Protein AF-0000000072237262 (afdb_homodimer)

Foldseek 3Di:
DPPVPFDWDDPVVCVVVLVLVQVLQCLLQVHDGDPAQWAEDAAADDPVCLVVLQVAWKKKFFAFPFFKWKWFDAQQWIWTAHRRRITTTDPPDAFWFFPPPPDDDDGGGWHGWIFIFGWFAFPVVRDIATETAFTQDTSSHRVLLQAWRVSRLVCCVRTGQVVLLVDPSRPPPHHYYYTDMGGLLCLVVQVVQWDQDPVRFIWGWDQPDPSGIGIGTGFWMWMGGGGGGRHTYYDHNIYTYGAQVPLKWKWFKAWAAPPPDLVDLVRIWIWTWAADPVGIDTDDTFDDDSVVSSVCSVVVVVRHRFIFMWGADPVVRGIYTDGTDPVDNHTHHPVSVVSSVSCNVSNQDSVNSSCSNNVSNPPPPPPPPPPPPPPPVVPPPPPPPPPPPPPPPDPD/DPPVPFDWDDPVVCVVVLVLVQVLQCLLQVHDGDPADWAEDAAADDPVCLVVLQVAWKKKFFAFPFFKWKWFDAQQWIWTAHRRRITTTDPPDAFWFFQPPPDDDDGGGWHGWIFIFGWFAFPVVRDIATETAFTQDTSSHRVLLQAFRVSRLVCCVNTGQVVLLVDPSRPPPHHYYYTDMGGLLCLVVQVVQWDQDPVRFIWGWDQPDPSGIGIGTGFFMWMGGGGGGRHTYYDHNIYTYGAQVPLKWKWFKAWAAPPPDLVDLVRIWIWTWAADPVGIDTDDTFDDDSVVSSVCSVVVVVRHRFIFMWGADPVVRGIYTDGTDPVDNHTHHPVSVVSSVSCNVSNQDSVNSSCSNNVSNPPPPPPPPPPDPPPPVPPDPPPPDPPDPPPPPDDD

Secondary structure (DSSP, 8-state):
--TT-PPPPPHHHHHHHHHHHHHHHHHHHT-S---S----EEEEP-GGGHHHHHHS-EEEEEEESSEEEEEEE-SS-EEEE-TT--EEE-SSPPP-B-TT--SSSS--B--SEEEEEEEEEETTTTEEEEEEEEEEEBTTBTHHHHS-HHHHHHHHIIIIIHHHHH-GGGTTSPEEEEPP-EEGGGHHHHHHTEEE-TTS-EEEEE---TT--EEEEEEEEEEEESSS----SEEEEEEEEE-GGG-EEEEEEEEEEGGG-TTSGGGEEEEEEEEETTEEEEEEEE---HHHHHHHHHTHHHHTTEEEEEEEETTTTEEEEEEE-TT-SSPPBHHHHHHHHHHHHH---HHHHHHHHHHHS-------------GGGGSSTT--------------/--TT-PPPPPHHHHHHHHHHHHHHHHHHHT-S---S--S-EEEEP-GGGHHHHHHS-EEEEEEESSEEEEEEE-SS-EEEE-TT--EEE-SSPPP-B-TT--SSSS--B--SEEEEEEEEEETTTTEEEEEEEEEEEBTTBTHHHHS-HHHHHHHHIIIIIHHHHH-GGGTTSPEEEEPP-EEGGGHHHHHHTEEE-TTS-EEEEE---TT--EEEEEEEEEEEESSS----SEEEEEEEEE-GGG-EEEEEEEEEEGGG-TTSGGGEEEEEEEEETTEEEEEEEE---HHHHHHHHHTHHHHTTEEEEEEEETTTTEEEEEEE-TT-SSPPBHHHHHHHHHHHHH---HHHHHHHHHHH--------------TTTTSGGG--------------

Organism: Galdieria sulphuraria (NCBI:txid130081)

Solvent-accessible surface area (backbone atoms only — not comparable to full-atom values): 43486 Å² total; per-residue (Å²): 131,42,98,82,74,42,57,71,52,55,73,75,77,40,47,68,54,51,53,50,52,49,48,42,48,21,58,14,52,71,45,92,74,76,77,76,57,54,63,60,36,66,32,77,54,44,59,56,47,51,62,56,52,38,76,42,66,41,33,31,31,75,28,65,65,52,44,62,27,35,38,40,33,36,71,88,44,29,29,40,28,39,81,85,61,47,41,24,54,44,83,79,54,64,66,46,39,48,56,73,67,57,89,65,89,71,80,53,56,40,36,51,22,33,38,34,31,31,43,32,56,25,69,83,76,72,39,70,32,36,33,32,76,47,47,34,24,53,59,61,36,26,69,47,5,47,34,36,42,66,58,29,51,48,47,45,42,57,46,46,40,50,29,33,73,72,37,74,78,36,65,93,40,81,45,64,42,73,54,70,78,31,54,52,79,38,46,60,61,57,52,71,32,45,45,66,49,97,86,66,44,40,30,34,50,45,71,90,41,95,88,47,67,46,28,33,45,37,47,38,34,30,41,39,51,29,79,46,39,45,58,56,31,76,30,89,66,28,26,32,46,53,45,74,82,64,47,55,42,44,24,26,30,40,71,45,60,46,94,74,45,66,84,45,51,87,31,52,46,37,32,36,21,31,26,50,80,84,40,76,36,81,66,46,78,51,82,67,59,57,71,56,51,40,54,37,60,75,43,34,83,77,41,43,73,31,31,30,31,28,26,72,37,47,86,52,41,43,72,38,84,73,44,75,36,85,90,43,89,67,36,38,43,53,66,56,51,42,51,44,33,51,42,54,31,40,56,76,44,72,66,55,50,44,51,54,39,48,69,53,37,70,80,69,73,80,76,70,81,70,72,72,78,63,86,68,79,74,65,66,86,69,69,57,81,79,73,78,77,77,71,81,72,74,79,123,120,46,97,81,74,39,56,71,52,55,73,76,78,40,45,68,54,50,53,49,53,49,49,43,48,20,58,14,51,71,45,92,73,75,79,75,58,52,62,60,37,65,31,77,53,44,58,57,47,51,61,55,51,37,77,42,65,40,33,32,30,75,27,66,66,52,45,61,26,36,39,40,31,36,72,86,45,28,29,40,27,40,80,86,60,46,39,23,54,45,84,80,56,63,68,46,39,46,54,73,67,56,88,66,88,72,81,54,56,40,35,50,23,32,36,34,29,31,42,33,54,26,69,81,74,72,38,68,34,36,34,34,76,47,46,34,25,56,61,61,37,25,68,49,4,48,35,34,42,67,57,29,51,50,46,44,41,56,47,47,39,50,29,33,73,71,36,74,78,36,66,92,41,80,45,65,43,73,53,70,77,31,53,52,78,38,46,60,61,57,52,69,30,43,46,66,49,95,84,66,45,40,31,34,52,44,72,89,41,95,87,49,66,45,27,32,46,36,47,38,36,31,41,39,51,29,80,46,39,45,57,58,31,77,31,90,67,28,26,33,46,53,45,73,83,63,48,54,42,43,24,27,30,39,70,44,61,46,94,75,44,66,84,45,55,87,30,52,45,37,31,36,21,30,26,51,80,84,40,77,37,82,67,46,78,50,85,67,59,57,71,57,50,39,55,37,61,76,42,34,84,77,39,42,74,31,31,31,31,29,27,72,37,47,86,53,41,42,71,37,86,72,45,75,35,85,89,43,90,67,36,38,42,55,65,56,52,44,51,45,33,51,43,54,31,40,56,77,44,72,66,54,50,44,51,53,38,50,70,52,39,71,82,69,72,79,75,70,80,68,72,70,80,64,84,70,84,71,67,71,91,64,76,64,81,81,74,84,73,82,71,83,74,78,84,126

Radius of gyration: 32.84 Å; Cα contacts (8 Å, |Δi|>4): 1514; chains: 2; bounding box: 72×113×68 Å

InterPro domains:
  IPR001339 mRNA capping enzyme, adenylation domain [PF01331] (21-244)
  IPR001339 mRNA capping enzyme, adenylation domain [cd07895] (12-243)
  IPR012340 Nucleic acid-binding, OB-fold [G3DSA:2.40.50.140] (240-367)
  IPR012340 Nucleic acid-binding, OB-fold [SSF50249] (247-365)
  IPR013846 mRNA capping enzyme, C-terminal domain [PF03919] (247-354)

Nearest PDB structures (foldseek):
  3s24-assembly4_D  TM=8.337E-01  e=3.874E-28  Homo sapiens
  8p4d-assembly1_M  TM=8.252E-01  e=2.221E-27  Homo sapiens
  8p4c-assembly1_M  TM=8.252E-01  e=2.630E-27  Homo sapiens
  8p4a-assembly1_M  TM=7.188E-01  e=2.299E-22  Homo sapiens
  3kyh-assembly1_D  TM=6.370E-01  e=3.026E-23  Saccharomyces cerevisiae

pLDDT: mean 85.89, std 20.31, range [17.02, 98.75]

Structure (mmCIF, N/CA/C/O backbone):
data_AF-0000000072237262-model_v1
#
loop_
_entity.id
_entity.type
_entity.pdbx_description
1 polymer 'mRNA guanylyltransferase'
#
loop_
_atom_site.group_PDB
_atom_site.id
_atom_site.type_symbol
_atom_site.label_atom_id
_atom_site.label_alt_id
_atom_site.label_comp_id
_atom_site.label_asym_id
_atom_site.label_entity_id
_atom_site.label_seq_id
_atom_site.pdbx_PDB_ins_code
_atom_site.Cartn_x
_atom_site.Cartn_y
_atom_site.Cartn_z
_atom_site.occupancy
_atom_site.B_iso_or_equiv
_atom_site.auth_seq_id
_atom_site.auth_comp_id
_atom_site.auth_asym_id
_atom_site.auth_atom_id
_atom_site.pdbx_PDB_model_num
ATOM 1 N N . MET A 1 1 ? 13.102 18.016 21.531 1 48.72 1 MET A N 1
ATOM 2 C CA . MET A 1 1 ? 14 18.469 20.469 1 48.72 1 MET A CA 1
ATOM 3 C C . MET A 1 1 ? 13.664 19.891 20.031 1 48.72 1 MET A C 1
ATOM 5 O O . MET A 1 1 ? 12.672 20.109 19.344 1 48.72 1 MET A O 1
ATOM 9 N N . THR A 1 2 ? 13.852 20.938 20.594 1 63.44 2 THR A N 1
ATOM 10 C CA . THR A 1 2 ? 13.359 22.141 19.922 1 63.44 2 THR A CA 1
ATOM 11 C C . THR A 1 2 ? 14.406 22.688 18.969 1 63.44 2 THR A C 1
ATOM 13 O O . THR A 1 2 ? 15.609 22.562 19.219 1 63.44 2 THR A O 1
ATOM 16 N N . GLU A 1 3 ? 14.273 22.625 17.672 1 69.56 3 GLU A N 1
ATOM 17 C CA . GLU A 1 3 ? 15.078 23.156 16.578 1 69.56 3 GLU A CA 1
ATOM 18 C C . GLU A 1 3 ? 15.719 24.484 16.984 1 69.56 3 GLU A C 1
ATOM 20 O O . GLU A 1 3 ? 16.781 24.844 16.469 1 69.56 3 GLU A O 1
ATOM 25 N N . ILE A 1 4 ? 15.203 25.125 18.062 1 76.81 4 ILE A N 1
ATOM 26 C CA . ILE A 1 4 ? 15.711 26.438 18.422 1 76.81 4 ILE A CA 1
ATOM 27 C C . ILE A 1 4 ? 16.281 26.391 19.844 1 76.81 4 ILE A C 1
ATOM 29 O O . ILE A 1 4 ? 16.344 27.422 20.516 1 76.81 4 ILE A O 1
ATOM 33 N N . GLY A 1 5 ? 16.594 25.25 20.328 1 80.25 5 GLY A N 1
ATOM 34 C CA . GLY A 1 5 ? 17.344 25.109 21.562 1 80.25 5 GLY A CA 1
ATOM 35 C C . GLY A 1 5 ? 16.453 25.156 22.797 1 80.25 5 GLY A C 1
ATOM 36 O O . GLY A 1 5 ? 16.922 25.453 23.906 1 80.25 5 GLY A O 1
ATOM 37 N N . LEU A 1 6 ? 15.219 24.953 22.609 1 85.5 6 LEU A N 1
ATOM 38 C CA . LEU A 1 6 ? 14.312 24.969 23.766 1 85.5 6 LEU A CA 1
ATOM 39 C C . LEU A 1 6 ? 14.367 23.641 24.516 1 85.5 6 LEU A C 1
ATOM 41 O O . LEU A 1 6 ? 14.578 22.594 23.922 1 85.5 6 LEU A O 1
ATOM 45 N N . LYS A 1 7 ? 14.242 23.75 25.859 1 90.94 7 LYS A N 1
ATOM 46 C CA . LYS A 1 7 ? 14.266 22.562 26.719 1 90.94 7 LYS A CA 1
ATOM 47 C C . LYS A 1 7 ? 12.852 22.125 27.078 1 90.94 7 LYS A C 1
ATOM 49 O O . LYS A 1 7 ? 11.984 22.953 27.359 1 90.94 7 LYS A O 1
ATOM 54 N N . GLU A 1 8 ? 12.656 20.875 27.062 1 93.5 8 GLU A N 1
ATOM 55 C CA . GLU A 1 8 ? 11.352 20.297 27.391 1 93.5 8 GLU A CA 1
ATOM 56 C C . GLU A 1 8 ? 11.039 20.469 28.875 1 93.5 8 GLU A C 1
ATOM 58 O O . GLU A 1 8 ? 11.914 20.297 29.719 1 93.5 8 GLU A O 1
ATOM 63 N N . LEU A 1 9 ? 9.875 20.844 29.141 1 93.88 9 LEU A N 1
ATOM 64 C CA . LEU A 1 9 ? 9.391 20.891 30.516 1 93.88 9 LEU A CA 1
ATOM 65 C C . LEU A 1 9 ? 9.172 19.484 31.062 1 93.88 9 LEU A C 1
ATOM 67 O O . LEU A 1 9 ? 8.719 18.594 30.344 1 93.88 9 LEU A O 1
ATOM 71 N N . ASP A 1 10 ? 9.5 19.25 32.312 1 93.19 10 ASP A N 1
ATOM 72 C CA . ASP A 1 10 ? 9.312 17.922 32.906 1 93.19 10 ASP A CA 1
ATOM 73 C C . ASP A 1 10 ? 7.832 17.547 32.938 1 93.19 10 ASP A C 1
ATOM 75 O O . ASP A 1 10 ? 6.961 18.422 33 1 93.19 10 ASP A O 1
ATOM 79 N N . LYS A 1 11 ? 7.559 16.266 32.969 1 89.81 11 LYS A N 1
ATOM 80 C CA . LYS A 1 11 ? 6.215 15.711 32.812 1 89.81 11 LYS A CA 1
ATOM 81 C C . LYS A 1 11 ? 5.297 16.188 33.938 1 89.81 11 LYS A C 1
ATOM 83 O O . LYS A 1 11 ? 4.129 16.5 33.688 1 89.81 11 LYS A O 1
ATOM 88 N N . ASP A 1 12 ? 5.82 16.281 35.094 1 92.38 12 ASP A N 1
ATOM 89 C CA . ASP A 1 12 ? 5.004 16.703 36.219 1 92.38 12 ASP A CA 1
ATOM 90 C C . ASP A 1 12 ? 4.609 18.172 36.125 1 92.38 12 ASP A C 1
ATOM 92 O O . ASP A 1 12 ? 3.461 18.531 36.375 1 92.38 12 ASP A O 1
ATOM 96 N N . SER A 1 13 ? 5.523 19 35.75 1 93.5 13 SER A N 1
ATOM 97 C CA . SER A 1 13 ? 5.293 20.438 35.625 1 93.5 13 SER A CA 1
ATOM 98 C C . SER A 1 13 ? 4.355 20.75 34.469 1 93.5 13 SER A C 1
ATOM 100 O O . SER A 1 13 ? 3.729 21.812 34.438 1 93.5 13 SER A O 1
ATOM 102 N N . SER A 1 14 ? 4.27 19.875 33.531 1 95.06 14 SER A N 1
ATOM 103 C CA . SER A 1 14 ? 3.473 20.125 32.312 1 95.06 14 SER A CA 1
ATOM 104 C C . SER A 1 14 ? 2.008 19.781 32.562 1 95.06 14 SER A C 1
ATOM 106 O O . SER A 1 14 ? 1.139 20.172 31.766 1 95.06 14 SER A O 1
ATOM 108 N N . GLN A 1 15 ? 1.645 19.078 33.594 1 94.81 15 GLN A N 1
ATOM 109 C CA . GLN A 1 15 ? 0.324 18.484 33.812 1 94.81 15 GLN A CA 1
ATOM 110 C C . GLN A 1 15 ? -0.756 19.562 33.844 1 94.81 15 GLN A C 1
ATOM 112 O O . GLN A 1 15 ? -1.803 19.422 33.219 1 94.81 15 GLN A O 1
ATOM 117 N N . PRO A 1 16 ? -0.492 20.672 34.625 1 95.5 16 PRO A N 1
ATOM 118 C CA . PRO A 1 16 ? -1.528 21.703 34.625 1 95.5 16 PRO A CA 1
ATOM 119 C C . PRO A 1 16 ? -1.779 22.297 33.25 1 95.5 16 PRO A C 1
ATOM 121 O O . PRO A 1 16 ? -2.912 22.672 32.938 1 95.5 16 PRO A O 1
ATOM 124 N N . PHE A 1 17 ? -0.792 22.422 32.5 1 96.75 17 PHE A N 1
ATOM 125 C CA . PHE A 1 17 ? -0.914 23 31.172 1 96.75 17 PHE A CA 1
ATOM 126 C C . PHE A 1 17 ? -1.589 22.016 30.219 1 96.75 17 PHE A C 1
ATOM 128 O O . PHE A 1 17 ? -2.326 22.422 29.312 1 96.75 17 PHE A O 1
ATOM 135 N N . ILE A 1 18 ? -1.338 20.734 30.375 1 96.44 18 ILE A N 1
ATOM 136 C CA . ILE A 1 18 ? -2.004 19.703 29.578 1 96.44 18 ILE A CA 1
ATOM 137 C C . ILE A 1 18 ? -3.514 19.781 29.797 1 96.44 18 ILE A C 1
ATOM 139 O O . ILE A 1 18 ? -4.285 19.734 28.844 1 96.44 18 ILE A O 1
ATOM 143 N N . ARG A 1 19 ? -3.889 19.922 31.031 1 95.94 19 ARG A N 1
ATOM 144 C CA . ARG A 1 19 ? -5.305 20.031 31.359 1 95.94 19 ARG A CA 1
ATOM 145 C C . ARG A 1 19 ? -5.922 21.281 30.734 1 95.94 19 ARG A C 1
ATOM 147 O O . ARG A 1 19 ? -7.043 21.234 30.219 1 95.94 19 ARG A O 1
ATOM 154 N N . LEU A 1 20 ? -5.184 22.359 30.797 1 96.81 20 LEU A N 1
ATOM 155 C CA . LEU A 1 20 ? -5.664 23.609 30.219 1 96.81 20 LEU A CA 1
ATOM 156 C C . LEU A 1 20 ? -5.863 23.484 28.719 1 96.81 20 LEU A C 1
ATOM 158 O O . LEU A 1 20 ? -6.91 23.859 28.188 1 96.81 20 LEU A O 1
ATOM 162 N N . VAL A 1 21 ? -4.84 22.938 28.016 1 97.69 21 VAL A N 1
ATOM 163 C CA . VAL A 1 21 ? -4.91 22.766 26.562 1 97.69 21 VAL A CA 1
ATOM 164 C C . VAL A 1 21 ? -6.086 21.859 26.203 1 97.69 21 VAL A C 1
ATOM 166 O O . VAL A 1 21 ? -6.855 22.156 25.297 1 97.69 21 VAL A O 1
ATOM 169 N N . SER A 1 22 ? -6.223 20.781 26.953 1 96.81 22 SER A N 1
ATOM 170 C CA . SER A 1 22 ? -7.324 19.844 26.719 1 96.81 22 SER A CA 1
ATOM 171 C C . SER A 1 22 ? -8.672 20.531 26.922 1 96.81 22 SER A C 1
ATOM 173 O O . SER A 1 22 ? -9.594 20.328 26.125 1 96.81 22 SER A O 1
ATOM 175 N N . LYS A 1 23 ? -8.75 21.297 27.969 1 96.56 23 LYS A N 1
ATOM 176 C CA . LYS A 1 23 ? -9.984 22.031 28.25 1 96.56 23 LYS A CA 1
ATOM 177 C C . LYS A 1 23 ? -10.328 22.984 27.109 1 96.56 23 LYS A C 1
ATOM 179 O O . LYS A 1 23 ? -11.469 23 26.625 1 96.56 23 LYS A O 1
ATOM 184 N N . LEU A 1 24 ? -9.391 23.797 26.672 1 97.06 24 LEU A N 1
ATOM 185 C CA . LEU A 1 24 ? -9.609 24.766 25.594 1 97.06 24 LEU A CA 1
ATOM 186 C C . LEU A 1 24 ? -10.047 24.062 24.312 1 97.06 24 LEU A C 1
ATOM 188 O O . LEU A 1 24 ? -10.984 24.516 23.641 1 97.06 24 LEU A O 1
ATOM 192 N N . CYS A 1 25 ? -9.383 22.953 24.016 1 97 25 CYS A N 1
ATOM 193 C CA . CYS A 1 25 ? -9.688 22.234 22.781 1 97 25 CYS A CA 1
ATOM 194 C C . CYS A 1 25 ? -11.07 21.609 22.859 1 97 25 CYS A C 1
ATOM 196 O O . CYS A 1 25 ? -11.836 21.672 21.891 1 97 25 CYS A O 1
ATOM 198 N N . CYS A 1 26 ? -11.383 21.016 23.984 1 95.56 26 CYS A N 1
ATOM 199 C CA . CYS A 1 26 ? -12.688 20.391 24.156 1 95.56 26 CYS A CA 1
ATOM 200 C C . CYS A 1 26 ? -13.805 21.422 24.047 1 95.56 26 CYS A C 1
ATOM 202 O O . CYS A 1 26 ? -14.812 21.188 23.375 1 95.56 26 CYS A O 1
ATOM 204 N N . GLU A 1 27 ? -13.625 22.547 24.625 1 94.38 27 GLU A N 1
ATOM 205 C CA . GLU A 1 27 ? -14.617 23.609 24.578 1 94.38 27 GLU A CA 1
ATOM 206 C C . GLU A 1 27 ? -14.773 24.141 23.156 1 94.38 27 GLU A C 1
ATOM 208 O O . GLU A 1 27 ? -15.891 24.406 22.703 1 94.38 27 GLU A O 1
ATOM 213 N N . ALA A 1 28 ? -13.703 24.266 22.484 1 93.12 28 ALA A N 1
ATOM 214 C CA . ALA A 1 28 ? -13.727 24.766 21.109 1 93.12 28 ALA A CA 1
ATOM 215 C C . ALA A 1 28 ? -14.453 23.781 20.188 1 93.12 28 ALA A C 1
ATOM 217 O O . ALA A 1 28 ? -15.203 24.188 19.297 1 93.12 28 ALA A O 1
ATOM 218 N N . ALA A 1 29 ? -14.227 22.516 20.422 1 91.38 29 ALA A N 1
ATOM 219 C CA . ALA A 1 29 ? -14.781 21.5 19.531 1 91.38 29 ALA A CA 1
ATOM 220 C C . ALA A 1 29 ? -16.156 21.047 20.016 1 91.38 29 ALA A C 1
ATOM 222 O O . ALA A 1 29 ? -16.875 20.344 19.297 1 91.38 29 ALA A O 1
ATOM 223 N N . GLY A 1 30 ? -16.531 21.391 21.188 1 89.88 30 GLY A N 1
ATOM 224 C CA . GLY A 1 30 ? -17.828 21 21.75 1 89.88 30 GLY A CA 1
ATOM 225 C C . GLY A 1 30 ? -17.875 19.547 22.188 1 89.88 30 GLY A C 1
ATOM 226 O O . GLY A 1 30 ? -18.859 18.859 21.938 1 89.88 30 GLY A O 1
ATOM 227 N N . VAL A 1 31 ? -16.766 19.016 22.672 1 90.31 31 VAL A N 1
ATOM 228 C CA . VAL A 1 31 ? -16.703 17.625 23.141 1 90.31 31 VAL A CA 1
ATOM 229 C C . VAL A 1 31 ? -16.328 17.609 24.625 1 90.31 31 VAL A C 1
ATOM 231 O O . VAL A 1 31 ? -15.781 18.578 25.141 1 90.31 31 VAL A O 1
ATOM 234 N N . ALA A 1 32 ? -16.625 16.5 25.25 1 89.06 32 ALA A N 1
ATOM 235 C CA . ALA A 1 32 ? -16.453 16.406 26.703 1 89.06 32 ALA A CA 1
ATOM 236 C C . ALA A 1 32 ? -15.008 16.094 27.062 1 89.06 32 ALA A C 1
ATOM 238 O O . ALA A 1 32 ? -14.484 16.578 28.062 1 89.06 32 ALA A O 1
ATOM 239 N N . GLU A 1 33 ? -14.438 15.227 26.234 1 91.5 33 GLU A N 1
ATOM 240 C CA . GLU A 1 33 ? -13.086 14.781 26.562 1 91.5 33 GLU A CA 1
ATOM 241 C C . GLU A 1 33 ? -12.289 14.453 25.312 1 91.5 33 GLU A C 1
ATOM 243 O O . GLU A 1 33 ? -12.867 14.195 24.25 1 91.5 33 GLU A O 1
ATOM 248 N N . VAL A 1 34 ? -11.008 14.641 25.469 1 91.75 34 VAL A N 1
ATOM 249 C CA . VAL A 1 34 ? -10.078 14.242 24.406 1 91.75 34 VAL A CA 1
ATOM 250 C C . VAL A 1 34 ? -8.844 13.594 25.016 1 91.75 34 VAL A C 1
ATOM 252 O O . VAL A 1 34 ? -8.336 14.055 26.047 1 91.75 34 VAL A O 1
ATOM 255 N N . HIS A 1 35 ? -8.461 12.477 24.438 1 90.5 35 HIS A N 1
ATOM 256 C CA . HIS A 1 35 ? -7.277 11.773 24.922 1 90.5 35 HIS A CA 1
ATOM 257 C C . HIS A 1 35 ? -6.07 12.047 24.031 1 90.5 35 HIS A C 1
ATOM 259 O O . HIS A 1 35 ? -6.195 12.102 22.812 1 90.5 35 HIS A O 1
ATOM 265 N N . GLY A 1 36 ? -4.922 12.25 24.703 1 91.31 36 GLY A N 1
ATOM 266 C CA . GLY A 1 36 ? -3.713 12.508 23.938 1 91.31 36 GLY A CA 1
ATOM 267 C C . GLY A 1 36 ? -3.686 13.891 23.312 1 91.31 36 GLY A C 1
ATOM 268 O O . GLY A 1 36 ? -4.438 14.781 23.734 1 91.31 36 GLY A O 1
ATOM 269 N N . PHE A 1 37 ? -2.736 14.078 22.438 1 93.94 37 PHE A N 1
ATOM 270 C CA . PHE A 1 37 ? -2.596 15.359 21.766 1 93.94 37 PHE A CA 1
ATOM 271 C C . PHE A 1 37 ? -3.85 15.688 20.953 1 93.94 37 PHE A C 1
ATOM 273 O O . PHE A 1 37 ? -4.238 14.938 20.062 1 93.94 37 PHE A O 1
ATOM 280 N N . PRO A 1 38 ? -4.465 16.812 21.156 1 96 38 PRO A N 1
ATOM 281 C CA . PRO A 1 38 ? -5.789 17.078 20.594 1 96 38 PRO A CA 1
ATOM 282 C C . PRO A 1 38 ? -5.719 17.75 19.219 1 96 38 PRO A C 1
ATOM 284 O O . PRO A 1 38 ? -6.738 17.859 18.547 1 96 38 PRO A O 1
ATOM 287 N N . GLY A 1 39 ? -4.609 18.188 18.75 1 95.94 39 GLY A N 1
ATOM 288 C CA . GLY A 1 39 ? -4.5 18.938 17.5 1 95.94 39 GLY A CA 1
ATOM 289 C C . GLY A 1 39 ? -5.043 18.172 16.312 1 95.94 39 GLY A C 1
ATOM 290 O O . GLY A 1 39 ? -4.988 16.938 16.281 1 95.94 39 GLY A O 1
ATOM 291 N N . THR A 1 40 ? -5.477 18.938 15.398 1 95 40 THR A N 1
ATOM 292 C CA . THR A 1 40 ? -6.074 18.344 14.203 1 95 40 THR A CA 1
ATOM 293 C C . THR A 1 40 ? -5.008 17.703 13.32 1 95 40 THR A C 1
ATOM 295 O O . THR A 1 40 ? -3.904 18.234 13.18 1 95 40 THR A O 1
ATOM 298 N N . LEU A 1 41 ? -5.332 16.594 12.758 1 90.69 41 LEU A N 1
ATOM 299 C CA . LEU A 1 41 ? -4.461 15.867 11.836 1 90.69 41 LEU A CA 1
ATOM 300 C C . LEU A 1 41 ? -5.141 15.672 10.484 1 90.69 41 LEU A C 1
ATOM 302 O O . LEU A 1 41 ? -6.215 15.07 10.406 1 90.69 41 LEU A O 1
ATOM 306 N N . PRO A 1 42 ? -4.512 16.188 9.453 1 93.5 42 PRO A N 1
ATOM 307 C CA . PRO A 1 42 ? -5.133 16.062 8.133 1 93.5 42 PRO A CA 1
ATOM 308 C C . PRO A 1 42 ? -5.066 14.633 7.59 1 93.5 42 PRO A C 1
ATOM 310 O O . PRO A 1 42 ? -4.195 13.859 7.992 1 93.5 42 PRO A O 1
ATOM 313 N N . LEU A 1 43 ? -5.992 14.336 6.75 1 89.81 43 LEU A N 1
ATOM 314 C CA . LEU A 1 43 ? -5.965 13.102 5.98 1 89.81 43 LEU A CA 1
ATOM 315 C C . LEU A 1 43 ? -5.273 13.312 4.637 1 89.81 43 LEU A C 1
ATOM 317 O O . LEU A 1 43 ? -5.262 14.43 4.109 1 89.81 43 LEU A O 1
ATOM 321 N N . THR A 1 44 ? -4.727 12.242 4.133 1 90.75 44 THR A N 1
ATOM 322 C CA . THR A 1 44 ? -4.125 12.312 2.805 1 90.75 44 THR A CA 1
ATOM 323 C C . THR A 1 44 ? -5.199 12.5 1.736 1 90.75 44 THR A C 1
ATOM 325 O O . THR A 1 44 ? -6.211 11.789 1.733 1 90.75 44 THR A O 1
ATOM 328 N N . LEU A 1 45 ? -4.98 13.438 0.858 1 94.75 45 LEU A N 1
ATOM 329 C CA . LEU A 1 45 ? -5.91 13.711 -0.232 1 94.75 45 LEU A CA 1
ATOM 330 C C . LEU A 1 45 ? -5.973 12.531 -1.2 1 94.75 45 LEU A C 1
ATOM 332 O O . LEU A 1 45 ? -4.941 11.961 -1.557 1 94.75 45 LEU A O 1
ATOM 336 N N . SER A 1 46 ? -7.129 12.141 -1.522 1 92.38 46 SER A N 1
ATOM 337 C CA . SER A 1 46 ? -7.449 11.156 -2.553 1 92.38 46 SER A CA 1
ATOM 338 C C . SER A 1 46 ? -8.375 11.758 -3.611 1 92.38 46 SER A C 1
ATOM 340 O O . SER A 1 46 ? -9.031 12.766 -3.371 1 92.38 46 SER A O 1
ATOM 342 N N . ARG A 1 47 ? -8.391 11.188 -4.773 1 93.5 47 ARG A N 1
ATOM 343 C CA . ARG A 1 47 ? -9.242 11.672 -5.852 1 93.5 47 ARG A CA 1
ATOM 344 C C . ARG A 1 47 ? -10.703 11.711 -5.414 1 93.5 47 ARG A C 1
ATOM 346 O O . ARG A 1 47 ? -11.469 12.578 -5.855 1 93.5 47 ARG A O 1
ATOM 353 N N . ARG A 1 48 ? -11.016 10.867 -4.555 1 89.5 48 ARG A N 1
ATOM 354 C CA . ARG A 1 48 ? -12.398 10.797 -4.09 1 89.5 48 ARG A CA 1
ATOM 355 C C . ARG A 1 48 ? -12.797 12.07 -3.354 1 89.5 48 ARG A C 1
ATOM 357 O O . ARG A 1 48 ? -13.984 12.352 -3.193 1 89.5 48 ARG A O 1
ATOM 364 N N . HIS A 1 49 ? -11.82 12.805 -2.902 1 93.25 49 HIS A N 1
ATOM 365 C CA . HIS A 1 49 ? -12.086 14 -2.107 1 93.25 49 HIS A CA 1
ATOM 366 C C . HIS A 1 49 ? -12.328 15.211 -3 1 93.25 49 HIS A C 1
ATOM 368 O O . HIS A 1 49 ? -12.828 16.25 -2.535 1 93.25 49 HIS A O 1
ATOM 374 N N . ILE A 1 50 ? -11.969 15.156 -4.234 1 93.94 50 ILE A N 1
ATOM 375 C CA . ILE A 1 50 ? -11.93 16.328 -5.105 1 93.94 50 ILE A CA 1
ATOM 376 C C . ILE A 1 50 ? -13.336 16.891 -5.285 1 93.94 50 ILE A C 1
ATOM 378 O O . ILE A 1 50 ? -13.539 18.109 -5.238 1 93.94 50 ILE A O 1
ATOM 382 N N . ASP A 1 51 ? -14.281 16 -5.418 1 91.5 51 ASP A N 1
ATOM 383 C CA . ASP A 1 51 ? -15.656 16.453 -5.555 1 91.5 51 ASP A CA 1
ATOM 384 C C . ASP A 1 51 ? -16.109 17.219 -4.305 1 91.5 51 ASP A C 1
ATOM 386 O O . ASP A 1 51 ? -16.797 18.234 -4.406 1 91.5 51 ASP A O 1
ATOM 390 N N . MET A 1 52 ? -15.75 16.703 -3.184 1 92.62 52 MET A N 1
ATOM 391 C CA . MET A 1 52 ? -16.078 17.375 -1.923 1 92.62 52 MET A CA 1
ATOM 392 C C . MET A 1 52 ? -15.461 18.766 -1.855 1 92.62 52 MET A C 1
ATOM 394 O O . MET A 1 52 ? -16.125 19.719 -1.452 1 92.62 52 MET A O 1
ATOM 398 N N . ILE A 1 53 ? -14.281 18.906 -2.264 1 96.12 53 ILE A N 1
ATOM 399 C CA . ILE A 1 53 ? -13.586 20.188 -2.258 1 96.12 53 ILE A CA 1
ATOM 400 C C . ILE A 1 53 ? -14.281 21.156 -3.203 1 96.12 53 ILE A C 1
ATOM 402 O O . ILE A 1 53 ? -14.5 22.312 -2.859 1 96.12 53 ILE A O 1
ATOM 406 N N . CYS A 1 54 ? -14.68 20.641 -4.324 1 95.25 54 CYS A N 1
ATOM 407 C CA . CYS A 1 54 ? -15.305 21.469 -5.344 1 95.25 54 CYS A CA 1
ATOM 408 C C . CYS A 1 54 ? -16.672 21.969 -4.879 1 95.25 54 CYS A C 1
ATOM 410 O O . CYS A 1 54 ? -17.031 23.125 -5.145 1 95.25 54 CYS A O 1
ATOM 412 N N . HIS A 1 55 ? -17.375 21.219 -4.105 1 94 55 HIS A N 1
ATOM 413 C CA . HIS A 1 55 ? -18.781 21.516 -3.799 1 94 55 HIS A CA 1
ATOM 414 C C . HIS A 1 55 ? -18.906 22.172 -2.428 1 94 55 HIS A C 1
ATOM 416 O O . HIS A 1 55 ? -19.984 22.625 -2.049 1 94 55 HIS A O 1
ATOM 422 N N . ASN A 1 56 ? -17.859 22.219 -1.699 1 95.38 56 ASN A N 1
ATOM 423 C CA . ASN A 1 56 ? -17.875 22.844 -0.386 1 95.38 56 ASN A CA 1
ATOM 424 C C . ASN A 1 56 ? -16.891 24.016 -0.32 1 95.38 56 ASN A C 1
ATOM 426 O O . ASN A 1 56 ? -16.062 24.188 -1.219 1 95.38 56 ASN A O 1
ATOM 430 N N . ASP A 1 57 ? -17.109 24.797 0.701 1 96.5 57 ASP A N 1
ATOM 431 C CA . ASP A 1 57 ? -16.25 25.953 0.905 1 96.5 57 ASP A CA 1
ATOM 432 C C . ASP A 1 57 ? -14.906 25.531 1.51 1 96.5 57 ASP A C 1
ATOM 434 O O . ASP A 1 57 ? -14.859 24.984 2.607 1 96.5 57 ASP A O 1
ATOM 438 N N . TYR A 1 58 ? -13.852 25.734 0.651 1 98.12 58 TYR A N 1
ATOM 439 C CA . TYR A 1 58 ? -12.5 25.375 1.063 1 98.12 58 TYR A CA 1
ATOM 440 C C . TYR A 1 58 ? -11.531 26.531 0.826 1 98.12 58 TYR A C 1
ATOM 442 O O . TYR A 1 58 ? -11.727 27.328 -0.096 1 98.12 58 TYR A O 1
ATOM 450 N N . VAL A 1 59 ? -10.531 26.625 1.636 1 98.44 59 VAL A N 1
ATOM 451 C CA . VAL A 1 59 ? -9.359 27.453 1.374 1 98.44 59 VAL A CA 1
ATOM 452 C C . VAL A 1 59 ? -8.109 26.594 1.314 1 98.44 59 VAL A C 1
ATOM 454 O O . VAL A 1 59 ? -8.117 25.438 1.759 1 98.44 59 VAL A O 1
ATOM 457 N N . LEU A 1 60 ? -7.102 27.156 0.688 1 98.5 60 LEU A N 1
ATOM 458 C CA . LEU A 1 60 ? -5.867 26.406 0.474 1 98.5 60 LEU A CA 1
ATOM 459 C C . LEU A 1 60 ? -4.688 27.094 1.148 1 98.5 60 LEU A C 1
ATOM 461 O O . LEU A 1 60 ? -4.613 28.328 1.164 1 98.5 60 LEU A O 1
ATOM 465 N N . LEU A 1 61 ? -3.82 26.266 1.707 1 98.56 61 LEU A N 1
ATOM 466 C CA . LEU A 1 61 ? -2.547 26.719 2.254 1 98.56 61 LEU A CA 1
ATOM 467 C C . LEU A 1 61 ? -1.386 25.922 1.674 1 98.56 61 LEU A C 1
ATOM 469 O O . LEU A 1 61 ? -1.548 24.75 1.319 1 98.56 61 LEU A O 1
ATOM 473 N N . GLU A 1 62 ? -0.239 26.625 1.541 1 98.19 62 GLU A N 1
ATOM 474 C CA . GLU A 1 62 ? 0.967 25.859 1.234 1 98.19 62 GLU A CA 1
ATOM 475 C C . GLU A 1 62 ? 1.391 25 2.42 1 98.19 62 GLU A C 1
ATOM 477 O O . GLU A 1 62 ? 1.263 25.422 3.574 1 98.19 62 GLU A O 1
ATOM 482 N N . LYS A 1 63 ? 1.731 23.766 2.205 1 97.12 63 LYS A N 1
ATOM 483 C CA . LYS A 1 63 ? 2.201 22.891 3.266 1 97.12 63 LYS A CA 1
ATOM 484 C C . LYS A 1 63 ? 3.691 23.094 3.533 1 97.12 63 LYS A C 1
ATOM 486 O O . LYS A 1 63 ? 4.535 22.562 2.803 1 97.12 63 LYS A O 1
ATOM 491 N N . SER A 1 64 ? 3.99 23.766 4.566 1 95.12 64 SER A N 1
ATOM 492 C CA . SER A 1 64 ? 5.371 24.062 4.922 1 95.12 64 SER A CA 1
ATOM 493 C C . SER A 1 64 ? 6.109 22.812 5.398 1 95.12 64 SER A C 1
ATOM 495 O O . SER A 1 64 ? 5.508 21.922 5.988 1 95.12 64 SER A O 1
ATOM 497 N N . ASP A 1 65 ? 7.391 22.812 5.02 1 91 65 ASP A N 1
ATOM 498 C CA . ASP A 1 65 ? 8.258 21.781 5.566 1 91 65 ASP A CA 1
ATOM 499 C C . ASP A 1 65 ? 8.883 22.219 6.887 1 91 65 ASP A C 1
ATOM 501 O O . ASP A 1 65 ? 10.055 22.578 6.934 1 91 65 ASP A O 1
ATOM 505 N N . GLY A 1 66 ? 8.125 22.188 7.906 1 91.44 66 GLY A N 1
ATOM 506 C CA . GLY A 1 66 ? 8.523 22.547 9.258 1 91.44 66 GLY A CA 1
ATOM 507 C C . GLY A 1 66 ? 8.023 21.562 10.305 1 91.44 66 GLY A C 1
ATOM 508 O O . GLY A 1 66 ? 7.762 20.406 10 1 91.44 66 GLY A O 1
ATOM 509 N N . THR A 1 67 ? 8.062 22.031 11.5 1 91.06 67 THR A N 1
ATOM 510 C CA . THR A 1 67 ? 7.562 21.219 12.602 1 91.06 67 THR A CA 1
ATOM 511 C C . THR A 1 67 ? 6.32 21.844 13.219 1 91.06 67 THR A C 1
ATOM 513 O O . THR A 1 67 ? 6.309 23.031 13.531 1 91.06 67 THR A O 1
ATOM 516 N N . ARG A 1 68 ? 5.395 21.016 13.383 1 93.88 68 ARG A N 1
ATOM 517 C CA . ARG A 1 68 ? 4.145 21.516 13.961 1 93.88 68 ARG A CA 1
ATOM 518 C C . ARG A 1 68 ? 4.27 21.688 15.469 1 93.88 68 ARG A C 1
ATOM 520 O O . ARG A 1 68 ? 4.797 20.812 16.156 1 93.88 68 ARG A O 1
ATOM 527 N N . TYR A 1 69 ? 3.762 22.859 15.953 1 96.06 69 TYR A N 1
ATOM 528 C CA . TYR A 1 69 ? 3.613 23.141 17.375 1 96.06 69 TYR A CA 1
ATOM 529 C C . TYR A 1 69 ? 2.316 23.891 17.656 1 96.06 69 TYR A C 1
ATOM 531 O O . TYR A 1 69 ? 1.942 24.797 16.906 1 96.06 69 TYR A O 1
ATOM 539 N N . PHE A 1 70 ? 1.695 23.5 18.703 1 97.88 70 PHE A N 1
ATOM 540 C CA . PHE A 1 70 ? 0.832 24.484 19.344 1 97.88 70 PHE A CA 1
ATOM 541 C C . PHE A 1 70 ? 1.657 25.594 19.969 1 97.88 70 PHE A C 1
ATOM 543 O O . PHE A 1 70 ? 2.793 25.375 20.406 1 97.88 70 PHE A O 1
ATOM 550 N N . LEU A 1 71 ? 1.1 26.781 20 1 98.25 71 LEU A N 1
ATOM 551 C CA . LEU A 1 71 ? 1.636 27.875 20.812 1 98.25 71 LEU A CA 1
ATOM 552 C C . LEU A 1 71 ? 0.644 28.297 21.891 1 98.25 71 LEU A C 1
ATOM 554 O O . LEU A 1 71 ? -0.387 28.891 21.594 1 98.25 71 LEU A O 1
ATOM 558 N N . LEU A 1 72 ? 0.934 27.938 23.109 1 98.5 72 LEU A N 1
ATOM 559 C CA . LEU A 1 72 ? 0.134 28.344 24.25 1 98.5 72 LEU A CA 1
ATOM 560 C C . LEU A 1 72 ? 0.701 29.625 24.875 1 98.5 72 LEU A C 1
ATOM 562 O O . LEU A 1 72 ? 1.857 29.641 25.312 1 98.5 72 LEU A O 1
ATOM 566 N N . ILE A 1 73 ? -0.1 30.641 24.922 1 98.12 73 ILE A N 1
ATOM 567 C CA . ILE A 1 73 ? 0.322 31.938 25.453 1 98.12 73 ILE A CA 1
ATOM 568 C C . ILE A 1 73 ? -0.411 32.219 26.766 1 98.12 73 ILE A C 1
ATOM 570 O O . ILE A 1 73 ? -1.64 32.312 26.781 1 98.12 73 ILE A O 1
ATOM 574 N N . LEU A 1 74 ? 0.326 32.344 27.766 1 97.31 74 LEU A N 1
ATOM 575 C CA . LEU A 1 74 ? -0.16 32.75 29.062 1 97.31 74 LEU A CA 1
ATOM 576 C C . LEU A 1 74 ? 0.429 34.094 29.453 1 97.31 74 LEU A C 1
ATOM 578 O O . LEU A 1 74 ? 1.292 34.625 28.766 1 97.31 74 LEU A O 1
ATOM 582 N N . GLU A 1 75 ? -0.062 34.594 30.516 1 94.06 75 GLU A N 1
ATOM 583 C CA . GLU A 1 75 ? 0.373 35.906 30.953 1 94.06 75 GLU A CA 1
ATOM 584 C C . GLU A 1 75 ? 1.882 35.938 31.188 1 94.06 75 GLU A C 1
ATOM 586 O O . GLU A 1 75 ? 2.559 36.875 30.75 1 94.06 75 GLU A O 1
ATOM 591 N N . ASN A 1 76 ? 2.43 34.906 31.828 1 93.12 76 ASN A N 1
ATOM 592 C CA . ASN A 1 76 ? 3.836 34.938 32.219 1 93.12 76 ASN A CA 1
ATOM 593 C C . ASN A 1 76 ? 4.656 33.875 31.469 1 93.12 76 ASN A C 1
ATOM 595 O O . ASN A 1 76 ? 5.879 33.844 31.609 1 93.12 76 ASN A O 1
ATOM 599 N N . HIS A 1 77 ? 3.924 33.062 30.703 1 95.19 77 HIS A N 1
ATOM 600 C CA . HIS A 1 77 ? 4.617 31.969 30.031 1 95.19 77 HIS A CA 1
ATOM 601 C C . HIS A 1 77 ? 4.102 31.781 28.609 1 95.19 77 HIS A C 1
ATOM 603 O O . HIS A 1 77 ? 2.949 32.125 28.312 1 95.19 77 HIS A O 1
ATOM 609 N N . ALA A 1 78 ? 4.93 31.344 27.781 1 96.69 78 ALA A N 1
ATOM 610 C CA . ALA A 1 78 ? 4.562 30.859 26.453 1 96.69 78 ALA A CA 1
ATOM 611 C C . ALA A 1 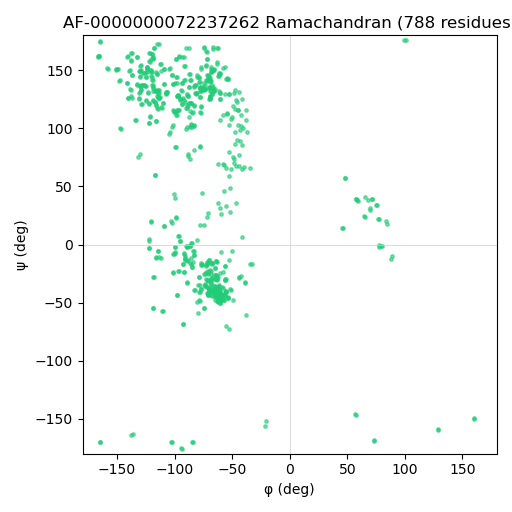78 ? 5.227 29.516 26.156 1 96.69 78 ALA A C 1
ATOM 613 O O . ALA A 1 78 ? 6.391 29.297 26.516 1 96.69 78 ALA A O 1
ATOM 614 N N . PHE A 1 79 ? 4.465 28.578 25.547 1 97.31 79 PHE A N 1
ATOM 615 C CA . PHE A 1 79 ? 4.969 27.234 25.297 1 97.31 79 PHE A CA 1
ATOM 616 C C . PHE A 1 79 ? 4.758 26.828 23.844 1 97.31 79 PHE A C 1
ATOM 618 O O . PHE A 1 79 ? 3.707 27.109 23.266 1 97.31 79 PHE A O 1
ATOM 625 N N . LEU A 1 80 ? 5.758 26.219 23.281 1 96.88 80 LEU A N 1
ATOM 626 C CA . LEU A 1 80 ? 5.543 25.375 22.109 1 96.88 80 LEU A CA 1
ATOM 627 C C . LEU A 1 80 ? 5.195 23.953 22.531 1 96.88 80 LEU A C 1
ATOM 629 O O . LEU A 1 80 ? 5.785 23.406 23.469 1 96.88 80 LEU A O 1
ATOM 633 N N . ILE A 1 81 ? 4.195 23.391 21.875 1 96.56 81 ILE A N 1
ATOM 634 C CA . ILE A 1 81 ? 3.756 22.031 22.203 1 96.56 81 ILE A CA 1
ATOM 635 C C . ILE A 1 81 ? 3.789 21.156 20.969 1 96.56 81 ILE A C 1
ATOM 637 O O . ILE A 1 81 ? 3.109 21.438 19.969 1 96.56 81 ILE A O 1
ATOM 641 N N . ASP A 1 82 ? 4.484 20.094 21.062 1 92.81 82 ASP A N 1
ATOM 642 C CA . ASP A 1 82 ? 4.598 19.25 19.875 1 92.81 82 ASP A CA 1
ATOM 643 C C . ASP A 1 82 ? 3.543 18.141 19.891 1 92.81 82 ASP A C 1
ATOM 645 O O . ASP A 1 82 ? 2.672 18.125 20.766 1 92.81 82 ASP A O 1
ATOM 649 N N . ARG A 1 83 ? 3.598 17.203 18.891 1 89 83 ARG A N 1
ATOM 650 C CA . ARG A 1 83 ? 2.574 16.188 18.703 1 89 83 ARG A CA 1
ATOM 651 C C . ARG A 1 83 ? 2.662 15.117 19.797 1 89 83 ARG A C 1
ATOM 653 O O . ARG A 1 83 ? 1.718 14.352 20 1 89 83 ARG A O 1
ATOM 660 N N . LYS A 1 84 ? 3.754 15.016 20.469 1 85 84 LYS A N 1
ATOM 661 C CA . LYS A 1 84 ? 3.908 14.086 21.578 1 85 84 LYS A CA 1
ATOM 662 C C . LYS A 1 84 ? 3.396 14.688 22.891 1 85 84 LYS A C 1
ATOM 664 O O . LYS A 1 84 ? 3.514 14.078 23.953 1 85 84 LYS A O 1
ATOM 669 N N . TYR A 1 85 ? 2.914 15.844 22.781 1 91.88 85 TYR A N 1
ATOM 670 C CA . TYR A 1 85 ? 2.377 16.594 23.922 1 91.88 85 TYR A CA 1
ATOM 671 C C . TYR A 1 85 ? 3.49 17.016 24.875 1 91.88 85 TYR A C 1
ATOM 673 O O . TYR A 1 85 ? 3.289 17.078 26.078 1 91.88 85 TYR A O 1
ATOM 681 N N . SER A 1 86 ? 4.645 17.25 24.359 1 92.88 86 SER A N 1
ATOM 682 C CA . SER A 1 86 ? 5.758 17.812 25.109 1 92.88 86 SER A CA 1
ATOM 683 C C . SER A 1 86 ? 5.703 19.344 25.094 1 92.88 86 SER A C 1
ATOM 685 O O . SER A 1 86 ? 5.367 19.953 24.078 1 92.88 86 SER A O 1
ATOM 687 N N . PHE A 1 87 ? 6.051 19.906 26.234 1 96.25 87 PHE A N 1
ATOM 688 C CA . PHE A 1 87 ? 5.984 21.359 26.391 1 96.25 87 PHE A CA 1
ATOM 689 C C . PHE A 1 87 ? 7.383 21.969 26.406 1 96.25 87 PHE A C 1
ATOM 691 O O . PHE A 1 87 ? 8.258 21.516 27.156 1 96.25 87 PHE A O 1
ATOM 698 N N . TYR A 1 88 ? 7.547 22.984 25.594 1 96.12 88 TYR A N 1
ATOM 699 C CA . TYR A 1 88 ? 8.812 23.703 25.531 1 96.12 88 TYR A CA 1
ATOM 700 C C . TYR A 1 88 ? 8.609 25.188 25.844 1 96.12 88 TYR A C 1
ATOM 702 O O . TYR A 1 88 ? 8.172 25.953 24.984 1 96.12 88 TYR A O 1
ATOM 710 N N . PRO A 1 89 ? 8.977 25.594 27 1 95.94 89 PRO A N 1
ATOM 711 C CA . PRO A 1 89 ? 8.859 27.016 27.328 1 95.94 89 PRO A CA 1
ATOM 712 C C . PRO A 1 89 ? 9.781 27.891 26.469 1 95.94 89 PRO A C 1
ATOM 714 O O . PRO A 1 89 ? 10.945 27.531 26.25 1 95.94 89 PRO A O 1
ATOM 717 N N . ILE A 1 90 ? 9.156 28.922 26 1 94.75 90 ILE A N 1
ATOM 718 C CA . ILE A 1 90 ? 9.961 29.906 25.281 1 94.75 90 ILE A CA 1
ATOM 719 C C . ILE A 1 90 ? 10.547 30.906 26.266 1 94.75 90 ILE A C 1
ATOM 721 O O . ILE A 1 90 ? 9.805 31.656 26.906 1 94.75 90 ILE A O 1
ATOM 725 N N . VAL A 1 91 ? 11.891 31 26.266 1 90.12 91 VAL A N 1
ATOM 726 C CA . VAL A 1 91 ? 12.562 31.875 27.219 1 90.12 91 VAL A CA 1
ATOM 727 C C . VAL A 1 91 ? 13.586 32.75 26.484 1 90.12 91 VAL A C 1
ATOM 729 O O . VAL A 1 91 ? 14.5 32.219 25.844 1 90.12 91 VAL A O 1
ATOM 732 N N . PRO A 1 92 ? 13.484 34.125 26.641 1 90.31 92 PRO A N 1
ATOM 733 C CA . PRO A 1 92 ? 12.43 34.875 27.328 1 90.31 92 PRO A CA 1
ATOM 734 C C . PRO A 1 92 ? 11.094 34.812 26.594 1 90.31 92 PRO A C 1
ATOM 736 O O . PRO A 1 92 ? 11.07 34.625 25.375 1 90.31 92 PRO A O 1
ATOM 739 N N . LYS A 1 93 ? 9.977 34.938 27.344 1 92.88 93 LYS A N 1
ATOM 740 C CA . LYS A 1 93 ? 8.648 34.938 26.734 1 92.88 93 LYS A CA 1
ATOM 741 C C . LYS A 1 93 ? 8.523 36.094 25.75 1 92.88 93 LYS A C 1
ATOM 743 O O . LYS A 1 93 ? 8.797 37.25 26.094 1 92.88 93 LYS A O 1
ATOM 748 N N . PRO A 1 94 ? 8.086 35.812 24.594 1 93.75 94 PRO A N 1
ATOM 749 C CA . PRO A 1 94 ? 7.77 36.906 23.688 1 93.75 94 PRO A CA 1
ATOM 750 C C . PRO A 1 94 ? 6.566 37.75 24.141 1 93.75 94 PRO A C 1
ATOM 752 O O . PRO A 1 94 ? 5.641 37.188 24.75 1 93.75 94 PRO A O 1
ATOM 755 N N . PRO A 1 95 ? 6.594 39 23.812 1 92.75 95 PRO A N 1
ATOM 756 C CA . PRO A 1 95 ? 5.438 39.812 24.156 1 92.75 95 PRO A CA 1
ATOM 757 C C . PRO A 1 95 ? 4.223 39.531 23.281 1 92.75 95 PRO A C 1
ATOM 759 O O . PRO A 1 95 ? 4.363 39.312 22.062 1 92.75 95 PRO A O 1
ATOM 762 N N . PHE A 1 96 ? 3.092 39.469 23.906 1 95.12 96 PHE A N 1
ATOM 763 C CA . PHE A 1 96 ? 1.818 39.344 23.219 1 95.12 96 PHE A CA 1
ATOM 764 C C . PHE A 1 96 ? 0.811 40.375 23.703 1 95.12 96 PHE A C 1
ATOM 766 O O . PHE A 1 96 ? -0.168 40.031 24.359 1 95.12 96 PHE A O 1
ATOM 773 N N . PRO A 1 97 ? 0.989 41.594 23.219 1 92.62 97 PRO A N 1
ATOM 774 C CA . PRO A 1 97 ? 0.085 42.656 23.672 1 92.62 97 PRO A CA 1
ATOM 775 C C . PRO A 1 97 ? -1.323 42.5 23.094 1 92.62 97 PRO A C 1
ATOM 777 O O . PRO A 1 97 ? -1.487 42.094 21.953 1 92.62 97 PRO A O 1
ATOM 780 N N . LEU A 1 98 ? -2.354 42.844 23.797 1 91.5 98 LEU A N 1
ATOM 781 C CA . LEU A 1 98 ? -3.727 42.906 23.312 1 91.5 98 LEU A CA 1
ATOM 782 C C . LEU A 1 98 ? -3.943 44.156 22.469 1 91.5 98 LEU A C 1
ATOM 784 O O . LEU A 1 98 ? -3.191 45.125 22.578 1 91.5 98 LEU A O 1
ATOM 788 N N . PRO A 1 99 ? -4.945 44.188 21.422 1 85.94 99 PRO A N 1
ATOM 789 C CA . PRO A 1 99 ? -5.184 45.344 20.562 1 85.94 99 PRO A CA 1
ATOM 790 C C . PRO A 1 99 ? -5.484 46.594 21.359 1 85.94 99 PRO A C 1
ATOM 792 O O . PRO A 1 99 ? -5.066 47.688 20.969 1 85.94 99 PRO A O 1
ATOM 795 N N . ASN A 1 100 ? -6.184 47.25 22.062 1 64.06 100 ASN A N 1
ATOM 796 C CA . ASN A 1 100 ? -6.453 48.562 22.594 1 64.06 100 ASN A CA 1
ATOM 797 C C . ASN A 1 100 ? -5.262 49.094 23.375 1 64.06 100 ASN A C 1
ATOM 799 O O . ASN A 1 100 ? -5.398 50.062 24.156 1 64.06 100 ASN A O 1
ATOM 803 N N . GLU A 1 101 ? -4.117 48.781 23.203 1 53.5 101 GLU A N 1
ATOM 804 C CA . GLU A 1 101 ? -3.422 49.438 24.297 1 53.5 101 GLU A CA 1
ATOM 805 C C . GLU A 1 101 ? -3.598 50.938 24.234 1 53.5 101 GLU A C 1
ATOM 807 O O . GLU A 1 101 ? -2.898 51.625 23.484 1 53.5 101 GLU A O 1
ATOM 812 N N . ALA A 1 102 ? -4.676 51.375 23.75 1 44.94 102 ALA A N 1
ATOM 813 C CA . ALA A 1 102 ? -4.684 52.812 24.031 1 44.94 102 ALA A CA 1
ATOM 814 C C . ALA A 1 102 ? -3.742 53.156 25.172 1 44.94 102 ALA A C 1
ATOM 816 O O . ALA A 1 102 ? -3.201 52.25 25.828 1 44.94 102 ALA A O 1
ATOM 817 N N . MET A 1 103 ? -4.223 54.281 25.797 1 42.66 103 MET A N 1
ATOM 818 C CA . MET A 1 103 ? -3.76 55.344 26.688 1 42.66 103 MET A CA 1
ATOM 819 C C . MET A 1 103 ? -3.168 54.75 27.969 1 42.66 103 MET A C 1
ATOM 821 O O . MET A 1 103 ? -2.645 55.469 28.812 1 42.66 103 MET A O 1
ATOM 825 N N . ASN A 1 104 ? -3.93 53.688 28.547 1 44.84 104 ASN A N 1
ATOM 826 C CA . ASN A 1 104 ? -3.543 53.531 29.953 1 44.84 104 ASN A CA 1
ATOM 827 C C . ASN A 1 104 ? -2.273 52.688 30.094 1 44.84 104 ASN A C 1
ATOM 829 O O . ASN A 1 104 ? -1.952 51.875 29.219 1 44.84 104 ASN A O 1
ATOM 833 N N . SER A 1 105 ? -1.287 52.969 30.906 1 51.16 105 SER A N 1
ATOM 834 C CA . SER A 1 105 ? 0.07 52.656 31.344 1 51.16 105 SER A CA 1
ATOM 835 C C . SER A 1 105 ? 0.317 51.156 31.344 1 51.16 105 SER A C 1
ATOM 837 O O . SER A 1 105 ? 1.466 50.719 31.312 1 51.16 105 SER A O 1
ATOM 839 N N . THR A 1 106 ? -0.682 50.281 31.641 1 57.28 106 THR A N 1
ATOM 840 C CA . THR A 1 106 ? -0.25 48.906 31.875 1 57.28 106 THR A CA 1
ATOM 841 C C . THR A 1 106 ? -0.583 48.031 30.672 1 57.28 106 THR A C 1
ATOM 843 O O . THR A 1 106 ? -1.756 47.812 30.344 1 57.28 106 THR A O 1
ATOM 846 N N . VAL A 1 107 ? 0.305 47.75 29.719 1 64.25 107 VAL A N 1
ATOM 847 C CA . VAL A 1 107 ? 0.171 46.875 28.562 1 64.25 107 VAL A CA 1
ATOM 848 C C . VAL A 1 107 ? -0.341 45.5 29 1 64.25 107 VAL A C 1
ATOM 850 O O . VAL A 1 107 ? 0.289 44.844 29.828 1 64.25 107 VAL A O 1
ATOM 853 N N . GLN A 1 108 ? -1.622 45.188 28.672 1 83.81 108 GLN A N 1
ATOM 854 C CA . GLN A 1 108 ? -2.178 43.875 28.984 1 83.81 108 GLN A CA 1
ATOM 855 C C . GLN A 1 108 ? -1.688 42.812 27.984 1 83.81 108 GLN A C 1
ATOM 857 O O . GLN A 1 108 ? -1.478 43.125 26.812 1 83.81 108 GLN A O 1
ATOM 862 N N . GLU A 1 109 ? -1.383 41.594 28.547 1 90.88 109 GLU A N 1
ATOM 863 C CA . GLU A 1 109 ? -0.835 40.469 27.766 1 90.88 109 GLU A CA 1
ATOM 864 C C . GLU A 1 109 ? -1.859 39.344 27.594 1 90.88 109 GLU A C 1
ATOM 866 O O . GLU A 1 109 ? -2.779 39.219 28.406 1 90.88 109 GLU A O 1
ATOM 871 N N . HIS A 1 110 ? -1.729 38.688 26.562 1 95.25 110 HIS A N 1
ATOM 872 C CA . HIS A 1 110 ? -2.574 37.531 26.312 1 95.25 110 HIS A CA 1
ATOM 873 C C . HIS A 1 110 ? -2.482 36.531 27.453 1 95.25 110 HIS A C 1
ATOM 875 O O . HIS A 1 110 ? -1.425 36.375 28.062 1 95.25 110 HIS A O 1
ATOM 881 N N . HIS A 1 111 ? -3.598 35.938 27.766 1 96.62 111 HIS A N 1
ATOM 882 C CA . HIS A 1 111 ? -3.693 34.812 28.672 1 96.62 111 HIS A CA 1
ATOM 883 C C . HIS A 1 111 ? -4.641 33.75 28.141 1 96.62 111 HIS A C 1
ATOM 885 O O . HIS A 1 111 ? -5.766 34.062 27.734 1 96.62 111 HIS A O 1
ATOM 891 N N . GLU A 1 112 ? -4.156 32.5 28.047 1 97.81 112 GLU A N 1
ATOM 892 C CA . GLU A 1 112 ? -4.938 31.359 27.594 1 97.81 112 GLU A CA 1
ATOM 893 C C . GLU A 1 112 ? -5.297 31.484 26.109 1 97.81 112 GLU A C 1
ATOM 895 O O . GLU A 1 112 ? -6.461 31.344 25.734 1 97.81 112 GLU A O 1
ATOM 900 N N . THR A 1 113 ? -4.406 31.969 25.344 1 98.44 113 THR A N 1
ATOM 901 C CA . THR A 1 113 ? -4.488 31.922 23.891 1 98.44 113 THR A CA 1
ATOM 902 C C . THR A 1 113 ? -3.766 30.688 23.344 1 98.44 113 THR A C 1
ATOM 904 O O . THR A 1 113 ? -2.627 30.422 23.734 1 98.44 113 THR A O 1
ATOM 907 N N . LEU A 1 114 ? -4.457 29.891 22.547 1 98.75 114 LEU A N 1
ATOM 908 C CA . LEU A 1 114 ? -3.902 28.672 21.984 1 98.75 114 LEU A CA 1
ATOM 909 C C . LEU A 1 114 ? -3.953 28.703 20.453 1 98.75 114 LEU A C 1
ATOM 911 O O . LEU A 1 114 ? -5.031 28.625 19.859 1 98.75 114 LEU A O 1
ATOM 915 N N . LEU A 1 115 ? -2.775 28.812 19.859 1 98.62 115 LEU A N 1
ATOM 916 C CA . LEU A 1 115 ? -2.629 28.859 18.406 1 98.62 115 LEU A CA 1
ATOM 917 C C . LEU A 1 115 ? -2.109 27.531 17.875 1 98.62 115 LEU A C 1
ATOM 919 O O . LEU A 1 115 ? -1.457 26.781 18.609 1 98.62 115 LEU A O 1
ATOM 923 N N . ASP A 1 116 ? -2.453 27.188 16.672 1 98.44 116 ASP A N 1
ATOM 924 C CA . ASP A 1 116 ? -1.937 26.047 15.93 1 98.44 116 ASP A CA 1
ATOM 925 C C . ASP A 1 116 ? -1.104 26.516 14.734 1 98.44 116 ASP A C 1
ATOM 927 O O . ASP A 1 116 ? -1.527 27.391 13.969 1 98.44 116 ASP A O 1
ATOM 931 N N . GLY A 1 117 ? 0.122 25.984 14.688 1 97.81 117 GLY A N 1
ATOM 932 C CA . GLY A 1 117 ? 0.992 26.469 13.617 1 97.81 117 GLY A CA 1
ATOM 933 C C . GLY A 1 117 ? 2.205 25.578 13.398 1 97.81 117 GLY A C 1
ATOM 934 O O . GLY A 1 117 ? 2.219 24.422 13.828 1 97.81 117 GLY A O 1
ATOM 935 N N . GLU A 1 118 ? 3.092 26.125 12.586 1 95.69 118 GLU A N 1
ATOM 936 C CA . GLU A 1 118 ? 4.32 25.438 12.219 1 95.69 118 GLU A CA 1
ATOM 937 C C . GLU A 1 118 ? 5.543 26.328 12.438 1 95.69 118 GLU A C 1
ATOM 939 O O . GLU A 1 118 ? 5.512 27.516 12.117 1 95.69 118 GLU A O 1
ATOM 944 N N . LEU A 1 119 ? 6.531 25.703 13.078 1 95.31 119 LEU A N 1
ATOM 945 C CA . LEU A 1 119 ? 7.824 26.359 13.18 1 95.31 119 LEU A CA 1
ATOM 946 C C . LEU A 1 119 ? 8.703 26.031 11.977 1 95.31 119 LEU A C 1
ATOM 948 O O . LEU A 1 119 ? 8.984 24.859 11.711 1 95.31 119 LEU A O 1
ATOM 952 N N . CYS A 1 120 ? 9.094 27.078 11.227 1 94.38 120 CYS A N 1
ATOM 953 C CA . CYS A 1 120 ? 9.875 26.875 10.008 1 94.38 120 CYS A CA 1
ATOM 954 C C . CYS A 1 120 ? 11 27.891 9.898 1 94.38 120 CYS A C 1
ATOM 956 O O . CYS A 1 120 ? 10.992 28.906 10.594 1 94.38 120 CYS A O 1
ATOM 958 N N . VAL A 1 121 ? 11.93 27.625 9.039 1 94.44 121 VAL A N 1
ATOM 959 C CA . VAL A 1 121 ? 13 28.547 8.727 1 94.44 121 VAL A CA 1
ATOM 960 C C . VAL A 1 121 ? 12.641 29.359 7.484 1 94.44 121 VAL A C 1
ATOM 962 O O . VAL A 1 121 ? 12.312 28.797 6.441 1 94.44 121 VAL A O 1
ATOM 965 N N . ASN A 1 122 ? 12.688 30.625 7.684 1 95.81 122 ASN A N 1
ATOM 966 C CA . ASN A 1 122 ? 12.578 31.5 6.52 1 95.81 122 ASN A CA 1
ATOM 967 C C . ASN A 1 122 ? 13.883 31.547 5.73 1 95.81 122 ASN A C 1
ATOM 969 O O . ASN A 1 122 ? 14.891 32.062 6.219 1 95.81 122 ASN A O 1
ATOM 973 N N . LEU A 1 123 ? 13.789 31.109 4.508 1 95.62 123 LEU A N 1
ATOM 974 C CA . LEU A 1 123 ? 15 30.969 3.703 1 95.62 123 LEU A CA 1
ATOM 975 C C . LEU A 1 123 ? 15.531 32.312 3.27 1 95.62 123 LEU A C 1
ATOM 977 O O . LEU A 1 123 ? 16.719 32.469 2.963 1 95.62 123 LEU A O 1
ATOM 981 N N . ALA A 1 124 ? 14.664 33.312 3.195 1 94 124 ALA A N 1
ATOM 982 C CA . ALA A 1 124 ? 15.086 34.656 2.801 1 94 124 ALA A CA 1
ATOM 983 C C . ALA A 1 124 ? 15.859 35.344 3.922 1 94 124 ALA A C 1
ATOM 985 O O . ALA A 1 124 ? 16.797 36.094 3.664 1 94 124 ALA A O 1
ATOM 986 N N . THR A 1 125 ? 15.516 35.094 5.172 1 93.44 125 THR A N 1
ATOM 987 C CA . THR A 1 125 ? 16.109 35.812 6.305 1 93.44 125 THR A CA 1
ATOM 988 C C . THR A 1 125 ? 16.938 34.875 7.152 1 93.44 125 THR A C 1
ATOM 990 O O . THR A 1 125 ? 17.688 35.312 8.031 1 93.44 125 THR A O 1
ATOM 993 N N . ASP A 1 126 ? 16.828 33.562 6.898 1 93.62 126 ASP A N 1
ATOM 994 C CA . ASP A 1 126 ? 17.531 32.531 7.648 1 93.62 126 ASP A CA 1
ATOM 995 C C . ASP A 1 126 ? 17.188 32.625 9.141 1 93.62 126 ASP A C 1
ATOM 997 O O . ASP A 1 126 ? 18.078 32.594 9.984 1 93.62 126 ASP A O 1
ATOM 1001 N N . THR A 1 127 ? 15.938 32.906 9.438 1 92.44 127 THR A N 1
ATOM 1002 C CA . THR A 1 127 ? 15.438 32.969 10.805 1 92.44 127 THR A CA 1
ATOM 1003 C C . THR A 1 127 ? 14.258 32.031 11.008 1 92.44 127 THR A C 1
ATOM 1005 O O . THR A 1 127 ? 13.539 31.703 10.055 1 92.44 127 THR A O 1
ATOM 1008 N N . TRP A 1 128 ? 14.156 31.578 12.258 1 93.19 128 TRP A N 1
ATOM 1009 C CA . TRP A 1 128 ? 13 30.766 12.617 1 93.19 128 TRP A CA 1
ATOM 1010 C C . TRP A 1 128 ? 11.75 31.625 12.781 1 93.19 128 TRP A C 1
ATOM 1012 O O . TRP A 1 128 ? 11.82 32.719 13.336 1 93.19 128 TRP A O 1
ATOM 1022 N N . GLU A 1 129 ? 10.68 31.188 12.25 1 95.06 129 GLU A N 1
ATOM 1023 C CA . GLU A 1 129 ? 9.391 31.859 12.422 1 95.06 129 GLU A CA 1
ATOM 1024 C C . GLU A 1 129 ? 8.273 30.844 12.688 1 95.06 129 GLU A C 1
ATOM 1026 O O . GLU A 1 129 ? 8.344 29.703 12.227 1 95.06 129 GLU A O 1
ATOM 1031 N N . TYR A 1 130 ? 7.363 31.266 13.477 1 96.44 130 TYR A N 1
ATOM 1032 C CA . TYR A 1 130 ? 6.152 30.5 13.727 1 96.44 130 TYR A CA 1
ATOM 1033 C C . TYR A 1 130 ? 5.008 30.969 12.844 1 96.44 130 TYR A C 1
ATOM 1035 O O . TYR A 1 130 ? 4.566 32.125 12.961 1 96.44 130 TYR A O 1
ATOM 1043 N N . LEU A 1 131 ? 4.559 30.078 11.969 1 97.75 131 LEU A N 1
ATOM 1044 C CA . LEU A 1 131 ? 3.461 30.391 11.062 1 97.75 131 LEU A CA 1
ATOM 1045 C C . LEU A 1 131 ? 2.15 29.797 11.562 1 97.75 131 LEU A C 1
ATOM 1047 O O . LEU A 1 131 ? 1.971 28.578 11.547 1 97.75 131 LEU A O 1
ATOM 1051 N N . VAL A 1 132 ? 1.257 30.688 11.898 1 98.44 132 VAL A N 1
ATOM 1052 C CA . VAL A 1 132 ? -0.037 30.266 12.422 1 98.44 132 VAL A CA 1
ATOM 1053 C C . VAL A 1 132 ? -0.957 29.859 11.273 1 98.44 132 VAL A C 1
ATOM 1055 O O . VAL A 1 132 ? -1.091 30.594 10.289 1 98.44 132 VAL A O 1
ATOM 1058 N N . TYR A 1 133 ? -1.562 28.688 11.398 1 98.38 133 TYR A N 1
ATOM 1059 C CA . TYR A 1 133 ? -2.521 28.328 10.359 1 98.38 133 TYR A CA 1
ATOM 1060 C C . TYR A 1 133 ? -3.896 28.062 10.961 1 98.38 133 TYR A C 1
ATOM 1062 O O . TYR A 1 133 ? -4.855 27.781 10.234 1 98.38 133 TYR A O 1
ATOM 1070 N N . ASP A 1 134 ? -4.055 28.125 12.258 1 98.44 134 ASP A N 1
ATOM 1071 C CA . ASP A 1 134 ? -5.359 28 12.906 1 98.44 134 ASP A CA 1
ATOM 1072 C C . ASP A 1 134 ? -5.297 28.469 14.359 1 98.44 134 ASP A C 1
ATOM 1074 O O . ASP A 1 134 ? -4.238 28.875 14.844 1 98.44 134 ASP A O 1
ATOM 1078 N N . VAL A 1 135 ? -6.512 28.5 15.031 1 98.62 135 VAL A N 1
ATOM 1079 C CA . VAL A 1 135 ? -6.574 28.953 16.406 1 98.62 135 VAL A CA 1
ATOM 1080 C C . VAL A 1 135 ? -7.68 28.203 17.156 1 98.62 135 VAL A C 1
ATOM 1082 O O . VAL A 1 135 ? -8.742 27.938 16.594 1 98.62 135 VAL A O 1
ATOM 1085 N N . VAL A 1 136 ? -7.387 27.891 18.375 1 98.19 136 VAL A N 1
ATOM 1086 C CA . VAL A 1 136 ? -8.336 27.188 19.219 1 98.19 136 VAL A CA 1
ATOM 1087 C C . VAL A 1 136 ? -9.07 28.172 20.125 1 98.19 136 VAL A C 1
ATOM 1089 O O . VAL A 1 136 ? -10.281 28.047 20.328 1 98.19 136 VAL A O 1
ATOM 1092 N N . ALA A 1 137 ? -8.297 29.125 20.703 1 98.31 137 ALA A N 1
ATOM 1093 C CA . ALA A 1 137 ? -8.859 30.094 21.641 1 98.31 137 ALA A CA 1
ATOM 1094 C C . ALA A 1 137 ? -7.988 31.344 21.734 1 98.31 137 ALA A C 1
ATOM 1096 O O . ALA A 1 137 ? -6.773 31.281 21.547 1 98.31 137 ALA A O 1
ATOM 1097 N N . ILE A 1 138 ? -8.617 32.469 22.031 1 97.88 138 ILE A N 1
ATOM 1098 C CA . ILE A 1 138 ? -7.938 33.719 22.297 1 97.88 138 ILE A CA 1
ATOM 1099 C C . ILE A 1 138 ? -8.422 34.312 23.625 1 97.88 138 ILE A C 1
ATOM 1101 O O . ILE A 1 138 ? -9.625 34.531 23.797 1 97.88 138 ILE A O 1
ATOM 1105 N N . GLN A 1 139 ? -7.527 34.5 24.516 1 96.19 139 GLN A N 1
ATOM 1106 C CA . GLN A 1 139 ? -7.848 35.062 25.812 1 96.19 139 GLN A CA 1
ATOM 1107 C C . GLN A 1 139 ? -8.883 34.219 26.547 1 96.19 139 GLN A C 1
ATOM 1109 O O . GLN A 1 139 ? -9.875 34.75 27.062 1 96.19 139 GLN A O 1
ATOM 1114 N N . GLY A 1 140 ? -8.742 33.031 26.391 1 95.5 140 GLY A N 1
ATOM 1115 C CA . GLY A 1 140 ? -9.625 32.094 27.094 1 95.5 140 GLY A CA 1
ATOM 1116 C C . GLY A 1 140 ? -10.977 31.938 26.422 1 95.5 140 GLY A C 1
ATOM 1117 O O . GLY A 1 140 ? -11.812 31.156 26.875 1 95.5 140 GLY A O 1
ATOM 1118 N N . ASP A 1 141 ? -11.164 32.656 25.359 1 95.56 141 ASP A N 1
ATOM 1119 C CA . ASP A 1 141 ? -12.445 32.594 24.656 1 95.56 141 ASP A CA 1
ATOM 1120 C C . ASP A 1 141 ? -12.461 31.453 23.641 1 95.56 141 ASP A C 1
ATOM 1122 O O . ASP A 1 141 ? -12 31.609 22.516 1 95.56 141 ASP A O 1
ATOM 1126 N N . HIS A 1 142 ? -13.07 30.391 24 1 89.94 142 HIS A N 1
ATOM 1127 C CA . HIS A 1 142 ? -13.117 29.188 23.172 1 89.94 142 HIS A CA 1
ATOM 1128 C C . HIS A 1 142 ? -14.125 29.344 22.031 1 89.94 142 HIS A C 1
ATOM 1130 O O . HIS A 1 142 ? -14.141 28.531 21.109 1 89.94 142 HIS A O 1
ATOM 1136 N N . ARG A 1 143 ? -15.109 30.328 22.062 1 93.31 143 ARG A N 1
ATOM 1137 C CA . ARG A 1 143 ? -16.094 30.562 21.016 1 93.31 143 ARG A CA 1
ATOM 1138 C C . ARG A 1 143 ? -15.422 30.859 19.672 1 93.31 143 ARG A C 1
ATOM 1140 O O . ARG A 1 143 ? -16.016 30.672 18.609 1 93.31 143 ARG A O 1
ATOM 1147 N N . ILE A 1 144 ? -14.172 31.344 19.797 1 96.5 144 ILE A N 1
ATOM 1148 C CA . ILE A 1 144 ? -13.406 31.625 18.594 1 96.5 144 ILE A CA 1
ATOM 1149 C C . ILE A 1 144 ? -13.164 30.328 17.828 1 96.5 144 ILE A C 1
ATOM 1151 O O . ILE A 1 144 ? -13.312 30.297 16.594 1 96.5 144 ILE A O 1
ATOM 1155 N N . GLY A 1 145 ? -12.797 29.25 18.531 1 96.62 145 GLY A N 1
ATOM 1156 C CA . GLY A 1 145 ? -12.555 27.969 17.922 1 96.62 145 GLY A CA 1
ATOM 1157 C C . GLY A 1 145 ? -13.797 27.375 17.281 1 96.62 145 GLY A C 1
ATOM 1158 O O . GLY A 1 145 ? -13.703 26.469 16.438 1 96.62 145 GLY A O 1
ATOM 1159 N N . GLN A 1 146 ? -14.938 27.891 17.578 1 96.75 146 GLN A N 1
ATOM 1160 C CA . GLN A 1 146 ? -16.203 27.375 17.078 1 96.75 146 GLN A CA 1
ATOM 1161 C C . GLN A 1 146 ? -16.625 28.078 15.797 1 96.75 146 GLN A C 1
ATOM 1163 O O . GLN A 1 146 ? -17.531 27.609 15.094 1 96.75 146 GLN A O 1
ATOM 1168 N N . LYS A 1 147 ? -16.016 29.203 15.547 1 97.12 147 LYS A N 1
ATOM 1169 C CA . LYS A 1 147 ? -16.328 29.969 14.336 1 97.12 147 LYS A CA 1
ATOM 1170 C C . LYS A 1 147 ? -15.773 29.266 13.094 1 97.12 147 LYS A C 1
ATOM 1172 O O . LYS A 1 147 ? -15 28.312 13.203 1 97.12 147 LYS A O 1
ATOM 1177 N N . ASN A 1 148 ? -16.234 29.703 11.93 1 97.19 148 ASN A N 1
ATOM 1178 C CA . ASN A 1 148 ? -15.68 29.156 10.695 1 97.19 148 ASN A CA 1
ATOM 1179 C C . ASN A 1 148 ? -14.219 29.547 10.523 1 97.19 148 ASN A C 1
ATOM 1181 O O . ASN A 1 148 ? -13.711 30.422 11.227 1 97.19 148 ASN A O 1
ATOM 1185 N N . TYR A 1 149 ? -13.523 29 9.641 1 97.94 149 TYR A N 1
ATOM 1186 C CA . TYR A 1 149 ? -12.078 29.109 9.484 1 97.94 149 TYR A CA 1
ATOM 1187 C C . TYR A 1 149 ? -11.664 30.547 9.203 1 97.94 149 TYR A C 1
ATOM 1189 O O . TYR A 1 149 ? -10.703 31.062 9.789 1 97.94 149 TYR A O 1
ATOM 1197 N N . ARG A 1 150 ? -12.367 31.234 8.32 1 98.06 150 ARG A N 1
ATOM 1198 C CA . ARG A 1 150 ? -12.016 32.594 7.949 1 98.06 150 ARG A CA 1
ATOM 1199 C C . ARG A 1 150 ? -12.102 33.531 9.148 1 98.06 150 ARG A C 1
ATOM 1201 O O . ARG A 1 150 ? -11.242 34.406 9.336 1 98.06 150 ARG A O 1
ATOM 1208 N N . SER A 1 151 ? -13.109 33.344 9.898 1 98 151 SER A N 1
ATOM 1209 C CA . SER A 1 151 ? -13.297 34.156 11.094 1 98 151 SER A CA 1
ATOM 1210 C C . SER A 1 151 ? -12.195 33.875 12.117 1 98 151 SER A C 1
ATOM 1212 O O . SER A 1 151 ? -11.734 34.812 12.789 1 98 151 SER A O 1
ATOM 1214 N N . ARG A 1 152 ? -11.867 32.625 12.242 1 98.19 152 ARG A N 1
ATOM 1215 C CA . ARG A 1 152 ? -10.789 32.281 13.164 1 98.19 152 ARG A CA 1
ATOM 1216 C C . ARG A 1 152 ? -9.484 32.969 12.75 1 98.19 152 ARG A C 1
ATOM 1218 O O . ARG A 1 152 ? -8.789 33.531 13.578 1 98.19 152 ARG A O 1
ATOM 1225 N N . MET A 1 153 ? -9.211 32.969 11.492 1 98.06 153 MET A N 1
ATOM 1226 C CA . MET A 1 153 ? -7.965 33.531 11.008 1 98.06 153 MET A CA 1
ATOM 1227 C C . MET A 1 153 ? -7.992 35.062 11.133 1 98.06 153 MET A C 1
ATOM 1229 O O . MET A 1 153 ? -6.969 35.688 11.414 1 98.06 153 MET A O 1
ATOM 1233 N N . LEU A 1 154 ? -9.125 35.594 10.891 1 97.56 154 LEU A N 1
ATOM 1234 C CA . LEU A 1 154 ? -9.273 37.031 11.086 1 97.56 154 LEU A CA 1
ATOM 1235 C C . LEU A 1 154 ? -9.031 37.406 12.547 1 97.56 154 LEU A C 1
ATOM 1237 O O . LEU A 1 154 ? -8.414 38.438 12.828 1 97.56 154 LEU A O 1
ATOM 1241 N N . ALA A 1 155 ? -9.539 36.625 13.422 1 97.75 155 ALA A N 1
ATOM 1242 C CA . ALA A 1 155 ? -9.32 36.875 14.844 1 97.75 155 ALA A CA 1
ATOM 1243 C C . ALA A 1 155 ? -7.836 36.812 15.188 1 97.75 155 ALA A C 1
ATOM 1245 O O . ALA A 1 155 ? -7.348 37.656 15.969 1 97.75 155 ALA A O 1
ATOM 1246 N N . VAL A 1 156 ? -7.172 35.875 14.656 1 98 156 VAL A N 1
ATOM 1247 C CA . VAL A 1 156 ? -5.734 35.781 14.891 1 98 156 VAL A CA 1
ATOM 1248 C C . VAL A 1 156 ? -5.039 37.031 14.398 1 98 156 VAL A C 1
ATOM 1250 O O . VAL A 1 156 ? -4.16 37.594 15.07 1 98 156 VAL A O 1
ATOM 1253 N N . GLU A 1 157 ? -5.41 37.469 13.266 1 96.62 157 GLU A N 1
ATOM 1254 C CA . GLU A 1 157 ? -4.812 38.656 12.688 1 96.62 157 GLU A CA 1
ATOM 1255 C C . GLU A 1 157 ? -5.047 39.875 13.586 1 96.62 157 GLU A C 1
ATOM 1257 O O . GLU A 1 157 ? -4.109 40.625 13.875 1 96.62 157 GLU A O 1
ATOM 1262 N N . ASP A 1 158 ? -6.195 40.031 14.047 1 95.69 158 ASP A N 1
ATOM 1263 C CA . ASP A 1 158 ? -6.609 41.25 14.758 1 95.69 158 ASP A CA 1
ATOM 1264 C C . ASP A 1 158 ? -6.102 41.219 16.203 1 95.69 158 ASP A C 1
ATOM 1266 O O . ASP A 1 158 ? -5.758 42.281 16.75 1 95.69 158 ASP A O 1
ATOM 1270 N N . TRP A 1 159 ? -6.066 40.062 16.797 1 95.88 159 TRP A N 1
ATOM 1271 C CA . TRP A 1 159 ? -5.832 40.031 18.234 1 95.88 159 TRP A CA 1
ATOM 1272 C C . TRP A 1 159 ? -4.383 39.656 18.531 1 95.88 159 TRP A C 1
ATOM 1274 O O . TRP A 1 159 ? -3.879 39.938 19.625 1 95.88 159 TRP A O 1
ATOM 1284 N N . VAL A 1 160 ? -3.768 39 17.609 1 95.88 160 VAL A N 1
ATOM 1285 C CA . VAL A 1 160 ? -2.453 38.469 17.969 1 95.88 160 VAL A CA 1
ATOM 1286 C C . VAL A 1 160 ? -1.391 39.094 17.062 1 95.88 160 VAL A C 1
ATOM 1288 O O . VAL A 1 160 ? -0.498 39.812 17.547 1 95.88 160 VAL A O 1
ATOM 1291 N N . VAL A 1 161 ? -1.532 39 15.773 1 95 161 VAL A N 1
ATOM 1292 C CA . VAL A 1 161 ? -0.447 39.281 14.852 1 95 161 VAL A CA 1
ATOM 1293 C C . VAL A 1 161 ? -0.314 40.812 14.695 1 95 161 VAL A C 1
ATOM 1295 O O . VAL A 1 161 ? 0.784 41.344 14.812 1 95 161 VAL A O 1
ATOM 1298 N N . ARG A 1 162 ? -1.406 41.5 14.469 1 93.06 162 ARG A N 1
ATOM 1299 C CA . ARG A 1 162 ? -1.355 42.938 14.219 1 93.06 162 ARG A CA 1
ATOM 1300 C C . ARG A 1 162 ? -0.847 43.688 15.445 1 93.06 162 ARG A C 1
ATOM 1302 O O . ARG A 1 162 ? 0.04 44.531 15.336 1 93.06 162 ARG A O 1
ATOM 1309 N N . PRO A 1 163 ? -1.354 43.406 16.609 1 92.75 163 PRO A N 1
ATOM 1310 C CA . PRO A 1 163 ? -0.826 44.094 17.781 1 92.75 163 PRO A CA 1
ATOM 1311 C C . PRO A 1 163 ? 0.67 43.875 17.984 1 92.75 163 PRO A C 1
ATOM 1313 O O . PRO A 1 163 ? 1.387 44.75 18.422 1 92.75 163 PRO A O 1
ATOM 1316 N N . ARG A 1 164 ? 1.147 42.719 17.703 1 92.06 164 ARG A N 1
ATOM 1317 C CA . ARG A 1 164 ? 2.566 42.406 17.844 1 92.06 164 ARG A CA 1
ATOM 1318 C C . ARG A 1 164 ? 3.402 43.188 16.844 1 92.06 164 ARG A C 1
ATOM 1320 O O . ARG A 1 164 ? 4.504 43.625 17.156 1 92.06 164 ARG A O 1
ATOM 1327 N N . LEU A 1 165 ? 2.881 43.312 15.688 1 88 165 LEU A N 1
ATOM 1328 C CA . LEU A 1 165 ? 3.592 44.062 14.641 1 88 165 LEU A CA 1
ATOM 1329 C C . LEU A 1 165 ? 3.766 45.531 15.031 1 88 165 LEU A C 1
ATOM 1331 O O . LEU A 1 165 ? 4.754 46.156 14.656 1 88 165 LEU A O 1
ATOM 1335 N N . LEU A 1 166 ? 2.857 46.031 15.789 1 86 166 LEU A N 1
ATOM 1336 C CA . LEU A 1 166 ? 2.842 47.438 16.141 1 86 166 LEU A CA 1
ATOM 1337 C C . LEU A 1 166 ? 3.623 47.688 17.422 1 86 166 LEU A C 1
ATOM 1339 O O . LEU A 1 166 ? 3.965 48.812 17.734 1 86 166 LEU A O 1
ATOM 1343 N N . ALA A 1 167 ? 3.906 46.625 18.094 1 85.75 167 ALA A N 1
ATOM 1344 C CA . ALA A 1 167 ? 4.574 46.75 19.375 1 85.75 167 ALA A CA 1
ATOM 1345 C C . ALA A 1 167 ? 6.09 46.688 19.219 1 85.75 167 ALA A C 1
ATOM 1347 O O . ALA A 1 167 ? 6.637 45.688 18.797 1 85.75 167 ALA A O 1
ATOM 1348 N N . ALA A 1 168 ? 6.816 47.656 19.641 1 81.38 168 ALA A N 1
ATOM 1349 C CA . ALA A 1 168 ? 8.273 47.719 19.562 1 81.38 168 ALA A CA 1
ATOM 1350 C C . ALA A 1 168 ? 8.922 46.656 20.438 1 81.38 168 ALA A C 1
ATOM 1352 O O . ALA A 1 168 ? 10.023 46.188 20.141 1 81.38 168 ALA A O 1
ATOM 1353 N N . SER A 1 169 ? 8.242 46.281 21.406 1 80.88 169 SER A N 1
ATOM 1354 C CA . SER A 1 169 ? 8.773 45.344 22.391 1 80.88 169 SER A CA 1
ATOM 1355 C C . SER A 1 169 ? 8.992 43.969 21.766 1 80.88 169 SER A C 1
ATOM 1357 O O . SER A 1 169 ? 9.672 43.125 22.344 1 80.88 169 SER A O 1
ATOM 1359 N N . THR A 1 170 ? 8.383 43.781 20.625 1 86.56 170 THR A N 1
ATOM 1360 C CA . THR A 1 170 ? 8.445 42.469 20.016 1 86.56 170 THR A CA 1
ATOM 1361 C C . THR A 1 170 ? 9.719 42.281 19.203 1 86.56 170 THR A C 1
ATOM 1363 O O . THR A 1 170 ? 10.062 41.188 18.797 1 86.56 170 THR A O 1
ATOM 1366 N N . ALA A 1 171 ? 10.445 43.344 19.109 1 82.06 171 ALA A N 1
ATOM 1367 C CA . ALA A 1 171 ? 11.695 43.281 18.344 1 82.06 171 ALA A CA 1
ATOM 1368 C C . ALA A 1 171 ? 12.648 42.25 18.953 1 82.06 171 ALA A C 1
ATOM 1370 O O . ALA A 1 171 ? 12.852 42.219 20.172 1 82.06 171 ALA A O 1
ATOM 1371 N N . GLY A 1 172 ? 13.195 41.344 18.125 1 83.5 172 GLY A N 1
ATOM 1372 C CA . GLY A 1 172 ? 14.172 40.375 18.578 1 83.5 172 GLY A CA 1
ATOM 1373 C C . GLY A 1 172 ? 13.539 39.094 19.094 1 83.5 172 GLY A C 1
ATOM 1374 O O . GLY A 1 172 ? 14.234 38.125 19.375 1 83.5 172 GLY A O 1
ATOM 1375 N N . SER A 1 173 ? 12.242 39.156 19.234 1 89.69 173 SER A N 1
ATOM 1376 C CA . SER A 1 173 ? 11.555 37.969 19.719 1 89.69 173 SER A CA 1
ATOM 1377 C C . SER A 1 173 ? 11.133 37.062 18.547 1 89.69 173 SER A C 1
ATOM 1379 O O . SER A 1 173 ? 11.266 37.438 17.391 1 89.69 173 SER A O 1
ATOM 1381 N N . LEU A 1 174 ? 10.719 35.875 18.906 1 91.88 174 LEU A N 1
ATOM 1382 C CA . LEU A 1 174 ? 10.234 34.938 17.891 1 91.88 174 LEU A CA 1
ATOM 1383 C C . LEU A 1 174 ? 9.156 35.594 17.031 1 91.88 174 LEU A C 1
ATOM 1385 O O . LEU A 1 174 ? 8.203 36.188 17.547 1 91.88 174 LEU A O 1
ATOM 1389 N N . ARG A 1 175 ? 9.328 35.5 15.789 1 92.69 175 ARG A N 1
ATOM 1390 C CA . ARG A 1 175 ? 8.344 36.062 14.859 1 92.69 175 ARG A CA 1
ATOM 1391 C C . ARG A 1 175 ? 7.129 35.156 14.75 1 92.69 175 ARG A C 1
ATOM 1393 O O . ARG A 1 175 ? 7.27 33.938 14.57 1 92.69 175 ARG A O 1
ATOM 1400 N N . ILE A 1 176 ? 6.004 35.719 14.961 1 95.94 176 ILE A N 1
ATOM 1401 C CA . ILE A 1 176 ? 4.727 35.031 14.828 1 95.94 176 ILE A CA 1
ATOM 1402 C C . ILE A 1 176 ? 3.924 35.625 13.688 1 95.94 176 ILE A C 1
ATOM 1404 O O . ILE A 1 176 ? 3.559 36.812 13.742 1 95.94 176 ILE A O 1
ATOM 1408 N N . ARG A 1 177 ? 3.656 34.844 12.688 1 96 177 ARG A N 1
ATOM 1409 C CA . ARG A 1 177 ? 2.967 35.312 11.484 1 96 177 ARG A CA 1
ATOM 1410 C C . ARG A 1 177 ? 1.849 34.375 11.086 1 96 177 ARG A C 1
ATOM 1412 O O . ARG A 1 177 ? 1.812 33.219 11.547 1 96 177 ARG A O 1
ATOM 1419 N N . ILE A 1 178 ? 0.951 34.906 10.266 1 97.31 178 ILE A N 1
ATOM 1420 C CA . ILE A 1 178 ? -0.133 34.062 9.758 1 97.31 178 ILE A CA 1
ATOM 1421 C C . ILE A 1 178 ? 0.264 33.469 8.406 1 97.31 178 ILE A C 1
ATOM 1423 O O . ILE A 1 178 ? 0.854 34.156 7.57 1 97.31 178 ILE A O 1
ATOM 1427 N N . LYS A 1 179 ? -0.043 32.25 8.203 1 97.38 179 LYS A N 1
ATOM 1428 C CA . LYS A 1 179 ? 0.166 31.625 6.891 1 97.38 179 LYS A CA 1
ATOM 1429 C C . LYS A 1 179 ? -0.744 32.25 5.84 1 97.38 179 LYS A C 1
ATOM 1431 O O . LYS A 1 179 ? -1.848 32.688 6.156 1 97.38 179 LYS A O 1
ATOM 1436 N N . ASP A 1 180 ? -0.204 32.219 4.605 1 97.31 180 ASP A N 1
ATOM 1437 C CA . ASP A 1 180 ? -1.042 32.656 3.502 1 97.31 180 ASP A CA 1
ATOM 1438 C C . ASP A 1 180 ? -2.217 31.719 3.275 1 97.31 180 ASP A C 1
ATOM 1440 O O . ASP A 1 180 ? -2.059 30.5 3.352 1 97.31 180 ASP A O 1
ATOM 1444 N N . VAL A 1 181 ? -3.363 32.344 3.07 1 97.94 181 VAL A N 1
ATOM 1445 C CA . VAL A 1 181 ? -4.578 31.594 2.781 1 97.94 181 VAL A CA 1
ATOM 1446 C C . VAL A 1 181 ? -5.094 31.953 1.391 1 97.94 181 VAL A C 1
ATOM 1448 O O . VAL A 1 181 ? -5.199 33.125 1.05 1 97.94 181 VAL A O 1
ATOM 1451 N N . TYR A 1 182 ? -5.41 30.938 0.613 1 97.81 182 TYR A N 1
ATOM 1452 C CA . TYR A 1 182 ? -5.922 31.125 -0.738 1 97.81 182 TYR A CA 1
ATOM 1453 C C . TYR A 1 182 ? -7.32 30.547 -0.88 1 97.81 182 TYR A C 1
ATOM 1455 O O . TYR A 1 182 ? -7.602 29.469 -0.353 1 97.81 182 TYR A O 1
ATOM 1463 N N . GLU A 1 183 ? -8.148 31.312 -1.545 1 97.06 183 GLU A N 1
ATOM 1464 C CA . GLU A 1 183 ? -9.383 30.672 -1.984 1 97.06 183 GLU A CA 1
ATOM 1465 C C . GLU A 1 183 ? -9.102 29.5 -2.928 1 97.06 183 GLU A C 1
ATOM 1467 O O . GLU A 1 183 ? -8.125 29.531 -3.678 1 97.06 183 GLU A O 1
ATOM 1472 N N . LYS A 1 184 ? -9.922 28.469 -2.898 1 96.62 184 LYS A N 1
ATOM 1473 C CA . LYS A 1 184 ? -9.672 27.281 -3.705 1 96.62 184 LYS A CA 1
ATOM 1474 C C . LYS A 1 184 ? -9.555 27.641 -5.184 1 96.62 184 LYS A C 1
ATOM 1476 O O . LYS A 1 184 ? -8.805 26.984 -5.926 1 96.62 184 LYS A O 1
ATOM 1481 N N . THR A 1 185 ? -10.258 28.688 -5.621 1 94.88 185 THR A N 1
ATOM 1482 C CA . THR A 1 185 ? -10.219 29.125 -7.012 1 94.88 185 THR A CA 1
ATOM 1483 C C . THR A 1 185 ? -8.867 29.75 -7.352 1 94.88 185 THR A C 1
ATOM 1485 O O . THR A 1 185 ? -8.547 29.953 -8.523 1 94.88 185 THR A O 1
ATOM 1488 N N . GLU A 1 186 ? -8.086 30.047 -6.312 1 96.62 186 GLU A N 1
ATOM 1489 C CA . GLU A 1 186 ? -6.777 30.656 -6.508 1 96.62 186 GLU A CA 1
ATOM 1490 C C . GLU A 1 186 ? -5.664 29.625 -6.438 1 96.62 186 GLU A C 1
ATOM 1492 O O . GLU A 1 186 ? -4.512 29.953 -6.152 1 96.62 186 GLU A O 1
ATOM 1497 N N . ILE A 1 187 ? -6 28.453 -6.695 1 97.56 187 ILE A N 1
ATOM 1498 C CA . ILE A 1 187 ? -5.035 27.359 -6.566 1 97.56 187 ILE A CA 1
ATOM 1499 C C . ILE A 1 187 ? -3.873 27.578 -7.531 1 97.56 187 ILE A C 1
ATOM 1501 O O . ILE A 1 187 ? -2.721 27.281 -7.203 1 97.56 187 ILE A O 1
ATOM 1505 N N . ASP A 1 188 ? -4.148 28.094 -8.672 1 96.25 188 ASP A N 1
ATOM 1506 C CA . ASP A 1 188 ? -3.092 28.375 -9.641 1 96.25 188 ASP A CA 1
ATOM 1507 C C . ASP A 1 188 ? -2.141 29.453 -9.125 1 96.25 188 ASP A C 1
ATOM 1509 O O . ASP A 1 188 ? -0.93 29.375 -9.336 1 96.25 188 ASP A O 1
ATOM 1513 N N . ARG A 1 189 ? -2.693 30.438 -8.492 1 96.38 189 ARG A N 1
ATOM 1514 C CA . ARG A 1 189 ? -1.878 31.484 -7.891 1 96.38 189 ARG A CA 1
ATOM 1515 C C . ARG A 1 189 ? -0.984 30.922 -6.793 1 96.38 189 ARG A C 1
ATOM 1517 O O . ARG A 1 189 ? 0.188 31.281 -6.691 1 96.38 189 ARG A O 1
ATOM 1524 N N . LEU A 1 190 ? -1.514 30.094 -6.016 1 97.94 190 LEU A N 1
ATOM 1525 C CA . LEU A 1 190 ? -0.742 29.438 -4.961 1 97.94 190 LEU A CA 1
ATOM 1526 C C . LEU A 1 190 ? 0.426 28.656 -5.547 1 97.94 190 LEU A C 1
ATOM 1528 O O . LEU A 1 190 ? 1.568 28.812 -5.109 1 97.94 190 LEU A O 1
ATOM 1532 N N . PHE A 1 191 ? 0.146 27.875 -6.57 1 97.38 191 PHE A N 1
ATOM 1533 C CA . PHE A 1 191 ? 1.188 27.062 -7.18 1 97.38 191 PHE A CA 1
ATOM 1534 C C . PHE A 1 191 ? 2.221 27.938 -7.883 1 97.38 191 PHE A C 1
ATOM 1536 O O . PHE A 1 191 ? 3.393 27.562 -7.977 1 97.38 191 PHE A O 1
ATOM 1543 N N . SER A 1 192 ? 1.802 29.094 -8.359 1 96.88 192 SER A N 1
ATOM 1544 C CA . SER A 1 192 ? 2.715 30 -9.055 1 96.88 192 SER A CA 1
ATOM 1545 C C . SER A 1 192 ? 3.762 30.562 -8.102 1 96.88 192 SER A C 1
ATOM 1547 O O . SER A 1 192 ? 4.801 31.062 -8.531 1 96.88 192 SER A O 1
ATOM 1549 N N . ARG A 1 193 ? 3.484 30.438 -6.785 1 97.69 193 ARG A N 1
ATOM 1550 C CA . ARG A 1 193 ? 4.418 30.953 -5.785 1 97.69 193 ARG A CA 1
ATOM 1551 C C . ARG A 1 193 ? 5.332 29.844 -5.273 1 97.69 193 ARG A C 1
ATOM 1553 O O . ARG A 1 193 ? 6.055 30.031 -4.293 1 97.69 193 ARG A O 1
ATOM 1560 N N . ILE A 1 194 ? 5.25 28.75 -5.867 1 97.56 194 ILE A N 1
ATOM 1561 C CA . ILE A 1 194 ? 6.082 27.609 -5.496 1 97.56 194 ILE A CA 1
ATOM 1562 C C . ILE A 1 194 ? 7.035 27.266 -6.641 1 97.56 194 ILE A C 1
ATOM 1564 O O . ILE A 1 194 ? 6.605 27.125 -7.789 1 97.56 194 ILE A O 1
ATOM 1568 N N . TYR A 1 195 ? 8.258 27.172 -6.352 1 96.44 195 TYR A N 1
ATOM 1569 C CA . TYR A 1 195 ? 9.266 26.859 -7.355 1 96.44 195 TYR A CA 1
ATOM 1570 C C . TYR A 1 195 ? 10.32 25.922 -6.781 1 96.44 195 TYR A C 1
ATOM 1572 O O . TYR A 1 195 ? 10.375 25.703 -5.57 1 96.44 195 TYR A O 1
ATOM 1580 N N . LYS A 1 196 ? 11.016 25.312 -7.664 1 94.25 196 LYS A N 1
ATOM 1581 C CA . LYS A 1 196 ? 12.148 24.484 -7.258 1 94.25 196 LYS A CA 1
ATOM 1582 C C . LYS A 1 196 ? 13.43 25.312 -7.191 1 94.25 196 LYS A C 1
ATOM 1584 O O . LYS A 1 196 ? 13.766 26.031 -8.141 1 94.25 196 LYS A O 1
ATOM 1589 N N . ASN A 1 197 ? 14.094 25.203 -6.086 1 92.88 197 ASN A N 1
ATOM 1590 C CA . ASN A 1 197 ? 15.344 25.938 -5.949 1 92.88 197 ASN A CA 1
ATOM 1591 C C . ASN A 1 197 ? 16.516 25.172 -6.551 1 92.88 197 ASN A C 1
ATOM 1593 O O . ASN A 1 197 ? 16.328 24.188 -7.258 1 92.88 197 ASN A O 1
ATOM 1597 N N . GLU A 1 198 ? 17.766 25.625 -6.312 1 88.94 198 GLU A N 1
ATOM 1598 C CA . GLU A 1 198 ? 18.969 25.047 -6.891 1 88.94 198 GLU A CA 1
ATOM 1599 C C . GLU A 1 198 ? 19.188 23.625 -6.387 1 88.94 198 GLU A C 1
ATOM 1601 O O . GLU A 1 198 ? 19.688 22.766 -7.117 1 88.94 198 GLU A O 1
ATOM 1606 N N . ASP A 1 199 ? 18.734 23.406 -5.211 1 85.94 199 ASP A N 1
ATOM 1607 C CA . ASP A 1 199 ? 18.891 22.078 -4.613 1 85.94 199 ASP A CA 1
ATOM 1608 C C . ASP A 1 199 ? 17.734 21.156 -5.02 1 85.94 199 ASP A C 1
ATOM 1610 O O . ASP A 1 199 ? 17.609 20.047 -4.508 1 85.94 199 ASP A O 1
ATOM 1614 N N . ARG A 1 200 ? 16.797 21.641 -5.773 1 83.62 200 ARG A N 1
ATOM 1615 C CA . ARG A 1 200 ? 15.672 20.922 -6.332 1 83.62 200 ARG A CA 1
ATOM 1616 C C . ARG A 1 200 ? 14.594 20.688 -5.273 1 83.62 200 ARG A C 1
ATOM 1618 O O . ARG A 1 200 ? 13.789 19.75 -5.391 1 83.62 200 ARG A O 1
ATOM 1625 N N . ASP A 1 201 ? 14.672 21.531 -4.262 1 90.31 201 ASP A N 1
ATOM 1626 C CA . ASP A 1 201 ? 13.594 21.547 -3.279 1 90.31 201 ASP A CA 1
ATOM 1627 C C . ASP A 1 201 ? 12.469 22.5 -3.707 1 90.31 201 ASP A C 1
ATOM 1629 O O . ASP A 1 201 ? 12.727 23.531 -4.332 1 90.31 201 ASP A O 1
ATOM 1633 N N . TYR A 1 202 ? 11.289 22.125 -3.35 1 95.31 202 TYR A N 1
ATOM 1634 C CA . TYR A 1 202 ? 10.195 23.062 -3.551 1 95.31 202 TYR A CA 1
ATOM 1635 C C . TYR A 1 202 ? 10.195 24.141 -2.475 1 95.31 202 TYR A C 1
ATOM 1637 O O . TYR A 1 202 ? 10.367 23.844 -1.291 1 95.31 202 TYR A O 1
ATOM 1645 N N . VAL A 1 203 ? 10.008 25.391 -2.914 1 97.38 203 VAL A N 1
ATOM 1646 C CA . VAL A 1 203 ? 10.008 26.547 -2.023 1 97.38 203 VAL A CA 1
ATOM 1647 C C . VAL A 1 203 ? 8.781 27.406 -2.293 1 97.38 203 VAL A C 1
ATOM 1649 O O . VAL A 1 203 ? 8.438 27.672 -3.447 1 97.38 203 VAL A O 1
ATOM 1652 N N . TYR A 1 204 ? 8.102 27.734 -1.285 1 98.12 204 TYR A N 1
ATOM 1653 C CA . TYR A 1 204 ? 7.039 28.734 -1.359 1 98.12 204 TYR A CA 1
ATOM 1654 C C . TYR A 1 204 ? 7.562 30.125 -1.009 1 98.12 204 TYR A C 1
ATOM 1656 O O . TYR A 1 204 ? 8.242 30.297 0.007 1 98.12 204 TYR A O 1
ATOM 1664 N N . GLU A 1 205 ? 7.215 31.078 -1.841 1 98.06 205 GLU A N 1
ATOM 1665 C CA . GLU A 1 205 ? 7.691 32.438 -1.608 1 98.06 205 GLU A CA 1
ATOM 1666 C C . GLU A 1 205 ? 6.602 33.469 -1.908 1 98.06 205 GLU A C 1
ATOM 1668 O O . GLU A 1 205 ? 6 33.438 -2.984 1 98.06 205 GLU A O 1
ATOM 1673 N N . ASN A 1 206 ? 6.375 34.281 -0.91 1 97.75 206 ASN A N 1
ATOM 1674 C CA . ASN A 1 206 ? 5.449 35.406 -1.069 1 97.75 206 ASN A CA 1
ATOM 1675 C C . ASN A 1 206 ? 6.027 36.719 -0.51 1 97.75 206 ASN A C 1
ATOM 1677 O O . ASN A 1 206 ? 6.043 36.906 0.705 1 97.75 206 ASN A O 1
ATOM 1681 N N . GLY A 1 207 ? 6.398 37.594 -1.42 1 94.69 207 GLY A N 1
ATOM 1682 C CA . GLY A 1 207 ? 6.977 38.875 -1.029 1 94.69 207 GLY A CA 1
ATOM 1683 C C . GLY A 1 207 ? 5.961 40 -0.958 1 94.69 207 GLY A C 1
ATOM 1684 O O . GLY A 1 207 ? 6.309 41.125 -0.636 1 94.69 207 GLY A O 1
ATOM 1685 N N . HIS A 1 208 ? 4.797 39.75 -1.166 1 92.75 208 HIS A N 1
ATOM 1686 C CA . HIS A 1 208 ? 3.764 40.781 -1.213 1 92.75 208 HIS A CA 1
ATOM 1687 C C . HIS A 1 208 ? 2.984 40.844 0.096 1 92.75 208 HIS A C 1
ATOM 1689 O O . HIS A 1 208 ? 1.751 40.844 0.09 1 92.75 208 HIS A O 1
ATOM 1695 N N . ARG A 1 209 ? 3.688 40.781 1.169 1 92.81 209 ARG A N 1
ATOM 1696 C CA . ARG A 1 209 ? 3.08 40.844 2.494 1 92.81 209 ARG A CA 1
ATOM 1697 C C . ARG A 1 209 ? 3.533 42.062 3.25 1 92.81 209 ARG A C 1
ATOM 1699 O O . ARG A 1 209 ? 4.664 42.531 3.082 1 92.81 209 ARG A O 1
ATOM 1706 N N . PHE A 1 210 ? 2.646 42.562 4.082 1 87.62 210 PHE A N 1
ATOM 1707 C CA . PHE A 1 210 ? 2.955 43.75 4.863 1 87.62 210 PHE A CA 1
ATOM 1708 C C . PHE A 1 210 ? 3.977 43.438 5.949 1 87.62 210 PHE A C 1
ATOM 1710 O O . PHE A 1 210 ? 4.734 44.312 6.371 1 87.62 210 PHE A O 1
ATOM 1717 N N . ASP A 1 211 ? 4.066 42.156 6.348 1 90.75 211 ASP A N 1
ATOM 1718 C CA . ASP A 1 211 ? 4.949 41.812 7.449 1 90.75 211 ASP A CA 1
ATOM 1719 C C . ASP A 1 211 ? 6.238 41.156 6.93 1 90.75 211 ASP A C 1
ATOM 1721 O O . ASP A 1 211 ? 6.926 40.469 7.668 1 90.75 211 ASP A O 1
ATOM 1725 N N . GLY A 1 212 ? 6.559 41.375 5.637 1 91.44 212 GLY A N 1
ATOM 1726 C CA . GLY A 1 212 ? 7.789 40.844 5.059 1 91.44 212 GLY A CA 1
ATOM 1727 C C . GLY A 1 212 ? 7.594 39.562 4.27 1 91.44 212 GLY A C 1
ATOM 1728 O O . GLY A 1 212 ? 6.531 38.938 4.348 1 91.44 212 GLY A O 1
ATOM 1729 N N . CYS A 1 213 ? 8.656 39.125 3.684 1 95.19 213 CYS A N 1
ATOM 1730 C CA . CYS A 1 213 ? 8.617 37.969 2.775 1 95.19 213 CYS A CA 1
ATOM 1731 C C . CYS A 1 213 ? 8.547 36.656 3.551 1 95.19 213 CYS A C 1
ATOM 1733 O O . CYS A 1 213 ? 9.234 36.5 4.555 1 95.19 213 CYS A O 1
ATOM 1735 N N . VAL A 1 214 ? 7.621 35.875 3.092 1 96.31 214 VAL A N 1
ATOM 1736 C CA . VAL A 1 214 ? 7.609 34.469 3.547 1 96.31 214 VAL A CA 1
ATOM 1737 C C . VAL A 1 214 ? 8.312 33.594 2.523 1 96.31 214 VAL A C 1
ATOM 1739 O O . VAL A 1 214 ? 8.016 33.656 1.327 1 96.31 214 VAL A O 1
ATOM 1742 N N . CYS A 1 215 ? 9.242 32.812 2.951 1 97.19 215 CYS A N 1
ATOM 1743 C CA . CYS A 1 215 ? 10.023 31.938 2.09 1 97.19 215 CYS A CA 1
ATOM 1744 C C . CYS A 1 215 ? 10.414 30.656 2.824 1 97.19 215 CYS A C 1
ATOM 1746 O O . CYS A 1 215 ? 11.406 30.641 3.559 1 97.19 215 CYS A O 1
ATOM 1748 N N . ASN A 1 216 ? 9.711 29.656 2.551 1 96.19 216 ASN A N 1
ATOM 1749 C CA . ASN A 1 216 ? 9.992 28.406 3.26 1 96.19 216 ASN A CA 1
ATOM 1750 C C . ASN A 1 216 ? 9.938 27.203 2.324 1 96.19 216 ASN A C 1
ATOM 1752 O O . ASN A 1 216 ? 9.305 27.266 1.266 1 96.19 216 ASN A O 1
ATOM 1756 N N . ARG A 1 217 ? 10.57 26.141 2.723 1 95.44 217 ARG A N 1
ATOM 1757 C CA . ARG A 1 217 ? 10.461 24.875 2.002 1 95.44 217 ARG A CA 1
ATOM 1758 C C . ARG A 1 217 ? 9.031 24.359 2.014 1 95.44 217 ARG A C 1
ATOM 1760 O O . ARG A 1 217 ? 8.289 24.594 2.969 1 95.44 217 ARG A O 1
ATOM 1767 N N . ASN A 1 218 ? 8.703 23.75 0.916 1 96.38 218 ASN A N 1
ATOM 1768 C CA . ASN A 1 218 ? 7.316 23.359 0.692 1 96.38 218 ASN A CA 1
ATOM 1769 C C . ASN A 1 218 ? 7.215 21.891 0.267 1 96.38 218 ASN A C 1
ATOM 1771 O O . ASN A 1 218 ? 7.992 21.438 -0.569 1 96.38 218 ASN A O 1
ATOM 1775 N N . ASP A 1 219 ? 6.242 21.156 0.854 1 94.12 219 ASP A N 1
ATOM 1776 C CA . ASP A 1 219 ? 6.133 19.766 0.435 1 94.12 219 ASP A CA 1
ATOM 1777 C C . ASP A 1 219 ? 4.738 19.469 -0.114 1 94.12 219 ASP A C 1
ATOM 1779 O O . ASP A 1 219 ? 4.41 18.312 -0.385 1 94.12 219 ASP A O 1
ATOM 1783 N N . GLY A 1 220 ? 3.887 20.516 -0.225 1 96.75 220 GLY A N 1
ATOM 1784 C CA . GLY A 1 220 ? 2.574 20.266 -0.804 1 96.75 220 GLY A CA 1
ATOM 1785 C C . GLY A 1 220 ? 1.56 21.344 -0.437 1 96.75 220 GLY A C 1
ATOM 1786 O O . GLY A 1 220 ? 1.898 22.516 -0.351 1 96.75 220 GLY A O 1
ATOM 1787 N N . LEU A 1 221 ? 0.293 20.922 -0.371 1 98.12 221 LEU A N 1
ATOM 1788 C CA . LEU A 1 221 ? -0.809 21.828 -0.064 1 98.12 221 LEU A CA 1
ATOM 1789 C C . LEU A 1 221 ? -1.681 21.266 1.053 1 98.12 221 LEU A C 1
ATOM 1791 O O . LEU A 1 221 ? -1.697 20.047 1.282 1 98.12 221 LEU A O 1
ATOM 1795 N N . ILE A 1 222 ? -2.318 22.141 1.731 1 98.25 222 ILE A N 1
ATOM 1796 C CA . ILE A 1 222 ? -3.361 21.797 2.691 1 98.25 222 ILE A CA 1
ATOM 1797 C C . ILE A 1 222 ? -4.707 22.328 2.201 1 98.25 222 ILE A C 1
ATOM 1799 O O . ILE A 1 222 ? -4.82 23.5 1.818 1 98.25 222 ILE A O 1
ATOM 1803 N N . PHE A 1 223 ? -5.684 21.484 2.115 1 98.44 223 PHE A N 1
ATOM 1804 C CA . PHE A 1 223 ? -7.062 21.844 1.815 1 98.44 223 PHE A CA 1
ATOM 1805 C C . PHE A 1 223 ? -7.891 21.922 3.094 1 98.44 223 PHE A C 1
ATOM 1807 O O . PHE A 1 223 ? -8.172 20.906 3.725 1 98.44 223 PHE A O 1
ATOM 1814 N N . THR A 1 224 ? -8.273 23.109 3.424 1 98.38 224 THR A N 1
ATOM 1815 C CA . THR A 1 224 ? -8.914 23.359 4.711 1 98.38 224 THR A CA 1
ATOM 1816 C C . THR A 1 224 ? -10.391 23.688 4.52 1 98.38 224 THR A C 1
ATOM 1818 O O . THR A 1 224 ? -10.727 24.656 3.84 1 98.38 224 THR A O 1
ATOM 1821 N N . PRO A 1 225 ? -11.273 22.891 5.148 1 97.81 225 PRO A N 1
ATOM 1822 C CA . PRO A 1 225 ? -12.688 23.266 5.094 1 97.81 225 PRO A CA 1
ATOM 1823 C C . PRO A 1 225 ? -13.008 24.516 5.91 1 97.81 225 PRO A C 1
ATOM 1825 O O . PRO A 1 225 ? -12.484 24.688 7.016 1 97.81 225 PRO A O 1
ATOM 1828 N N . VAL A 1 226 ? -13.906 25.328 5.414 1 98 226 VAL A N 1
ATOM 1829 C CA . VAL A 1 226 ? -14.141 26.625 6.016 1 98 226 VAL A CA 1
ATOM 1830 C C . VAL A 1 226 ? -15.211 26.516 7.102 1 98 226 VAL A C 1
ATOM 1832 O O . VAL A 1 226 ? -15.094 27.141 8.156 1 98 226 VAL A O 1
ATOM 1835 N N . GLN A 1 227 ? -16.125 25.672 6.934 1 96.38 227 GLN A N 1
ATOM 1836 C CA . GLN A 1 227 ? -17.359 25.75 7.723 1 96.38 227 GLN A CA 1
ATOM 1837 C C . GLN A 1 227 ? -17.219 24.953 9.023 1 96.38 227 GLN A C 1
ATOM 1839 O O . GLN A 1 227 ? -18.109 25.016 9.883 1 96.38 227 GLN A O 1
ATOM 1844 N N . LEU A 1 228 ? -16.172 24.328 9.242 1 94.81 228 LEU A N 1
ATOM 1845 C CA . LEU A 1 228 ? -16 23.516 10.438 1 94.81 228 LEU A CA 1
ATOM 1846 C C . LEU A 1 228 ? -15.391 24.328 11.578 1 94.81 228 LEU A C 1
ATOM 1848 O O . LEU A 1 228 ? -14.523 25.172 11.344 1 94.81 228 LEU A O 1
ATOM 1852 N N . ALA A 1 229 ? -15.914 24.031 12.766 1 95.19 229 ALA A N 1
ATOM 1853 C CA . ALA A 1 229 ? -15.156 24.469 13.938 1 95.19 229 ALA A CA 1
ATOM 1854 C C . ALA A 1 229 ? -13.789 23.797 13.992 1 95.19 229 ALA A C 1
ATOM 1856 O O . ALA A 1 229 ? -13.477 22.938 13.164 1 95.19 229 ALA A O 1
ATOM 1857 N N . TYR A 1 230 ? -12.969 24.297 14.883 1 96.62 230 TYR A N 1
ATOM 1858 C CA . TYR A 1 230 ? -11.664 23.672 15.016 1 96.62 230 TYR A CA 1
ATOM 1859 C C . TYR A 1 230 ? -11.797 22.172 15.266 1 96.62 230 TYR A C 1
ATOM 1861 O O . TYR A 1 230 ? -12.281 21.75 16.312 1 96.62 230 TYR A O 1
ATOM 1869 N N . PRO A 1 231 ? -11.383 21.391 14.32 1 93.88 231 PRO A N 1
ATOM 1870 C CA . PRO A 1 231 ? -11.508 19.938 14.492 1 93.88 231 PRO A CA 1
ATOM 1871 C C . PRO A 1 231 ? -10.43 19.344 15.391 1 93.88 231 PRO A C 1
ATOM 1873 O O . PRO A 1 231 ? -9.289 19.828 15.391 1 93.88 231 PRO A O 1
ATOM 1876 N N . LEU A 1 232 ? -10.82 18.375 16.156 1 94.06 232 LEU A N 1
ATOM 1877 C CA . LEU A 1 232 ? -9.852 17.672 17 1 94.06 232 LEU A CA 1
ATOM 1878 C C . LEU A 1 232 ? -9.406 16.375 16.328 1 94.06 232 LEU A C 1
ATOM 1880 O O . LEU A 1 232 ? -10.188 15.734 15.633 1 94.06 232 LEU A O 1
ATOM 1884 N N . LYS A 1 233 ? -8.18 16.047 16.516 1 92.25 233 LYS A N 1
ATOM 1885 C CA . LYS A 1 233 ? -7.633 14.766 16.062 1 92.25 233 LYS A CA 1
ATOM 1886 C C . LYS A 1 233 ? -7.832 14.602 14.555 1 92.25 233 LYS A C 1
ATOM 1888 O O . LYS A 1 233 ? -7.734 15.57 13.797 1 92.25 233 LYS A O 1
ATOM 1893 N N . SER A 1 234 ? -8.039 13.367 14.086 1 86.94 234 SER A N 1
ATOM 1894 C CA . SER A 1 234 ? -8.148 13.125 12.648 1 86.94 234 SER A CA 1
ATOM 1895 C C . SER A 1 234 ? -9.445 13.711 12.094 1 86.94 234 SER A C 1
ATOM 1897 O O . SER A 1 234 ? -10.523 13.477 12.633 1 86.94 234 SER A O 1
ATOM 1899 N N . CYS A 1 235 ? -9.273 14.516 11.125 1 89.25 235 CYS A N 1
ATOM 1900 C CA . CYS A 1 235 ? -10.391 15.141 10.438 1 89.25 235 CYS A CA 1
ATOM 1901 C C . CYS A 1 235 ? -10.414 14.742 8.961 1 89.25 235 CYS A C 1
ATOM 1903 O O . CYS A 1 235 ? -9.492 15.055 8.219 1 89.25 235 CYS A O 1
ATOM 1905 N N . SER A 1 236 ? -11.547 14.172 8.484 1 86.44 236 SER A N 1
ATOM 1906 C CA . SER A 1 236 ? -11.648 13.633 7.129 1 86.44 236 SER A CA 1
ATOM 1907 C C . SER A 1 236 ? -11.789 14.75 6.102 1 86.44 236 SER A C 1
ATOM 1909 O O . SER A 1 236 ? -11.578 14.531 4.906 1 86.44 236 SER A O 1
ATOM 1911 N N . ALA A 1 237 ? -12.156 15.914 6.625 1 93.44 237 ALA A N 1
ATOM 1912 C CA . ALA A 1 237 ? -12.367 17.016 5.691 1 93.44 237 ALA A CA 1
ATOM 1913 C C . ALA A 1 237 ? -11.086 17.828 5.5 1 93.44 237 ALA A C 1
ATOM 1915 O O . ALA A 1 237 ? -10.961 18.578 4.539 1 93.44 237 ALA A O 1
ATOM 1916 N N . LEU A 1 238 ? -10.227 17.781 6.445 1 96.81 238 LEU A N 1
ATOM 1917 C CA . LEU A 1 238 ? -8.93 18.438 6.305 1 96.81 238 LEU A CA 1
ATOM 1918 C C . LEU A 1 238 ? -7.949 17.547 5.547 1 96.81 238 LEU A C 1
ATOM 1920 O O . LEU A 1 238 ? -7.625 16.438 5.996 1 96.81 238 LEU A O 1
ATOM 1924 N N . LEU A 1 239 ? -7.473 18.062 4.402 1 96.5 239 LEU A N 1
ATOM 1925 C CA . LEU A 1 239 ? -6.758 17.172 3.5 1 96.5 239 LEU A CA 1
ATOM 1926 C C . LEU A 1 239 ? -5.367 17.719 3.189 1 96.5 239 LEU A C 1
ATOM 1928 O O . LEU A 1 239 ? -5.18 18.922 3.057 1 96.5 239 LEU A O 1
ATOM 1932 N N . LYS A 1 240 ? -4.465 16.844 3.055 1 96.44 240 LYS A N 1
ATOM 1933 C CA . LYS A 1 240 ? -3.111 17.203 2.646 1 96.44 240 LYS A CA 1
ATOM 1934 C C . LYS A 1 240 ? -2.736 16.531 1.327 1 96.44 240 LYS A C 1
ATOM 1936 O O . LYS A 1 240 ? -3.092 15.375 1.088 1 96.44 240 LYS A O 1
ATOM 1941 N N . TRP A 1 241 ? -2.145 17.281 0.41 1 96.88 241 TRP A N 1
ATOM 1942 C CA . TRP A 1 241 ? -1.541 16.797 -0.823 1 96.88 241 TRP A CA 1
ATOM 1943 C C . TRP A 1 241 ? -0.035 17.031 -0.825 1 96.88 241 TRP A C 1
ATOM 1945 O O . TRP A 1 241 ? 0.428 18.125 -0.486 1 96.88 241 TRP A O 1
ATOM 1955 N N . LYS A 1 242 ? 0.719 16.016 -1.174 1 94 242 LYS A N 1
ATOM 1956 C CA . LYS A 1 242 ? 2.172 16.109 -1.272 1 94 242 LYS A CA 1
ATOM 1957 C C . LYS A 1 242 ? 2.652 15.781 -2.682 1 94 242 LYS A C 1
ATOM 1959 O O . LYS A 1 242 ? 2.053 14.945 -3.365 1 94 242 LYS A O 1
ATOM 1964 N N . TYR A 1 243 ? 3.783 16.438 -2.992 1 91.5 243 TYR A N 1
ATOM 1965 C CA . TYR A 1 243 ? 4.465 15.984 -4.199 1 91.5 243 TYR A CA 1
ATOM 1966 C C . TYR A 1 243 ? 4.895 14.531 -4.07 1 91.5 243 TYR A C 1
ATOM 1968 O O . TYR A 1 243 ? 5.219 14.062 -2.975 1 91.5 243 TYR A O 1
ATOM 1976 N N . PRO A 1 244 ? 4.879 13.812 -5.211 1 82.81 244 PRO A N 1
ATOM 1977 C CA . PRO A 1 244 ? 5.199 12.383 -5.176 1 82.81 244 PRO A CA 1
ATOM 1978 C C . PRO A 1 244 ? 6.516 12.094 -4.457 1 82.81 244 PRO A C 1
ATOM 1980 O O . PRO A 1 244 ? 6.602 11.133 -3.686 1 82.81 244 PRO A O 1
ATOM 1983 N N . LEU A 1 245 ? 7.449 12.906 -4.652 1 78.5 245 LEU A N 1
ATOM 1984 C CA . LEU A 1 245 ? 8.766 12.688 -4.062 1 78.5 245 LEU A CA 1
ATOM 1985 C C . LEU A 1 245 ? 8.695 12.75 -2.541 1 78.5 245 LEU A C 1
ATOM 1987 O O . LEU A 1 245 ? 9.516 12.133 -1.853 1 78.5 245 LEU A O 1
ATOM 1991 N N . TYR A 1 246 ? 7.719 13.469 -2.078 1 87.94 246 TYR A N 1
ATOM 1992 C CA . TYR A 1 246 ? 7.645 13.688 -0.638 1 87.94 246 TYR A CA 1
ATOM 1993 C C . TYR A 1 246 ? 6.629 12.75 0.005 1 87.94 246 TYR A C 1
ATOM 1995 O O . TYR A 1 246 ? 6.477 12.734 1.229 1 87.94 246 TYR A O 1
ATOM 2003 N N . ASN A 1 247 ? 5.996 11.977 -0.807 1 91.25 247 ASN A N 1
ATOM 2004 C CA . ASN A 1 247 ? 5.145 10.906 -0.287 1 91.25 247 ASN A CA 1
ATOM 2005 C C . ASN A 1 247 ? 5.965 9.703 0.167 1 91.25 247 ASN A C 1
ATOM 2007 O O . ASN A 1 247 ? 6.105 8.727 -0.573 1 91.25 247 ASN A O 1
ATOM 2011 N N . SER A 1 248 ? 6.449 9.82 1.437 1 93.81 248 SER A N 1
ATOM 2012 C CA . SER A 1 248 ? 7.438 8.859 1.908 1 93.81 248 SER A CA 1
ATOM 2013 C C . SER A 1 248 ? 6.949 8.125 3.152 1 93.81 248 SER A C 1
ATOM 2015 O O . SER A 1 248 ? 5.906 8.477 3.711 1 93.81 248 SER A O 1
ATOM 2017 N N . VAL A 1 249 ? 7.582 7.043 3.502 1 95.81 249 VAL A N 1
ATOM 2018 C CA . VAL A 1 249 ? 7.293 6.199 4.656 1 95.81 249 VAL A CA 1
ATOM 2019 C C . VAL A 1 249 ? 8.547 6.047 5.512 1 95.81 249 VAL A C 1
ATOM 2021 O O . VAL A 1 249 ? 9.648 5.883 4.984 1 95.81 249 VAL A O 1
ATOM 2024 N N . ASP A 1 250 ? 8.375 6.148 6.824 1 95.5 250 ASP A N 1
ATOM 2025 C CA . ASP A 1 250 ? 9.445 5.812 7.758 1 95.5 250 ASP A CA 1
ATOM 2026 C C . ASP A 1 250 ? 9.469 4.312 8.047 1 95.5 250 ASP A C 1
ATOM 2028 O O . ASP A 1 250 ? 8.555 3.777 8.672 1 95.5 250 ASP A O 1
ATOM 2032 N N . PHE A 1 251 ? 10.508 3.637 7.617 1 97.88 251 PHE A N 1
ATOM 2033 C CA . PHE A 1 251 ? 10.672 2.203 7.836 1 97.88 251 PHE A CA 1
ATOM 2034 C C . PHE A 1 251 ? 11.828 1.932 8.797 1 97.88 251 PHE A C 1
ATOM 2036 O O . PHE A 1 251 ? 12.719 2.764 8.953 1 97.88 251 PHE A O 1
ATOM 2043 N N . MET A 1 252 ? 11.75 0.825 9.422 1 97.62 252 MET A N 1
ATOM 2044 C CA . MET A 1 252 ? 12.938 0.296 10.086 1 97.62 252 MET A CA 1
ATOM 2045 C C . MET A 1 252 ? 13.82 -0.457 9.094 1 97.62 252 MET A C 1
ATOM 2047 O O . MET A 1 252 ? 13.328 -1.25 8.289 1 97.62 252 MET A O 1
ATOM 2051 N N . LEU A 1 253 ? 15.117 -0.206 9.18 1 97.12 253 LEU A N 1
ATOM 2052 C CA . LEU A 1 253 ? 16.078 -0.855 8.297 1 97.12 253 LEU A CA 1
ATOM 2053 C C . LEU A 1 253 ? 16.703 -2.068 8.969 1 97.12 253 LEU A C 1
ATOM 2055 O O . LEU A 1 253 ? 17.219 -1.964 10.086 1 97.12 253 LEU A O 1
ATOM 2059 N N . PHE A 1 254 ? 16.672 -3.188 8.297 1 95.31 254 PHE A N 1
ATOM 2060 C CA . PHE A 1 254 ? 17.375 -4.391 8.734 1 95.31 254 PHE A CA 1
ATOM 2061 C C . PHE A 1 254 ? 18.484 -4.75 7.758 1 95.31 254 PHE A C 1
ATOM 2063 O O . PHE A 1 254 ? 18.266 -4.777 6.543 1 95.31 254 PHE A O 1
ATOM 2070 N N . ILE A 1 255 ? 19.641 -4.98 8.305 1 94 255 ILE A N 1
ATOM 2071 C CA . ILE A 1 255 ? 20.797 -5.359 7.504 1 94 255 ILE A CA 1
ATOM 2072 C C . ILE A 1 255 ? 21.25 -6.762 7.898 1 94 255 ILE A C 1
ATOM 2074 O O . ILE A 1 255 ? 21.531 -7.023 9.07 1 94 255 ILE A O 1
ATOM 2078 N N . GLU A 1 256 ? 21.281 -7.652 6.914 1 90.69 256 GLU A N 1
ATOM 2079 C CA . GLU A 1 256 ? 21.766 -9.016 7.113 1 90.69 256 GLU A CA 1
ATOM 2080 C C . GLU A 1 256 ? 22.906 -9.344 6.164 1 90.69 256 GLU A C 1
ATOM 2082 O O . GLU A 1 256 ? 22.859 -9.023 4.977 1 90.69 256 GLU A O 1
ATOM 2087 N N . VAL A 1 257 ? 23.953 -9.867 6.652 1 88.12 257 VAL A N 1
ATOM 2088 C CA . VAL A 1 257 ? 25.125 -10.219 5.855 1 88.12 257 VAL A CA 1
ATOM 2089 C C . VAL A 1 257 ? 25.344 -11.727 5.887 1 88.12 257 VAL A C 1
ATOM 2091 O O . VAL A 1 257 ? 25.516 -12.312 6.961 1 88.12 257 VAL A O 1
ATOM 2094 N N . ASP A 1 258 ? 25.297 -12.258 4.645 1 82.62 258 ASP A N 1
ATOM 2095 C CA . ASP A 1 258 ? 25.516 -13.695 4.531 1 82.62 258 ASP A CA 1
ATOM 2096 C C . ASP A 1 258 ? 26.969 -14.047 4.852 1 82.62 258 ASP A C 1
ATOM 2098 O O . ASP A 1 258 ? 27.891 -13.477 4.273 1 82.62 258 ASP A O 1
ATOM 2102 N N . GLY A 1 259 ? 27.188 -15.164 5.543 1 75.75 259 GLY A N 1
ATOM 2103 C CA . GLY A 1 259 ? 28.484 -15.766 5.836 1 75.75 259 GLY A CA 1
ATOM 2104 C C . GLY A 1 259 ? 29.516 -14.766 6.312 1 75.75 259 GLY A C 1
ATOM 2105 O O . GLY A 1 259 ? 30.719 -15 6.191 1 75.75 259 GLY A O 1
ATOM 2106 N N . GLY A 1 260 ? 29.188 -13.617 6.672 1 66.69 260 GLY A N 1
ATOM 2107 C CA . GLY A 1 260 ? 30.078 -12.633 7.246 1 66.69 260 GLY A CA 1
ATOM 2108 C C . GLY A 1 260 ? 30.969 -11.953 6.215 1 66.69 260 GLY A C 1
ATOM 2109 O O . GLY A 1 260 ? 31.938 -11.273 6.566 1 66.69 260 GLY A O 1
ATOM 2110 N N . ASN A 1 261 ? 30.828 -12.328 4.992 1 71 261 ASN A N 1
ATOM 2111 C CA . ASN A 1 261 ? 31.641 -11.672 3.979 1 71 261 ASN A CA 1
ATOM 2112 C C . ASN A 1 261 ? 30.953 -10.453 3.393 1 71 261 ASN A C 1
ATOM 2114 O O . ASN A 1 261 ? 30.109 -10.578 2.49 1 71 261 ASN A O 1
ATOM 2118 N N . GLU A 1 262 ? 31.297 -9.328 3.836 1 71.5 262 GLU A N 1
ATOM 2119 C CA . GLU A 1 262 ? 30.672 -8.062 3.473 1 71.5 262 GLU A CA 1
ATOM 2120 C C . GLU A 1 262 ? 31.328 -7.449 2.242 1 71.5 262 GLU A C 1
ATOM 2122 O O . GLU A 1 262 ? 30.906 -6.402 1.755 1 71.5 262 GLU A O 1
ATOM 2127 N N . GLU A 1 263 ? 32.312 -8.125 1.77 1 74.25 263 GLU A N 1
ATOM 2128 C CA . GLU A 1 263 ? 33.031 -7.551 0.64 1 74.25 263 GLU A CA 1
ATOM 2129 C C . GLU A 1 263 ? 32.219 -7.621 -0.639 1 74.25 263 GLU A C 1
ATOM 2131 O O . GLU A 1 263 ? 32.281 -6.711 -1.468 1 74.25 263 GLU A O 1
ATOM 2136 N N . ASP A 1 264 ? 31.422 -8.625 -0.648 1 80.69 264 ASP A N 1
ATOM 2137 C CA . ASP A 1 264 ? 30.547 -8.766 -1.813 1 80.69 264 ASP A CA 1
ATOM 2138 C C . ASP A 1 264 ? 29.141 -8.258 -1.517 1 80.69 264 ASP A C 1
ATOM 2140 O O . ASP A 1 264 ? 28.438 -8.812 -0.675 1 80.69 264 ASP A O 1
ATOM 2144 N N . PRO A 1 265 ? 28.75 -7.191 -2.193 1 80.62 265 PRO A N 1
ATOM 2145 C CA . PRO A 1 265 ? 27.438 -6.594 -1.94 1 80.62 265 PRO A CA 1
ATOM 2146 C C . PRO A 1 265 ? 26.297 -7.59 -2.119 1 80.62 265 PRO A C 1
ATOM 2148 O O . PRO A 1 265 ? 25.203 -7.383 -1.583 1 80.62 265 PRO A O 1
ATOM 2151 N N . ARG A 1 266 ? 26.531 -8.68 -2.805 1 79.44 266 ARG A N 1
ATOM 2152 C CA . ARG A 1 266 ? 25.484 -9.672 -3.041 1 79.44 266 ARG A CA 1
ATOM 2153 C C . ARG A 1 266 ? 25.156 -10.438 -1.762 1 79.44 266 ARG A C 1
ATOM 2155 O O . ARG A 1 266 ? 24.094 -11.055 -1.654 1 79.44 266 ARG A O 1
ATOM 2162 N N . ASN A 1 267 ? 26.016 -10.344 -0.862 1 87.06 267 ASN A N 1
ATOM 2163 C CA . ASN A 1 267 ? 25.828 -11.031 0.412 1 87.06 267 ASN A CA 1
ATOM 2164 C C . ASN A 1 267 ? 25.125 -10.133 1.434 1 87.06 267 ASN A C 1
ATOM 2166 O O . ASN A 1 267 ? 24.828 -10.578 2.541 1 87.06 267 ASN A O 1
ATOM 2170 N N . ILE A 1 268 ? 24.969 -8.891 1.057 1 90.06 268 ILE A N 1
ATOM 2171 C CA . ILE A 1 268 ? 24.344 -7.941 1.967 1 90.06 268 ILE A CA 1
ATOM 2172 C C . ILE A 1 268 ? 22.859 -7.797 1.612 1 90.06 268 ILE A C 1
ATOM 2174 O O . ILE A 1 268 ? 22.516 -7.32 0.527 1 90.06 268 ILE A O 1
ATOM 2178 N N . HIS A 1 269 ? 22.047 -8.219 2.545 1 90.25 269 HIS A N 1
ATOM 2179 C CA . HIS A 1 269 ? 20.594 -8.117 2.346 1 90.25 269 HIS A CA 1
ATOM 2180 C C . HIS A 1 269 ? 20 -7.023 3.221 1 90.25 269 HIS A C 1
ATOM 2182 O O . HIS A 1 269 ? 20.344 -6.91 4.402 1 90.25 269 HIS A O 1
ATOM 2188 N N . THR A 1 270 ? 19.234 -6.207 2.605 1 93.31 270 THR A N 1
ATOM 2189 C CA . THR A 1 270 ? 18.547 -5.133 3.316 1 93.31 270 THR A CA 1
ATOM 2190 C C . THR A 1 270 ? 17.031 -5.336 3.277 1 93.31 270 THR A C 1
ATOM 2192 O O . THR A 1 270 ? 16.469 -5.648 2.227 1 93.31 270 THR A O 1
ATOM 2195 N N . TYR A 1 271 ? 16.438 -5.199 4.477 1 94 271 TYR A N 1
ATOM 2196 C CA . TYR A 1 271 ? 14.992 -5.352 4.605 1 94 271 TYR A CA 1
ATOM 2197 C C . TYR A 1 271 ? 14.367 -4.117 5.246 1 94 271 TYR A C 1
ATOM 2199 O O . TYR A 1 271 ? 15 -3.453 6.074 1 94 271 TYR A O 1
ATOM 2207 N N . LEU A 1 272 ? 13.156 -3.85 4.848 1 96.56 272 LEU A N 1
ATOM 2208 C CA . LEU A 1 272 ? 12.367 -2.795 5.48 1 96.56 272 LEU A CA 1
ATOM 2209 C C . LEU A 1 272 ? 11.344 -3.385 6.441 1 96.56 272 LEU A C 1
ATOM 2211 O O . LEU A 1 272 ? 10.812 -4.469 6.199 1 96.56 272 LEU A O 1
ATOM 2215 N N . GLY A 1 273 ? 11.133 -2.645 7.465 1 96.62 273 GLY A N 1
ATOM 2216 C CA . GLY A 1 273 ? 10.117 -3.029 8.43 1 96.62 273 GLY A CA 1
ATOM 2217 C C . GLY A 1 273 ? 9.156 -1.902 8.766 1 96.62 273 GLY A C 1
ATOM 2218 O O . GLY A 1 273 ? 9.555 -0.737 8.82 1 96.62 273 GLY A O 1
ATOM 2219 N N . TYR A 1 274 ? 7.926 -2.242 8.984 1 96.38 274 TYR A N 1
ATOM 2220 C CA . TYR A 1 274 ? 6.902 -1.311 9.453 1 96.38 274 TYR A CA 1
ATOM 2221 C C . TYR A 1 274 ? 6.352 -1.735 10.805 1 96.38 274 TYR A C 1
ATOM 2223 O O . TYR A 1 274 ? 6.641 -2.834 11.281 1 96.38 274 TYR A O 1
ATOM 2231 N N . LYS A 1 275 ? 5.609 -0.858 11.398 1 94.19 275 LYS A N 1
ATOM 2232 C CA . LYS A 1 275 ? 5.043 -1.154 12.711 1 94.19 275 LYS A CA 1
ATOM 2233 C C . LYS A 1 275 ? 3.73 -1.918 12.578 1 94.19 275 LYS A C 1
ATOM 2235 O O . LYS A 1 275 ? 2.809 -1.47 11.898 1 94.19 275 LYS A O 1
ATOM 2240 N N . GLY A 1 276 ? 3.705 -3.092 13.188 1 90.31 276 GLY A N 1
ATOM 2241 C CA . GLY A 1 276 ? 2.475 -3.848 13.359 1 90.31 276 GLY A CA 1
ATOM 2242 C C . GLY A 1 276 ? 1.918 -3.77 14.766 1 90.31 276 GLY A C 1
ATOM 2243 O O . GLY A 1 276 ? 2.322 -2.908 15.555 1 90.31 276 GLY A O 1
ATOM 2244 N N . ASP A 1 277 ? 0.952 -4.578 15.039 1 86.31 277 ASP A N 1
ATOM 2245 C CA . ASP A 1 277 ? 0.297 -4.547 16.344 1 86.31 277 ASP A CA 1
ATOM 2246 C C . ASP A 1 277 ? 1.22 -5.09 17.438 1 86.31 277 ASP A C 1
ATOM 2248 O O . ASP A 1 277 ? 1.113 -4.691 18.594 1 86.31 277 ASP A O 1
ATOM 2252 N N . ARG A 1 278 ? 2.051 -5.996 17.062 1 85.94 278 ARG A N 1
ATOM 2253 C CA . ARG A 1 278 ? 2.898 -6.629 18.062 1 85.94 278 ARG A CA 1
ATOM 2254 C C . ARG A 1 278 ? 4.355 -6.199 17.906 1 85.94 278 ARG A C 1
ATOM 2256 O O . ARG A 1 278 ? 5.266 -6.883 18.375 1 85.94 278 ARG A O 1
ATOM 2263 N N . GLY A 1 279 ? 4.52 -5.168 17.188 1 89.31 279 GLY A N 1
ATOM 2264 C CA . GLY A 1 279 ? 5.891 -4.73 16.953 1 89.31 279 GLY A CA 1
ATOM 2265 C C . GLY A 1 279 ? 6.203 -4.512 15.484 1 89.31 279 GLY A C 1
ATOM 2266 O O . GLY A 1 279 ? 5.305 -4.25 14.688 1 89.31 279 GLY A O 1
ATOM 2267 N N . VAL A 1 280 ? 7.473 -4.562 15.281 1 93.69 280 VAL A N 1
ATOM 2268 C CA . VAL A 1 280 ? 7.902 -4.273 13.914 1 93.69 280 VAL A CA 1
ATOM 2269 C C . VAL A 1 280 ? 7.766 -5.527 13.055 1 93.69 280 VAL A C 1
ATOM 2271 O O . VAL A 1 280 ? 8.164 -6.617 13.469 1 93.69 280 VAL A O 1
ATOM 2274 N N . VAL A 1 281 ? 7.176 -5.418 11.969 1 92.06 281 VAL A N 1
ATOM 2275 C CA . VAL A 1 281 ? 6.98 -6.5 11.008 1 92.06 281 VAL A CA 1
ATOM 2276 C C . VAL A 1 281 ? 7.895 -6.297 9.805 1 92.06 281 VAL A C 1
ATOM 2278 O O . VAL A 1 281 ? 7.945 -5.203 9.234 1 92.06 281 VAL A O 1
ATOM 2281 N N . ARG A 1 282 ? 8.57 -7.391 9.477 1 90.62 282 ARG A N 1
ATOM 2282 C CA . ARG A 1 282 ? 9.391 -7.32 8.266 1 90.62 282 ARG A CA 1
ATOM 2283 C C . ARG A 1 282 ? 8.523 -7.246 7.016 1 90.62 282 ARG A C 1
ATOM 2285 O O . ARG A 1 282 ? 7.602 -8.047 6.844 1 90.62 282 ARG A O 1
ATOM 2292 N N . TYR A 1 283 ? 8.797 -6.309 6.238 1 90.5 283 TYR A N 1
ATOM 2293 C CA . TYR A 1 283 ? 8.016 -6.016 5.043 1 90.5 283 TYR A CA 1
ATOM 2294 C C . TYR A 1 283 ? 8.586 -6.727 3.824 1 90.5 283 TYR A C 1
ATOM 2296 O O . TYR A 1 283 ? 7.977 -7.656 3.297 1 90.5 283 TYR A O 1
ATOM 2304 N N . ARG A 1 284 ? 9.758 -6.285 3.426 1 86.75 284 ARG A N 1
ATOM 2305 C CA . ARG A 1 284 ? 10.352 -6.934 2.264 1 86.75 284 ARG A CA 1
ATOM 2306 C C . ARG A 1 284 ? 11.836 -6.574 2.135 1 86.75 284 ARG A C 1
ATOM 2308 O O . ARG A 1 284 ? 12.289 -5.582 2.707 1 86.75 284 ARG A O 1
ATOM 2315 N N . GLU A 1 285 ? 12.43 -7.465 1.314 1 85.12 285 GLU A N 1
ATOM 2316 C CA . GLU A 1 285 ? 13.797 -7.141 0.928 1 85.12 285 GLU A CA 1
ATOM 2317 C C . GLU A 1 285 ? 13.828 -6.055 -0.142 1 85.12 285 GLU A C 1
ATOM 2319 O O . GLU A 1 285 ? 13.016 -6.062 -1.065 1 85.12 285 GLU A O 1
ATOM 2324 N N . VAL A 1 286 ? 14.672 -5.102 0.077 1 88.31 286 VAL A N 1
ATOM 2325 C CA . VAL A 1 286 ? 14.828 -4.008 -0.878 1 88.31 286 VAL A CA 1
ATOM 2326 C C . VAL A 1 286 ? 16.266 -3.963 -1.39 1 88.31 286 VAL A C 1
ATOM 2328 O O . VAL A 1 286 ? 17.203 -4.188 -0.627 1 88.31 286 VAL A O 1
ATOM 2331 N N . PHE A 1 287 ? 16.297 -3.604 -2.641 1 81.75 287 PHE A N 1
ATOM 2332 C CA . PHE A 1 287 ? 17.609 -3.523 -3.264 1 81.75 287 PHE A CA 1
ATOM 2333 C C . PHE A 1 287 ? 18.078 -2.076 -3.365 1 81.75 287 PHE A C 1
ATOM 2335 O O . PHE A 1 287 ? 17.656 -1.345 -4.266 1 81.75 287 PHE A O 1
ATOM 2342 N N . PHE A 1 288 ? 18.906 -1.732 -2.479 1 87.62 288 PHE A N 1
ATOM 2343 C CA . PHE A 1 288 ? 19.531 -0.416 -2.502 1 87.62 288 PHE A CA 1
ATOM 2344 C C . PHE A 1 288 ? 20.859 -0.455 -3.266 1 87.62 288 PHE A C 1
ATOM 2346 O O . PHE A 1 288 ? 21.406 -1.531 -3.52 1 87.62 288 PHE A O 1
ATOM 2353 N N . PRO A 1 289 ? 21.312 0.699 -3.68 1 86.81 289 PRO A N 1
ATOM 2354 C CA . PRO A 1 289 ? 22.594 0.722 -4.379 1 86.81 289 PRO A CA 1
ATOM 2355 C C . PRO A 1 289 ? 23.719 0.048 -3.588 1 86.81 289 PRO A C 1
ATOM 2357 O O . PRO A 1 289 ? 23.766 0.168 -2.361 1 86.81 289 PRO A O 1
ATOM 2360 N N . SER A 1 290 ? 24.578 -0.642 -4.316 1 86.75 290 SER A N 1
ATOM 2361 C CA . SER A 1 290 ? 25.656 -1.422 -3.709 1 86.75 290 SER A CA 1
ATOM 2362 C C . SER A 1 290 ? 26.516 -0.555 -2.805 1 86.75 290 SER A C 1
ATOM 2364 O O . SER A 1 290 ? 26.953 -0.997 -1.737 1 86.75 290 SER A O 1
ATOM 2366 N N . SER A 1 291 ? 26.766 0.623 -3.264 1 88.31 291 SER A N 1
ATOM 2367 C CA . SER A 1 291 ? 27.609 1.522 -2.477 1 88.31 291 SER A CA 1
ATOM 2368 C C . SER A 1 291 ? 26.984 1.82 -1.121 1 88.31 291 SER A C 1
ATOM 2370 O O . SER A 1 291 ? 27.672 1.827 -0.099 1 88.31 291 SER A O 1
ATOM 2372 N N . LEU A 1 292 ? 25.719 1.987 -1.104 1 89.62 292 LEU A N 1
ATOM 2373 C CA . LEU A 1 292 ? 25 2.277 0.128 1 89.62 292 LEU A CA 1
ATOM 2374 C C . LEU A 1 292 ? 24.953 1.054 1.036 1 89.62 292 LEU A C 1
ATOM 2376 O O . LEU A 1 292 ? 25.172 1.163 2.244 1 89.62 292 LEU A O 1
ATOM 2380 N N . LYS A 1 293 ? 24.734 -0.071 0.476 1 89.38 293 LYS A N 1
ATOM 2381 C CA . LYS A 1 293 ? 24.672 -1.318 1.233 1 89.38 293 LYS A CA 1
ATOM 2382 C C . LYS A 1 293 ? 26 -1.601 1.925 1 89.38 293 LYS A C 1
ATOM 2384 O O . LYS A 1 293 ? 26.031 -2.006 3.088 1 89.38 293 LYS A O 1
ATOM 2389 N N . LYS A 1 294 ? 27.031 -1.406 1.176 1 88.69 294 LYS A N 1
ATOM 2390 C CA . LYS A 1 294 ? 28.375 -1.639 1.73 1 88.69 294 LYS A CA 1
ATOM 2391 C C . LYS A 1 294 ? 28.641 -0.705 2.906 1 88.69 294 LYS A C 1
ATOM 2393 O O . LYS A 1 294 ? 29.156 -1.136 3.941 1 88.69 294 LYS A O 1
ATOM 2398 N N . LYS A 1 295 ? 28.328 0.516 2.66 1 89.44 295 LYS A N 1
ATOM 2399 C CA . LYS A 1 295 ? 28.5 1.495 3.729 1 89.44 295 LYS A CA 1
ATOM 2400 C C . LYS A 1 295 ? 27.719 1.09 4.98 1 89.44 295 LYS A C 1
ATOM 2402 O O . LYS A 1 295 ? 28.25 1.174 6.094 1 89.44 295 LYS A O 1
ATOM 2407 N N . TRP A 1 296 ? 26.547 0.655 4.852 1 90.38 296 TRP A N 1
ATOM 2408 C CA . TRP A 1 296 ? 25.703 0.265 5.973 1 90.38 296 TRP A CA 1
ATOM 2409 C C . TRP A 1 296 ? 26.234 -0.995 6.645 1 90.38 296 TRP A C 1
ATOM 2411 O O . TRP A 1 296 ? 26.172 -1.126 7.871 1 90.38 296 TRP A O 1
ATOM 2421 N N . ALA A 1 297 ? 26.719 -1.899 5.801 1 88.5 297 ALA A N 1
ATOM 2422 C CA . ALA A 1 297 ? 27.25 -3.145 6.344 1 88.5 297 ALA A CA 1
ATOM 2423 C C . ALA A 1 297 ? 28.5 -2.883 7.18 1 88.5 297 ALA A C 1
ATOM 2425 O O . ALA A 1 297 ? 28.719 -3.529 8.211 1 88.5 297 ALA A O 1
ATOM 2426 N N . GLU A 1 298 ? 29.312 -1.979 6.723 1 87.62 298 GLU A N 1
ATOM 2427 C CA . GLU A 1 298 ? 30.547 -1.622 7.434 1 87.62 298 GLU A CA 1
ATOM 2428 C C . GLU A 1 298 ? 30.234 -0.995 8.789 1 87.62 298 GLU A C 1
ATOM 2430 O O . GLU A 1 298 ? 30.953 -1.222 9.766 1 87.62 298 GLU A O 1
ATOM 2435 N N . SER A 1 299 ? 29.219 -0.254 8.812 1 89.94 299 SER A N 1
ATOM 2436 C CA . SER A 1 299 ? 28.75 0.347 10.062 1 89.94 299 SER A CA 1
ATOM 2437 C C . SER A 1 299 ? 27.359 -0.145 10.43 1 89.94 299 SER A C 1
ATOM 2439 O O . SER A 1 299 ? 26.453 0.658 10.664 1 89.94 299 SER A O 1
ATOM 2441 N N . ARG A 1 300 ? 27.266 -1.4 10.602 1 87.38 300 ARG A N 1
ATOM 2442 C CA . ARG A 1 300 ? 25.969 -2.062 10.766 1 87.38 300 ARG A CA 1
ATOM 2443 C C . ARG A 1 300 ? 25.266 -1.592 12.031 1 87.38 300 ARG A C 1
ATOM 2445 O O . ARG A 1 300 ? 24.062 -1.384 12.039 1 87.38 300 ARG A O 1
ATOM 2452 N N . LEU A 1 301 ? 25.969 -1.386 13.086 1 86.75 301 LEU A N 1
ATOM 2453 C CA . LEU A 1 301 ? 25.406 -0.994 14.367 1 86.75 301 LEU A CA 1
ATOM 2454 C C . LEU A 1 301 ? 24.719 0.364 14.266 1 86.75 301 LEU A C 1
ATOM 2456 O O . LEU A 1 301 ? 23.734 0.616 14.961 1 86.75 301 LEU A O 1
ATOM 2460 N N . GLU A 1 302 ? 25.172 1.172 13.359 1 90.19 302 GLU A N 1
ATOM 2461 C CA . GLU A 1 302 ? 24.656 2.527 13.219 1 90.19 302 GLU A CA 1
ATOM 2462 C C . GLU A 1 302 ? 23.406 2.547 12.352 1 90.19 302 GLU A C 1
ATOM 2464 O O . GLU A 1 302 ? 22.609 3.484 12.422 1 90.19 302 GLU A O 1
ATOM 2469 N N . HIS A 1 303 ? 23.328 1.49 11.648 1 92.5 303 HIS A N 1
ATOM 2470 C CA . HIS A 1 303 ? 22.281 1.562 10.641 1 92.5 303 HIS A CA 1
ATOM 2471 C C . HIS A 1 303 ? 21.219 0.479 10.859 1 92.5 303 HIS A C 1
ATOM 2473 O O . HIS A 1 303 ? 20.062 0.661 10.508 1 92.5 303 HIS A O 1
ATOM 2479 N N . HIS A 1 304 ? 21.609 -0.625 11.445 1 93.69 304 HIS A N 1
ATOM 2480 C CA . HIS A 1 304 ? 20.688 -1.73 11.695 1 93.69 304 HIS A CA 1
ATOM 2481 C C . HIS A 1 304 ? 19.625 -1.353 12.727 1 93.69 304 HIS A C 1
ATOM 2483 O O . HIS A 1 304 ? 19.953 -0.817 13.789 1 93.69 304 HIS A O 1
ATOM 2489 N N . GLU A 1 305 ? 18.359 -1.598 12.391 1 95.5 305 GLU A N 1
ATOM 2490 C CA . GLU A 1 305 ? 17.219 -1.333 13.25 1 95.5 305 GLU A CA 1
ATOM 2491 C C . GLU A 1 305 ? 17.047 0.163 13.508 1 95.5 305 GLU A C 1
ATOM 2493 O O . GLU A 1 305 ? 16.625 0.568 14.586 1 95.5 305 GLU A O 1
ATOM 2498 N N . LYS A 1 306 ? 17.562 0.95 12.633 1 95.94 306 LYS A N 1
ATOM 2499 C CA . LYS A 1 306 ? 17.312 2.389 12.648 1 95.94 306 LYS A CA 1
ATOM 2500 C C . LYS A 1 306 ? 16.219 2.771 11.656 1 95.94 306 LYS A C 1
ATOM 2502 O O . LYS A 1 306 ? 15.898 1.996 10.75 1 95.94 306 LYS A O 1
ATOM 2507 N N . ILE A 1 307 ? 15.641 3.959 11.906 1 96.44 307 ILE A N 1
ATOM 2508 C CA . ILE A 1 307 ? 14.523 4.402 11.078 1 96.44 307 ILE A CA 1
ATOM 2509 C C . ILE A 1 307 ? 15.055 5.164 9.859 1 96.44 307 ILE A C 1
ATOM 2511 O O . ILE A 1 307 ? 15.891 6.062 10 1 96.44 307 ILE A O 1
ATOM 2515 N N . ILE A 1 308 ? 14.609 4.746 8.703 1 96 308 ILE A N 1
ATOM 2516 C CA . ILE A 1 308 ? 14.961 5.449 7.473 1 96 308 ILE A CA 1
ATOM 2517 C C . ILE A 1 308 ? 13.688 5.863 6.742 1 96 308 ILE A C 1
ATOM 2519 O O . ILE A 1 308 ? 12.641 5.215 6.875 1 96 308 ILE A O 1
ATOM 2523 N N . GLU A 1 309 ? 13.82 6.918 5.988 1 94.12 309 GLU A N 1
ATOM 2524 C CA . GLU A 1 309 ? 12.734 7.41 5.141 1 94.12 309 GLU A CA 1
ATOM 2525 C C . GLU A 1 309 ? 12.891 6.926 3.705 1 94.12 309 GLU A C 1
ATOM 2527 O O . GLU A 1 309 ? 13.961 7.07 3.107 1 94.12 309 GLU A O 1
ATOM 2532 N N . CYS A 1 310 ? 11.781 6.305 3.188 1 95.75 310 CYS A N 1
ATOM 2533 C CA . CYS A 1 310 ? 11.797 5.801 1.819 1 95.75 310 CYS A CA 1
ATOM 2534 C C . CYS A 1 310 ? 10.562 6.27 1.056 1 95.75 310 CYS A C 1
ATOM 2536 O O . CYS A 1 310 ? 9.516 6.535 1.655 1 95.75 310 CYS A O 1
ATOM 2538 N N . SER A 1 311 ? 10.727 6.434 -0.18 1 93.69 311 SER A N 1
ATOM 2539 C CA . SER A 1 311 ? 9.617 6.676 -1.097 1 93.69 311 SER A CA 1
ATOM 2540 C C . SER A 1 311 ? 9.539 5.594 -2.168 1 93.69 311 SER A C 1
ATOM 2542 O O . SER A 1 311 ? 10.555 4.992 -2.527 1 93.69 311 SER A O 1
ATOM 2544 N N . TYR A 1 312 ? 8.352 5.293 -2.637 1 94 312 TYR A N 1
ATOM 2545 C CA . TYR A 1 312 ? 8.195 4.254 -3.65 1 94 312 TYR A CA 1
ATOM 2546 C C . TYR A 1 312 ? 8.305 4.844 -5.051 1 94 312 TYR A C 1
ATOM 2548 O O . TYR A 1 312 ? 7.484 5.68 -5.445 1 94 312 TYR A O 1
ATOM 2556 N N . ASP A 1 313 ? 9.297 4.402 -5.75 1 92.06 313 ASP A N 1
ATOM 2557 C CA . ASP A 1 313 ? 9.461 4.789 -7.148 1 92.06 313 ASP A CA 1
ATOM 2558 C C . ASP A 1 313 ? 8.648 3.871 -8.07 1 92.06 313 ASP A C 1
ATOM 2560 O O . ASP A 1 313 ? 9.125 2.799 -8.453 1 92.06 313 ASP A O 1
ATOM 2564 N N . ARG A 1 314 ? 7.547 4.352 -8.539 1 90.25 314 ARG A N 1
ATOM 2565 C CA . ARG A 1 314 ? 6.633 3.52 -9.312 1 90.25 314 ARG A CA 1
ATOM 2566 C C . ARG A 1 314 ? 7.215 3.205 -10.688 1 90.25 314 ARG A C 1
ATOM 2568 O O . ARG A 1 314 ? 6.82 2.223 -11.328 1 90.25 314 ARG A O 1
ATOM 2575 N N . MET A 1 315 ? 8.086 4.047 -11.156 1 90.44 315 MET A N 1
ATOM 2576 C CA . MET A 1 315 ? 8.68 3.828 -12.477 1 90.44 315 MET A CA 1
ATOM 2577 C C . MET A 1 315 ? 9.789 2.781 -12.406 1 90.44 315 MET A C 1
ATOM 2579 O O . MET A 1 315 ? 10.023 2.059 -13.375 1 90.44 315 MET A O 1
ATOM 2583 N N . ALA A 1 316 ? 10.414 2.678 -11.25 1 89.81 316 ALA A N 1
ATOM 2584 C CA . ALA A 1 316 ? 11.453 1.674 -11.055 1 89.81 316 ALA A CA 1
ATOM 2585 C C . ALA A 1 316 ? 10.898 0.426 -10.383 1 89.81 316 ALA A C 1
ATOM 2587 O O . ALA A 1 316 ? 11.469 -0.66 -10.492 1 89.81 316 ALA A O 1
ATOM 2588 N N . GLY A 1 317 ? 9.789 0.639 -9.703 1 90.94 317 GLY A N 1
ATOM 2589 C CA . GLY A 1 317 ? 9.195 -0.457 -8.953 1 90.94 317 GLY A CA 1
ATOM 2590 C C . GLY A 1 317 ? 9.984 -0.837 -7.719 1 90.94 317 GLY A C 1
ATOM 2591 O O . GLY A 1 317 ? 10.211 -2.021 -7.453 1 90.94 317 GLY A O 1
ATOM 2592 N N . GLU A 1 318 ? 10.492 0.139 -7.039 1 91.5 318 GLU A N 1
ATOM 2593 C CA . GLU A 1 318 ? 11.32 -0.11 -5.863 1 91.5 318 GLU A CA 1
ATOM 2594 C C . GLU A 1 318 ? 11.211 1.036 -4.859 1 91.5 318 GLU A C 1
ATOM 2596 O O . GLU A 1 318 ? 10.953 2.178 -5.242 1 91.5 318 GLU A O 1
ATOM 2601 N N . TRP A 1 319 ? 11.391 0.652 -3.58 1 93.56 319 TRP A N 1
ATOM 2602 C CA . TRP A 1 319 ? 11.523 1.68 -2.551 1 93.56 319 TRP A CA 1
ATOM 2603 C C . TRP A 1 319 ? 12.883 2.363 -2.637 1 93.56 319 TRP A C 1
ATOM 2605 O O . TRP A 1 319 ? 13.914 1.696 -2.766 1 93.56 319 TRP A O 1
ATOM 2615 N N . ARG A 1 320 ? 12.898 3.646 -2.574 1 92.62 320 ARG A N 1
ATOM 2616 C CA . ARG A 1 320 ? 14.125 4.43 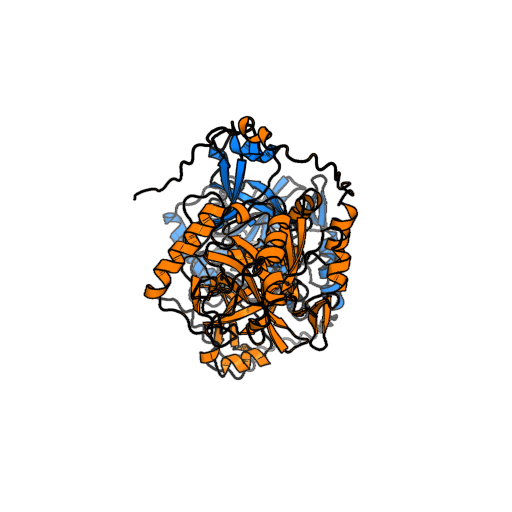-2.646 1 92.62 320 ARG A CA 1
ATOM 2617 C C . ARG A 1 320 ? 14.461 5.051 -1.294 1 92.62 320 ARG A C 1
ATOM 2619 O O . ARG A 1 320 ? 13.578 5.578 -0.612 1 92.62 320 ARG A O 1
ATOM 2626 N N . TYR A 1 321 ? 15.758 4.984 -0.988 1 94.25 321 TYR A N 1
ATOM 2627 C CA . TYR A 1 321 ? 16.266 5.602 0.236 1 94.25 321 TYR A CA 1
ATOM 2628 C C . TYR A 1 321 ? 16.297 7.117 0.103 1 94.25 321 TYR A C 1
ATOM 2630 O O . TYR A 1 321 ? 16.812 7.645 -0.888 1 94.25 321 TYR A O 1
ATOM 2638 N N . LEU A 1 322 ? 15.805 7.758 1.128 1 90.94 322 LEU A N 1
ATOM 2639 C CA . LEU A 1 322 ? 15.891 9.211 1.131 1 90.94 322 LEU A CA 1
ATOM 2640 C C . LEU A 1 322 ? 16.875 9.695 2.188 1 90.94 322 LEU A C 1
ATOM 2642 O O . LEU A 1 322 ? 17.875 10.344 1.86 1 90.94 322 LEU A O 1
ATOM 2646 N N . ARG A 1 323 ? 16.594 9.281 3.443 1 90.06 323 ARG A N 1
ATOM 2647 C CA . ARG A 1 323 ? 17.453 9.711 4.531 1 90.06 323 ARG A CA 1
ATOM 2648 C C . ARG A 1 323 ? 17.188 8.906 5.797 1 90.06 323 ARG A C 1
ATOM 2650 O O . ARG A 1 323 ? 16.141 8.258 5.918 1 90.06 323 ARG A O 1
ATOM 2657 N N . HIS A 1 324 ? 18.172 8.977 6.676 1 92.81 324 HIS A N 1
ATOM 2658 C CA . HIS A 1 324 ? 17.938 8.469 8.023 1 92.81 324 HIS A CA 1
ATOM 2659 C C . HIS A 1 324 ? 17.094 9.438 8.844 1 92.81 324 HIS A C 1
ATOM 2661 O O . HIS A 1 324 ? 17.266 10.648 8.742 1 92.81 324 HIS A O 1
ATOM 2667 N N . ARG A 1 325 ? 16.172 8.922 9.5 1 89.94 325 ARG A N 1
ATOM 2668 C CA . ARG A 1 325 ? 15.367 9.719 10.414 1 89.94 325 ARG A CA 1
ATOM 2669 C C . ARG A 1 325 ? 15.836 9.539 11.852 1 89.94 325 ARG A C 1
ATOM 2671 O O . ARG A 1 325 ? 15.234 8.781 12.625 1 89.94 325 ARG A O 1
ATOM 2678 N N . THR A 1 326 ? 16.781 10.25 12.211 1 84.12 326 THR A N 1
ATOM 2679 C CA . THR A 1 326 ? 17.391 10.102 13.531 1 84.12 326 THR A CA 1
ATOM 2680 C C . THR A 1 326 ? 16.453 10.633 14.617 1 84.12 326 THR A C 1
ATOM 2682 O O . THR A 1 326 ? 16.656 10.336 15.805 1 84.12 326 THR A O 1
ATOM 2685 N N . ASP A 1 327 ? 15.516 11.344 14.18 1 75.38 327 ASP A N 1
ATOM 2686 C CA . ASP A 1 327 ? 14.562 11.945 15.109 1 75.38 327 ASP A CA 1
ATOM 2687 C C . ASP A 1 327 ? 13.469 10.953 15.484 1 75.38 327 ASP A C 1
ATOM 2689 O O . ASP A 1 327 ? 12.656 11.227 16.375 1 75.38 327 ASP A O 1
ATOM 2693 N N . LYS A 1 328 ? 13.438 9.797 14.789 1 83.81 328 LYS A N 1
ATOM 2694 C CA . LYS A 1 328 ? 12.391 8.805 15.016 1 83.81 328 LYS A CA 1
ATOM 2695 C C . LYS A 1 328 ? 12.969 7.508 15.57 1 83.81 328 LYS A C 1
ATOM 2697 O O . LYS A 1 328 ? 14.078 7.117 15.211 1 83.81 328 LYS A O 1
ATOM 2702 N N . THR A 1 329 ? 12.125 6.922 16.406 1 87.69 329 THR A N 1
ATOM 2703 C CA . THR A 1 329 ? 12.555 5.633 16.938 1 87.69 329 THR A CA 1
ATOM 2704 C C . THR A 1 329 ? 11.609 4.52 16.484 1 87.69 329 THR A C 1
ATOM 2706 O O . THR A 1 329 ? 11.898 3.338 16.703 1 87.69 329 THR A O 1
ATOM 2709 N N . THR A 1 330 ? 10.523 4.898 15.938 1 91.94 330 THR A N 1
ATOM 2710 C CA . THR A 1 330 ? 9.531 3.918 15.508 1 91.94 330 THR A CA 1
ATOM 2711 C C . THR A 1 330 ? 9.164 4.125 14.039 1 91.94 330 THR A C 1
ATOM 2713 O O . THR A 1 330 ? 9.031 5.262 13.586 1 91.94 330 THR A O 1
ATOM 2716 N N . PRO A 1 331 ? 9.062 3.002 13.328 1 96.19 331 PRO A N 1
ATOM 2717 C CA . PRO A 1 331 ? 8.594 3.145 11.945 1 96.19 331 PRO A CA 1
ATOM 2718 C C . PRO A 1 331 ? 7.098 3.434 11.859 1 96.19 331 PRO A C 1
ATOM 2720 O O . PRO A 1 331 ? 6.398 3.406 12.875 1 96.19 331 PRO A O 1
ATOM 2723 N N . ASN A 1 332 ? 6.656 3.773 10.734 1 93.5 332 ASN A N 1
ATOM 2724 C CA . ASN A 1 332 ? 5.238 4.035 10.516 1 93.5 332 ASN A CA 1
ATOM 2725 C C . ASN A 1 332 ? 4.406 2.764 10.664 1 93.5 332 ASN A C 1
ATOM 2727 O O . ASN A 1 332 ? 4.898 1.662 10.414 1 93.5 332 ASN A O 1
ATOM 2731 N N . TYR A 1 333 ? 3.225 3.016 11.078 1 91.94 333 TYR A N 1
ATOM 2732 C CA . TYR A 1 333 ? 2.271 1.916 11.188 1 91.94 333 TYR A CA 1
ATOM 2733 C C . TYR A 1 333 ? 1.818 1.449 9.812 1 91.94 333 TYR A C 1
ATOM 2735 O O . TYR A 1 333 ? 1.889 2.205 8.836 1 91.94 333 TYR A O 1
ATOM 2743 N N . SER A 1 334 ? 1.292 0.223 9.703 1 93.81 334 SER A N 1
ATOM 2744 C CA . SER A 1 334 ? 0.894 -0.413 8.445 1 93.81 334 SER A CA 1
ATOM 2745 C C . SER A 1 334 ? -0.087 0.459 7.672 1 93.81 334 SER A C 1
ATOM 2747 O O . SER A 1 334 ? 0.031 0.603 6.453 1 93.81 334 SER A O 1
ATOM 2749 N N . THR A 1 335 ? -1.018 1.08 8.375 1 90.19 335 THR A N 1
ATOM 2750 C CA . THR A 1 335 ? -2.037 1.872 7.699 1 90.19 335 THR A CA 1
ATOM 2751 C C . THR A 1 335 ? -1.414 3.084 7.012 1 90.19 335 THR A C 1
ATOM 2753 O O . THR A 1 335 ? -1.87 3.502 5.945 1 90.19 335 THR A O 1
ATOM 2756 N N . THR A 1 336 ? -0.436 3.627 7.617 1 89.94 336 THR A N 1
ATOM 2757 C CA . THR A 1 336 ? 0.271 4.746 7.004 1 89.94 336 THR A CA 1
ATOM 2758 C C . THR A 1 336 ? 0.965 4.312 5.719 1 89.94 336 THR A C 1
ATOM 2760 O O . THR A 1 336 ? 0.965 5.047 4.727 1 89.94 336 THR A O 1
ATOM 2763 N N . VAL A 1 337 ? 1.566 3.113 5.75 1 94.56 337 VAL A N 1
ATOM 2764 C CA . VAL A 1 337 ? 2.211 2.574 4.559 1 94.56 337 VAL A CA 1
ATOM 2765 C C . VAL A 1 337 ? 1.178 2.402 3.445 1 94.56 337 VAL A C 1
ATOM 2767 O O . VAL A 1 337 ? 1.401 2.83 2.311 1 94.56 337 VAL A O 1
ATOM 2770 N N . MET A 1 338 ? 0.094 1.84 3.803 1 93.94 338 MET A N 1
ATOM 2771 C CA . MET A 1 338 ? -0.973 1.595 2.836 1 93.94 338 MET A CA 1
ATOM 2772 C C . MET A 1 338 ? -1.507 2.906 2.271 1 93.94 338 MET A C 1
ATOM 2774 O O . MET A 1 338 ? -1.699 3.033 1.061 1 93.94 338 MET A O 1
ATOM 2778 N N . ASP A 1 339 ? -1.699 3.883 3.135 1 91 339 ASP A N 1
ATOM 2779 C CA . ASP A 1 339 ? -2.17 5.195 2.703 1 91 339 ASP A CA 1
ATOM 2780 C C . ASP A 1 339 ? -1.191 5.832 1.719 1 91 339 ASP A C 1
ATOM 2782 O O . ASP A 1 339 ? -1.606 6.434 0.726 1 91 339 ASP A O 1
ATOM 2786 N N . THR A 1 340 ? 0.031 5.734 2.084 1 93.25 340 THR A N 1
ATOM 2787 C CA . THR A 1 340 ? 1.071 6.293 1.227 1 93.25 340 THR A CA 1
ATOM 2788 C C . THR A 1 340 ? 1.065 5.617 -0.142 1 93.25 340 THR A C 1
ATOM 2790 O O . THR A 1 340 ? 1.178 6.289 -1.171 1 93.25 340 THR A O 1
ATOM 2793 N N . LEU A 1 341 ? 0.888 4.355 -0.149 1 94.75 341 LEU A N 1
ATOM 2794 C CA . LEU A 1 341 ? 0.889 3.604 -1.399 1 94.75 341 LEU A CA 1
ATOM 2795 C C . LEU A 1 341 ? -0.359 3.912 -2.221 1 94.75 341 LEU A C 1
ATOM 2797 O O . LEU A 1 341 ? -0.301 3.965 -3.451 1 94.75 341 LEU A O 1
ATOM 2801 N N . GLU A 1 342 ? -1.521 4.07 -1.586 1 93.88 342 GLU A N 1
ATOM 2802 C CA . GLU A 1 342 ? -2.717 4.516 -2.295 1 93.88 342 GLU A CA 1
ATOM 2803 C C . GLU A 1 342 ? -2.482 5.855 -2.984 1 93.88 342 GLU A C 1
ATOM 2805 O O . GLU A 1 342 ? -2.82 6.023 -4.16 1 93.88 342 GLU A O 1
ATOM 2810 N N . SER A 1 343 ? -1.915 6.723 -2.201 1 93.75 343 SER A N 1
ATOM 2811 C CA . SER A 1 343 ? -1.604 8.039 -2.744 1 93.75 343 SER A CA 1
ATOM 2812 C C . SER A 1 343 ? -0.638 7.941 -3.92 1 93.75 343 SER A C 1
ATOM 2814 O O . SER A 1 343 ? -0.793 8.641 -4.918 1 93.75 343 SER A O 1
ATOM 2816 N N . THR A 1 344 ? 0.327 7.105 -3.777 1 94.06 344 THR A N 1
ATOM 2817 C CA . THR A 1 344 ? 1.302 6.895 -4.84 1 94.06 344 THR A CA 1
ATOM 2818 C C . THR A 1 344 ? 0.632 6.297 -6.078 1 94.06 344 THR A C 1
ATOM 2820 O O . THR A 1 344 ? 0.958 6.672 -7.207 1 94.06 344 THR A O 1
ATOM 2823 N N . ALA A 1 345 ? -0.273 5.414 -5.855 1 93.5 345 ALA A N 1
ATOM 2824 C CA . ALA A 1 345 ? -1.006 4.797 -6.957 1 93.5 345 ALA A CA 1
ATOM 2825 C C . ALA A 1 345 ? -1.833 5.832 -7.711 1 93.5 345 ALA A C 1
ATOM 2827 O O . ALA A 1 345 ? -1.907 5.801 -8.945 1 93.5 345 ALA A O 1
ATOM 2828 N N . GLU A 1 346 ? -2.443 6.703 -7 1 93.94 346 GLU A N 1
ATOM 2829 C CA . GLU A 1 346 ? -3.268 7.738 -7.613 1 93.94 346 GLU A CA 1
ATOM 2830 C C . GLU A 1 346 ? -2.41 8.758 -8.352 1 93.94 346 GLU A C 1
ATOM 2832 O O . GLU A 1 346 ? -2.785 9.234 -9.43 1 93.94 346 GLU A O 1
ATOM 2837 N N . SER A 1 347 ? -1.309 9.094 -7.754 1 92.12 347 SER A N 1
ATOM 2838 C CA . SER A 1 347 ? -0.348 10.023 -8.336 1 92.12 347 SER A CA 1
ATOM 2839 C C . SER A 1 347 ? -1.038 11.281 -8.852 1 92.12 347 SER A C 1
ATOM 2841 O O . SER A 1 347 ? -0.895 11.641 -10.023 1 92.12 347 SER A O 1
ATOM 2843 N N . ILE A 1 348 ? -1.745 11.945 -7.961 1 94.25 348 ILE A N 1
ATOM 2844 C CA . ILE A 1 348 ? -2.428 13.18 -8.336 1 94.25 348 ILE A CA 1
ATOM 2845 C C . ILE A 1 348 ? -1.4 14.273 -8.602 1 94.25 348 ILE A C 1
ATOM 2847 O O . ILE A 1 348 ? -0.585 14.594 -7.734 1 94.25 348 ILE A O 1
ATOM 2851 N N . THR A 1 349 ? -1.503 14.867 -9.766 1 93.56 349 THR A N 1
ATOM 2852 C CA . THR A 1 349 ? -0.525 15.875 -10.148 1 93.56 349 THR A CA 1
ATOM 2853 C C . THR A 1 349 ? -1.045 17.281 -9.844 1 93.56 349 THR A C 1
ATOM 2855 O O . THR A 1 349 ? -2.246 17.469 -9.648 1 93.56 349 THR A O 1
ATOM 2858 N N . ARG A 1 350 ? -0.089 18.156 -9.812 1 94 350 ARG A N 1
ATOM 2859 C CA . ARG A 1 350 ? -0.427 19.562 -9.688 1 94 350 ARG A CA 1
ATOM 2860 C C . ARG A 1 350 ? -1.411 20 -10.766 1 94 350 ARG A C 1
ATOM 2862 O O . ARG A 1 350 ? -2.395 20.688 -10.484 1 94 350 ARG A O 1
ATOM 2869 N N . GLU A 1 351 ? -1.159 19.609 -11.992 1 95 351 GLU A N 1
ATOM 2870 C CA . GLU A 1 351 ? -1.985 19.953 -13.141 1 95 351 GLU A CA 1
ATOM 2871 C C . GLU A 1 351 ? -3.402 19.406 -12.992 1 95 351 GLU A C 1
ATOM 2873 O O . GLU A 1 351 ? -4.375 20.094 -13.289 1 95 351 GLU A O 1
ATOM 2878 N N . GLU A 1 352 ? -3.443 18.219 -12.508 1 94.69 352 GLU A N 1
ATOM 2879 C CA . GLU A 1 352 ? -4.754 17.609 -12.297 1 94.69 352 GLU A CA 1
ATOM 2880 C C . GLU A 1 352 ? -5.559 18.375 -11.258 1 94.69 352 GLU A C 1
ATOM 2882 O O . GLU A 1 352 ? -6.758 18.594 -11.43 1 94.69 352 GLU A O 1
ATOM 2887 N N . LEU A 1 353 ? -4.918 18.781 -10.164 1 95.69 353 LEU A N 1
ATOM 2888 C CA . LEU A 1 353 ? -5.586 19.531 -9.102 1 95.69 353 LEU A CA 1
ATOM 2889 C C . LEU A 1 353 ? -6.105 20.859 -9.625 1 95.69 353 LEU A C 1
ATOM 2891 O O . LEU A 1 353 ? -7.262 21.219 -9.383 1 95.69 353 LEU A O 1
ATOM 2895 N N . ILE A 1 354 ? -5.262 21.594 -10.328 1 96.25 354 ILE A N 1
ATOM 2896 C CA . ILE A 1 354 ? -5.641 22.906 -10.875 1 96.25 354 ILE A CA 1
ATOM 2897 C C . ILE A 1 354 ? -6.84 22.734 -11.812 1 96.25 354 ILE A C 1
ATOM 2899 O O . ILE A 1 354 ? -7.836 23.453 -11.68 1 96.25 354 ILE A O 1
ATOM 2903 N N . ASP A 1 355 ? -6.77 21.75 -12.672 1 95.38 355 ASP A N 1
ATOM 2904 C CA . ASP A 1 355 ? -7.812 21.516 -13.672 1 95.38 355 ASP A CA 1
ATOM 2905 C C . ASP A 1 355 ? -9.133 21.141 -13.008 1 95.38 355 ASP A C 1
ATOM 2907 O O . ASP A 1 355 ? -10.18 21.703 -13.328 1 95.38 355 ASP A O 1
ATOM 2911 N N . ARG A 1 356 ? -9.094 20.297 -12.078 1 94.38 356 ARG A N 1
ATOM 2912 C CA . ARG A 1 356 ? -10.312 19.766 -11.484 1 94.38 356 ARG A CA 1
ATOM 2913 C C . ARG A 1 356 ? -10.938 20.781 -10.531 1 94.38 356 ARG A C 1
ATOM 2915 O O . ARG A 1 356 ? -12.164 20.906 -10.453 1 94.38 356 ARG A O 1
ATOM 2922 N N . ILE A 1 357 ? -10.141 21.469 -9.812 1 94.38 357 ILE A N 1
ATOM 2923 C CA . ILE A 1 357 ? -10.664 22.406 -8.82 1 94.38 357 ILE A CA 1
ATOM 2924 C C . ILE A 1 357 ? -11.133 23.688 -9.516 1 94.38 357 ILE A C 1
ATOM 2926 O O . ILE A 1 357 ? -12.188 24.219 -9.188 1 94.38 357 ILE A O 1
ATOM 2930 N N . LYS A 1 358 ? -10.43 24.172 -10.461 1 90.31 358 LYS A N 1
ATOM 2931 C CA . LYS A 1 358 ? -10.82 25.375 -11.164 1 90.31 358 LYS A CA 1
ATOM 2932 C C . LYS A 1 358 ? -12.031 25.125 -12.07 1 90.31 358 LYS A C 1
ATOM 2934 O O . LYS A 1 358 ? -12.922 25.969 -12.172 1 90.31 358 LYS A O 1
ATOM 2939 N N . LYS A 1 359 ? -12.07 24.047 -12.797 1 83.69 359 LYS A N 1
ATOM 2940 C CA . LYS A 1 359 ? -13.148 23.734 -13.734 1 83.69 359 LYS A CA 1
ATOM 2941 C C . LYS A 1 359 ? -14.453 23.453 -13 1 83.69 359 LYS A C 1
ATOM 2943 O O . LYS A 1 359 ? -15.531 23.797 -13.5 1 83.69 359 LYS A O 1
ATOM 2948 N N . ASN A 1 360 ? -14.367 22.891 -11.953 1 76.94 360 ASN A N 1
ATOM 2949 C CA . ASN A 1 360 ? -15.578 22.406 -11.305 1 76.94 360 ASN A CA 1
ATOM 2950 C C . ASN A 1 360 ? -16.047 23.359 -10.211 1 76.94 360 ASN A C 1
ATOM 2952 O O . ASN A 1 360 ? -17.062 23.125 -9.562 1 76.94 360 ASN A O 1
ATOM 2956 N N . THR A 1 361 ? -15.32 24.344 -9.891 1 73.81 361 THR A N 1
ATOM 2957 C CA . THR A 1 361 ? -15.766 25.312 -8.906 1 73.81 361 THR A CA 1
ATOM 2958 C C . THR A 1 361 ? -16.609 26.406 -9.562 1 73.81 361 THR A C 1
ATOM 2960 O O . THR A 1 361 ? -16.125 27.125 -10.445 1 73.81 361 THR A O 1
ATOM 2963 N N . LYS A 1 362 ? -17.922 26.141 -9.984 1 59.03 362 LYS A N 1
ATOM 2964 C CA . LYS A 1 362 ? -18.812 27.188 -10.469 1 59.03 362 LYS A CA 1
ATOM 2965 C C . LYS A 1 362 ? -18.688 28.453 -9.625 1 59.03 362 LYS A C 1
ATOM 2967 O O . LYS A 1 362 ? -18.562 28.375 -8.398 1 59.03 362 LYS A O 1
ATOM 2972 N N . ALA A 1 363 ? -18.391 29.594 -10.328 1 48.88 363 ALA A N 1
ATOM 2973 C CA . ALA A 1 363 ? -18.344 30.891 -9.656 1 48.88 363 ALA A CA 1
ATOM 2974 C C . ALA A 1 363 ? -19.547 31.047 -8.711 1 48.88 363 ALA A C 1
ATOM 2976 O O . ALA A 1 363 ? -20.688 31.109 -9.164 1 48.88 363 ALA A O 1
ATOM 2977 N N . THR A 1 364 ? -19.781 30.516 -7.793 1 42.66 364 THR A N 1
ATOM 2978 C CA . THR A 1 364 ? -20.844 31.016 -6.926 1 42.66 364 THR A CA 1
ATOM 2979 C C . THR A 1 364 ? -20.719 32.531 -6.766 1 42.66 364 THR A C 1
ATOM 2981 O O . THR A 1 364 ? -19.656 33.031 -6.395 1 42.66 364 THR A O 1
ATOM 2984 N N . LYS A 1 365 ? -21.547 33.375 -7.461 1 36.47 365 LYS A N 1
ATOM 2985 C CA . LYS A 1 365 ? -21.719 34.781 -7.145 1 36.47 365 LYS A CA 1
ATOM 2986 C C . LYS A 1 365 ? -21.719 35 -5.633 1 36.47 365 LYS A C 1
ATOM 2988 O O . LYS A 1 365 ? -22.484 34.375 -4.91 1 36.47 365 LYS A O 1
ATOM 2993 N N . PRO A 1 366 ? -20.766 35.688 -5.137 1 34.72 366 PRO A N 1
ATOM 2994 C CA . PRO A 1 366 ? -20.906 36.156 -3.756 1 34.72 366 PRO A CA 1
ATOM 2995 C C . PRO A 1 366 ? -22.234 36.875 -3.504 1 34.72 366 PRO A C 1
ATOM 2997 O O . PRO A 1 366 ? -22.531 37.875 -4.16 1 34.72 366 PRO A O 1
ATOM 3000 N N . THR A 1 367 ? -23.453 36.312 -3.559 1 31.77 367 THR A N 1
ATOM 3001 C CA . THR A 1 367 ? -24.562 37.125 -3.107 1 31.77 367 THR A CA 1
ATOM 3002 C C . THR A 1 367 ? -24.219 37.812 -1.777 1 31.77 367 THR A C 1
ATOM 3004 O O . THR A 1 367 ? -24.031 37.125 -0.766 1 31.77 367 THR A O 1
ATOM 3007 N N . LEU A 1 368 ? -23.688 38.938 -1.858 1 29.77 368 LEU A N 1
ATOM 3008 C CA . LEU A 1 368 ? -23.531 39.938 -0.792 1 29.77 368 LEU A CA 1
ATOM 3009 C C . LEU A 1 368 ? -24.875 40.219 -0.132 1 29.77 368 LEU A C 1
ATOM 3011 O O . LEU A 1 368 ? -25 41.188 0.618 1 29.77 368 LEU A O 1
ATOM 3015 N N . SER A 1 369 ? -26.125 39.875 -0.554 1 29.69 369 SER A N 1
ATOM 3016 C CA . SER A 1 369 ? -27.188 40.375 0.318 1 29.69 369 SER A CA 1
ATOM 3017 C C . SER A 1 369 ? -26.953 39.969 1.767 1 29.69 369 SER A C 1
ATOM 3019 O O . SER A 1 369 ? -27.016 38.781 2.096 1 29.69 369 SER A O 1
ATOM 3021 N N . GLN A 1 370 ? -26.125 40.625 2.465 1 25.02 370 GLN A N 1
ATOM 3022 C CA . GLN A 1 370 ? -26.062 40.688 3.922 1 25.02 370 GLN A CA 1
ATOM 3023 C C . GLN A 1 370 ? -27.422 41.062 4.516 1 25.02 370 GLN A C 1
ATOM 3025 O O . GLN A 1 370 ? -27.719 42.25 4.648 1 25.02 370 GLN A O 1
ATOM 3030 N N . ARG A 1 371 ? -28.562 40.469 4.18 1 26.7 371 ARG A N 1
ATOM 3031 C CA . ARG A 1 371 ? -29.531 40.812 5.215 1 26.7 371 ARG A CA 1
ATOM 3032 C C . ARG A 1 371 ? -28.953 40.562 6.605 1 26.7 371 ARG A C 1
ATOM 3034 O O . ARG A 1 371 ? -28.266 39.562 6.84 1 26.7 371 ARG A O 1
ATOM 3041 N N . ARG A 1 372 ? -28.875 41.656 7.363 1 25.78 372 ARG A N 1
ATOM 3042 C CA . ARG A 1 372 ? -28.562 41.781 8.789 1 25.78 372 ARG A CA 1
ATOM 3043 C C . ARG A 1 372 ? -29.25 40.656 9.586 1 25.78 372 ARG A C 1
ATOM 3045 O O . ARG A 1 372 ? -30.469 40.469 9.477 1 25.78 372 ARG A O 1
ATOM 3052 N N . PRO A 1 373 ? -28.656 39.594 9.977 1 26.47 373 PRO A N 1
ATOM 3053 C CA . PRO A 1 373 ? -29.453 38.781 10.875 1 26.47 373 PRO A CA 1
ATOM 3054 C C . PRO A 1 373 ? -30.188 39.562 11.945 1 26.47 373 PRO A C 1
ATOM 3056 O O . PRO A 1 373 ? -29.594 40.438 12.578 1 26.47 373 PRO A O 1
ATOM 3059 N N . SER A 1 374 ? -31.328 40 11.711 1 23.86 374 SER A N 1
ATOM 3060 C CA . SER A 1 374 ? -32.094 40.188 12.938 1 23.86 374 SER A CA 1
ATOM 3061 C C . SER A 1 374 ? -31.938 39 13.875 1 23.86 374 SER A C 1
ATOM 3063 O O . SER A 1 374 ? -31.672 37.906 13.43 1 23.86 374 SER A O 1
ATOM 3065 N N . TRP A 1 375 ? -31.641 39.062 15.234 1 22.19 375 TRP A N 1
ATOM 3066 C CA . TRP A 1 375 ? -31.438 38.125 16.328 1 22.19 375 TRP A CA 1
ATOM 3067 C C . TRP A 1 375 ? -32.469 37 16.281 1 22.19 375 TRP A C 1
ATOM 3069 O O . TRP A 1 375 ? -32.406 36.062 17.078 1 22.19 375 TRP A O 1
ATOM 3079 N N . LYS A 1 376 ? -33.656 37.219 15.719 1 23.44 376 LYS A N 1
ATOM 3080 C CA . LYS A 1 376 ? -34.688 36.25 16.047 1 23.44 376 LYS A CA 1
ATOM 3081 C C . LYS A 1 376 ? -34.406 34.906 15.367 1 23.44 376 LYS A C 1
ATOM 3083 O O . LYS A 1 376 ? -34.969 33.875 15.719 1 23.44 376 LYS A O 1
ATOM 3088 N N . VAL A 1 377 ? -34.031 34.938 14.188 1 22.8 377 VAL A N 1
ATOM 3089 C CA . VAL A 1 377 ? -34.312 33.75 13.438 1 22.8 377 VAL A CA 1
ATOM 3090 C C . VAL A 1 377 ? -33.344 32.625 13.852 1 22.8 377 VAL A C 1
ATOM 3092 O O . VAL A 1 377 ? -32.75 31.953 13 1 22.8 377 VAL A O 1
ATOM 3095 N N . PHE A 1 378 ? -32.594 32.594 14.977 1 23.16 378 PHE A N 1
ATOM 3096 C CA . PHE A 1 378 ? -31.891 31.547 15.703 1 23.16 378 PHE A CA 1
ATOM 3097 C C . PHE A 1 378 ? -32.75 30.297 15.82 1 23.16 378 PHE A C 1
ATOM 3099 O O . PHE A 1 378 ? -32.312 29.266 16.312 1 23.16 378 PHE A O 1
ATOM 3106 N N . GLU A 1 379 ? -34.062 30.391 15.82 1 23.61 379 GLU A N 1
ATOM 3107 C CA . GLU A 1 379 ? -34.875 29.312 16.375 1 23.61 379 GLU A CA 1
ATOM 3108 C C . GLU A 1 379 ? -34.906 28.109 15.43 1 23.61 379 GLU A C 1
ATOM 3110 O O . GLU A 1 379 ? -34.906 26.953 15.875 1 23.61 379 GLU A O 1
ATOM 3115 N N . LEU A 1 380 ? -35.281 28.281 14.195 1 23.12 380 LEU A N 1
ATOM 3116 C CA . LEU A 1 380 ? -35.906 27.141 13.562 1 23.12 380 LEU A CA 1
ATOM 3117 C C . LEU A 1 380 ? -34.875 26.125 13.094 1 23.12 380 LEU A C 1
ATOM 3119 O O . LEU A 1 380 ? -35.094 24.906 13.156 1 23.12 380 LEU A O 1
ATOM 3123 N N . PHE A 1 381 ? -33.938 26.484 12.234 1 22.88 381 PHE A N 1
ATOM 3124 C CA . PHE A 1 381 ? -33.438 25.406 11.391 1 22.88 381 PHE A CA 1
ATOM 3125 C C . PHE A 1 381 ? -32.406 24.562 12.133 1 22.88 381 PHE A C 1
ATOM 3127 O O . PHE A 1 381 ? -31.734 23.719 11.531 1 22.88 381 PHE A O 1
ATOM 3134 N N . VAL A 1 382 ? -32.125 24.781 13.383 1 24.02 382 VAL A N 1
ATOM 3135 C CA . VAL A 1 382 ? -31.312 24.125 14.414 1 24.02 382 VAL A CA 1
ATOM 3136 C C . VAL A 1 382 ? -31.812 22.703 14.641 1 24.02 382 VAL A C 1
ATOM 3138 O O . VAL A 1 382 ? -31.422 22.047 15.594 1 24.02 382 VAL A O 1
ATOM 3141 N N . GLU A 1 383 ? -32.906 22.344 14.031 1 23.28 383 GLU A N 1
ATOM 3142 C CA . GLU A 1 383 ? -33.312 21 14.43 1 23.28 383 GLU A CA 1
ATOM 3143 C C . GLU A 1 383 ? -32.375 19.938 13.844 1 23.28 383 GLU A C 1
ATOM 3145 O O . GLU A 1 383 ? -32.719 19.328 12.82 1 23.28 383 GLU A O 1
ATOM 3150 N N . LEU A 1 384 ? -31.172 20.312 13.531 1 23.45 384 LEU A N 1
ATOM 3151 C CA . LEU A 1 384 ? -30.438 19.156 13.016 1 23.45 384 LEU A CA 1
ATOM 3152 C C . LEU A 1 384 ? -30.391 18.031 14.047 1 23.45 384 LEU A C 1
ATOM 3154 O O . LEU A 1 384 ? -30.141 18.281 15.234 1 23.45 384 LEU A O 1
ATOM 3158 N N . PRO A 1 385 ? -31.016 16.875 13.914 1 25.17 385 PRO A N 1
ATOM 3159 C CA . PRO A 1 385 ? -31.016 15.898 15.008 1 25.17 385 PRO A CA 1
ATOM 3160 C C . PRO A 1 385 ? -29.641 15.695 15.633 1 25.17 385 PRO A C 1
ATOM 3162 O O . PRO A 1 385 ? -28.625 15.898 14.969 1 25.17 385 PRO A O 1
ATOM 3165 N N . TYR A 1 386 ? -29.469 15.906 16.969 1 23.09 386 TYR A N 1
ATOM 3166 C CA . TYR A 1 386 ? -28.469 15.578 17.969 1 23.09 386 TYR A CA 1
ATOM 3167 C C . TYR A 1 386 ? -27.828 14.219 17.688 1 23.09 386 TYR A C 1
ATOM 3169 O O . TYR A 1 386 ? -28.5 13.18 17.797 1 23.09 386 TYR A O 1
ATOM 3177 N N . MET A 1 387 ? -27.141 14.117 16.641 1 23.73 387 MET A N 1
ATOM 3178 C CA . MET A 1 387 ? -26.438 12.844 16.5 1 23.73 387 MET A CA 1
ATOM 3179 C C . MET A 1 387 ? -25.703 12.477 17.797 1 23.73 387 MET A C 1
ATOM 3181 O O . MET A 1 387 ? -24.969 13.297 18.359 1 23.73 387 MET A O 1
ATOM 3185 N N . ASN A 1 388 ? -26.281 11.641 18.688 1 21.45 388 ASN A N 1
ATOM 3186 C CA . ASN A 1 388 ? -25.766 11.023 19.906 1 21.45 388 ASN A CA 1
ATOM 3187 C C . ASN A 1 388 ? -24.312 10.617 19.75 1 21.45 388 ASN A C 1
ATOM 3189 O O . ASN A 1 388 ? -23.953 9.891 18.828 1 21.45 388 ASN A O 1
ATOM 3193 N N . SER A 1 389 ? -23.391 11.406 20.188 1 23.14 389 SER A N 1
ATOM 3194 C CA . SER A 1 389 ? -21.953 11.336 20.469 1 23.14 389 SER A CA 1
ATOM 3195 C C . SER A 1 389 ? -21.609 10.07 21.266 1 23.14 389 SER A C 1
ATOM 3197 O O . SER A 1 389 ? -21.594 10.086 22.484 1 23.14 389 SER A O 1
ATOM 3199 N N . ASN A 1 390 ? -22.219 8.906 21.078 1 22.98 390 ASN A N 1
ATOM 3200 C CA . ASN A 1 390 ? -21.672 7.805 21.859 1 22.98 390 ASN A CA 1
ATOM 3201 C C . ASN A 1 390 ? -20.188 7.582 21.562 1 22.98 390 ASN A C 1
ATOM 3203 O O . ASN A 1 390 ? -19.828 7.152 20.469 1 22.98 390 ASN A O 1
ATOM 3207 N N . CYS A 1 391 ? -19.375 8.508 21.984 1 23.34 391 CYS A N 1
ATOM 3208 C CA . CYS A 1 391 ? -17.953 8.32 22.25 1 23.34 391 CYS A CA 1
ATOM 3209 C C . CYS A 1 391 ? -17.703 7.023 23.016 1 23.34 391 CYS A C 1
ATOM 3211 O O . CYS A 1 391 ? -18.172 6.867 24.141 1 23.34 391 CYS A O 1
ATOM 3213 N N . PHE A 1 392 ? -17.734 5.855 22.422 1 21.22 392 PHE A N 1
ATOM 3214 C CA . PHE A 1 392 ? -17.328 4.613 23.062 1 21.22 392 PHE A CA 1
ATOM 3215 C C . PHE A 1 392 ? -15.984 4.77 23.75 1 21.22 392 PHE A C 1
ATOM 3217 O O . PHE A 1 392 ? -14.945 4.828 23.094 1 21.22 392 PHE A O 1
ATOM 3224 N N . LEU A 1 393 ? -15.914 5.527 24.859 1 21.02 393 LEU A N 1
ATOM 3225 C CA . LEU A 1 393 ? -14.953 5.453 25.953 1 21.02 393 LEU A CA 1
ATOM 3226 C C . LEU A 1 393 ? -14.875 4.031 26.5 1 21.02 393 LEU A C 1
ATOM 3228 O O . LEU A 1 393 ? -15.836 3.539 27.094 1 21.02 393 LEU A O 1
ATOM 3232 N N . ASP A 1 394 ? -14.539 3.006 25.781 1 18.19 394 ASP A N 1
ATOM 3233 C CA . ASP A 1 394 ? -14.266 1.763 26.484 1 18.19 394 ASP A CA 1
ATOM 3234 C C . ASP A 1 394 ? -13.383 2.012 27.703 1 18.19 394 ASP A C 1
ATOM 3236 O O . ASP A 1 394 ? -12.438 2.799 27.656 1 18.19 394 ASP A O 1
ATOM 3240 N N . ARG A 1 395 ? -13.992 1.718 29 1 18.62 395 ARG A N 1
ATOM 3241 C CA . ARG A 1 395 ? -13.531 1.295 30.312 1 18.62 395 ARG A CA 1
ATOM 3242 C C . ARG A 1 395 ? -12.461 0.215 30.203 1 18.62 395 ARG A C 1
ATOM 3244 O O . ARG A 1 395 ? -11.883 -0.194 31.219 1 18.62 395 ARG A O 1
ATOM 3251 N N . ARG A 1 396 ? -11.781 -0.372 29.312 1 19.11 396 ARG A N 1
ATOM 3252 C CA . ARG A 1 396 ? -10.734 -0.977 30.125 1 19.11 396 ARG A CA 1
ATOM 3253 C C . ARG A 1 396 ? -9.672 0.049 30.5 1 19.11 396 ARG A C 1
ATOM 3255 O O . ARG A 1 396 ? -9.367 0.951 29.719 1 19.11 396 ARG A O 1
ATOM 3262 N N . MET B 1 1 ? -14.242 -28.734 0.026 1 46.56 1 MET B N 1
ATOM 3263 C CA . MET B 1 1 ? -14.539 -27.875 -1.112 1 46.56 1 MET B CA 1
ATOM 3264 C C . MET B 1 1 ? -14 -28.484 -2.406 1 46.56 1 MET B C 1
ATOM 3266 O O . MET B 1 1 ? -14.094 -27.859 -3.469 1 46.56 1 MET B O 1
ATOM 3270 N N . THR B 1 2 ? -14.078 -29.516 -2.955 1 63.75 2 THR B N 1
ATOM 3271 C CA . THR B 1 2 ? -13.57 -29.703 -4.312 1 63.75 2 THR B CA 1
ATOM 3272 C C . THR B 1 2 ? -14.625 -29.312 -5.34 1 63.75 2 THR B C 1
ATOM 3274 O O . THR B 1 2 ? -15.828 -29.453 -5.086 1 63.75 2 THR B O 1
ATOM 3277 N N . GLU B 1 3 ? -14.43 -28.266 -6.164 1 69.44 3 GLU B N 1
ATOM 3278 C CA . GLU B 1 3 ? -15.242 -27.797 -7.281 1 69.44 3 GLU B CA 1
ATOM 3279 C C . GLU B 1 3 ? -15.898 -28.953 -8.023 1 69.44 3 GLU B C 1
ATOM 3281 O O . GLU B 1 3 ? -16.953 -28.781 -8.633 1 69.44 3 GLU B O 1
ATOM 3286 N N . ILE B 1 4 ? -15.383 -30.188 -7.805 1 77 4 ILE B N 1
ATOM 3287 C CA . ILE B 1 4 ? -15.898 -31.328 -8.57 1 77 4 ILE B CA 1
ATOM 3288 C C . ILE B 1 4 ? -16.469 -32.375 -7.621 1 77 4 ILE B C 1
ATOM 3290 O O . ILE B 1 4 ? -16.531 -33.562 -7.961 1 77 4 ILE B O 1
ATOM 3294 N N . GLY B 1 5 ? -16.781 -32 -6.43 1 80.5 5 GLY B N 1
ATOM 3295 C CA . GLY B 1 5 ? -17.531 -32.844 -5.52 1 80.5 5 GLY B CA 1
ATOM 3296 C C . GLY B 1 5 ? -16.641 -33.844 -4.777 1 80.5 5 GLY B C 1
ATOM 3297 O O . GLY B 1 5 ? -17.125 -34.875 -4.297 1 80.5 5 GLY B O 1
ATOM 3298 N N . LEU B 1 6 ? -15.422 -33.562 -4.73 1 86.12 6 LEU B N 1
ATOM 3299 C CA . LEU B 1 6 ? -14.523 -34.469 -4.012 1 86.12 6 LEU B CA 1
ATOM 3300 C C . LEU B 1 6 ? -14.586 -34.219 -2.51 1 86.12 6 LEU B C 1
ATOM 3302 O O . LEU B 1 6 ? -14.789 -33.062 -2.08 1 86.12 6 LEU B O 1
ATOM 3306 N N . LYS B 1 7 ? -14.445 -35.281 -1.742 1 91.12 7 LYS B N 1
ATOM 3307 C CA . LYS B 1 7 ? -14.469 -35.188 -0.285 1 91.12 7 LYS B CA 1
ATOM 3308 C C . LYS B 1 7 ? -13.062 -35.188 0.292 1 91.12 7 LYS B C 1
ATOM 3310 O O . LYS B 1 7 ? -12.195 -35.938 -0.157 1 91.12 7 LYS B O 1
ATOM 3315 N N . GLU B 1 8 ? -12.867 -34.375 1.24 1 93.56 8 GLU B N 1
ATOM 3316 C CA . GLU B 1 8 ? -11.562 -34.281 1.888 1 93.56 8 GLU B CA 1
ATOM 3317 C C . GLU B 1 8 ? -11.25 -35.5 2.721 1 93.56 8 GLU B C 1
ATOM 3319 O O . GLU B 1 8 ? -12.133 -36.031 3.398 1 93.56 8 GLU B O 1
ATOM 3324 N N . LEU B 1 9 ? -10.094 -35.969 2.598 1 93.94 9 LEU B N 1
ATOM 3325 C CA . LEU B 1 9 ? -9.602 -37.031 3.445 1 93.94 9 LEU B CA 1
ATOM 3326 C C . LEU B 1 9 ? -9.391 -36.562 4.875 1 93.94 9 LEU B C 1
ATOM 3328 O O . LEU B 1 9 ? -8.93 -35.438 5.094 1 93.94 9 LEU B O 1
ATOM 3332 N N . ASP B 1 10 ? -9.711 -37.344 5.871 1 93.25 10 ASP B N 1
ATOM 3333 C CA . ASP B 1 10 ? -9.531 -36.938 7.262 1 93.25 10 ASP B CA 1
ATOM 3334 C C . ASP B 1 10 ? -8.055 -36.719 7.586 1 93.25 10 ASP B C 1
ATOM 3336 O O . ASP B 1 10 ? -7.184 -37.344 6.961 1 93.25 10 ASP B O 1
ATOM 3340 N N . LYS B 1 11 ? -7.781 -35.938 8.594 1 89.56 11 LYS B N 1
ATOM 3341 C CA . LYS B 1 11 ? -6.441 -35.469 8.938 1 89.56 11 LYS B CA 1
ATOM 3342 C C . LYS B 1 11 ? -5.527 -36.656 9.281 1 89.56 11 LYS B C 1
ATOM 3344 O O . LYS B 1 11 ? -4.363 -36.688 8.875 1 89.56 11 LYS B O 1
ATOM 3349 N N . ASP B 1 12 ? -6.043 -37.594 9.93 1 92.38 12 ASP B N 1
ATOM 3350 C CA . ASP B 1 12 ? -5.234 -38.719 10.344 1 92.38 12 ASP B CA 1
ATOM 3351 C C . ASP B 1 12 ? -4.84 -39.594 9.148 1 92.38 12 ASP B C 1
ATOM 3353 O O . ASP B 1 12 ? -3.691 -40.031 9.047 1 92.38 12 ASP B O 1
ATOM 3357 N N . SER B 1 13 ? -5.754 -39.844 8.273 1 93.56 13 SER B N 1
ATOM 3358 C CA . SER B 1 13 ? -5.523 -40.688 7.098 1 93.56 13 SER B CA 1
ATOM 3359 C C . SER B 1 13 ? -4.582 -40 6.109 1 93.56 13 SER B C 1
ATOM 3361 O O . SER B 1 13 ? -3.961 -40.656 5.273 1 93.56 13 SER B O 1
ATOM 3363 N N . SER B 1 14 ? -4.484 -38.688 6.176 1 95.12 14 SER B N 1
ATOM 3364 C CA . SER B 1 14 ? -3.682 -37.969 5.215 1 95.12 14 SER B CA 1
ATOM 3365 C C . SER B 1 14 ? -2.217 -37.906 5.641 1 95.12 14 SER B C 1
ATOM 3367 O O . SER B 1 14 ? -1.345 -37.562 4.836 1 95.12 14 SER B O 1
ATOM 3369 N N . GLN B 1 15 ? -1.862 -38.25 6.844 1 94.94 15 GLN B N 1
ATOM 3370 C CA . GLN B 1 15 ? -0.544 -38.062 7.434 1 94.94 15 GLN B CA 1
ATOM 3371 C C . GLN B 1 15 ? 0.536 -38.781 6.637 1 94.94 15 GLN B C 1
ATOM 3373 O O . GLN B 1 15 ? 1.583 -38.188 6.336 1 94.94 15 GLN B O 1
ATOM 3378 N N . PRO B 1 16 ? 0.269 -40.094 6.293 1 95.56 16 PRO B N 1
ATOM 3379 C CA . PRO B 1 16 ? 1.305 -40.75 5.508 1 95.56 16 PRO B CA 1
ATOM 3380 C C . PRO B 1 16 ? 1.563 -40.094 4.168 1 95.56 16 PRO B C 1
ATOM 3382 O O . PRO B 1 16 ? 2.699 -40.062 3.684 1 95.56 16 PRO B O 1
ATOM 3385 N N . PHE B 1 17 ? 0.576 -39.594 3.586 1 96.81 17 PHE B N 1
ATOM 3386 C CA . PHE B 1 17 ? 0.705 -38.938 2.287 1 96.81 17 PHE B CA 1
ATOM 3387 C C . PHE B 1 17 ? 1.385 -37.594 2.43 1 96.81 17 PHE B C 1
ATOM 3389 O O . PHE B 1 17 ? 2.129 -37.156 1.542 1 96.81 17 PHE B O 1
ATOM 3396 N N . ILE B 1 18 ? 1.14 -36.875 3.516 1 96.5 18 ILE B N 1
ATOM 3397 C CA . ILE B 1 18 ? 1.809 -35.594 3.797 1 96.5 18 ILE B CA 1
ATOM 3398 C C . ILE B 1 18 ? 3.318 -35.812 3.879 1 96.5 18 ILE B C 1
ATOM 3400 O O . ILE B 1 18 ? 4.094 -35.062 3.293 1 96.5 18 ILE B O 1
ATOM 3404 N N . ARG B 1 19 ? 3.689 -36.844 4.559 1 95.94 19 ARG B N 1
ATOM 3405 C CA . ARG B 1 19 ? 5.102 -37.188 4.695 1 95.94 19 ARG B CA 1
ATOM 3406 C C . ARG B 1 19 ? 5.727 -37.5 3.34 1 95.94 19 ARG B C 1
ATOM 3408 O O . ARG B 1 19 ? 6.852 -37.094 3.055 1 95.94 19 ARG B O 1
ATOM 3415 N N . LEU B 1 20 ? 4.984 -38.25 2.557 1 96.88 20 LEU B N 1
ATOM 3416 C CA . LEU B 1 20 ? 5.469 -38.625 1.229 1 96.88 20 LEU B CA 1
ATOM 3417 C C . LEU B 1 20 ? 5.676 -37.375 0.368 1 96.88 20 LEU B C 1
ATOM 3419 O O . LEU B 1 20 ? 6.73 -37.219 -0.252 1 96.88 20 LEU B O 1
ATOM 3423 N N . VAL B 1 21 ? 4.652 -36.469 0.315 1 97.69 21 VAL B N 1
ATOM 3424 C CA . VAL B 1 21 ? 4.727 -35.25 -0.481 1 97.69 21 VAL B CA 1
ATOM 3425 C C . VAL B 1 21 ? 5.902 -34.406 -0.011 1 97.69 21 VAL B C 1
ATOM 3427 O O . VAL B 1 21 ? 6.68 -33.906 -0.827 1 97.69 21 VAL B O 1
ATOM 3430 N N . SER B 1 22 ? 6.035 -34.281 1.298 1 96.81 22 SER B N 1
ATOM 3431 C CA . SER B 1 22 ? 7.133 -33.5 1.869 1 96.81 22 SER B CA 1
ATOM 3432 C C . SER B 1 22 ? 8.484 -34.094 1.478 1 96.81 22 SER B C 1
ATOM 3434 O O . SER B 1 22 ? 9.406 -33.375 1.122 1 96.81 22 SER B O 1
ATOM 3436 N N . LYS B 1 23 ? 8.555 -35.406 1.556 1 96.56 23 LYS B N 1
ATOM 3437 C CA . LYS B 1 23 ? 9.797 -36.094 1.189 1 96.56 23 LYS B CA 1
ATOM 3438 C C . LYS B 1 23 ? 10.148 -35.812 -0.273 1 96.56 23 LYS B C 1
ATOM 3440 O O . LYS B 1 23 ? 11.289 -35.469 -0.589 1 96.56 23 LYS B O 1
ATOM 3445 N N . LEU B 1 24 ? 9.211 -36 -1.181 1 97.12 24 LEU B N 1
ATOM 3446 C CA . LEU B 1 24 ? 9.438 -35.812 -2.607 1 97.12 24 LEU B CA 1
ATOM 3447 C C . LEU B 1 24 ? 9.883 -34.375 -2.893 1 97.12 24 LEU B C 1
ATOM 3449 O O . LEU B 1 24 ? 10.82 -34.156 -3.656 1 97.12 24 LEU B O 1
ATOM 3453 N N . CYS B 1 25 ? 9.211 -33.438 -2.246 1 97.06 25 CYS B N 1
ATOM 3454 C CA . CYS B 1 25 ? 9.516 -32.031 -2.471 1 97.06 25 CYS B CA 1
ATOM 3455 C C . CYS B 1 25 ? 10.906 -31.688 -1.941 1 97.06 25 CYS B C 1
ATOM 3457 O O . CYS B 1 25 ? 11.672 -30.984 -2.609 1 97.06 25 CYS B O 1
ATOM 3459 N N . CYS B 1 26 ? 11.211 -32.156 -0.765 1 95.62 26 CYS B N 1
ATOM 3460 C CA . CYS B 1 26 ? 12.516 -31.891 -0.168 1 95.62 26 CYS B CA 1
ATOM 3461 C C . CYS B 1 26 ? 13.633 -32.469 -1.026 1 95.62 26 CYS B C 1
ATOM 3463 O O . CYS B 1 26 ? 14.641 -31.812 -1.264 1 95.62 26 CYS B O 1
ATOM 3465 N N . GLU B 1 27 ? 13.461 -33.656 -1.507 1 94.5 27 GLU B N 1
ATOM 3466 C CA . GLU B 1 27 ? 14.453 -34.281 -2.359 1 94.5 27 GLU B CA 1
ATOM 3467 C C . GLU B 1 27 ? 14.617 -33.531 -3.678 1 94.5 27 GLU B C 1
ATOM 3469 O O . GLU B 1 27 ? 15.734 -33.375 -4.168 1 94.5 27 GLU B O 1
ATOM 3474 N N . ALA B 1 28 ? 13.547 -33.125 -4.215 1 93.19 28 ALA B N 1
ATOM 3475 C CA . ALA B 1 28 ? 13.578 -32.375 -5.477 1 93.19 28 ALA B CA 1
ATOM 3476 C C . ALA B 1 28 ? 14.305 -31.047 -5.309 1 93.19 28 ALA B C 1
ATOM 3478 O O . ALA B 1 28 ? 15.062 -30.625 -6.191 1 93.19 28 ALA B O 1
ATOM 3479 N N . ALA B 1 29 ? 14.062 -30.406 -4.207 1 91.38 29 ALA B N 1
ATOM 3480 C CA . ALA B 1 29 ? 14.617 -29.078 -3.982 1 91.38 29 ALA B CA 1
ATOM 3481 C C . ALA B 1 29 ? 15.992 -29.156 -3.332 1 91.38 29 ALA B C 1
ATOM 3483 O O . ALA B 1 29 ? 16.719 -28.156 -3.262 1 91.38 29 ALA B O 1
ATOM 3484 N N . GLY B 1 30 ? 16.375 -30.281 -2.836 1 8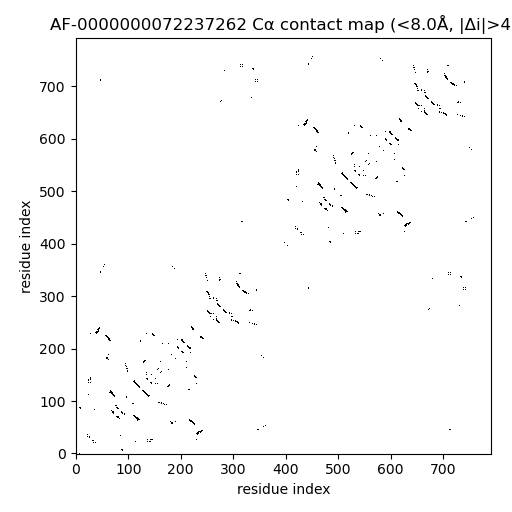9.81 30 GLY B N 1
ATOM 3485 C CA . GLY B 1 30 ? 17.672 -30.469 -2.176 1 89.81 30 GLY B CA 1
ATOM 3486 C C . GLY B 1 30 ? 17.719 -29.859 -0.786 1 89.81 30 GLY B C 1
ATOM 3487 O O . GLY B 1 30 ? 18.703 -29.234 -0.413 1 89.81 30 GLY B O 1
ATOM 3488 N N . VAL B 1 31 ? 16.594 -29.875 -0.062 1 90.19 31 VAL B N 1
ATOM 3489 C CA . VAL B 1 31 ? 16.531 -29.344 1.298 1 90.19 31 VAL B CA 1
ATOM 3490 C C . VAL B 1 31 ? 16.156 -30.469 2.268 1 90.19 31 VAL B C 1
ATOM 3492 O O . VAL B 1 31 ? 15.617 -31.5 1.858 1 90.19 31 VAL B O 1
ATOM 3495 N N . ALA B 1 32 ? 16.438 -30.234 3.531 1 88.94 32 ALA B N 1
ATOM 3496 C CA . ALA B 1 32 ? 16.266 -31.281 4.531 1 88.94 32 ALA B CA 1
ATOM 3497 C C . ALA B 1 32 ? 14.812 -31.359 5.004 1 88.94 32 ALA B C 1
ATOM 3499 O O . ALA B 1 32 ? 14.281 -32.438 5.266 1 88.94 32 ALA B O 1
ATOM 3500 N N . GLU B 1 33 ? 14.25 -30.172 5.129 1 91.5 33 GLU B N 1
ATOM 3501 C CA . GLU B 1 33 ? 12.891 -30.141 5.672 1 91.5 33 GLU B CA 1
ATOM 3502 C C . GLU B 1 33 ? 12.102 -28.953 5.117 1 91.5 33 GLU B C 1
ATOM 3504 O O . GLU B 1 33 ? 12.68 -27.984 4.637 1 91.5 33 GLU B O 1
ATOM 3509 N N . VAL B 1 34 ? 10.812 -29.203 5.055 1 91.75 34 VAL B N 1
ATOM 3510 C CA . VAL B 1 34 ? 9.883 -28.141 4.672 1 91.75 34 VAL B CA 1
ATOM 3511 C C . VAL B 1 34 ? 8.648 -28.188 5.566 1 91.75 34 VAL B C 1
ATOM 3513 O O . VAL B 1 34 ? 8.141 -29.266 5.875 1 91.75 34 VAL B O 1
ATOM 3516 N N . HIS B 1 35 ? 8.273 -27.016 6.051 1 90.56 35 HIS B N 1
ATOM 3517 C CA . HIS B 1 35 ? 7.09 -26.938 6.898 1 90.56 35 HIS B CA 1
ATOM 3518 C C . HIS B 1 35 ? 5.887 -26.422 6.113 1 90.56 35 HIS B C 1
ATOM 3520 O O . HIS B 1 35 ? 6.02 -25.516 5.293 1 90.56 35 HIS B O 1
ATOM 3526 N N . GLY B 1 36 ? 4.746 -27.078 6.383 1 91.5 36 GLY B N 1
ATOM 3527 C CA . GLY B 1 36 ? 3.541 -26.656 5.691 1 91.5 36 GLY B CA 1
ATOM 3528 C C . GLY B 1 36 ? 3.514 -27.062 4.23 1 91.5 36 GLY B C 1
ATOM 3529 O O . GLY B 1 36 ? 4.27 -27.938 3.812 1 91.5 36 GLY B O 1
ATOM 3530 N N . PHE B 1 37 ? 2.564 -26.5 3.523 1 94 37 PHE B N 1
ATOM 3531 C CA . PHE B 1 37 ? 2.428 -26.797 2.104 1 94 37 PHE B CA 1
ATOM 3532 C C . PHE B 1 37 ? 3.686 -26.406 1.341 1 94 37 PHE B C 1
ATOM 3534 O O . PHE B 1 37 ? 4.078 -25.234 1.348 1 94 37 PHE B O 1
ATOM 3541 N N . PRO B 1 38 ? 4.293 -27.281 0.621 1 95.94 38 PRO B N 1
ATOM 3542 C CA . PRO B 1 38 ? 5.621 -27.031 0.053 1 95.94 38 PRO B CA 1
ATOM 3543 C C . PRO B 1 38 ? 5.559 -26.406 -1.339 1 95.94 38 PRO B C 1
ATOM 3545 O O . PRO B 1 38 ? 6.578 -25.953 -1.863 1 95.94 38 PRO B O 1
ATOM 3548 N N . GLY B 1 39 ? 4.453 -26.344 -1.998 1 95.94 39 GLY B N 1
ATOM 3549 C CA . GLY B 1 39 ? 4.355 -25.859 -3.369 1 95.94 39 GLY B CA 1
ATOM 3550 C C . GLY B 1 39 ? 4.895 -24.453 -3.555 1 95.94 39 GLY B C 1
ATOM 3551 O O . GLY B 1 39 ? 4.848 -23.641 -2.631 1 95.94 39 GLY B O 1
ATOM 3552 N N . THR B 1 40 ? 5.32 -24.25 -4.723 1 94.94 40 THR B N 1
ATOM 3553 C CA . THR B 1 40 ? 5.922 -22.953 -5.035 1 94.94 40 THR B CA 1
ATOM 3554 C C . THR B 1 40 ? 4.859 -21.859 -5.105 1 94.94 40 THR B C 1
ATOM 3556 O O . THR B 1 40 ? 3.76 -22.094 -5.613 1 94.94 40 THR B O 1
ATOM 3559 N N . LEU B 1 41 ? 5.195 -20.719 -4.621 1 90.69 41 LEU B N 1
ATOM 3560 C CA . LEU B 1 41 ? 4.328 -19.547 -4.66 1 90.69 41 LEU B CA 1
ATOM 3561 C C . LEU B 1 41 ? 5.016 -18.391 -5.375 1 90.69 41 LEU B C 1
ATOM 3563 O O . LEU B 1 41 ? 6.09 -17.953 -4.965 1 90.69 41 LEU B O 1
ATOM 3567 N N . PRO B 1 42 ? 4.387 -17.922 -6.43 1 93.5 42 PRO B N 1
ATOM 3568 C CA . PRO B 1 42 ? 5.016 -16.828 -7.176 1 93.5 42 PRO B CA 1
ATOM 3569 C C . PRO B 1 42 ? 4.949 -15.492 -6.43 1 93.5 42 PRO B C 1
ATOM 3571 O O . PRO B 1 42 ? 4.078 -15.297 -5.578 1 93.5 42 PRO B O 1
ATOM 3574 N N . LEU B 1 43 ? 5.879 -14.664 -6.73 1 89.94 43 LEU B N 1
ATOM 3575 C CA . LEU B 1 43 ? 5.855 -13.273 -6.277 1 89.94 43 LEU B CA 1
ATOM 3576 C C . LEU B 1 43 ? 5.168 -12.383 -7.301 1 89.94 43 LEU B C 1
ATOM 3578 O O . LEU B 1 43 ? 5.168 -12.688 -8.5 1 89.94 43 LEU B O 1
ATOM 3582 N N . THR B 1 44 ? 4.621 -11.297 -6.812 1 91 44 THR B N 1
ATOM 3583 C CA . THR B 1 44 ? 4.027 -10.328 -7.719 1 91 44 THR B CA 1
ATOM 3584 C C . THR B 1 44 ? 5.105 -9.633 -8.547 1 91 44 THR B C 1
ATOM 3586 O O . THR B 1 44 ? 6.113 -9.172 -8 1 91 44 THR B O 1
ATOM 3589 N N . LEU B 1 45 ? 4.895 -9.555 -9.828 1 94.88 45 LEU B N 1
ATOM 3590 C CA . LEU B 1 45 ? 5.832 -8.898 -10.734 1 94.88 45 LEU B CA 1
ATOM 3591 C C . LEU B 1 45 ? 5.898 -7.402 -10.453 1 94.88 45 LEU B C 1
ATOM 3593 O O . LEU B 1 45 ? 4.867 -6.758 -10.242 1 94.88 45 LEU B O 1
ATOM 3597 N N . SER B 1 46 ? 7.047 -6.91 -10.352 1 92.5 46 SER B N 1
ATOM 3598 C CA . SER B 1 46 ? 7.375 -5.488 -10.258 1 92.5 46 SER B CA 1
ATOM 3599 C C . SER B 1 46 ? 8.305 -5.062 -11.391 1 92.5 46 SER B C 1
ATOM 3601 O O . SER B 1 46 ? 8.961 -5.898 -12.008 1 92.5 46 SER B O 1
ATOM 3603 N N . ARG B 1 47 ? 8.32 -3.812 -11.711 1 93.56 47 ARG B N 1
ATOM 3604 C CA . ARG B 1 47 ? 9.188 -3.297 -12.766 1 93.56 47 ARG B CA 1
ATOM 3605 C C . ARG B 1 47 ? 10.648 -3.662 -12.508 1 93.56 47 ARG B C 1
ATOM 3607 O O . ARG B 1 47 ? 11.406 -3.881 -13.453 1 93.56 47 ARG B O 1
ATOM 3614 N N . ARG B 1 48 ? 10.953 -3.781 -11.305 1 89.62 48 ARG B N 1
ATOM 3615 C CA . ARG B 1 48 ? 12.328 -4.094 -10.945 1 89.62 48 ARG B CA 1
ATOM 3616 C C . ARG B 1 48 ? 12.727 -5.48 -11.445 1 89.62 48 ARG B C 1
ATOM 3618 O O . ARG B 1 48 ? 13.914 -5.793 -11.547 1 89.62 48 ARG B O 1
ATOM 3625 N N . HIS B 1 49 ? 11.758 -6.305 -11.727 1 93.31 49 HIS B N 1
ATOM 3626 C CA . HIS B 1 49 ? 12.023 -7.68 -12.125 1 93.31 49 HIS B CA 1
ATOM 3627 C C . HIS B 1 49 ? 12.266 -7.777 -13.625 1 93.31 49 HIS B C 1
ATOM 3629 O O . HIS B 1 49 ? 12.766 -8.797 -14.117 1 93.31 49 HIS B O 1
ATOM 3635 N N . ILE B 1 50 ? 11.914 -6.785 -14.383 1 94 50 ILE B N 1
ATOM 3636 C CA . ILE B 1 50 ? 11.875 -6.867 -15.836 1 94 50 ILE B CA 1
ATOM 3637 C C . ILE B 1 50 ? 13.289 -7.098 -16.375 1 94 50 ILE B C 1
ATOM 3639 O O . ILE B 1 50 ? 13.484 -7.918 -17.281 1 94 50 ILE B O 1
ATOM 3643 N N . ASP B 1 51 ? 14.234 -6.434 -15.781 1 91.5 51 ASP B N 1
ATOM 3644 C CA . ASP B 1 51 ? 15.609 -6.629 -16.219 1 91.5 51 ASP B CA 1
ATOM 3645 C C . ASP B 1 51 ? 16.062 -8.078 -16 1 91.5 51 ASP B C 1
ATOM 3647 O O . ASP B 1 51 ? 16.75 -8.648 -16.844 1 91.5 51 ASP B O 1
ATOM 3651 N N . MET B 1 52 ? 15.688 -8.609 -14.891 1 92.75 52 MET B N 1
ATOM 3652 C CA . MET B 1 52 ? 16.016 -10 -14.586 1 92.75 52 MET B CA 1
ATOM 3653 C C . MET B 1 52 ? 15.391 -10.945 -15.609 1 92.75 52 MET B C 1
ATOM 3655 O O . MET B 1 52 ? 16.047 -11.875 -16.078 1 92.75 52 MET B O 1
ATOM 3659 N N . ILE B 1 53 ? 14.211 -10.711 -15.992 1 96.06 53 ILE B N 1
ATOM 3660 C CA . ILE B 1 53 ? 13.516 -11.539 -16.969 1 96.06 53 ILE B CA 1
ATOM 3661 C C . ILE B 1 53 ? 14.219 -11.438 -18.328 1 96.06 53 ILE B C 1
ATOM 3663 O O . ILE B 1 53 ? 14.43 -12.453 -19 1 96.06 53 ILE B O 1
ATOM 3667 N N . CYS B 1 54 ? 14.625 -10.258 -18.641 1 95.25 54 CYS B N 1
ATOM 3668 C CA . CYS B 1 54 ? 15.258 -10.008 -19.938 1 95.25 54 CYS B CA 1
ATOM 3669 C C . CYS B 1 54 ? 16.609 -10.688 -20.016 1 95.25 54 CYS B C 1
ATOM 3671 O O . CYS B 1 54 ? 16.984 -11.227 -21.062 1 95.25 54 CYS B O 1
ATOM 3673 N N . HIS B 1 55 ? 17.328 -10.789 -18.922 1 94.06 55 HIS B N 1
ATOM 3674 C CA . HIS B 1 55 ? 18.719 -11.227 -18.953 1 94.06 55 HIS B CA 1
ATOM 3675 C C . HIS B 1 55 ? 18.844 -12.695 -18.578 1 94.06 55 HIS B C 1
ATOM 3677 O O . HIS B 1 55 ? 19.938 -13.273 -18.656 1 94.06 55 HIS B O 1
ATOM 3683 N N . ASN B 1 56 ? 17.797 -13.281 -18.156 1 95.44 56 ASN B N 1
ATOM 3684 C CA . ASN B 1 56 ? 17.812 -14.695 -17.797 1 95.44 56 ASN B CA 1
ATOM 3685 C C . ASN B 1 56 ? 16.828 -15.492 -18.656 1 95.44 56 ASN B C 1
ATOM 3687 O O . ASN B 1 56 ? 16 -14.914 -19.359 1 95.44 56 ASN B O 1
ATOM 3691 N N . ASP B 1 57 ? 17.047 -16.766 -18.594 1 96.5 57 ASP B N 1
ATOM 3692 C CA . ASP B 1 57 ? 16.172 -17.672 -19.344 1 96.5 57 ASP B CA 1
ATOM 3693 C C . ASP B 1 57 ? 14.828 -17.859 -18.641 1 96.5 57 ASP B C 1
ATOM 3695 O O . ASP B 1 57 ? 14.781 -18.328 -17.516 1 96.5 57 ASP B O 1
ATOM 3699 N N . TYR B 1 58 ? 13.773 -17.328 -19.344 1 98.12 58 TYR B N 1
ATOM 3700 C CA . TYR B 1 58 ? 12.422 -17.406 -18.812 1 98.12 58 TYR B CA 1
ATOM 3701 C C . TYR B 1 58 ? 11.461 -17.969 -19.859 1 98.12 58 TYR B C 1
ATOM 3703 O O . TYR B 1 58 ? 11.656 -17.766 -21.062 1 98.12 58 TYR B O 1
ATOM 3711 N N . VAL B 1 59 ? 10.445 -18.641 -19.422 1 98.44 59 VAL B N 1
ATOM 3712 C CA . VAL B 1 59 ? 9.281 -18.969 -20.234 1 98.44 59 VAL B CA 1
ATOM 3713 C C . VAL B 1 59 ? 8.023 -18.375 -19.609 1 98.44 59 VAL B C 1
ATOM 3715 O O . VAL B 1 59 ? 8.031 -17.969 -18.453 1 98.44 59 VAL B O 1
ATOM 3718 N N . LEU B 1 60 ? 7.023 -18.25 -20.438 1 98.5 60 LEU B N 1
ATOM 3719 C CA . LEU B 1 60 ? 5.789 -17.609 -20.016 1 98.5 60 LEU B CA 1
ATOM 3720 C C . LEU B 1 60 ? 4.609 -18.562 -20.109 1 98.5 60 LEU B C 1
ATOM 3722 O O . LEU B 1 60 ? 4.531 -19.359 -21.047 1 98.5 60 LEU B O 1
ATOM 3726 N N . LEU B 1 61 ? 3.744 -18.453 -19.125 1 98.56 61 LEU B N 1
ATOM 3727 C CA . LEU B 1 61 ? 2.471 -19.156 -19.125 1 98.56 61 LEU B CA 1
ATOM 3728 C C . LEU B 1 61 ? 1.311 -18.203 -18.891 1 98.56 61 LEU B C 1
ATOM 3730 O O . LEU B 1 61 ? 1.475 -17.172 -18.219 1 98.56 61 LEU B O 1
ATOM 3734 N N . GLU B 1 62 ? 0.162 -18.562 -19.516 1 98.12 62 GLU B N 1
ATOM 3735 C CA . GLU B 1 62 ? -1.043 -17.828 -19.125 1 98.12 62 GLU B CA 1
ATOM 3736 C C . GLU B 1 62 ? -1.473 -18.188 -17.703 1 98.12 62 GLU B C 1
ATOM 3738 O O . GLU B 1 62 ? -1.345 -19.328 -17.281 1 98.12 62 GLU B O 1
ATOM 3743 N N . LYS B 1 63 ? -1.808 -17.219 -16.906 1 97.06 63 LYS B N 1
ATOM 3744 C CA . LYS B 1 63 ? -2.281 -17.453 -15.547 1 97.06 63 LYS B CA 1
ATOM 3745 C C . LYS B 1 63 ? -3.771 -17.781 -15.531 1 97.06 63 LYS B C 1
ATOM 3747 O O . LYS B 1 63 ? -4.613 -16.891 -15.586 1 97.06 63 LYS B O 1
ATOM 3752 N N . SER B 1 64 ? -4.086 -19 -15.391 1 95.12 64 SER B N 1
ATOM 3753 C CA . SER B 1 64 ? -5.469 -19.469 -15.406 1 95.12 64 SER B CA 1
ATOM 3754 C C . SER B 1 64 ? -6.215 -19.031 -14.148 1 95.12 64 SER B C 1
ATOM 3756 O O . SER B 1 64 ? -5.613 -18.906 -13.078 1 95.12 64 SER B O 1
ATOM 3758 N N . ASP B 1 65 ? -7.492 -18.75 -14.398 1 91.06 65 ASP B N 1
ATOM 3759 C CA . ASP B 1 65 ? -8.367 -18.5 -13.258 1 91.06 65 ASP B CA 1
ATOM 3760 C C . ASP B 1 65 ? -8.992 -19.812 -12.75 1 91.06 65 ASP B C 1
ATOM 3762 O O . ASP B 1 65 ? -10.164 -20.078 -13.016 1 91.06 65 ASP B O 1
ATOM 3766 N N . GLY B 1 66 ? -8.242 -20.547 -12.047 1 91.5 66 GLY B N 1
ATOM 3767 C CA . GLY B 1 66 ? -8.633 -21.828 -11.453 1 91.5 66 GLY B CA 1
ATOM 3768 C C . GLY B 1 66 ? -8.141 -22 -10.031 1 91.5 66 GLY B C 1
ATOM 3769 O O . GLY B 1 66 ? -7.883 -21.016 -9.328 1 91.5 66 GLY B O 1
ATOM 3770 N N . THR B 1 67 ? -8.18 -23.219 -9.625 1 91.12 67 THR B N 1
ATOM 3771 C CA . THR B 1 67 ? -7.684 -23.531 -8.289 1 91.12 67 THR B CA 1
ATOM 3772 C C . THR B 1 67 ? -6.441 -24.406 -8.367 1 91.12 67 THR B C 1
ATOM 3774 O O . THR B 1 67 ? -6.434 -25.422 -9.078 1 91.12 67 THR B O 1
ATOM 3777 N N . ARG B 1 68 ? -5.516 -24 -7.629 1 93.94 68 ARG B N 1
ATOM 3778 C CA . ARG B 1 68 ? -4.27 -24.766 -7.637 1 93.94 68 ARG B CA 1
ATOM 3779 C C . ARG B 1 68 ? -4.395 -26.031 -6.805 1 93.94 68 ARG B C 1
ATOM 3781 O O . ARG B 1 68 ? -4.926 -26 -5.691 1 93.94 68 ARG B O 1
ATOM 3788 N N . TYR B 1 69 ? -3.889 -27.156 -7.387 1 96.19 69 TYR B N 1
ATOM 3789 C CA . TYR B 1 69 ? -3.744 -28.422 -6.684 1 96.19 69 TYR B CA 1
ATOM 3790 C C . TYR B 1 69 ? -2.449 -29.125 -7.078 1 96.19 69 TYR B C 1
ATOM 3792 O O . TYR B 1 69 ? -2.07 -29.125 -8.25 1 96.19 69 TYR B O 1
ATOM 3800 N N . PHE B 1 70 ? -1.833 -29.672 -6.105 1 97.88 70 PHE B N 1
ATOM 3801 C CA . PHE B 1 70 ? -0.974 -30.812 -6.445 1 97.88 70 PHE B CA 1
ATOM 3802 C C . PHE B 1 70 ? -1.804 -32 -6.895 1 97.88 70 PHE B C 1
ATOM 3804 O O . PHE B 1 70 ? -2.939 -32.188 -6.449 1 97.88 70 PHE B O 1
ATOM 3811 N N . LEU B 1 71 ? -1.25 -32.781 -7.785 1 98.25 71 LEU B N 1
ATOM 3812 C CA . LEU B 1 71 ? -1.791 -34.094 -8.109 1 98.25 71 LEU B CA 1
ATOM 3813 C C . LEU B 1 71 ? -0.804 -35.188 -7.734 1 98.25 71 LEU B C 1
ATOM 3815 O O . LEU B 1 71 ? 0.231 -35.375 -8.383 1 98.25 71 LEU B O 1
ATOM 3819 N N . LEU B 1 72 ? -1.104 -35.906 -6.672 1 98.5 72 LEU B N 1
ATOM 3820 C CA . LEU B 1 72 ? -0.308 -37.062 -6.25 1 98.5 72 LEU B CA 1
ATOM 3821 C C . LEU B 1 72 ? -0.876 -38.344 -6.824 1 98.5 72 LEU B C 1
ATOM 3823 O O . LEU B 1 72 ? -2.033 -38.688 -6.57 1 98.5 72 LEU B O 1
ATOM 3827 N N . ILE B 1 73 ? -0.08 -39.031 -7.582 1 98.12 73 ILE B N 1
ATOM 3828 C CA . ILE B 1 73 ? -0.504 -40.281 -8.234 1 98.12 73 ILE B CA 1
ATOM 3829 C C . ILE B 1 73 ? 0.223 -41.469 -7.613 1 98.12 73 ILE B C 1
ATOM 3831 O O . ILE B 1 73 ? 1.451 -41.562 -7.68 1 98.12 73 ILE B O 1
ATOM 3835 N N . LEU B 1 74 ? -0.517 -42.281 -7.055 1 97.31 74 LEU B N 1
ATOM 3836 C CA . LEU B 1 74 ? -0.037 -43.562 -6.531 1 97.31 74 LEU B CA 1
ATOM 3837 C C . LEU B 1 74 ? -0.628 -44.719 -7.312 1 97.31 74 LEU B C 1
ATOM 3839 O O . LEU B 1 74 ? -1.487 -44.531 -8.18 1 97.31 74 LEU B O 1
ATOM 3843 N N . GLU B 1 75 ? -0.143 -45.875 -7.016 1 94.06 75 GLU B N 1
ATOM 3844 C CA . GLU B 1 75 ? -0.58 -47.062 -7.746 1 94.06 75 GLU B CA 1
ATOM 3845 C C . GLU B 1 75 ? -2.09 -47.25 -7.629 1 94.06 75 GLU B C 1
ATOM 3847 O O . GLU B 1 75 ? -2.766 -47.5 -8.625 1 94.06 75 GLU B O 1
ATOM 3852 N N . ASN B 1 76 ? -2.639 -47.062 -6.41 1 93.19 76 ASN B N 1
ATOM 3853 C CA . ASN B 1 76 ? -4.047 -47.375 -6.195 1 93.19 76 ASN B CA 1
ATOM 3854 C C . ASN B 1 76 ? -4.863 -46.125 -5.871 1 93.19 76 ASN B C 1
ATOM 3856 O O . ASN B 1 76 ? -6.09 -46.219 -5.762 1 93.19 76 ASN B O 1
ATOM 3860 N N . HIS B 1 77 ? -4.137 -45.031 -5.73 1 95.25 77 HIS B N 1
ATOM 3861 C CA . HIS B 1 77 ? -4.828 -43.781 -5.336 1 95.25 77 HIS B CA 1
ATOM 3862 C C . HIS B 1 77 ? -4.301 -42.594 -6.109 1 95.25 77 HIS B C 1
ATOM 3864 O O . HIS B 1 77 ? -3.148 -42.594 -6.543 1 95.25 77 HIS B O 1
ATOM 3870 N N . ALA B 1 78 ? -5.129 -41.656 -6.312 1 96.75 78 ALA B N 1
ATOM 3871 C CA . ALA B 1 78 ? -4.75 -40.344 -6.785 1 96.75 78 ALA B CA 1
ATOM 3872 C C . ALA B 1 78 ? -5.41 -39.25 -5.945 1 96.75 78 ALA B C 1
ATOM 3874 O O . ALA B 1 78 ? -6.578 -39.375 -5.566 1 96.75 78 ALA B O 1
ATOM 3875 N N . PHE B 1 79 ? -4.645 -38.188 -5.598 1 97.38 79 PHE B N 1
ATOM 3876 C CA . PHE B 1 79 ? -5.148 -37.125 -4.73 1 97.38 79 PHE B CA 1
ATOM 3877 C C . PHE B 1 79 ? -4.934 -35.75 -5.367 1 97.38 79 PHE B C 1
ATOM 3879 O O . PHE B 1 79 ? -3.879 -35.5 -5.949 1 97.38 79 PHE B O 1
ATOM 3886 N N . LEU B 1 80 ? -5.934 -34.938 -5.266 1 97 80 LEU B N 1
ATOM 3887 C CA . LEU B 1 80 ? -5.715 -33.5 -5.367 1 97 80 LEU B CA 1
ATOM 3888 C C . LEU B 1 80 ? -5.371 -32.906 -4.004 1 97 80 LEU B C 1
ATOM 3890 O O . LEU B 1 80 ? -5.969 -33.25 -2.992 1 97 80 LEU B O 1
ATOM 3894 N N . ILE B 1 81 ? -4.363 -32.031 -3.994 1 96.62 81 ILE B N 1
ATOM 3895 C CA . ILE B 1 81 ? -3.928 -31.422 -2.74 1 96.62 81 ILE B CA 1
ATOM 3896 C C . ILE B 1 81 ? -3.953 -29.906 -2.863 1 96.62 81 ILE B C 1
ATOM 3898 O O . ILE B 1 81 ? -3.266 -29.328 -3.713 1 96.62 81 ILE B O 1
ATOM 3902 N N . ASP B 1 82 ? -4.66 -29.281 -2.008 1 92.94 82 ASP B N 1
ATOM 3903 C CA . ASP B 1 82 ? -4.77 -27.844 -2.109 1 92.94 82 ASP B CA 1
ATOM 3904 C C . ASP B 1 82 ? -3.717 -27.141 -1.243 1 92.94 82 ASP B C 1
ATOM 3906 O O . ASP B 1 82 ? -2.855 -27.812 -0.657 1 92.94 82 ASP B O 1
ATOM 3910 N N . ARG B 1 83 ? -3.768 -25.781 -1.177 1 89.06 83 ARG B N 1
ATOM 3911 C CA . ARG B 1 83 ? -2.744 -24.984 -0.509 1 89.06 83 ARG B CA 1
ATOM 3912 C C . ARG B 1 83 ? -2.838 -25.125 1.006 1 89.06 83 ARG B C 1
ATOM 3914 O O . ARG B 1 83 ? -1.9 -24.781 1.728 1 89.06 83 ARG B O 1
ATOM 3921 N N . LYS B 1 84 ? -3.928 -25.578 1.52 1 85.19 84 LYS B N 1
ATOM 3922 C CA . LYS B 1 84 ? -4.086 -25.828 2.949 1 85.19 84 LYS B CA 1
ATOM 3923 C C . LYS B 1 84 ? -3.576 -27.219 3.324 1 85.19 84 LYS B C 1
ATOM 3925 O O . LYS B 1 84 ? -3.695 -27.641 4.477 1 85.19 84 LYS B O 1
ATOM 3930 N N . TYR B 1 85 ? -3.094 -27.891 2.371 1 92 85 TYR B N 1
ATOM 3931 C CA . TYR B 1 85 ? -2.559 -29.234 2.52 1 92 85 TYR B CA 1
ATOM 3932 C C . TYR B 1 85 ? -3.674 -30.234 2.801 1 92 85 TYR B C 1
ATOM 3934 O O . TYR B 1 85 ? -3.475 -31.203 3.537 1 92 85 TYR B O 1
ATOM 3942 N N . SER B 1 86 ? -4.828 -29.984 2.314 1 92.94 86 SER B N 1
ATOM 3943 C CA . SER B 1 86 ? -5.941 -30.922 2.35 1 92.94 86 SER B CA 1
ATOM 3944 C C . SER B 1 86 ? -5.891 -31.875 1.17 1 92.94 86 SER B C 1
ATOM 3946 O O . SER B 1 86 ? -5.551 -31.484 0.053 1 92.94 86 SER B O 1
ATOM 3948 N N . PHE B 1 87 ? -6.242 -33.125 1.463 1 96.31 87 PHE B N 1
ATOM 3949 C CA . PHE B 1 87 ? -6.176 -34.188 0.453 1 96.31 87 PHE B CA 1
ATOM 3950 C C . PHE B 1 87 ? -7.57 -34.594 -0.008 1 96.31 87 PHE B C 1
ATOM 3952 O O . PHE B 1 87 ? -8.445 -34.844 0.814 1 96.31 87 PHE B O 1
ATOM 3959 N N . TYR B 1 88 ? -7.734 -34.625 -1.301 1 96.25 88 TYR B N 1
ATOM 3960 C CA . TYR B 1 88 ? -9 -35.031 -1.907 1 96.25 88 TYR B CA 1
ATOM 3961 C C . TYR B 1 88 ? -8.797 -36.219 -2.834 1 96.25 88 TYR B C 1
ATOM 3963 O O . TYR B 1 88 ? -8.344 -36.062 -3.971 1 96.25 88 TYR B O 1
ATOM 3971 N N . PRO B 1 89 ? -9.18 -37.375 -2.404 1 96 89 PRO B N 1
ATOM 3972 C CA . PRO B 1 89 ? -9.055 -38.531 -3.291 1 96 89 PRO B CA 1
ATOM 3973 C C . PRO B 1 89 ? -9.977 -38.438 -4.512 1 96 89 PRO B C 1
ATOM 3975 O O . PRO B 1 89 ? -11.133 -38.031 -4.387 1 96 89 PRO B O 1
ATOM 3978 N N . ILE B 1 90 ? -9.336 -38.75 -5.609 1 94.81 90 ILE B N 1
ATOM 3979 C CA . ILE B 1 90 ? -10.141 -38.812 -6.824 1 94.81 90 ILE B CA 1
ATOM 3980 C C . ILE B 1 90 ? -10.727 -40.219 -6.969 1 94.81 90 ILE B C 1
ATOM 3982 O O . ILE B 1 90 ? -9.984 -41.188 -7.129 1 94.81 90 ILE B O 1
ATOM 3986 N N . VAL B 1 91 ? -12.062 -40.281 -7.031 1 90.31 91 VAL B N 1
ATOM 3987 C CA . VAL B 1 91 ? -12.734 -41.562 -7.09 1 90.31 91 VAL B CA 1
ATOM 3988 C C . VAL B 1 91 ? -13.758 -41.562 -8.227 1 90.31 91 VAL B C 1
ATOM 3990 O O . VAL B 1 91 ? -14.664 -40.719 -8.258 1 90.31 91 VAL B O 1
ATOM 3993 N N . PRO B 1 92 ? -13.672 -42.594 -9.18 1 90.38 92 PRO B N 1
ATOM 3994 C CA . PRO B 1 92 ? -12.609 -43.594 -9.305 1 90.38 92 PRO B CA 1
ATOM 3995 C C . PRO B 1 92 ? -11.281 -43 -9.742 1 90.38 92 PRO B C 1
ATOM 3997 O O . PRO B 1 92 ? -11.25 -41.938 -10.359 1 90.38 92 PRO B O 1
ATOM 4000 N N . LYS B 1 93 ? -10.164 -43.625 -9.336 1 93 93 LYS B N 1
ATOM 4001 C CA . LYS B 1 93 ? -8.836 -43.188 -9.742 1 93 93 LYS B CA 1
ATOM 4002 C C . LYS B 1 93 ? -8.711 -43.156 -11.266 1 93 93 LYS B C 1
ATOM 4004 O O . LYS B 1 93 ? -8.977 -44.188 -11.922 1 93 93 LYS B O 1
ATOM 4009 N N . PRO B 1 94 ? -8.266 -42.094 -11.797 1 93.81 94 PRO B N 1
ATOM 4010 C CA . PRO B 1 94 ? -7.949 -42.094 -13.227 1 93.81 94 PRO B CA 1
ATOM 4011 C C . PRO B 1 94 ? -6.75 -43 -13.555 1 93.81 94 PRO B C 1
ATOM 4013 O O . PRO B 1 94 ? -5.82 -43.094 -12.742 1 93.81 94 PRO B O 1
ATOM 4016 N N . PRO B 1 95 ? -6.766 -43.531 -14.719 1 92.81 95 PRO B N 1
ATOM 4017 C CA . PRO B 1 95 ? -5.609 -44.344 -15.133 1 92.81 95 PRO B CA 1
ATOM 4018 C C . PRO B 1 95 ? -4.391 -43.469 -15.477 1 92.81 95 PRO B C 1
ATOM 4020 O O . PRO B 1 95 ? -4.527 -42.406 -16.078 1 92.81 95 PRO B O 1
ATOM 4023 N N . PHE B 1 96 ? -3.262 -43.938 -15.039 1 95.19 96 PHE B N 1
ATOM 4024 C CA . PHE B 1 96 ? -1.985 -43.312 -15.359 1 95.19 96 PHE B CA 1
ATOM 4025 C C . PHE B 1 96 ? -0.978 -44.344 -15.836 1 95.19 96 PHE B C 1
ATOM 4027 O O . PHE B 1 96 ? 0.001 -44.625 -15.148 1 95.19 96 PHE B O 1
ATOM 4034 N N . PRO B 1 97 ? -1.158 -44.781 -17.062 1 92.75 97 PRO B N 1
ATOM 4035 C CA . PRO B 1 97 ? -0.257 -45.812 -17.578 1 92.75 97 PRO B CA 1
ATOM 4036 C C . PRO B 1 97 ? 1.153 -45.281 -17.844 1 92.75 97 PRO B C 1
ATOM 4038 O O . PRO B 1 97 ? 1.321 -44.125 -18.25 1 92.75 97 PRO B O 1
ATOM 4041 N N . LEU B 1 98 ? 2.152 -46.062 -17.656 1 91.69 98 LEU B N 1
ATOM 4042 C CA . LEU B 1 98 ? 3.525 -45.719 -18.031 1 91.69 98 LEU B CA 1
ATOM 4043 C C . LEU B 1 98 ? 3.738 -45.875 -19.531 1 91.69 98 LEU B C 1
ATOM 4045 O O . LEU B 1 98 ? 2.98 -46.562 -20.203 1 91.69 98 LEU B O 1
ATOM 4049 N N . PRO B 1 99 ? 4.676 -45.094 -20.234 1 85.69 99 PRO B N 1
ATOM 4050 C CA . PRO B 1 99 ? 4.887 -45.156 -21.688 1 85.69 99 PRO B CA 1
ATOM 4051 C C . PRO B 1 99 ? 5.129 -46.594 -22.156 1 85.69 99 PRO B C 1
ATOM 4053 O O . PRO B 1 99 ? 4.68 -46.969 -23.234 1 85.69 99 PRO B O 1
ATOM 4056 N N . ASN B 1 100 ? 6.086 -47.469 -22.078 1 63.91 100 ASN B N 1
ATOM 4057 C CA . ASN B 1 100 ? 6.344 -48.75 -22.766 1 63.91 100 ASN B CA 1
ATOM 4058 C C . ASN B 1 100 ? 5.172 -49.719 -22.625 1 63.91 100 ASN B C 1
ATOM 4060 O O . ASN B 1 100 ? 5.309 -50.906 -22.875 1 63.91 100 ASN B O 1
ATOM 4064 N N . GLU B 1 101 ? 4.02 -49.375 -22.562 1 53.66 101 GLU B N 1
ATOM 4065 C CA . GLU B 1 101 ? 3.344 -50.656 -22.359 1 53.66 101 GLU B CA 1
ATOM 4066 C C . GLU B 1 101 ? 3.566 -51.594 -23.547 1 53.66 101 GLU B C 1
ATOM 4068 O O . GLU B 1 101 ? 2.918 -51.469 -24.594 1 53.66 101 GLU B O 1
ATOM 4073 N N . ALA B 1 102 ? 4.68 -51.562 -24.125 1 45.09 102 ALA B N 1
ATOM 4074 C CA . ALA B 1 102 ? 4.723 -52.719 -25.031 1 45.09 102 ALA B CA 1
ATOM 4075 C C . ALA B 1 102 ? 3.719 -53.781 -24.594 1 45.09 102 ALA B C 1
ATOM 4077 O O . ALA B 1 102 ? 3.111 -53.656 -23.531 1 45.09 102 ALA B O 1
ATOM 4078 N N . MET B 1 103 ? 4.141 -54.969 -25.078 1 42.97 103 MET B N 1
ATOM 4079 C CA . MET B 1 103 ? 3.627 -56.312 -25.328 1 42.97 103 MET B CA 1
ATOM 4080 C C . MET B 1 103 ? 3.002 -56.875 -24.062 1 42.97 103 MET B C 1
ATOM 4082 O O . MET B 1 103 ? 2.436 -57.969 -24.094 1 42.97 103 MET B O 1
ATOM 4086 N N . ASN B 1 104 ? 3.766 -56.688 -22.875 1 45.06 104 ASN B N 1
ATOM 4087 C CA . ASN B 1 104 ? 3.344 -57.656 -21.859 1 45.06 104 ASN B CA 1
ATOM 4088 C C . ASN B 1 104 ? 2.074 -57.188 -21.141 1 45.06 104 ASN B C 1
ATOM 4090 O O . ASN B 1 104 ? 1.78 -56 -21.094 1 45.06 104 ASN B O 1
ATOM 4094 N N . SER B 1 105 ? 1.065 -58 -20.859 1 51.25 105 SER B N 1
ATOM 4095 C CA . SER B 1 105 ? -0.3 -58.094 -20.359 1 51.25 105 SER B CA 1
ATOM 4096 C C . SER B 1 105 ? -0.541 -57.125 -19.203 1 51.25 105 SER B C 1
ATOM 4098 O O . SER B 1 105 ? -1.687 -56.781 -18.891 1 51.25 105 SER B O 1
ATOM 4100 N N . THR B 1 106 ? 0.451 -56.781 -18.312 1 57.53 106 THR B N 1
ATOM 4101 C CA . THR B 1 106 ? 0.012 -56.094 -17.109 1 57.53 106 THR B CA 1
ATOM 4102 C C . THR B 1 106 ? 0.355 -54.594 -17.203 1 57.53 106 THR B C 1
ATOM 4104 O O . THR B 1 106 ? 1.53 -54.25 -17.25 1 57.53 106 THR B O 1
ATOM 4107 N N . VAL B 1 107 ? -0.513 -53.688 -17.625 1 64.5 107 VAL B N 1
ATOM 4108 C CA . VAL B 1 107 ? -0.371 -52.25 -17.688 1 64.5 107 VAL B CA 1
ATOM 4109 C C . VAL B 1 107 ? 0.13 -51.719 -16.344 1 64.5 107 VAL B C 1
ATOM 4111 O O . VAL B 1 107 ? -0.512 -51.906 -15.312 1 64.5 107 VAL B O 1
ATOM 4114 N N . GLN B 1 108 ? 1.415 -51.25 -16.312 1 84 108 GLN B N 1
ATOM 4115 C CA . GLN B 1 108 ? 1.964 -50.656 -15.102 1 84 108 GLN B CA 1
ATOM 4116 C C . GLN B 1 108 ? 1.481 -49.219 -14.938 1 84 108 GLN B C 1
ATOM 4118 O O . GLN B 1 108 ? 1.284 -48.5 -15.922 1 84 108 GLN B O 1
ATOM 4123 N N . GLU B 1 109 ? 1.172 -48.875 -13.641 1 91 109 GLU B N 1
ATOM 4124 C CA . GLU B 1 109 ? 0.63 -47.562 -13.297 1 91 109 GLU B CA 1
ATOM 4125 C C . GLU B 1 109 ? 1.656 -46.719 -12.547 1 91 109 GLU B C 1
ATOM 4127 O O . GLU B 1 109 ? 2.57 -47.25 -11.922 1 91 109 GLU B O 1
ATOM 4132 N N . HIS B 1 110 ? 1.546 -45.469 -12.703 1 95.25 110 HIS B N 1
ATOM 4133 C CA . HIS B 1 110 ? 2.393 -44.531 -11.969 1 95.25 110 HIS B CA 1
ATOM 4134 C C . HIS B 1 110 ? 2.293 -44.781 -10.469 1 95.25 110 HIS B C 1
ATOM 4136 O O . HIS B 1 110 ? 1.23 -45.125 -9.961 1 95.25 110 HIS B O 1
ATOM 4142 N N . HIS B 1 111 ? 3.402 -44.625 -9.805 1 96.69 111 HIS B N 1
ATOM 4143 C CA . HIS B 1 111 ? 3.492 -44.594 -8.352 1 96.69 111 HIS B CA 1
ATOM 4144 C C . HIS B 1 111 ? 4.441 -43.5 -7.879 1 96.69 111 HIS B C 1
ATOM 4146 O O . HIS B 1 111 ? 5.566 -43.406 -8.367 1 96.69 111 HIS B O 1
ATOM 4152 N N . GLU B 1 112 ? 3.955 -42.656 -6.977 1 97.81 112 GLU B N 1
ATOM 4153 C CA . GLU B 1 112 ? 4.742 -41.562 -6.391 1 97.81 112 GLU B CA 1
ATOM 4154 C C . GLU B 1 112 ? 5.109 -40.531 -7.441 1 97.81 112 GLU B C 1
ATOM 4156 O O . GLU B 1 112 ? 6.273 -40.125 -7.562 1 97.81 112 GLU B O 1
ATOM 4161 N N . THR B 1 113 ? 4.223 -40.219 -8.305 1 98.44 113 THR B N 1
ATOM 4162 C CA . THR B 1 113 ? 4.312 -39.094 -9.203 1 98.44 113 THR B CA 1
ATOM 4163 C C . THR B 1 113 ? 3.596 -37.875 -8.625 1 98.44 113 THR B C 1
ATOM 4165 O O . THR B 1 113 ? 2.455 -38 -8.164 1 98.44 113 THR B O 1
ATOM 4168 N N . LEU B 1 114 ? 4.297 -36.75 -8.523 1 98.75 114 LEU B N 1
ATOM 4169 C CA . LEU B 1 114 ? 3.746 -35.531 -7.949 1 98.75 114 LEU B CA 1
ATOM 4170 C C . LEU B 1 114 ? 3.803 -34.375 -8.953 1 98.75 114 LEU B C 1
ATOM 4172 O O . LEU B 1 114 ? 4.887 -33.875 -9.273 1 98.75 114 LEU B O 1
ATOM 4176 N N . LEU B 1 115 ? 2.627 -34 -9.422 1 98.62 115 LEU B N 1
ATOM 4177 C CA . LEU B 1 115 ? 2.486 -32.906 -10.383 1 98.62 115 LEU B CA 1
ATOM 4178 C C . LEU B 1 115 ? 1.971 -31.656 -9.703 1 98.62 115 LEU B C 1
ATOM 4180 O O . LEU B 1 115 ? 1.317 -31.719 -8.664 1 98.62 115 LEU B O 1
ATOM 4184 N N . ASP B 1 116 ? 2.314 -30.516 -10.227 1 98.38 116 ASP B N 1
ATOM 4185 C CA . ASP B 1 116 ? 1.805 -29.203 -9.828 1 98.38 116 ASP B CA 1
ATOM 4186 C C . ASP B 1 116 ? 0.978 -28.578 -10.953 1 98.38 116 ASP B C 1
ATOM 4188 O O . ASP B 1 116 ? 1.408 -28.547 -12.102 1 98.38 116 ASP B O 1
ATOM 4192 N N . GLY B 1 117 ? -0.24 -28.203 -10.594 1 97.75 117 GLY B N 1
ATOM 4193 C CA . GLY B 1 117 ? -1.105 -27.688 -11.641 1 97.75 117 GLY B CA 1
ATOM 4194 C C . GLY B 1 117 ? -2.318 -26.953 -11.102 1 97.75 117 GLY B C 1
ATOM 4195 O O . GLY B 1 117 ? -2.34 -26.547 -9.938 1 97.75 117 GLY B O 1
ATOM 4196 N N . GLU B 1 118 ? -3.207 -26.672 -12.055 1 95.69 118 GLU B N 1
ATOM 4197 C CA . GLU B 1 118 ? -4.438 -25.938 -11.758 1 95.69 118 GLU B CA 1
ATOM 4198 C C . GLU B 1 118 ? -5.656 -26.672 -12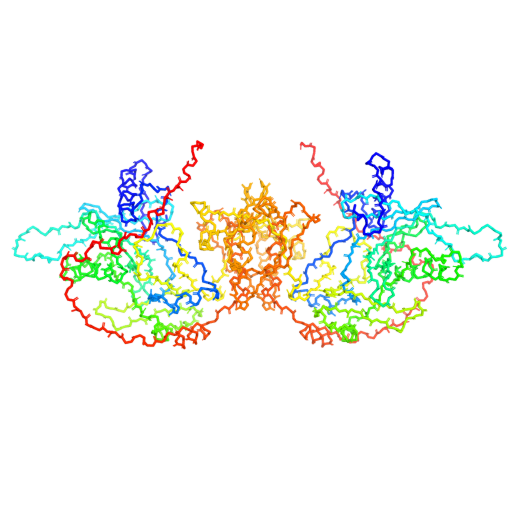.312 1 95.69 118 GLU B C 1
ATOM 4200 O O . GLU B 1 118 ? -5.625 -27.188 -13.43 1 95.69 118 GLU B O 1
ATOM 4205 N N . LEU B 1 119 ? -6.645 -26.75 -11.422 1 95.44 119 LEU B N 1
ATOM 4206 C CA . LEU B 1 119 ? -7.941 -27.266 -11.867 1 95.44 119 LEU B CA 1
ATOM 4207 C C . LEU B 1 119 ? -8.812 -26.125 -12.391 1 95.44 119 LEU B C 1
ATOM 4209 O O . LEU B 1 119 ? -9.102 -25.172 -11.664 1 95.44 119 LEU B O 1
ATOM 4213 N N . CYS B 1 120 ? -9.211 -26.219 -13.672 1 94.44 120 CYS B N 1
ATOM 4214 C CA . CYS B 1 120 ? -9.984 -25.156 -14.297 1 94.44 120 CYS B CA 1
ATOM 4215 C C . CYS B 1 120 ? -11.109 -25.719 -15.156 1 94.44 120 CYS B C 1
ATOM 4217 O O . CYS B 1 120 ? -11.102 -26.906 -15.492 1 94.44 120 CYS B O 1
ATOM 4219 N N . VAL B 1 121 ? -12.023 -24.875 -15.5 1 94.44 121 VAL B N 1
ATOM 4220 C CA . VAL B 1 121 ? -13.102 -25.234 -16.422 1 94.44 121 VAL B CA 1
ATOM 4221 C C . VAL B 1 121 ? -12.734 -24.812 -17.844 1 94.44 121 VAL B C 1
ATOM 4223 O O . VAL B 1 121 ? -12.391 -23.641 -18.078 1 94.44 121 VAL B O 1
ATOM 4226 N N . ASN B 1 122 ? -12.789 -25.781 -18.688 1 95.81 122 ASN B N 1
ATOM 4227 C CA . ASN B 1 122 ? -12.672 -25.453 -20.094 1 95.81 122 ASN B CA 1
ATOM 4228 C C . ASN B 1 122 ? -13.977 -24.875 -20.641 1 95.81 122 ASN B C 1
ATOM 4230 O O . ASN B 1 122 ? -14.984 -25.578 -20.734 1 95.81 122 ASN B O 1
ATOM 4234 N N . LEU B 1 123 ? -13.883 -23.656 -21.109 1 95.62 123 LEU B N 1
ATOM 4235 C CA . LEU B 1 123 ? -15.086 -22.938 -21.516 1 95.62 123 LEU B CA 1
ATOM 4236 C C . LEU B 1 123 ? -15.617 -23.484 -22.844 1 95.62 123 LEU B C 1
ATOM 4238 O O . LEU B 1 123 ? -16.797 -23.328 -23.141 1 95.62 123 LEU B O 1
ATOM 4242 N N . ALA B 1 124 ? -14.758 -24.062 -23.641 1 94.06 124 ALA B N 1
ATOM 4243 C CA . ALA B 1 124 ? -15.172 -24.625 -24.922 1 94.06 124 ALA B CA 1
ATOM 4244 C C . ALA B 1 124 ? -15.953 -25.922 -24.719 1 94.06 124 ALA B C 1
ATOM 4246 O O . ALA B 1 124 ? -16.891 -26.203 -25.469 1 94.06 124 ALA B O 1
ATOM 4247 N N . THR B 1 125 ? -15.602 -26.719 -23.75 1 93.38 125 THR B N 1
ATOM 4248 C CA . THR B 1 125 ? -16.188 -28.047 -23.562 1 93.38 125 THR B CA 1
ATOM 4249 C C . THR B 1 125 ? -17.031 -28.078 -22.281 1 93.38 125 THR B C 1
ATOM 4251 O O . THR B 1 125 ? -17.781 -29.031 -22.062 1 93.38 125 THR B O 1
ATOM 4254 N N . ASP B 1 126 ? -16.922 -27.062 -21.469 1 93.56 126 ASP B N 1
ATOM 4255 C CA . ASP B 1 126 ? -17.625 -26.969 -20.188 1 93.56 126 ASP B CA 1
ATOM 4256 C C . ASP B 1 126 ? -17.297 -28.156 -19.281 1 93.56 126 ASP B C 1
ATOM 4258 O O . ASP B 1 126 ? -18.188 -28.797 -18.734 1 93.56 126 ASP B O 1
ATOM 4262 N N . THR B 1 127 ? -16.047 -28.562 -19.312 1 92.44 127 THR B N 1
ATOM 4263 C CA . THR B 1 127 ? -15.555 -29.656 -18.484 1 92.44 127 THR B CA 1
ATOM 4264 C C . THR B 1 127 ? -14.375 -29.203 -17.625 1 92.44 127 THR B C 1
ATOM 4266 O O . THR B 1 127 ? -13.656 -28.281 -17.984 1 92.44 127 THR B O 1
ATOM 4269 N N . TRP B 1 128 ? -14.281 -29.891 -16.484 1 93.19 128 TRP B N 1
ATOM 4270 C CA . TRP B 1 128 ? -13.125 -29.641 -15.625 1 93.19 128 TRP B CA 1
ATOM 4271 C C . TRP B 1 128 ? -11.883 -30.328 -16.172 1 93.19 128 TRP B C 1
ATOM 4273 O O . TRP B 1 128 ? -11.945 -31.469 -16.656 1 93.19 128 TRP B O 1
ATOM 4283 N N . GLU B 1 129 ? -10.797 -29.641 -16.172 1 95.06 129 GLU B N 1
ATOM 4284 C CA . GLU B 1 129 ? -9.508 -30.203 -16.562 1 95.06 129 GLU B CA 1
ATOM 4285 C C . GLU B 1 129 ? -8.391 -29.766 -15.625 1 95.06 129 GLU B C 1
ATOM 4287 O O . GLU B 1 129 ? -8.453 -28.688 -15.047 1 95.06 129 GLU B O 1
ATOM 4292 N N . TYR B 1 130 ? -7.484 -30.641 -15.438 1 96.56 130 TYR B N 1
ATOM 4293 C CA . TYR B 1 130 ? -6.27 -30.344 -14.68 1 96.56 130 TYR B CA 1
ATOM 4294 C C . TYR B 1 130 ? -5.121 -29.984 -15.617 1 96.56 130 TYR B C 1
ATOM 4296 O O . TYR B 1 130 ? -4.68 -30.812 -16.422 1 96.56 130 TYR B O 1
ATOM 4304 N N . LEU B 1 131 ? -4.676 -28.734 -15.484 1 97.75 131 LEU B N 1
ATOM 4305 C CA . LEU B 1 131 ? -3.578 -28.25 -16.312 1 97.75 131 LEU B CA 1
ATOM 4306 C C . LEU B 1 131 ? -2.268 -28.25 -15.523 1 97.75 131 LEU B C 1
ATOM 4308 O O . LEU B 1 131 ? -2.09 -27.453 -14.602 1 97.75 131 LEU B O 1
ATOM 4312 N N . VAL B 1 132 ? -1.371 -29.078 -15.992 1 98.44 132 VAL B N 1
ATOM 4313 C CA . VAL B 1 132 ? -0.08 -29.219 -15.32 1 98.44 132 VAL B CA 1
ATOM 4314 C C . VAL B 1 132 ? 0.845 -28.078 -15.75 1 98.44 132 VAL B C 1
ATOM 4316 O O . VAL B 1 132 ? 0.987 -27.797 -16.938 1 98.44 132 VAL B O 1
ATOM 4319 N N . TYR B 1 133 ? 1.449 -27.422 -14.773 1 98.38 133 TYR B N 1
ATOM 4320 C CA . TYR B 1 133 ? 2.412 -26.406 -15.156 1 98.38 133 TYR B CA 1
ATOM 4321 C C . TYR B 1 133 ? 3.785 -26.688 -14.562 1 98.38 133 TYR B C 1
ATOM 4323 O O . TYR B 1 133 ? 4.75 -25.969 -14.828 1 98.38 133 TYR B O 1
ATOM 4331 N N . ASP B 1 134 ? 3.938 -27.719 -13.773 1 98.44 134 ASP B N 1
ATOM 4332 C CA . ASP B 1 134 ? 5.238 -28.141 -13.266 1 98.44 134 ASP B CA 1
ATOM 4333 C C . ASP B 1 134 ? 5.172 -29.562 -12.688 1 98.44 134 ASP B C 1
ATOM 4335 O O . ASP B 1 134 ? 4.109 -30.188 -12.688 1 98.44 134 ASP B O 1
ATOM 4339 N N . VAL B 1 135 ? 6.383 -30.094 -12.273 1 98.62 135 VAL B N 1
ATOM 4340 C CA . VAL B 1 135 ? 6.441 -31.453 -11.742 1 98.62 135 VAL B CA 1
ATOM 4341 C C . VAL B 1 135 ? 7.539 -31.547 -10.688 1 98.62 135 VAL B C 1
ATOM 4343 O O . VAL B 1 135 ? 8.609 -30.938 -10.836 1 98.62 135 VAL B O 1
ATOM 4346 N N . VAL B 1 136 ? 7.23 -32.281 -9.664 1 98.19 136 VAL B N 1
ATOM 4347 C CA . VAL B 1 136 ? 8.18 -32.469 -8.57 1 98.19 136 VAL B CA 1
ATOM 4348 C C . VAL B 1 136 ? 8.906 -33.781 -8.742 1 98.19 136 VAL B C 1
ATOM 4350 O O . VAL B 1 136 ? 10.117 -33.875 -8.516 1 98.19 136 VAL B O 1
ATOM 4353 N N . ALA B 1 137 ? 8.141 -34.844 -9.109 1 98.31 137 ALA B N 1
ATOM 4354 C CA . ALA B 1 137 ? 8.703 -36.188 -9.242 1 98.31 137 ALA B CA 1
ATOM 4355 C C . ALA B 1 137 ? 7.832 -37.062 -10.141 1 98.31 137 ALA B C 1
ATOM 4357 O O . ALA B 1 137 ? 6.613 -36.875 -10.211 1 98.31 137 ALA B O 1
ATOM 4358 N N . ILE B 1 138 ? 8.453 -38.031 -10.797 1 97.94 138 ILE B N 1
ATOM 4359 C CA . ILE B 1 138 ? 7.77 -39.031 -11.602 1 97.94 138 ILE B CA 1
ATOM 4360 C C . ILE B 1 138 ? 8.25 -40.406 -11.195 1 97.94 138 ILE B C 1
ATOM 4362 O O . ILE B 1 138 ? 9.445 -40.719 -11.266 1 97.94 138 ILE B O 1
ATOM 4366 N N . GLN B 1 139 ? 7.355 -41.219 -10.766 1 96.19 139 GLN B N 1
ATOM 4367 C CA . GLN B 1 139 ? 7.668 -42.594 -10.375 1 96.19 139 GLN B CA 1
ATOM 4368 C C . GLN B 1 139 ? 8.703 -42.625 -9.25 1 96.19 139 GLN B C 1
ATOM 4370 O O . GLN B 1 139 ? 9.688 -43.375 -9.328 1 96.19 139 GLN B O 1
ATOM 4375 N N . GLY B 1 140 ? 8.562 -41.719 -8.43 1 95.5 140 GLY B N 1
ATOM 4376 C CA . GLY B 1 140 ? 9.445 -41.656 -7.27 1 95.5 140 GLY B CA 1
ATOM 4377 C C . GLY B 1 140 ? 10.797 -41.062 -7.578 1 95.5 140 GLY B C 1
ATOM 4378 O O . GLY B 1 140 ? 11.625 -40.906 -6.68 1 95.5 140 GLY B O 1
ATOM 4379 N N . ASP B 1 141 ? 10.992 -40.719 -8.812 1 95.62 141 ASP B N 1
ATOM 4380 C CA . ASP B 1 141 ? 12.273 -40.125 -9.211 1 95.62 141 ASP B CA 1
ATOM 4381 C C . ASP B 1 141 ? 12.297 -38.625 -8.977 1 95.62 141 ASP B C 1
ATOM 4383 O O . ASP B 1 141 ? 11.852 -37.844 -9.836 1 95.62 141 ASP B O 1
ATOM 4387 N N . HIS B 1 142 ? 12.906 -38.219 -7.934 1 90.19 142 HIS B N 1
ATOM 4388 C CA . HIS B 1 142 ? 12.961 -36.812 -7.539 1 90.19 142 HIS B CA 1
ATOM 4389 C C . HIS B 1 142 ? 13.969 -36.031 -8.383 1 90.19 142 HIS B C 1
ATOM 4391 O O . HIS B 1 142 ? 13.984 -34.812 -8.367 1 90.19 142 HIS B O 1
ATOM 4397 N N . ARG B 1 143 ? 14.93 -36.688 -9.148 1 93.44 143 ARG B N 1
ATOM 4398 C CA . ARG B 1 143 ? 15.922 -36.031 -9.984 1 93.44 143 ARG B CA 1
ATOM 4399 C C . ARG B 1 143 ? 15.25 -35.188 -11.07 1 93.44 143 ARG B C 1
ATOM 4401 O O . ARG B 1 143 ? 15.844 -34.25 -11.594 1 93.44 143 ARG B O 1
ATOM 4408 N N . ILE B 1 144 ? 14.031 -35.625 -11.359 1 96.5 144 ILE B N 1
ATOM 4409 C CA . ILE B 1 144 ? 13.266 -34.875 -12.352 1 96.5 144 ILE B CA 1
ATOM 4410 C C . ILE B 1 144 ? 13.031 -33.438 -11.859 1 96.5 144 ILE B C 1
ATOM 4412 O O . ILE B 1 144 ? 13.188 -32.469 -12.617 1 96.5 144 ILE B O 1
ATOM 4416 N N . GLY B 1 145 ? 12.656 -33.312 -10.562 1 96.62 145 GLY B N 1
ATOM 4417 C CA . GLY B 1 145 ? 12.422 -32 -9.977 1 96.62 145 GLY B CA 1
ATOM 4418 C C . GLY B 1 145 ? 13.664 -31.125 -9.93 1 96.62 145 GLY B C 1
ATOM 4419 O O . GLY B 1 145 ? 13.57 -29.906 -9.773 1 96.62 145 GLY B O 1
ATOM 4420 N N . GLN B 1 146 ? 14.805 -31.688 -10.133 1 96.69 146 GLN B N 1
ATOM 4421 C CA . GLN B 1 146 ? 16.078 -30.984 -10.047 1 96.69 146 GLN B CA 1
ATOM 4422 C C . GLN B 1 146 ? 16.5 -30.453 -11.406 1 96.69 146 GLN B C 1
ATOM 4424 O O . GLN B 1 146 ? 17.406 -29.609 -11.5 1 96.69 146 GLN B O 1
ATOM 4429 N N . LYS B 1 147 ? 15.883 -30.984 -12.438 1 97.12 147 LYS B N 1
ATOM 4430 C CA . LYS B 1 147 ? 16.203 -30.531 -13.789 1 97.12 147 LYS B CA 1
ATOM 4431 C C . LYS B 1 147 ? 15.648 -29.141 -14.055 1 97.12 147 LYS B C 1
ATOM 4433 O O . LYS B 1 147 ? 14.891 -28.594 -13.25 1 97.12 147 LYS B O 1
ATOM 4438 N N . ASN B 1 148 ? 16.109 -28.531 -15.141 1 97.12 148 ASN B N 1
ATOM 4439 C CA . ASN B 1 148 ? 15.562 -27.234 -15.508 1 97.12 148 ASN B CA 1
ATOM 4440 C C . ASN B 1 148 ? 14.094 -27.344 -15.922 1 97.12 148 ASN B C 1
ATOM 4442 O O . ASN B 1 148 ? 13.586 -28.438 -16.141 1 97.12 148 ASN B O 1
ATOM 4446 N N . TYR B 1 149 ? 13.414 -26.312 -16.094 1 97.94 149 TYR B N 1
ATOM 4447 C CA . TYR B 1 149 ? 11.969 -26.266 -16.281 1 97.94 149 TYR B CA 1
ATOM 4448 C C . TYR B 1 149 ? 11.562 -26.969 -17.562 1 97.94 149 TYR B C 1
ATOM 4450 O O . TYR B 1 149 ? 10.602 -27.75 -17.578 1 97.94 149 TYR B O 1
ATOM 4458 N N . ARG B 1 150 ? 12.266 -26.734 -18.641 1 98.06 150 ARG B N 1
ATOM 4459 C CA . ARG B 1 150 ? 11.914 -27.328 -19.938 1 98.06 150 ARG B CA 1
ATOM 4460 C C . ARG B 1 150 ? 12 -28.844 -19.875 1 98.06 150 ARG B C 1
ATOM 4462 O O . ARG B 1 150 ? 11.133 -29.547 -20.422 1 98.06 150 ARG B O 1
ATOM 4469 N N . SER B 1 151 ? 13.008 -29.297 -19.234 1 98 151 SER B N 1
ATOM 4470 C CA . SER B 1 151 ? 13.188 -30.734 -19.094 1 98 151 SER B CA 1
ATOM 4471 C C . SER B 1 151 ? 12.078 -31.344 -18.234 1 98 151 SER B C 1
ATOM 4473 O O . SER B 1 151 ? 11.617 -32.438 -18.516 1 98 151 SER B O 1
ATOM 4475 N N . ARG B 1 152 ? 11.758 -30.641 -17.203 1 98.19 152 ARG B N 1
ATOM 4476 C CA . ARG B 1 152 ? 10.672 -31.125 -16.359 1 98.19 152 ARG B CA 1
ATOM 4477 C C . ARG B 1 152 ? 9.367 -31.234 -17.141 1 98.19 152 ARG B C 1
ATOM 4479 O O . ARG B 1 152 ? 8.672 -32.25 -17.062 1 98.19 152 ARG B O 1
ATOM 4486 N N . MET B 1 153 ? 9.102 -30.281 -17.953 1 98.06 153 MET B N 1
ATOM 4487 C CA . MET B 1 153 ? 7.855 -30.281 -18.703 1 98.06 153 MET B CA 1
ATOM 4488 C C . MET B 1 153 ? 7.887 -31.344 -19.797 1 98.06 153 MET B C 1
ATOM 4490 O O . MET B 1 153 ? 6.859 -31.969 -20.094 1 98.06 153 MET B O 1
ATOM 4494 N N . LEU B 1 154 ? 9.031 -31.5 -20.359 1 97.62 154 LEU B N 1
ATOM 4495 C CA . LEU B 1 154 ? 9.172 -32.594 -21.344 1 97.62 154 LEU B CA 1
ATOM 4496 C C . LEU B 1 154 ? 8.922 -33.938 -20.688 1 97.62 154 LEU B C 1
ATOM 4498 O O . LEU B 1 154 ? 8.305 -34.812 -21.297 1 97.62 154 LEU B O 1
ATOM 4502 N N . ALA B 1 155 ? 9.422 -34.094 -19.516 1 97.75 155 ALA B N 1
ATOM 4503 C CA . ALA B 1 155 ? 9.195 -35.344 -18.797 1 97.75 155 ALA B CA 1
ATOM 4504 C C . ALA B 1 155 ? 7.711 -35.594 -18.547 1 97.75 155 ALA B C 1
ATOM 4506 O O . ALA B 1 155 ? 7.219 -36.719 -18.688 1 97.75 155 ALA B O 1
ATOM 4507 N N . VAL B 1 156 ? 7.047 -34.562 -18.156 1 98.06 156 VAL B N 1
ATOM 4508 C CA . VAL B 1 156 ? 5.609 -34.688 -17.938 1 98.06 156 VAL B CA 1
ATOM 4509 C C . VAL B 1 156 ? 4.918 -35.125 -19.219 1 98.06 156 VAL B C 1
ATOM 4511 O O . VAL B 1 156 ? 4.035 -35.969 -19.203 1 98.06 156 VAL B O 1
ATOM 4514 N N . GLU B 1 157 ? 5.293 -34.5 -20.281 1 96.69 157 GLU B N 1
ATOM 4515 C CA . GLU B 1 157 ? 4.699 -34.844 -21.578 1 96.69 157 GLU B CA 1
ATOM 4516 C C . GLU B 1 157 ? 4.93 -36.312 -21.922 1 96.69 157 GLU B C 1
ATOM 4518 O O . GLU B 1 157 ? 3.992 -37 -22.312 1 96.69 157 GLU B O 1
ATOM 4523 N N . ASP B 1 158 ? 6.086 -36.75 -21.75 1 95.69 158 ASP B N 1
ATOM 4524 C CA . ASP B 1 158 ? 6.492 -38.094 -22.219 1 95.69 158 ASP B CA 1
ATOM 4525 C C . ASP B 1 158 ? 5.977 -39.188 -21.281 1 95.69 158 ASP B C 1
ATOM 4527 O O . ASP B 1 158 ? 5.629 -40.281 -21.734 1 95.69 158 ASP B O 1
ATOM 4531 N N . TRP B 1 159 ? 5.93 -38.906 -20.016 1 96 159 TRP B N 1
ATOM 4532 C CA . TRP B 1 159 ? 5.688 -39.969 -19.047 1 96 159 TRP B CA 1
ATOM 4533 C C . TRP B 1 159 ? 4.238 -39.938 -18.578 1 96 159 TRP B C 1
ATOM 4535 O O . TRP B 1 159 ? 3.729 -40.969 -18.094 1 96 159 TRP B O 1
ATOM 4545 N N . VAL B 1 160 ? 3.625 -38.812 -18.672 1 96 160 VAL B N 1
ATOM 4546 C CA . VAL B 1 160 ? 2.307 -38.75 -18.047 1 96 160 VAL B CA 1
ATOM 4547 C C . VAL B 1 160 ? 1.249 -38.438 -19.109 1 96 160 VAL B C 1
ATOM 4549 O O . VAL B 1 160 ? 0.362 -39.281 -19.359 1 96 160 VAL B O 1
ATOM 4552 N N . VAL B 1 161 ? 1.391 -37.406 -19.844 1 95.06 161 VAL B N 1
ATOM 4553 C CA . VAL B 1 161 ? 0.31 -36.875 -20.688 1 95.06 161 VAL B CA 1
ATOM 4554 C C . VAL B 1 161 ? 0.178 -37.719 -21.938 1 95.06 161 VAL B C 1
ATOM 4556 O O . VAL B 1 161 ? -0.921 -38.156 -22.297 1 95.06 161 VAL B O 1
ATOM 4559 N N . ARG B 1 162 ? 1.282 -38 -22.625 1 93.19 162 ARG B N 1
ATOM 4560 C CA . ARG B 1 162 ? 1.234 -38.75 -23.875 1 93.19 162 ARG B CA 1
ATOM 4561 C C . ARG B 1 162 ? 0.719 -40.156 -23.672 1 93.19 162 ARG B C 1
ATOM 4563 O O . ARG B 1 162 ? -0.167 -40.625 -24.391 1 93.19 162 ARG B O 1
ATOM 4570 N N . PRO B 1 163 ? 1.22 -40.875 -22.719 1 92.88 163 PRO B N 1
ATOM 4571 C CA . PRO B 1 163 ? 0.684 -42.219 -22.484 1 92.88 163 PRO B CA 1
ATOM 4572 C C . PRO B 1 163 ? -0.814 -42.219 -22.188 1 92.88 163 PRO B C 1
ATOM 4574 O O . PRO B 1 163 ? -1.534 -43.125 -22.594 1 92.88 163 PRO B O 1
ATOM 4577 N N . ARG B 1 164 ? -1.286 -41.25 -21.469 1 92.19 164 ARG B N 1
ATOM 4578 C CA . ARG B 1 164 ? -2.707 -41.156 -21.156 1 92.19 164 ARG B CA 1
ATOM 4579 C C . ARG B 1 164 ? -3.535 -40.906 -22.406 1 92.19 164 ARG B C 1
ATOM 4581 O O . ARG B 1 164 ? -4.637 -41.438 -22.547 1 92.19 164 ARG B O 1
ATOM 4588 N N . LEU B 1 165 ? -3.012 -40.094 -23.25 1 88.06 165 LEU B N 1
ATOM 4589 C CA . LEU B 1 165 ? -3.713 -39.75 -24.484 1 88.06 165 LEU B CA 1
ATOM 4590 C C . LEU B 1 165 ? -3.887 -41 -25.359 1 88.06 165 LEU B C 1
ATOM 4592 O O . LEU B 1 165 ? -4.871 -41.125 -26.094 1 88.06 165 LEU B O 1
ATOM 4596 N N . LEU B 1 166 ? -2.984 -41.906 -25.266 1 86.25 166 LEU B N 1
ATOM 4597 C CA . LEU B 1 166 ? -2.969 -43.094 -26.109 1 86.25 166 LEU B CA 1
ATOM 4598 C C . LEU B 1 166 ? -3.758 -44.219 -25.484 1 86.25 166 LEU B C 1
ATOM 4600 O O . LEU B 1 166 ? -4.102 -45.188 -26.156 1 86.25 166 LEU B O 1
ATOM 4604 N N . ALA B 1 167 ? -4.047 -44.031 -24.234 1 86 167 ALA B N 1
ATOM 4605 C CA . ALA B 1 167 ? -4.719 -45.125 -23.516 1 86 167 ALA B CA 1
ATOM 4606 C C . ALA B 1 167 ? -6.234 -44.969 -23.578 1 86 167 ALA B C 1
ATOM 4608 O O . ALA B 1 167 ? -6.781 -43.969 -23.078 1 86 167 ALA B O 1
ATOM 4609 N N . ALA B 1 168 ? -6.969 -45.906 -24.031 1 82.44 168 ALA B N 1
ATOM 4610 C CA . ALA B 1 168 ? -8.422 -45.875 -24.156 1 82.44 168 ALA B CA 1
ATOM 4611 C C . ALA B 1 168 ? -9.078 -45.875 -22.766 1 82.44 168 ALA B C 1
ATOM 4613 O O . ALA B 1 168 ? -10.18 -45.344 -22.609 1 82.44 168 ALA B O 1
ATOM 4614 N N . SER B 1 169 ? -8.398 -46.375 -21.859 1 81.81 169 SER B N 1
ATOM 4615 C CA . SER B 1 169 ? -8.945 -46.531 -20.516 1 81.81 169 SER B CA 1
ATOM 4616 C C . SER B 1 169 ? -9.156 -45.156 -19.859 1 81.81 169 SER B C 1
ATOM 4618 O O . SER B 1 169 ? -9.844 -45.062 -18.844 1 81.81 169 SER B O 1
ATOM 4620 N N . THR B 1 170 ? -8.523 -44.156 -20.438 1 86.88 170 THR B N 1
ATOM 4621 C CA . THR B 1 170 ? -8.586 -42.844 -19.812 1 86.88 170 THR B CA 1
ATOM 4622 C C . THR B 1 170 ? -9.867 -42.125 -20.219 1 86.88 170 THR B C 1
ATOM 4624 O O . THR B 1 170 ? -10.203 -41.094 -19.641 1 86.88 170 THR B O 1
ATOM 4627 N N . ALA B 1 171 ? -10.586 -42.719 -21.094 1 82.44 171 ALA B N 1
ATOM 4628 C CA . ALA B 1 171 ? -11.828 -42.062 -21.531 1 82.44 171 ALA B CA 1
ATOM 4629 C C . ALA B 1 171 ? -12.789 -41.875 -20.359 1 82.44 171 ALA B C 1
ATOM 4631 O O . ALA B 1 171 ? -12.992 -42.781 -19.562 1 82.44 171 ALA B O 1
ATOM 4632 N N . GLY B 1 172 ? -13.336 -40.656 -20.219 1 83.69 172 GLY B N 1
ATOM 4633 C CA . GLY B 1 172 ? -14.312 -40.375 -19.188 1 83.69 172 GLY B CA 1
ATOM 4634 C C . GLY B 1 172 ? -13.68 -39.938 -17.875 1 83.69 172 GLY B C 1
ATOM 4635 O O . GLY B 1 172 ? -14.375 -39.531 -16.938 1 83.69 172 GLY B O 1
ATOM 4636 N N . SER B 1 173 ? -12.391 -40.125 -17.797 1 89.75 173 SER B N 1
ATOM 4637 C CA . SER B 1 173 ? -11.703 -39.719 -16.578 1 89.75 173 SER B CA 1
ATOM 4638 C C . SER B 1 173 ? -11.281 -38.25 -16.641 1 89.75 173 SER B C 1
ATOM 4640 O O . SER B 1 173 ? -11.414 -37.594 -17.672 1 89.75 173 SER B O 1
ATOM 4642 N N . LEU B 1 174 ? -10.867 -37.75 -15.508 1 91.94 174 LEU B N 1
ATOM 4643 C CA . LEU B 1 174 ? -10.375 -36.375 -15.43 1 91.94 174 LEU B CA 1
ATOM 4644 C C . LEU B 1 174 ? -9.289 -36.156 -16.469 1 91.94 174 LEU B C 1
ATOM 4646 O O . LEU B 1 174 ? -8.344 -36.938 -16.594 1 91.94 174 LEU B O 1
ATOM 4650 N N . ARG B 1 175 ? -9.453 -35.125 -17.203 1 92.69 175 ARG B N 1
ATOM 4651 C CA . ARG B 1 175 ? -8.461 -34.781 -18.219 1 92.69 175 ARG B CA 1
ATOM 4652 C C . ARG B 1 175 ? -7.242 -34.125 -17.578 1 92.69 175 ARG B C 1
ATOM 4654 O O . ARG B 1 175 ? -7.383 -33.219 -16.766 1 92.69 175 ARG B O 1
ATOM 4661 N N . ILE B 1 176 ? -6.121 -34.656 -17.875 1 95.94 176 ILE B N 1
ATOM 4662 C CA . ILE B 1 176 ? -4.844 -34.094 -17.438 1 95.94 176 ILE B CA 1
ATOM 4663 C C . ILE B 1 176 ? -4.039 -33.625 -18.641 1 95.94 176 ILE B C 1
ATOM 4665 O O . ILE B 1 176 ? -3.672 -34.438 -19.5 1 95.94 176 ILE B O 1
ATOM 4669 N N . ARG B 1 177 ? -3.77 -32.344 -18.688 1 96 177 ARG B N 1
ATOM 4670 C CA . ARG B 1 177 ? -3.074 -31.734 -19.812 1 96 177 ARG B CA 1
ATOM 4671 C C . ARG B 1 177 ? -1.955 -30.828 -19.328 1 96 177 ARG B C 1
ATOM 4673 O O . ARG B 1 177 ? -1.92 -30.438 -18.156 1 96 177 ARG B O 1
ATOM 4680 N N . ILE B 1 178 ? -1.047 -30.547 -20.266 1 97.31 178 ILE B N 1
ATOM 4681 C CA . ILE B 1 178 ? 0.037 -29.625 -19.938 1 97.31 178 ILE B CA 1
ATOM 4682 C C . ILE B 1 178 ? -0.354 -28.203 -20.359 1 97.31 178 ILE B C 1
ATOM 4684 O O . ILE B 1 178 ? -0.935 -28 -21.422 1 97.31 178 ILE B O 1
ATOM 4688 N N . LYS B 1 179 ? -0.055 -27.234 -19.547 1 97.38 179 LYS B N 1
ATOM 4689 C CA . LYS B 1 179 ? -0.259 -25.844 -19.922 1 97.38 179 LYS B CA 1
ATOM 4690 C C . LYS B 1 179 ? 0.656 -25.453 -21.078 1 97.38 179 LYS B C 1
ATOM 4692 O O . LYS B 1 179 ? 1.761 -25.984 -21.219 1 97.38 179 LYS B O 1
ATOM 4697 N N . ASP B 1 180 ? 0.128 -24.484 -21.844 1 97.38 180 ASP B N 1
ATOM 4698 C CA . ASP B 1 180 ? 0.973 -23.938 -22.891 1 97.38 180 ASP B CA 1
ATOM 4699 C C . ASP B 1 180 ? 2.148 -23.156 -22.312 1 97.38 180 ASP B C 1
ATOM 4701 O O . ASP B 1 180 ? 1.988 -22.422 -21.328 1 97.38 180 ASP B O 1
ATOM 4705 N N . VAL B 1 181 ? 3.289 -23.391 -22.922 1 97.94 181 VAL B N 1
ATOM 4706 C CA . VAL B 1 181 ? 4.504 -22.688 -22.516 1 97.94 181 VAL B CA 1
ATOM 4707 C C . VAL B 1 181 ? 5.023 -21.859 -23.688 1 97.94 181 VAL B C 1
ATOM 4709 O O . VAL B 1 181 ? 5.133 -22.344 -24.812 1 97.94 181 VAL B O 1
ATOM 4712 N N . TYR B 1 182 ? 5.344 -20.609 -23.406 1 97.81 182 TYR B N 1
ATOM 4713 C CA . TYR B 1 182 ? 5.863 -19.703 -24.422 1 97.81 182 TYR B CA 1
ATOM 4714 C C . TYR B 1 182 ? 7.258 -19.219 -24.047 1 97.81 182 TYR B C 1
ATOM 4716 O O . TYR B 1 182 ? 7.539 -18.922 -22.891 1 97.81 182 TYR B O 1
ATOM 4724 N N . GLU B 1 183 ? 8.094 -19.203 -25.062 1 97.12 183 GLU B N 1
ATOM 4725 C CA . GLU B 1 183 ? 9.328 -18.453 -24.844 1 97.12 183 GLU B CA 1
ATOM 4726 C C . GLU B 1 183 ? 9.047 -16.984 -24.562 1 97.12 183 GLU B C 1
ATOM 4728 O O . GLU B 1 183 ? 8.07 -16.438 -25.062 1 97.12 183 GLU B O 1
ATOM 4733 N N . LYS B 1 184 ? 9.867 -16.359 -23.75 1 96.62 184 LYS B N 1
ATOM 4734 C CA . LYS B 1 184 ? 9.625 -14.977 -23.359 1 96.62 184 LYS B CA 1
ATOM 4735 C C . LYS B 1 184 ? 9.516 -14.07 -24.594 1 96.62 184 LYS B C 1
ATOM 4737 O O . LYS B 1 184 ? 8.773 -13.086 -24.578 1 96.62 184 LYS B O 1
ATOM 4742 N N . THR B 1 185 ? 10.219 -14.422 -25.672 1 95 185 THR B N 1
ATOM 4743 C CA . THR B 1 185 ? 10.188 -13.641 -26.906 1 95 185 THR B CA 1
ATOM 4744 C C . THR B 1 185 ? 8.836 -13.781 -27.594 1 95 185 THR B C 1
ATOM 4746 O O . THR B 1 185 ? 8.516 -13.016 -28.516 1 95 185 THR B O 1
ATOM 4749 N N . GLU B 1 186 ? 8.047 -14.758 -27.156 1 96.75 186 GLU B N 1
ATOM 4750 C CA . GLU B 1 186 ? 6.742 -15 -27.75 1 96.75 186 GLU B CA 1
ATOM 4751 C C . GLU B 1 186 ? 5.629 -14.375 -26.922 1 96.75 186 GLU B C 1
ATOM 4753 O O . GLU B 1 186 ? 4.477 -14.812 -26.984 1 96.75 186 GLU B O 1
ATOM 4758 N N . ILE B 1 187 ? 5.961 -13.43 -26.188 1 97.62 187 ILE B N 1
ATOM 4759 C CA . ILE B 1 187 ? 4.996 -12.828 -25.266 1 97.62 187 ILE B CA 1
ATOM 4760 C C . ILE B 1 187 ? 3.838 -12.227 -26.062 1 97.62 187 ILE B C 1
ATOM 4762 O O . ILE B 1 187 ? 2.684 -12.281 -25.625 1 97.62 187 ILE B O 1
ATOM 4766 N N . ASP B 1 188 ? 4.121 -11.68 -27.188 1 96.31 188 ASP B N 1
ATOM 4767 C CA . ASP B 1 188 ? 3.07 -11.117 -28.031 1 96.31 188 ASP B CA 1
ATOM 4768 C C . ASP B 1 188 ? 2.119 -12.211 -28.531 1 96.31 188 ASP B C 1
ATOM 4770 O O . ASP B 1 188 ? 0.908 -11.992 -28.609 1 96.31 188 ASP B O 1
ATOM 4774 N N . ARG B 1 189 ? 2.66 -13.32 -28.875 1 96.44 189 ARG B N 1
ATOM 4775 C CA . ARG B 1 189 ? 1.843 -14.453 -29.297 1 96.44 189 ARG B CA 1
ATOM 4776 C C . ARG B 1 189 ? 0.942 -14.938 -28.156 1 96.44 189 ARG B C 1
ATOM 4778 O O . ARG B 1 189 ? -0.23 -15.242 -28.375 1 96.44 189 ARG B O 1
ATOM 4785 N N . LEU B 1 190 ? 1.469 -14.992 -27.016 1 97.94 190 LEU B N 1
ATOM 4786 C CA . LEU B 1 190 ? 0.691 -15.375 -25.844 1 97.94 190 LEU B CA 1
ATOM 4787 C C . LEU B 1 190 ? -0.475 -14.422 -25.625 1 97.94 190 LEU B C 1
ATOM 4789 O O . LEU B 1 190 ? -1.62 -14.852 -25.484 1 97.94 190 LEU B O 1
ATOM 4793 N N . PHE B 1 191 ? -0.189 -13.141 -25.703 1 97.38 191 PHE B N 1
ATOM 4794 C CA . PHE B 1 191 ? -1.228 -12.141 -25.469 1 97.38 191 PHE B CA 1
ATOM 4795 C C . PHE B 1 191 ? -2.256 -12.164 -26.594 1 97.38 191 PHE B C 1
ATOM 4797 O O . PHE B 1 191 ? -3.428 -11.852 -26.375 1 97.38 191 PHE B O 1
ATOM 4804 N N . SER B 1 192 ? -1.84 -12.547 -27.781 1 96.94 192 SER B N 1
ATOM 4805 C CA . SER B 1 192 ? -2.75 -12.594 -28.922 1 96.94 192 SER B CA 1
ATOM 4806 C C . SER B 1 192 ? -3.803 -13.688 -28.75 1 96.94 192 SER B C 1
ATOM 4808 O O . SER B 1 192 ? -4.836 -13.672 -29.406 1 96.94 192 SER B O 1
ATOM 4810 N N . ARG B 1 193 ? -3.531 -14.609 -27.797 1 97.75 193 ARG B N 1
ATOM 4811 C CA . ARG B 1 193 ? -4.465 -15.703 -27.547 1 97.75 193 ARG B CA 1
ATOM 4812 C C . ARG B 1 193 ? -5.383 -15.383 -26.375 1 97.75 193 ARG B C 1
ATOM 4814 O O . ARG B 1 193 ? -6.109 -16.25 -25.891 1 97.75 193 ARG B O 1
ATOM 4821 N N . ILE B 1 194 ? -5.293 -14.219 -25.938 1 97.62 194 ILE B N 1
ATOM 4822 C CA . ILE B 1 194 ? -6.125 -13.766 -24.828 1 97.62 194 ILE B CA 1
ATOM 4823 C C . ILE B 1 194 ? -7.07 -12.664 -25.297 1 97.62 194 ILE B C 1
ATOM 4825 O O . ILE B 1 194 ? -6.641 -11.695 -25.938 1 97.62 194 ILE B O 1
ATOM 4829 N N . TYR B 1 195 ? -8.297 -12.82 -25.047 1 96.44 195 TYR B N 1
ATOM 4830 C CA . TYR B 1 195 ? -9.297 -11.836 -25.438 1 96.44 195 TYR B CA 1
ATOM 4831 C C . TYR B 1 195 ? -10.359 -11.672 -24.359 1 96.44 195 TYR B C 1
ATOM 4833 O O . TYR B 1 195 ? -10.414 -12.461 -23.406 1 96.44 195 TYR B O 1
ATOM 4841 N N . LYS B 1 196 ? -11.039 -10.617 -24.453 1 94.31 196 LYS B N 1
ATOM 4842 C CA . LYS B 1 196 ? -12.18 -10.398 -23.562 1 94.31 196 LYS B CA 1
ATOM 4843 C C . LYS B 1 196 ? -13.461 -10.977 -24.156 1 94.31 196 LYS B C 1
ATOM 4845 O O . LYS B 1 196 ? -13.789 -10.703 -25.312 1 94.31 196 LYS B O 1
ATOM 4850 N N . ASN B 1 197 ? -14.125 -11.742 -23.375 1 92.94 197 ASN B N 1
ATOM 4851 C CA . ASN B 1 197 ? -15.375 -12.312 -23.859 1 92.94 197 ASN B CA 1
ATOM 4852 C C . ASN B 1 197 ? -16.547 -11.352 -23.672 1 92.94 197 ASN B C 1
ATOM 4854 O O . ASN B 1 197 ? -16.344 -10.18 -23.359 1 92.94 197 ASN B O 1
ATOM 4858 N N . GLU B 1 1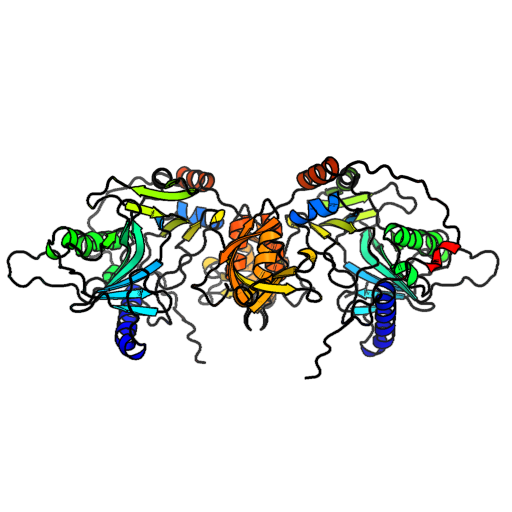98 ? -17.781 -11.812 -23.875 1 89.12 198 GLU B N 1
ATOM 4859 C CA . GLU B 1 198 ? -18.984 -10.984 -23.797 1 89.12 198 GLU B CA 1
ATOM 4860 C C . GLU B 1 198 ? -19.219 -10.461 -22.375 1 89.12 198 GLU B C 1
ATOM 4862 O O . GLU B 1 198 ? -19.719 -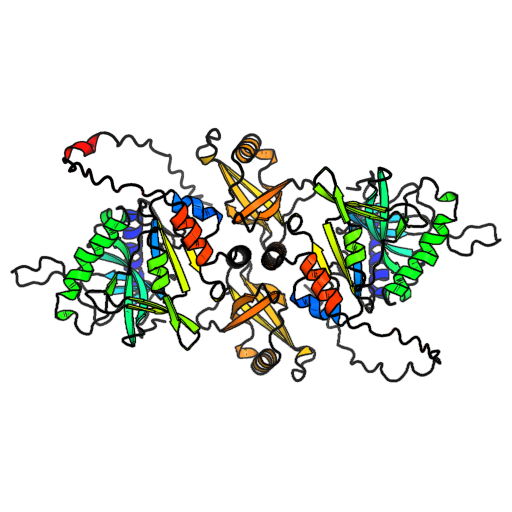9.344 -22.203 1 89.12 198 GLU B O 1
ATOM 4867 N N . ASP B 1 199 ? -18.781 -11.227 -21.469 1 86.19 199 ASP B N 1
ATOM 4868 C CA . ASP B 1 199 ? -18.938 -10.836 -20.062 1 86.19 199 ASP B CA 1
ATOM 4869 C C . ASP B 1 199 ? -17.781 -9.945 -19.609 1 86.19 199 ASP B C 1
ATOM 4871 O O . ASP B 1 199 ? -17.656 -9.625 -18.438 1 86.19 199 ASP B O 1
ATOM 4875 N N . ARG B 1 200 ? -16.828 -9.68 -20.469 1 84.06 200 ARG B N 1
ATOM 4876 C CA . ARG B 1 200 ? -15.695 -8.789 -20.266 1 84.06 200 ARG B CA 1
ATOM 4877 C C . ARG B 1 200 ? -14.625 -9.453 -19.391 1 84.06 200 ARG B C 1
ATOM 4879 O O . ARG B 1 200 ? -13.82 -8.773 -18.766 1 84.06 200 ARG B O 1
ATOM 4886 N N . ASP B 1 201 ? -14.719 -10.781 -19.391 1 90.25 201 ASP B N 1
ATOM 4887 C CA . ASP B 1 201 ? -13.648 -11.547 -18.781 1 90.25 201 ASP B CA 1
ATOM 4888 C C . ASP B 1 201 ? -12.523 -11.828 -19.766 1 90.25 201 ASP B C 1
ATOM 4890 O O . ASP B 1 201 ? -12.781 -12.016 -20.969 1 90.25 201 ASP B O 1
ATOM 4894 N N . TYR B 1 202 ? -11.344 -11.867 -19.25 1 95.38 202 TYR B N 1
ATOM 4895 C CA . TYR B 1 202 ? -10.25 -12.32 -20.094 1 95.38 202 TYR B CA 1
ATOM 4896 C C . TYR B 1 202 ? -10.25 -13.836 -20.234 1 95.38 202 TYR B C 1
ATOM 4898 O O . TYR B 1 202 ? -10.438 -14.555 -19.234 1 95.38 202 TYR B O 1
ATOM 4906 N N . VAL B 1 203 ? -10.07 -14.305 -21.469 1 97.44 203 VAL B N 1
ATOM 4907 C CA . VAL B 1 203 ? -10.07 -15.734 -21.781 1 97.44 203 VAL B CA 1
ATOM 4908 C C . VAL B 1 203 ? -8.836 -16.078 -22.609 1 97.44 203 VAL B C 1
ATOM 4910 O O . VAL B 1 203 ? -8.492 -15.367 -23.562 1 97.44 203 VAL B O 1
ATOM 4913 N N . TYR B 1 204 ? -8.172 -17.078 -22.219 1 98.12 204 TYR B N 1
ATOM 4914 C CA . TYR B 1 204 ? -7.102 -17.656 -23.016 1 98.12 204 TYR B CA 1
ATOM 4915 C C . TYR B 1 204 ? -7.629 -18.812 -23.859 1 98.12 204 TYR B C 1
ATOM 4917 O O . TYR B 1 204 ? -8.312 -19.703 -23.344 1 98.12 204 TYR B O 1
ATOM 4925 N N . GLU B 1 205 ? -7.27 -18.797 -25.125 1 98.06 205 GLU B N 1
ATOM 4926 C CA . GLU B 1 205 ? -7.75 -19.844 -26.031 1 98.06 205 GLU B CA 1
ATOM 4927 C C . GLU B 1 205 ? -6.66 -20.281 -27 1 98.06 205 GLU B C 1
ATOM 4929 O O . GLU B 1 205 ? -6.055 -19.438 -27.672 1 98.06 205 GLU B O 1
ATOM 4934 N N . ASN B 1 206 ? -6.441 -21.578 -27 1 97.75 206 ASN B N 1
ATOM 4935 C CA . ASN B 1 206 ? -5.512 -22.172 -27.953 1 97.75 206 ASN B CA 1
ATOM 4936 C C . ASN B 1 206 ? -6.098 -23.422 -28.594 1 97.75 206 ASN B C 1
ATOM 4938 O O . ASN B 1 206 ? -6.109 -24.5 -27.969 1 97.75 206 ASN B O 1
ATOM 4942 N N . GLY B 1 207 ? -6.465 -23.297 -29.844 1 94.81 207 GLY B N 1
ATOM 4943 C CA . GLY B 1 207 ? -7.055 -24.422 -30.578 1 94.81 207 GLY B CA 1
ATOM 4944 C C . GLY B 1 207 ? -6.039 -25.188 -31.391 1 94.81 207 GLY B C 1
ATOM 4945 O O . GLY B 1 207 ? -6.395 -26.156 -32.062 1 94.81 207 GLY B O 1
ATOM 4946 N N . HIS B 1 208 ? -4.879 -24.891 -31.359 1 92.94 208 HIS B N 1
ATOM 4947 C CA . HIS B 1 208 ? -3.848 -25.516 -32.188 1 92.94 208 HIS B CA 1
ATOM 4948 C C . HIS B 1 208 ? -3.082 -26.578 -31.391 1 92.94 208 HIS B C 1
ATOM 4950 O O . HIS B 1 208 ? -1.852 -26.641 -31.453 1 92.94 208 HIS B O 1
ATOM 4956 N N . ARG B 1 209 ? -3.777 -27.312 -30.609 1 93 209 ARG B N 1
ATOM 4957 C CA . ARG B 1 209 ? -3.174 -28.375 -29.797 1 93 209 ARG B CA 1
ATOM 4958 C C . ARG B 1 209 ? -3.633 -29.75 -30.281 1 93 209 ARG B C 1
ATOM 4960 O O . ARG B 1 209 ? -4.77 -29.906 -30.734 1 93 209 ARG B O 1
ATOM 4967 N N . PHE B 1 210 ? -2.744 -30.703 -30.109 1 88.06 210 PHE B N 1
ATOM 4968 C CA . PHE B 1 210 ? -3.061 -32.062 -30.531 1 88.06 210 PHE B CA 1
ATOM 4969 C C . PHE B 1 210 ? -4.082 -32.688 -29.594 1 88.06 210 PHE B C 1
ATOM 4971 O O . PHE B 1 210 ? -4.848 -33.562 -30 1 88.06 210 PHE B O 1
ATOM 4978 N N . ASP B 1 211 ? -4.156 -32.188 -28.375 1 91 211 ASP B N 1
ATOM 4979 C CA . ASP B 1 211 ? -5.043 -32.812 -27.391 1 91 211 ASP B CA 1
ATOM 4980 C C . ASP B 1 211 ? -6.328 -32 -27.234 1 91 211 ASP B C 1
ATOM 4982 O O . ASP B 1 211 ? -7.02 -32.094 -26.219 1 91 211 ASP B O 1
ATOM 4986 N N . GLY B 1 212 ? -6.648 -31.125 -28.203 1 91.56 212 GLY B N 1
ATOM 4987 C CA . GLY B 1 212 ? -7.879 -30.344 -28.172 1 91.56 212 GLY B CA 1
ATOM 4988 C C . GLY B 1 212 ? -7.676 -28.922 -27.703 1 91.56 212 GLY B C 1
ATOM 4989 O O . GLY B 1 212 ? -6.617 -28.578 -27.172 1 91.56 212 GLY B O 1
ATOM 4990 N N . CYS B 1 213 ? -8.734 -28.188 -27.75 1 95.31 213 CYS B N 1
ATOM 4991 C CA . CYS B 1 213 ? -8.695 -26.75 -27.453 1 95.31 213 CYS B CA 1
ATOM 4992 C C . CYS B 1 213 ? -8.625 -26.5 -25.953 1 95.31 213 CYS B C 1
ATOM 4994 O O . CYS B 1 213 ? -9.32 -27.156 -25.188 1 95.31 213 CYS B O 1
ATOM 4996 N N . VAL B 1 214 ? -7.707 -25.641 -25.625 1 96.44 214 VAL B N 1
ATOM 4997 C CA . VAL B 1 214 ? -7.695 -25.094 -24.266 1 96.44 214 VAL B CA 1
ATOM 4998 C C . VAL B 1 214 ? -8.391 -23.734 -24.25 1 96.44 214 VAL B C 1
ATOM 5000 O O . VAL B 1 214 ? -8.086 -22.875 -25.078 1 96.44 214 VAL B O 1
ATOM 5003 N N . CYS B 1 215 ? -9.328 -23.562 -23.391 1 97.25 215 CYS B N 1
ATOM 5004 C CA . CYS B 1 215 ? -10.109 -22.344 -23.281 1 97.25 215 CYS B CA 1
ATOM 5005 C C . CYS B 1 215 ? -10.508 -22.078 -21.828 1 97.25 215 CYS B C 1
ATOM 5007 O O . CYS B 1 215 ? -11.5 -22.625 -21.344 1 97.25 215 CYS B O 1
ATOM 5009 N N . ASN B 1 216 ? -9.789 -21.234 -21.234 1 96.25 216 ASN B N 1
ATOM 5010 C CA . ASN B 1 216 ? -10.078 -20.984 -19.828 1 96.25 216 ASN B CA 1
ATOM 5011 C C . ASN B 1 216 ? -10.016 -19.484 -19.5 1 96.25 216 ASN B C 1
ATOM 5013 O O . ASN B 1 216 ? -9.383 -18.719 -20.219 1 96.25 216 ASN B O 1
ATOM 5017 N N . ARG B 1 217 ? -10.664 -19.094 -18.438 1 95.5 217 ARG B N 1
ATOM 5018 C CA . ARG B 1 217 ? -10.547 -17.734 -17.922 1 95.5 217 ARG B CA 1
ATOM 5019 C C . ARG B 1 217 ? -9.109 -17.422 -17.516 1 95.5 217 ARG B C 1
ATOM 5021 O O . ARG B 1 217 ? -8.375 -18.312 -17.078 1 95.5 217 ARG B O 1
ATOM 5028 N N . ASN B 1 218 ? -8.773 -16.188 -17.75 1 96.38 218 ASN B N 1
ATOM 5029 C CA . ASN B 1 218 ? -7.383 -15.773 -17.594 1 96.38 218 ASN B CA 1
ATOM 5030 C C . ASN B 1 218 ? -7.277 -14.516 -16.734 1 96.38 218 ASN B C 1
ATOM 5032 O O . ASN B 1 218 ? -8.047 -13.57 -16.922 1 96.38 218 ASN B O 1
ATOM 5036 N N . ASP B 1 219 ? -6.305 -14.492 -15.797 1 94.06 219 ASP B N 1
ATOM 5037 C CA . ASP B 1 219 ? -6.191 -13.281 -14.984 1 94.06 219 ASP B CA 1
ATOM 5038 C C . ASP B 1 219 ? -4.801 -12.664 -15.117 1 94.06 219 ASP B C 1
ATOM 5040 O O . ASP B 1 219 ? -4.477 -11.703 -14.414 1 94.06 219 ASP B O 1
ATOM 5044 N N . GLY B 1 220 ? -3.947 -13.258 -15.977 1 96.81 220 GLY B N 1
ATOM 5045 C CA . GLY B 1 220 ? -2.635 -12.664 -16.172 1 96.81 220 GLY B CA 1
ATOM 5046 C C . GLY B 1 220 ? -1.621 -13.633 -16.75 1 96.81 220 GLY B C 1
ATOM 5047 O O . GLY B 1 220 ? -1.958 -14.453 -17.609 1 96.81 220 GLY B O 1
ATOM 5048 N N . LEU B 1 221 ? -0.35 -13.414 -16.375 1 98.12 221 LEU B N 1
ATOM 5049 C CA . LEU B 1 221 ? 0.752 -14.234 -16.875 1 98.12 221 LEU B CA 1
ATOM 5050 C C . LEU B 1 221 ? 1.618 -14.734 -15.719 1 98.12 221 LEU B C 1
ATOM 5052 O O . LEU B 1 221 ? 1.635 -14.125 -14.648 1 98.12 221 LEU B O 1
ATOM 5056 N N . ILE B 1 222 ? 2.246 -15.828 -15.953 1 98.19 222 ILE B N 1
ATOM 5057 C CA . ILE B 1 222 ? 3.285 -16.344 -15.07 1 98.19 222 ILE B CA 1
ATOM 5058 C C . ILE B 1 222 ? 4.633 -16.312 -15.789 1 98.19 222 ILE B C 1
ATOM 5060 O O . ILE B 1 222 ? 4.75 -16.766 -16.922 1 98.19 222 ILE B O 1
ATOM 5064 N N . PHE B 1 223 ? 5.613 -15.695 -15.195 1 98.44 223 PHE B N 1
ATOM 5065 C CA . PHE B 1 223 ? 6.992 -15.711 -15.656 1 98.44 223 PHE B CA 1
ATOM 5066 C C . PHE B 1 223 ? 7.812 -16.75 -14.898 1 98.44 223 PHE B C 1
ATOM 5068 O O . PHE B 1 223 ? 8.094 -16.578 -13.711 1 98.44 223 PHE B O 1
ATOM 5075 N N . THR B 1 224 ? 8.203 -17.766 -15.578 1 98.38 224 THR B N 1
ATOM 5076 C CA . THR B 1 224 ? 8.836 -18.906 -14.945 1 98.38 224 THR B CA 1
ATOM 5077 C C . THR B 1 224 ? 10.32 -18.984 -15.32 1 98.38 224 THR B C 1
ATOM 5079 O O . THR B 1 224 ? 10.656 -19.094 -16.5 1 98.38 224 THR B O 1
ATOM 5082 N N . PRO B 1 225 ? 11.188 -18.953 -14.305 1 97.81 225 PRO B N 1
ATOM 5083 C CA . PRO B 1 225 ? 12.609 -19.156 -14.617 1 97.81 225 PRO B CA 1
ATOM 5084 C C . PRO B 1 225 ? 12.922 -20.578 -15.047 1 97.81 225 PRO B C 1
ATOM 5086 O O . PRO B 1 225 ? 12.383 -21.531 -14.484 1 97.81 225 PRO B O 1
ATOM 5089 N N . VAL B 1 226 ? 13.82 -20.719 -15.984 1 98 226 VAL B N 1
ATOM 5090 C CA . VAL B 1 226 ? 14.055 -22.031 -16.594 1 98 226 VAL B CA 1
ATOM 5091 C C . VAL B 1 226 ? 15.117 -22.781 -15.805 1 98 226 VAL B C 1
ATOM 5093 O O . VAL B 1 226 ? 15 -24 -15.609 1 98 226 VAL B O 1
ATOM 5096 N N . GLN B 1 227 ? 16.031 -22.109 -15.258 1 96.31 227 GLN B N 1
ATOM 5097 C CA . GLN B 1 227 ? 17.266 -22.766 -14.805 1 96.31 227 GLN B CA 1
ATOM 5098 C C . GLN B 1 227 ? 17.125 -23.25 -13.367 1 96.31 227 GLN B C 1
ATOM 5100 O O . GLN B 1 227 ? 18 -23.953 -12.852 1 96.31 227 GLN B O 1
ATOM 5105 N N . LEU B 1 228 ? 16.062 -23.016 -12.75 1 94.75 228 LEU B N 1
ATOM 5106 C CA . LEU B 1 228 ? 15.898 -23.406 -11.359 1 94.75 228 LEU B CA 1
ATOM 5107 C C . LEU B 1 228 ? 15.281 -24.797 -11.25 1 94.75 228 LEU B C 1
ATOM 5109 O O . LEU B 1 228 ? 14.406 -25.156 -12.047 1 94.75 228 LEU B O 1
ATOM 5113 N N . ALA B 1 229 ? 15.797 -25.516 -10.266 1 95.12 229 ALA B N 1
ATOM 5114 C CA . ALA B 1 229 ? 15.039 -26.703 -9.852 1 95.12 229 ALA B CA 1
ATOM 5115 C C . ALA B 1 229 ? 13.672 -26.312 -9.305 1 95.12 229 ALA B C 1
ATOM 5117 O O . ALA B 1 229 ? 13.367 -25.125 -9.18 1 95.12 229 ALA B O 1
ATOM 5118 N N . TYR B 1 230 ? 12.844 -27.312 -9.125 1 96.5 230 TYR B N 1
ATOM 5119 C CA . TYR B 1 230 ? 11.531 -27 -8.562 1 96.5 230 TYR B CA 1
ATOM 5120 C C . TYR B 1 230 ? 11.664 -26.234 -7.254 1 96.5 230 TYR B C 1
ATOM 5122 O O . TYR B 1 230 ? 12.141 -26.766 -6.254 1 96.5 230 TYR B O 1
ATOM 5130 N N . PRO B 1 231 ? 11.258 -25 -7.246 1 93.75 231 PRO B N 1
ATOM 5131 C CA . PRO B 1 231 ? 11.383 -24.203 -6.023 1 93.75 231 PRO B CA 1
ATOM 5132 C C . PRO B 1 231 ? 10.297 -24.516 -5 1 93.75 231 PRO B C 1
ATOM 5134 O O . PRO B 1 231 ? 9.156 -24.812 -5.371 1 93.75 231 PRO B O 1
ATOM 5137 N N . LEU B 1 232 ? 10.68 -24.469 -3.766 1 94 232 LEU B N 1
ATOM 5138 C CA . LEU B 1 232 ? 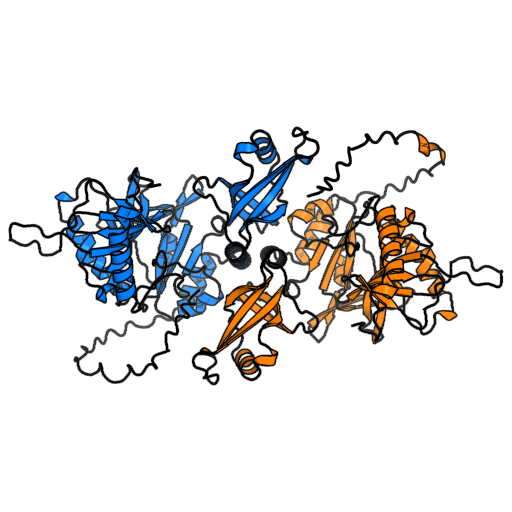9.703 -24.672 -2.701 1 94 232 LEU B CA 1
ATOM 5139 C C . LEU B 1 232 ? 9.25 -23.328 -2.129 1 94 232 LEU B C 1
ATOM 5141 O O . LEU B 1 232 ? 10.039 -22.375 -2.082 1 94 232 LEU B O 1
ATOM 5145 N N . LYS B 1 233 ? 8.023 -23.25 -1.769 1 92.25 233 LYS B N 1
ATOM 5146 C CA . LYS B 1 233 ? 7.469 -22.078 -1.095 1 92.25 233 LYS B CA 1
ATOM 5147 C C . LYS B 1 233 ? 7.68 -20.812 -1.925 1 92.25 233 LYS B C 1
ATOM 5149 O O . LYS B 1 233 ? 7.586 -20.859 -3.154 1 92.25 233 LYS B O 1
ATOM 5154 N N . SER B 1 234 ? 7.891 -19.672 -1.282 1 87 234 SER B N 1
ATOM 5155 C CA . SER B 1 234 ? 8.016 -18.422 -2.016 1 87 234 SER B CA 1
ATOM 5156 C C . SER B 1 234 ? 9.305 -18.375 -2.82 1 87 234 SER B C 1
ATOM 5158 O O . SER B 1 234 ? 10.383 -18.641 -2.289 1 87 234 SER B O 1
ATOM 5160 N N . CYS B 1 235 ? 9.148 -18.141 -4.047 1 89.31 235 CYS B N 1
ATOM 5161 C CA . CYS B 1 235 ? 10.273 -18.016 -4.969 1 89.31 235 CYS B CA 1
ATOM 5162 C C . CYS B 1 235 ? 10.305 -16.641 -5.605 1 89.31 235 CYS B C 1
ATOM 5164 O O . CYS B 1 235 ? 9.383 -16.25 -6.32 1 89.31 235 CYS B O 1
ATOM 5166 N N . SER B 1 236 ? 11.43 -15.906 -5.473 1 86.62 236 SER B N 1
ATOM 5167 C CA . SER B 1 236 ? 11.539 -14.523 -5.926 1 86.62 236 SER B CA 1
ATOM 5168 C C . SER B 1 236 ? 11.688 -14.453 -7.441 1 86.62 236 SER B C 1
ATOM 5170 O O . SER B 1 236 ? 11.484 -13.391 -8.039 1 86.62 236 SER B O 1
ATOM 5172 N N . ALA B 1 237 ? 12.047 -15.602 -7.992 1 93.5 237 ALA B N 1
ATOM 5173 C CA . ALA B 1 237 ? 12.266 -15.586 -9.438 1 93.5 237 ALA B CA 1
ATOM 5174 C C . ALA B 1 237 ? 10.984 -15.961 -10.188 1 93.5 237 ALA B C 1
ATOM 5176 O O . ALA B 1 237 ? 10.867 -15.719 -11.391 1 93.5 237 ALA B O 1
ATOM 5177 N N . LEU B 1 238 ? 10.117 -16.656 -9.547 1 96.81 238 LEU B N 1
ATOM 5178 C CA . LEU B 1 238 ? 8.828 -16.969 -10.141 1 96.81 238 LEU B CA 1
ATOM 5179 C C . LEU B 1 238 ? 7.848 -15.805 -9.953 1 96.81 238 LEU B C 1
ATOM 5181 O O . LEU B 1 238 ? 7.516 -15.445 -8.828 1 96.81 238 LEU B O 1
ATOM 5185 N N . LEU B 1 239 ? 7.379 -15.266 -11.094 1 96.5 239 LEU B N 1
ATOM 5186 C CA . LEU B 1 239 ? 6.668 -13.992 -10.992 1 96.5 239 LEU B CA 1
ATOM 5187 C C . LEU B 1 239 ? 5.277 -14.094 -11.617 1 96.5 239 LEU B C 1
ATOM 5189 O O . LEU B 1 239 ? 5.098 -14.781 -12.625 1 96.5 239 LEU B O 1
ATOM 5193 N N . LYS B 1 240 ? 4.379 -13.422 -11.023 1 96.44 240 LYS B N 1
ATOM 5194 C CA . LYS B 1 240 ? 3.025 -13.344 -11.57 1 96.44 240 LYS B CA 1
ATOM 5195 C C . LYS B 1 240 ? 2.652 -11.898 -11.906 1 96.44 240 LYS B C 1
ATOM 5197 O O . LYS B 1 240 ? 3.002 -10.977 -11.172 1 96.44 240 LYS B O 1
ATOM 5202 N N . TRP B 1 241 ? 2.053 -11.695 -13.078 1 96.94 241 TRP B N 1
ATOM 5203 C CA . TRP B 1 241 ? 1.455 -10.43 -13.492 1 96.94 241 TRP B CA 1
ATOM 5204 C C . TRP B 1 241 ? -0.051 -10.578 -13.68 1 96.94 241 TRP B C 1
ATOM 5206 O O . TRP B 1 241 ? -0.515 -11.539 -14.305 1 96.94 241 TRP B O 1
ATOM 5216 N N . LYS B 1 242 ? -0.788 -9.648 -13.125 1 94.12 242 LYS B N 1
ATOM 5217 C CA . LYS B 1 242 ? -2.24 -9.633 -13.273 1 94.12 242 LYS B CA 1
ATOM 5218 C C . LYS B 1 242 ? -2.713 -8.336 -13.922 1 94.12 242 LYS B C 1
ATOM 5220 O O . LYS B 1 242 ? -2.109 -7.281 -13.727 1 94.12 242 LYS B O 1
ATOM 5225 N N . TYR B 1 243 ? -3.834 -8.516 -14.633 1 91.5 243 TYR B N 1
ATOM 5226 C CA . TYR B 1 243 ? -4.512 -7.293 -15.062 1 91.5 243 TYR B CA 1
ATOM 5227 C C . TYR B 1 243 ? -4.941 -6.457 -13.867 1 91.5 243 TYR B C 1
ATOM 5229 O O . TYR B 1 243 ? -5.273 -6.996 -12.812 1 91.5 243 TYR B O 1
ATOM 5237 N N . PRO B 1 244 ? -4.918 -5.137 -14.055 1 82.81 244 PRO B N 1
ATOM 5238 C CA . PRO B 1 244 ? -5.238 -4.242 -12.938 1 82.81 244 PRO B CA 1
ATOM 5239 C C . PRO B 1 244 ? -6.555 -4.602 -12.25 1 82.81 244 PRO B C 1
ATOM 5241 O O . PRO B 1 244 ? -6.645 -4.578 -11.023 1 82.81 244 PRO B O 1
ATOM 5244 N N . LEU B 1 245 ? -7.496 -4.969 -13.008 1 78.44 245 LEU B N 1
ATOM 5245 C CA . LEU B 1 245 ? -8.812 -5.277 -12.461 1 78.44 245 LEU B CA 1
ATOM 5246 C C . LEU B 1 245 ? -8.75 -6.484 -11.531 1 78.44 245 LEU B C 1
ATOM 5248 O O . LEU B 1 245 ? -9.57 -6.617 -10.617 1 78.44 245 LEU B O 1
ATOM 5252 N N . TYR B 1 246 ? -7.773 -7.305 -11.789 1 87.94 246 TYR B N 1
ATOM 5253 C CA . TYR B 1 246 ? -7.707 -8.547 -11.031 1 87.94 246 TYR B CA 1
ATOM 5254 C C . TYR B 1 246 ? -6.695 -8.438 -9.891 1 87.94 246 TYR B C 1
ATOM 5256 O O . TYR B 1 246 ? -6.543 -9.367 -9.094 1 87.94 246 TYR B O 1
ATOM 5264 N N . ASN B 1 247 ? -6.055 -7.324 -9.82 1 91.38 247 ASN B N 1
ATOM 5265 C CA . ASN B 1 247 ? -5.219 -7.039 -8.664 1 91.38 247 ASN B CA 1
ATOM 5266 C C . ASN B 1 247 ? -6.051 -6.613 -7.457 1 91.38 247 ASN B C 1
ATOM 5268 O O . ASN B 1 247 ? -6.211 -5.418 -7.199 1 91.38 247 ASN B O 1
ATOM 5272 N N . SER B 1 248 ? -6.535 -7.648 -6.73 1 93.81 248 SER B N 1
ATOM 5273 C CA . SER B 1 248 ? -7.531 -7.387 -5.695 1 93.81 248 SER B CA 1
ATOM 5274 C C . SER B 1 248 ? -7.051 -7.863 -4.332 1 93.81 248 SER B C 1
ATOM 5276 O O . SER B 1 248 ? -6.008 -8.516 -4.227 1 93.81 248 SER B O 1
ATOM 5278 N N . VAL B 1 249 ? -7.691 -7.438 -3.277 1 95.88 249 VAL B N 1
ATOM 5279 C CA . VAL B 1 249 ? -7.414 -7.773 -1.886 1 95.88 249 VAL B CA 1
ATOM 5280 C C . VAL B 1 249 ? -8.672 -8.32 -1.223 1 95.88 249 VAL B C 1
ATOM 5282 O O . VAL B 1 249 ? -9.773 -7.809 -1.441 1 95.88 249 VAL B O 1
ATOM 5285 N N . ASP B 1 250 ? -8.508 -9.391 -0.453 1 95.56 250 ASP B N 1
ATOM 5286 C CA . ASP B 1 250 ? -9.578 -9.883 0.401 1 95.56 250 ASP B CA 1
ATOM 5287 C C . ASP B 1 250 ? -9.617 -9.133 1.732 1 95.56 250 ASP B C 1
ATOM 5289 O O . ASP B 1 250 ? -8.695 -9.266 2.547 1 95.56 250 ASP B O 1
ATOM 5293 N N . PHE B 1 251 ? -10.656 -8.383 1.975 1 97.88 251 PHE B N 1
ATOM 5294 C CA . PHE B 1 251 ? -10.828 -7.625 3.209 1 97.88 251 PHE B CA 1
ATOM 5295 C C . PHE B 1 251 ? -11.984 -8.18 4.031 1 97.88 251 PHE B C 1
ATOM 5297 O O . PHE B 1 251 ? -12.875 -8.836 3.49 1 97.88 251 PHE B O 1
ATOM 5304 N N . MET B 1 252 ? -11.914 -7.938 5.281 1 97.62 252 MET B N 1
ATOM 5305 C CA . MET B 1 252 ? -13.109 -8.102 6.105 1 97.62 252 MET B CA 1
ATOM 5306 C C . MET B 1 252 ? -13.992 -6.859 6.039 1 97.62 252 MET B C 1
ATOM 5308 O O . MET B 1 252 ? -13.492 -5.734 6.133 1 97.62 252 MET B O 1
ATOM 5312 N N . LEU B 1 253 ? -15.281 -7.094 5.898 1 97.06 253 LEU B N 1
ATOM 5313 C CA . LEU B 1 253 ? -16.234 -5.992 5.816 1 97.06 253 LEU B CA 1
ATOM 5314 C C . LEU B 1 253 ? -16.875 -5.727 7.176 1 97.06 253 LEU B C 1
ATOM 5316 O O . LEU B 1 253 ? -17.406 -6.645 7.809 1 97.06 253 LEU B O 1
ATOM 5320 N N . PHE B 1 254 ? -16.828 -4.484 7.605 1 95.25 254 PHE B N 1
ATOM 5321 C CA . PHE B 1 254 ? -17.531 -4.043 8.805 1 95.25 254 PHE B CA 1
ATOM 5322 C C . PHE B 1 254 ? -18.656 -3.062 8.445 1 95.25 254 PHE B C 1
ATOM 5324 O O . PHE B 1 254 ? -18.438 -2.119 7.68 1 95.25 254 PHE B O 1
ATOM 5331 N N . ILE B 1 255 ? -19.797 -3.334 8.969 1 93.94 255 ILE B N 1
ATOM 5332 C CA . ILE B 1 255 ? -20.953 -2.477 8.734 1 93.94 255 ILE B CA 1
ATOM 5333 C C . ILE B 1 255 ? -21.422 -1.874 10.055 1 93.94 255 ILE B C 1
ATOM 5335 O O . ILE B 1 255 ? -21.703 -2.602 11.016 1 93.94 255 ILE B O 1
ATOM 5339 N N . GLU B 1 256 ? -21.453 -0.55 10.109 1 90.44 256 GLU B N 1
ATOM 5340 C CA . GLU B 1 256 ? -21.938 0.18 11.273 1 90.44 256 GLU B CA 1
ATOM 5341 C C . GLU B 1 256 ? -23.078 1.114 10.906 1 90.44 256 GLU B C 1
ATOM 5343 O O . GLU B 1 256 ? -23.016 1.814 9.891 1 90.44 256 GLU B O 1
ATOM 5348 N N . VAL B 1 257 ? -24.125 1.069 11.617 1 88 257 VAL B N 1
ATOM 5349 C CA . VAL B 1 257 ? -25.297 1.906 11.359 1 88 257 VAL B CA 1
ATOM 5350 C C . VAL B 1 257 ? -25.516 2.855 12.531 1 88 257 VAL B C 1
ATOM 5352 O O . VAL B 1 257 ? -25.688 2.416 13.672 1 88 257 VAL B O 1
ATOM 5355 N N . ASP B 1 258 ? -25.453 4.145 12.125 1 82.38 258 ASP B N 1
ATOM 5356 C CA . ASP B 1 258 ? -25.688 5.16 13.148 1 82.38 258 ASP B CA 1
ATOM 5357 C C . ASP B 1 258 ? -27.141 5.145 13.625 1 82.38 258 ASP B C 1
ATOM 5359 O O . ASP B 1 258 ? -28.062 5.215 12.812 1 82.38 258 ASP B O 1
ATOM 5363 N N . GLY B 1 259 ? -27.359 5.336 14.945 1 75.56 259 GLY B N 1
ATOM 5364 C CA . GLY B 1 259 ? -28.656 5.496 15.586 1 75.56 259 GLY B CA 1
ATOM 5365 C C . GLY B 1 259 ? -29.688 4.48 15.125 1 75.56 259 GLY B C 1
ATOM 5366 O O . GLY B 1 259 ? -30.891 4.723 15.219 1 75.56 259 GLY B O 1
ATOM 5367 N N . GLY B 1 260 ? -29.328 3.463 14.477 1 66.81 260 GLY B N 1
ATOM 5368 C CA . GLY B 1 260 ? -30.234 2.387 14.086 1 66.81 260 GLY B CA 1
ATOM 5369 C C . GLY B 1 260 ? -31.109 2.738 12.898 1 66.81 260 GLY B C 1
ATOM 5370 O O . GLY B 1 260 ? -32.062 2.039 12.609 1 66.81 260 GLY B O 1
ATOM 5371 N N . ASN B 1 261 ? -30.984 3.932 12.406 1 71.06 261 ASN B N 1
ATOM 5372 C CA . ASN B 1 261 ? -31.797 4.289 11.25 1 71.06 261 ASN B CA 1
ATOM 5373 C C . ASN B 1 261 ? -31.094 3.953 9.938 1 71.06 261 ASN B C 1
ATOM 5375 O O . ASN B 1 261 ? -30.281 4.734 9.453 1 71.06 261 ASN B O 1
ATOM 5379 N N . GLU B 1 262 ? -31.453 2.896 9.344 1 71.5 262 GLU B N 1
ATOM 5380 C CA . GLU B 1 262 ? -30.812 2.361 8.141 1 71.5 262 GLU B CA 1
ATOM 5381 C C . GLU B 1 262 ? -31.469 2.914 6.883 1 71.5 262 GLU B C 1
ATOM 5383 O O . GLU B 1 262 ? -31.047 2.611 5.766 1 71.5 262 GLU B O 1
ATOM 5388 N N . GLU B 1 263 ? -32.469 3.711 7.094 1 74.31 263 GLU B N 1
ATOM 5389 C CA . GLU B 1 263 ? -33.188 4.207 5.926 1 74.31 263 GLU B CA 1
ATOM 5390 C C . GLU B 1 263 ? -32.344 5.23 5.16 1 74.31 263 GLU B C 1
ATOM 5392 O O . GLU B 1 263 ? -32.406 5.293 3.932 1 74.31 263 GLU B O 1
ATOM 5397 N N . ASP B 1 264 ? -31.547 5.887 5.922 1 80.5 264 ASP B N 1
ATOM 5398 C CA . ASP B 1 264 ? -30.672 6.867 5.285 1 80.5 264 ASP B CA 1
ATOM 5399 C C . ASP B 1 264 ? -29.266 6.305 5.09 1 80.5 264 ASP B C 1
ATOM 5401 O O . ASP B 1 264 ? -28.562 6.023 6.062 1 80.5 264 ASP B O 1
ATOM 5405 N N . PRO B 1 265 ? -28.859 6.125 3.84 1 80.5 265 PRO B N 1
ATOM 5406 C CA . PRO B 1 265 ? -27.547 5.543 3.555 1 80.5 265 PRO B CA 1
ATOM 5407 C C . PRO B 1 265 ? -26.406 6.316 4.203 1 80.5 265 PRO B C 1
ATOM 5409 O O . PRO B 1 265 ? -25.328 5.77 4.398 1 80.5 265 PRO B O 1
ATOM 5412 N N . ARG B 1 266 ? -26.641 7.543 4.59 1 79.06 266 ARG B N 1
ATOM 5413 C CA . ARG B 1 266 ? -25.609 8.359 5.207 1 79.06 266 ARG B CA 1
ATOM 5414 C C . ARG B 1 266 ? -25.297 7.879 6.617 1 79.06 266 ARG B C 1
ATOM 5416 O O . ARG B 1 266 ? -24.234 8.188 7.164 1 79.06 266 ARG B O 1
ATOM 5423 N N . ASN B 1 267 ? -26.156 7.121 7.121 1 86.75 267 ASN B N 1
ATOM 5424 C CA . ASN B 1 267 ? -25.984 6.59 8.469 1 86.75 267 ASN B CA 1
ATOM 5425 C C . ASN B 1 267 ? -25.281 5.23 8.445 1 86.75 267 ASN B C 1
ATOM 5427 O O . ASN B 1 267 ? -24.984 4.668 9.5 1 86.75 267 ASN B O 1
ATOM 5431 N N . ILE B 1 268 ? -25.109 4.73 7.254 1 89.94 268 ILE B N 1
ATOM 5432 C CA . ILE B 1 268 ? -24.469 3.424 7.121 1 89.94 268 ILE B CA 1
ATOM 5433 C C . ILE B 1 268 ? -23 3.598 6.789 1 89.94 268 ILE B C 1
ATOM 5435 O O . ILE B 1 268 ? -22.641 4.121 5.73 1 89.94 268 ILE B O 1
ATOM 5439 N N . HIS B 1 269 ? -22.188 3.158 7.711 1 89.94 269 HIS B N 1
ATOM 5440 C CA . HIS B 1 269 ? -20.75 3.242 7.512 1 89.94 269 HIS B CA 1
ATOM 5441 C C . HIS B 1 269 ? -20.141 1.865 7.242 1 89.94 269 HIS B C 1
ATOM 5443 O O . HIS B 1 269 ? -20.484 0.892 7.918 1 89.94 269 HIS B O 1
ATOM 5449 N N . THR B 1 270 ? -19.359 1.817 6.227 1 93.25 270 THR B N 1
ATOM 5450 C CA . THR B 1 270 ? -18.688 0.577 5.867 1 93.25 270 THR B CA 1
ATOM 5451 C C . THR B 1 270 ? -17.172 0.731 6.004 1 93.25 270 THR B C 1
ATOM 5453 O O . THR B 1 270 ? -16.594 1.732 5.562 1 93.25 270 THR B O 1
ATOM 5456 N N . TYR B 1 271 ? -16.578 -0.274 6.684 1 93.88 271 TYR B N 1
ATOM 5457 C CA . TYR B 1 271 ? -15.133 -0.281 6.887 1 93.88 271 TYR B CA 1
ATOM 5458 C C . TYR B 1 271 ? -14.516 -1.568 6.359 1 93.88 271 TYR B C 1
ATOM 5460 O O . TYR B 1 271 ? -15.148 -2.625 6.383 1 93.88 271 TYR B O 1
ATOM 5468 N N . LEU B 1 272 ? -13.297 -1.434 5.902 1 96.5 272 LEU B N 1
ATOM 5469 C CA . LEU B 1 272 ? -12.516 -2.6 5.508 1 96.5 272 LEU B CA 1
ATOM 5470 C C . LEU B 1 272 ? -11.492 -2.961 6.582 1 96.5 272 LEU B C 1
ATOM 5472 O O . LEU B 1 272 ? -10.961 -2.08 7.258 1 96.5 272 LEU B O 1
ATOM 5476 N N . GLY B 1 273 ? -11.297 -4.23 6.672 1 96.62 273 GLY B N 1
ATOM 5477 C CA . GLY B 1 273 ? -10.281 -4.719 7.594 1 96.62 273 GLY B CA 1
ATOM 5478 C C . GLY B 1 273 ? -9.32 -5.703 6.953 1 96.62 273 GLY B C 1
ATOM 5479 O O . GLY B 1 273 ? -9.719 -6.496 6.098 1 96.62 273 GLY B O 1
ATOM 5480 N N . TYR B 1 274 ? -8.094 -5.652 7.355 1 96.38 274 TYR B N 1
ATOM 5481 C CA . TYR B 1 274 ? -7.066 -6.605 6.949 1 96.38 274 TYR B CA 1
ATOM 5482 C C . TYR B 1 274 ? -6.531 -7.375 8.148 1 96.38 274 TYR B C 1
ATOM 5484 O O . TYR B 1 274 ? -6.828 -7.035 9.297 1 96.38 274 TYR B O 1
ATOM 5492 N N . LYS B 1 275 ? -5.781 -8.391 7.859 1 94.25 275 LYS B N 1
ATOM 5493 C CA . LYS B 1 275 ? -5.223 -9.203 8.938 1 94.25 275 LYS B CA 1
ATOM 5494 C C . LYS B 1 275 ? -3.91 -8.617 9.445 1 94.25 275 LYS B C 1
ATOM 5496 O O . LYS B 1 275 ? -2.982 -8.383 8.664 1 94.25 275 LYS B O 1
ATOM 5501 N N . GLY B 1 276 ? -3.885 -8.32 10.727 1 90.38 276 GLY B N 1
ATOM 5502 C CA . GLY B 1 276 ? -2.658 -7.969 11.43 1 90.38 276 GLY B CA 1
ATOM 5503 C C . GLY B 1 276 ? -2.109 -9.094 12.273 1 90.38 276 GLY B C 1
ATOM 5504 O O . GLY B 1 276 ? -2.518 -10.25 12.125 1 90.38 276 GLY B O 1
ATOM 5505 N N . ASP B 1 277 ? -1.15 -8.789 13.07 1 86.31 277 ASP B N 1
ATOM 5506 C CA . ASP B 1 277 ? -0.504 -9.805 13.891 1 86.31 277 ASP B CA 1
ATOM 5507 C C . ASP B 1 277 ? -1.432 -10.281 15.008 1 86.31 277 ASP B C 1
ATOM 5509 O O . ASP B 1 277 ? -1.332 -11.422 15.461 1 86.31 277 ASP B O 1
ATOM 5513 N N . ARG B 1 278 ? -2.262 -9.398 15.445 1 86 278 ARG B N 1
ATOM 5514 C CA . ARG B 1 278 ? -3.115 -9.75 16.578 1 86 278 ARG B CA 1
ATOM 5515 C C . ARG B 1 278 ? -4.566 -9.906 16.141 1 86 278 ARG B C 1
ATOM 5517 O O . ARG B 1 278 ? -5.48 -9.828 16.969 1 86 278 ARG B O 1
ATOM 5524 N N . GLY B 1 279 ? -4.73 -10.023 14.898 1 89.25 279 GLY B N 1
ATOM 5525 C CA . GLY B 1 279 ? -6.094 -10.133 14.406 1 89.25 279 GLY B CA 1
ATOM 5526 C C . GLY B 1 279 ? -6.406 -9.148 13.297 1 89.25 279 GLY B C 1
ATOM 5527 O O . GLY B 1 279 ? -5.504 -8.688 12.594 1 89.25 279 GLY B O 1
ATOM 5528 N N . VAL B 1 280 ? -7.668 -8.969 13.188 1 93.62 280 VAL B N 1
ATOM 5529 C CA . VAL B 1 280 ? -8.094 -8.109 12.094 1 93.62 280 VAL B CA 1
ATOM 5530 C C . VAL B 1 280 ? -7.961 -6.641 12.5 1 93.62 280 VAL B C 1
ATOM 5532 O O . VAL B 1 280 ? -8.367 -6.254 13.594 1 93.62 280 VAL B O 1
ATOM 5535 N N . VAL B 1 281 ? -7.359 -5.875 11.719 1 92.06 281 VAL B N 1
ATOM 5536 C CA . VAL B 1 281 ? -7.168 -4.445 11.93 1 92.06 281 VAL B CA 1
ATOM 5537 C C . VAL B 1 281 ? -8.078 -3.654 10.992 1 92.06 281 VAL B C 1
ATOM 5539 O O . VAL B 1 281 ? -8.117 -3.922 9.789 1 92.06 281 VAL B O 1
ATOM 5542 N N . ARG B 1 282 ? -8.758 -2.701 11.609 1 90.5 282 ARG B N 1
ATOM 5543 C CA . ARG B 1 282 ? -9.57 -1.823 10.773 1 90.5 282 ARG B CA 1
ATOM 5544 C C . ARG B 1 282 ? -8.695 -0.917 9.914 1 90.5 282 ARG B C 1
ATOM 5546 O O . ARG B 1 282 ? -7.781 -0.265 10.43 1 90.5 282 ARG B O 1
ATOM 5553 N N . TYR B 1 283 ? -8.961 -0.929 8.695 1 90.31 283 TYR B N 1
ATOM 5554 C CA . TYR B 1 283 ? -8.164 -0.203 7.711 1 90.31 283 TYR B CA 1
ATOM 5555 C C . TYR B 1 283 ? -8.734 1.189 7.469 1 90.31 283 TYR B C 1
ATOM 5557 O O . TYR B 1 283 ? -8.125 2.191 7.84 1 90.31 283 TYR B O 1
ATOM 5565 N N . ARG B 1 284 ? -9.898 1.212 6.867 1 86.44 284 ARG B N 1
ATOM 5566 C CA . ARG B 1 284 ? -10.492 2.52 6.609 1 86.44 284 ARG B CA 1
ATOM 5567 C C . ARG B 1 284 ? -11.969 2.387 6.246 1 86.44 284 ARG B C 1
ATOM 5569 O O . ARG B 1 284 ? -12.422 1.311 5.855 1 86.44 284 ARG B O 1
ATOM 5576 N N . GLU B 1 285 ? -12.562 3.588 6.406 1 84.5 285 GLU B N 1
ATOM 5577 C CA . GLU B 1 285 ? -13.93 3.676 5.902 1 84.5 285 GLU B CA 1
ATOM 5578 C C . GLU B 1 285 ? -13.953 3.797 4.383 1 84.5 285 GLU B C 1
ATOM 5580 O O . GLU B 1 285 ? -13.133 4.512 3.799 1 84.5 285 GLU B O 1
ATOM 5585 N N . VAL B 1 286 ? -14.789 3.004 3.787 1 87.88 286 VAL B N 1
ATOM 5586 C CA . VAL B 1 286 ? -14.93 3.035 2.334 1 87.88 286 VAL B CA 1
ATOM 5587 C C . VAL B 1 286 ? -16.359 3.398 1.96 1 87.88 286 VAL B C 1
ATOM 5589 O O . VAL B 1 286 ? -17.312 2.955 2.611 1 87.88 286 VAL B O 1
ATOM 5592 N N . PHE B 1 287 ? -16.375 4.141 0.886 1 81.44 287 PHE B N 1
ATOM 5593 C CA . PHE B 1 287 ? -17.688 4.566 0.412 1 81.44 287 PHE B CA 1
ATOM 5594 C C . PHE B 1 287 ? -18.141 3.711 -0.766 1 81.44 287 PHE B C 1
ATOM 5596 O O . PHE B 1 287 ? -17.688 3.91 -1.895 1 81.44 287 PHE B O 1
ATOM 5603 N N . PHE B 1 288 ? -19 2.828 -0.466 1 87.38 288 PHE B N 1
ATOM 5604 C CA . PHE B 1 288 ? -19.625 1.999 -1.494 1 87.38 288 PHE B CA 1
ATOM 5605 C C . PHE B 1 288 ? -20.938 2.611 -1.966 1 87.38 288 PHE B C 1
ATOM 5607 O O . PHE B 1 288 ? -21.484 3.504 -1.312 1 87.38 288 PHE B O 1
ATOM 5614 N N . PRO B 1 289 ? -21.391 2.184 -3.117 1 86.56 289 PRO B N 1
ATOM 5615 C CA . PRO B 1 289 ? -22.672 2.707 -3.592 1 86.56 289 PRO B CA 1
ATOM 5616 C C . PRO B 1 289 ? -23.797 2.537 -2.57 1 86.56 289 PRO B C 1
ATOM 5618 O O . PRO B 1 289 ? -23.844 1.522 -1.871 1 86.56 289 PRO B O 1
ATOM 5621 N N . SER B 1 290 ? -24.656 3.541 -2.514 1 86.5 290 SER B N 1
ATOM 5622 C CA . SER B 1 290 ? -25.734 3.582 -1.531 1 86.5 290 SER B CA 1
ATOM 5623 C C . SER B 1 290 ? -26.609 2.334 -1.616 1 86.5 290 SER B C 1
ATOM 5625 O O . SER B 1 290 ? -27.031 1.802 -0.592 1 86.5 290 SER B O 1
ATOM 5627 N N . SER B 1 291 ? -26.844 1.923 -2.818 1 88 291 SER B N 1
ATOM 5628 C CA . SER B 1 291 ? -27.688 0.744 -3.004 1 88 291 SER B CA 1
ATOM 5629 C C . SER B 1 291 ? -27.062 -0.487 -2.354 1 88 291 SER B C 1
ATOM 5631 O O . SER B 1 291 ? -27.766 -1.27 -1.701 1 88 291 SER B O 1
ATOM 5633 N N . LEU B 1 292 ? -25.812 -0.611 -2.463 1 89.5 292 LEU B N 1
ATOM 5634 C CA . LEU B 1 292 ? -25.094 -1.743 -1.888 1 89.5 292 LEU B CA 1
ATOM 5635 C C . LEU B 1 292 ? -25.062 -1.648 -0.366 1 89.5 292 LEU B C 1
ATOM 5637 O O . LEU B 1 292 ? -25.297 -2.641 0.328 1 89.5 292 LEU B O 1
ATOM 5641 N N . LYS B 1 293 ? -24.828 -0.487 0.135 1 89.25 293 LYS B N 1
ATOM 5642 C CA . LYS B 1 293 ? -24.781 -0.264 1.577 1 89.25 293 LYS B CA 1
ATOM 5643 C C . LYS B 1 293 ? -26.109 -0.609 2.23 1 89.25 293 LYS B C 1
ATOM 5645 O O . LYS B 1 293 ? -26.156 -1.242 3.287 1 89.25 293 LYS B O 1
ATOM 5650 N N . LYS B 1 294 ? -27.156 -0.167 1.593 1 88.62 294 LYS B N 1
ATOM 5651 C CA . LYS B 1 294 ? -28.484 -0.44 2.121 1 88.62 294 LYS B CA 1
ATOM 5652 C C . LYS B 1 294 ? -28.766 -1.939 2.164 1 88.62 294 LYS B C 1
ATOM 5654 O O . LYS B 1 294 ? -29.281 -2.451 3.16 1 88.62 294 LYS B O 1
ATOM 5659 N N . LYS B 1 295 ? -28.438 -2.545 1.079 1 89.25 295 LYS B N 1
ATOM 5660 C CA . LYS B 1 295 ? -28.609 -3.992 1.02 1 89.25 295 LYS B CA 1
ATOM 5661 C C . LYS B 1 295 ? -27.844 -4.688 2.139 1 89.25 295 LYS B C 1
ATOM 5663 O O . LYS B 1 295 ? -28.375 -5.594 2.791 1 89.25 295 LYS B O 1
ATOM 5668 N N . TRP B 1 296 ? -26.672 -4.309 2.393 1 90.31 296 TRP B N 1
ATOM 5669 C CA . TRP B 1 296 ? -25.828 -4.914 3.42 1 90.31 296 TRP B CA 1
ATOM 5670 C C . TRP B 1 296 ? -26.375 -4.617 4.812 1 90.31 296 TRP B C 1
ATOM 5672 O O . TRP B 1 296 ? -26.312 -5.469 5.703 1 90.31 296 TRP B O 1
ATOM 5682 N N . ALA B 1 297 ? -26.844 -3.389 4.953 1 88.44 297 ALA B N 1
ATOM 5683 C CA . ALA B 1 297 ? -27.391 -3.002 6.254 1 88.44 297 ALA B CA 1
ATOM 5684 C C . ALA B 1 297 ? -28.641 -3.811 6.586 1 88.44 297 ALA B C 1
ATOM 5686 O O . ALA B 1 297 ? -28.859 -4.188 7.738 1 88.44 297 ALA B O 1
ATOM 5687 N N . GLU B 1 298 ? -29.469 -4.035 5.605 1 87.44 298 GLU B N 1
ATOM 5688 C CA . GLU B 1 298 ? -30.688 -4.805 5.781 1 87.44 298 GLU B CA 1
ATOM 5689 C C . GLU B 1 298 ? -30.391 -6.25 6.18 1 87.44 298 GLU B C 1
ATOM 5691 O O . GLU B 1 298 ? -31.109 -6.844 6.98 1 87.44 298 GLU B O 1
ATOM 5696 N N . SER B 1 299 ? -29.359 -6.75 5.629 1 89.88 299 SER B N 1
ATOM 5697 C CA . SER B 1 299 ? -28.906 -8.094 5.973 1 89.88 299 SER B CA 1
ATOM 5698 C C . SER B 1 299 ? -27.516 -8.062 6.598 1 89.88 299 SER B C 1
ATOM 5700 O O . SER B 1 299 ? -26.609 -8.766 6.141 1 89.88 299 SER B O 1
ATOM 5702 N N . ARG B 1 300 ? -27.422 -7.379 7.66 1 87.38 300 ARG B N 1
ATOM 5703 C CA . ARG B 1 300 ? -26.141 -7.082 8.281 1 87.38 300 ARG B CA 1
ATOM 5704 C C . ARG B 1 300 ? -25.453 -8.359 8.742 1 87.38 300 ARG B C 1
ATOM 5706 O O . ARG B 1 300 ? -24.234 -8.5 8.602 1 87.38 300 ARG B O 1
ATOM 5713 N N . LEU B 1 301 ? -26.156 -9.289 9.258 1 86.81 301 LEU B N 1
ATOM 5714 C CA . LEU B 1 301 ? -25.594 -10.523 9.789 1 86.81 301 LEU B CA 1
ATOM 5715 C C . LEU B 1 301 ? -24.906 -11.328 8.695 1 86.81 301 LEU B C 1
ATOM 5717 O O . LEU B 1 301 ? -23.922 -12.023 8.953 1 86.81 301 LEU B O 1
ATOM 5721 N N . GLU B 1 302 ? -25.359 -11.148 7.488 1 90.12 302 GLU B N 1
ATOM 5722 C CA . GLU B 1 302 ? -24.828 -11.922 6.367 1 90.12 302 GLU B CA 1
ATOM 5723 C C . GLU B 1 302 ? -23.562 -11.273 5.801 1 90.12 302 GLU B C 1
ATOM 5725 O O . GLU B 1 302 ? -22.766 -11.938 5.141 1 90.12 302 GLU B O 1
ATOM 5730 N N . HIS B 1 303 ? -23.484 -10.047 6.152 1 92.56 303 HIS B N 1
ATOM 5731 C CA . HIS B 1 303 ? -22.438 -9.328 5.453 1 92.56 303 HIS B CA 1
ATOM 5732 C C . HIS B 1 303 ? -21.375 -8.797 6.426 1 92.56 303 HIS B C 1
ATOM 5734 O O . HIS B 1 303 ? -20.219 -8.656 6.066 1 92.56 303 HIS B O 1
ATOM 5740 N N . HIS B 1 304 ? -21.766 -8.539 7.656 1 93.75 304 HIS B N 1
ATOM 5741 C CA . HIS B 1 304 ? -20.859 -8.016 8.656 1 93.75 304 HIS B CA 1
ATOM 5742 C C . HIS B 1 304 ? -19.797 -9.055 9.039 1 93.75 304 HIS B C 1
ATOM 5744 O O . HIS B 1 304 ? -20.141 -10.211 9.312 1 93.75 304 HIS B O 1
ATOM 5750 N N . GLU B 1 305 ? -18.547 -8.641 9.008 1 95.44 305 GLU B N 1
ATOM 5751 C CA . GLU B 1 305 ? -17.391 -9.469 9.359 1 95.44 305 GLU B CA 1
ATOM 5752 C C . GLU B 1 305 ? -17.234 -10.633 8.383 1 95.44 305 GLU B C 1
ATOM 5754 O O . GLU B 1 305 ? -16.797 -11.719 8.766 1 95.44 305 GLU B O 1
ATOM 5759 N N . LYS B 1 306 ? -17.734 -10.477 7.223 1 95.88 306 LYS B N 1
ATOM 5760 C CA . LYS B 1 306 ? -17.484 -11.414 6.137 1 95.88 306 LYS B CA 1
ATOM 5761 C C . LYS B 1 306 ? -16.391 -10.898 5.207 1 95.88 306 LYS B C 1
ATOM 5763 O O . LYS B 1 306 ? -16.062 -9.711 5.227 1 95.88 306 LYS B O 1
ATOM 5768 N N . ILE B 1 307 ? -15.812 -11.859 4.457 1 96.44 307 ILE B N 1
ATOM 5769 C CA . ILE B 1 307 ? -14.695 -11.516 3.59 1 96.44 307 ILE B CA 1
ATOM 5770 C C . ILE B 1 307 ? -15.219 -11.07 2.225 1 96.44 307 ILE B C 1
ATOM 5772 O O . ILE B 1 307 ? -16.047 -11.758 1.622 1 96.44 307 ILE B O 1
ATOM 5776 N N . ILE B 1 308 ? -14.758 -9.914 1.803 1 96 308 ILE B N 1
ATOM 5777 C CA . ILE B 1 308 ? -15.094 -9.422 0.47 1 96 308 ILE B CA 1
ATOM 5778 C C . ILE B 1 308 ? -13.812 -9.133 -0.312 1 96 308 ILE B C 1
ATOM 5780 O O . ILE B 1 308 ? -12.773 -8.82 0.276 1 96 308 ILE B O 1
ATOM 5784 N N . GLU B 1 309 ? -13.938 -9.234 -1.607 1 94.12 309 GLU B N 1
ATOM 5785 C CA . GLU B 1 309 ? -12.844 -8.914 -2.521 1 94.12 309 GLU B CA 1
ATOM 5786 C C . GLU B 1 309 ? -12.992 -7.5 -3.08 1 94.12 309 GLU B C 1
ATOM 5788 O O . GLU B 1 309 ? -14.062 -7.133 -3.58 1 94.12 309 GLU B O 1
ATOM 5793 N N . CYS B 1 310 ? -11.883 -6.707 -2.934 1 95.75 310 CYS B N 1
ATOM 5794 C CA . CYS B 1 310 ? -11.891 -5.336 -3.428 1 95.75 310 CYS B CA 1
ATOM 5795 C C . CYS B 1 310 ? -10.656 -5.055 -4.273 1 95.75 310 CYS B C 1
ATOM 5797 O O . CYS B 1 310 ? -9.617 -5.688 -4.086 1 95.75 310 CYS B O 1
ATOM 5799 N N . SER B 1 311 ? -10.805 -4.219 -5.203 1 93.62 311 SER B N 1
ATOM 5800 C CA . SER B 1 311 ? -9.695 -3.676 -5.973 1 93.62 311 SER B CA 1
ATOM 5801 C C . SER B 1 311 ? -9.617 -2.158 -5.836 1 93.62 311 SER B C 1
ATOM 5803 O O . SER B 1 311 ? -10.641 -1.496 -5.625 1 93.62 311 SER B O 1
ATOM 5805 N N . TYR B 1 312 ? -8.43 -1.605 -5.895 1 94 312 TYR B N 1
ATOM 5806 C CA . TYR B 1 312 ? -8.281 -0.161 -5.75 1 94 312 TYR B CA 1
ATOM 5807 C C . TYR B 1 312 ? -8.375 0.532 -7.105 1 94 312 TYR B C 1
ATOM 5809 O O . TYR B 1 312 ? -7.551 0.293 -7.992 1 94 312 TYR B O 1
ATOM 5817 N N . ASP B 1 313 ? -9.359 1.347 -7.223 1 92 313 ASP B N 1
ATOM 5818 C CA . ASP B 1 313 ? -9.508 2.168 -8.422 1 92 313 ASP B CA 1
ATOM 5819 C C . ASP B 1 313 ? -8.695 3.457 -8.305 1 92 313 ASP B C 1
ATOM 5821 O O . ASP B 1 313 ? -9.164 4.441 -7.73 1 92 313 ASP B O 1
ATOM 5825 N N . ARG B 1 314 ? -7.59 3.502 -8.977 1 90.31 314 ARG B N 1
ATOM 5826 C CA . ARG B 1 314 ? -6.668 4.625 -8.836 1 90.31 314 ARG B CA 1
ATOM 5827 C C . ARG B 1 314 ? -7.242 5.887 -9.477 1 90.31 314 ARG B C 1
ATOM 5829 O O . ARG B 1 314 ? -6.852 7 -9.125 1 90.31 314 ARG B O 1
ATOM 5836 N N . MET B 1 315 ? -8.109 5.719 -10.43 1 90.44 315 MET B N 1
ATOM 5837 C CA . MET B 1 315 ? -8.695 6.871 -11.109 1 90.44 315 MET B CA 1
ATOM 5838 C C . MET B 1 315 ? -9.805 7.492 -10.273 1 90.44 315 MET B C 1
ATOM 5840 O O . MET B 1 315 ? -10.039 8.695 -10.336 1 90.44 315 MET B O 1
ATOM 5844 N N . ALA B 1 316 ? -10.445 6.668 -9.453 1 89.81 316 ALA B N 1
ATOM 5845 C CA . ALA B 1 316 ? -11.492 7.164 -8.562 1 89.81 316 ALA B CA 1
ATOM 5846 C C . ALA B 1 316 ? -10.945 7.449 -7.172 1 89.81 316 ALA B C 1
ATOM 5848 O O . ALA B 1 316 ? -11.516 8.242 -6.422 1 89.81 316 ALA B O 1
ATOM 5849 N N . GLY B 1 317 ? -9.836 6.785 -6.895 1 90.88 317 GLY B N 1
ATOM 5850 C CA . GLY B 1 317 ? -9.25 6.922 -5.57 1 90.88 317 GLY B CA 1
ATOM 5851 C C . GLY B 1 317 ? -10.055 6.223 -4.488 1 90.88 317 GLY B C 1
ATOM 5852 O O . GLY B 1 317 ? -10.273 6.785 -3.414 1 90.88 317 GLY B O 1
ATOM 5853 N N . GLU B 1 318 ? -10.562 5.086 -4.797 1 91.31 318 GLU B N 1
ATOM 5854 C CA . GLU B 1 318 ? -11.398 4.348 -3.852 1 91.31 318 GLU B CA 1
ATOM 5855 C C . GLU B 1 318 ? -11.297 2.844 -4.086 1 91.31 318 GLU B C 1
ATOM 5857 O O . GLU B 1 318 ? -11.031 2.4 -5.203 1 91.31 318 GLU B O 1
ATOM 5862 N N . TRP B 1 319 ? -11.484 2.111 -2.965 1 93.5 319 TRP B N 1
ATOM 5863 C CA . TRP B 1 319 ? -11.617 0.663 -3.088 1 93.5 319 TRP B CA 1
ATOM 5864 C C . TRP B 1 319 ? -12.977 0.29 -3.672 1 93.5 319 TRP B C 1
ATOM 5866 O O . TRP B 1 319 ? -14.008 0.821 -3.252 1 93.5 319 TRP B O 1
ATOM 5876 N N . ARG B 1 320 ? -12.977 -0.582 -4.605 1 92.56 320 ARG B N 1
ATOM 5877 C CA . ARG B 1 320 ? -14.203 -1.029 -5.258 1 92.56 320 ARG B CA 1
ATOM 5878 C C . ARG B 1 320 ? -14.539 -2.463 -4.863 1 92.56 320 ARG B C 1
ATOM 5880 O O . ARG B 1 320 ? -13.664 -3.326 -4.824 1 92.56 320 ARG B O 1
ATOM 5887 N N . TYR B 1 321 ? -15.852 -2.652 -4.617 1 94.12 321 TYR B N 1
ATOM 5888 C CA . TYR B 1 321 ? -16.359 -3.984 -4.305 1 94.12 321 TYR B CA 1
ATOM 5889 C C . TYR B 1 321 ? -16.406 -4.859 -5.551 1 94.12 321 TYR B C 1
ATOM 5891 O O . TYR B 1 321 ? -16.906 -4.441 -6.594 1 94.12 321 TYR B O 1
ATOM 5899 N N . LEU B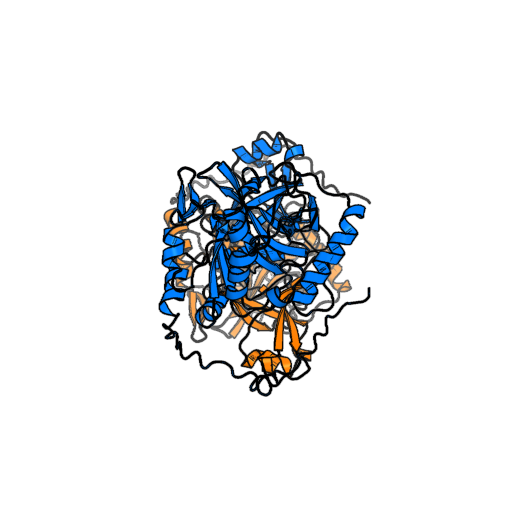 1 322 ? -15.898 -6.051 -5.375 1 90.81 322 LEU B N 1
ATOM 5900 C CA . LEU B 1 322 ? -15.984 -6.992 -6.488 1 90.81 322 LEU B CA 1
ATOM 5901 C C . LEU B 1 322 ? -16.969 -8.109 -6.184 1 90.81 322 LEU B C 1
ATOM 5903 O O . LEU B 1 322 ? -17.969 -8.281 -6.898 1 90.81 322 LEU B O 1
ATOM 5907 N N . ARG B 1 323 ? -16.703 -8.805 -5.062 1 90 323 ARG B N 1
ATOM 5908 C CA . ARG B 1 323 ? -17.578 -9.914 -4.691 1 90 323 ARG B CA 1
ATOM 5909 C C . ARG B 1 323 ? -17.312 -10.359 -3.258 1 90 323 ARG B C 1
ATOM 5911 O O . ARG B 1 323 ? -16.266 -10.031 -2.68 1 90 323 ARG B O 1
ATOM 5918 N N . HIS B 1 324 ? -18.297 -11.086 -2.76 1 92.81 324 HIS B N 1
ATOM 5919 C CA . HIS B 1 324 ? -18.078 -11.789 -1.503 1 92.81 324 HIS B CA 1
ATOM 5920 C C . HIS B 1 324 ? -17.219 -13.039 -1.713 1 92.81 324 HIS B C 1
ATOM 5922 O O . HIS B 1 324 ? -17.391 -13.75 -2.707 1 92.81 324 HIS B O 1
ATOM 5928 N N . ARG B 1 325 ? -16.297 -13.203 -0.897 1 90.12 325 ARG B N 1
ATOM 5929 C CA . ARG B 1 325 ? -15.492 -14.422 -0.908 1 90.12 325 ARG B CA 1
ATOM 5930 C C . ARG B 1 325 ? -15.977 -15.398 0.156 1 90.12 325 ARG B C 1
ATOM 5932 O O . ARG B 1 325 ? -15.375 -15.508 1.229 1 90.12 325 ARG B O 1
ATOM 5939 N N . THR B 1 326 ? -16.938 -16.125 -0.158 1 84.38 326 THR B N 1
ATOM 5940 C CA . THR B 1 326 ? -17.547 -17.047 0.801 1 84.38 326 THR B CA 1
ATOM 5941 C C . THR B 1 326 ? -16.625 -18.219 1.101 1 84.38 326 THR B C 1
ATOM 5943 O O . THR B 1 326 ? -16.828 -18.938 2.084 1 84.38 326 THR B O 1
ATOM 5946 N N . ASP B 1 327 ? -15.688 -18.328 0.275 1 75.62 327 ASP B N 1
ATOM 5947 C CA . ASP B 1 327 ? -14.734 -19.438 0.418 1 75.62 327 ASP B CA 1
ATOM 5948 C C . ASP B 1 327 ? -13.641 -19.094 1.427 1 75.62 327 ASP B C 1
ATOM 5950 O O . ASP B 1 327 ? -12.836 -19.953 1.786 1 75.62 327 ASP B O 1
ATOM 5954 N N . LYS B 1 328 ? -13.602 -17.812 1.86 1 84.06 328 LYS B N 1
ATOM 5955 C CA . LYS B 1 328 ? -12.555 -17.359 2.77 1 84.06 328 LYS B CA 1
ATOM 5956 C C . LYS B 1 328 ? -13.141 -16.938 4.117 1 84.06 328 LYS B C 1
ATOM 5958 O O . LYS B 1 328 ? -14.25 -16.422 4.18 1 84.06 328 LYS B O 1
ATOM 5963 N N . THR B 1 329 ? -12.312 -17.203 5.105 1 87.88 329 THR B N 1
ATOM 5964 C CA . THR B 1 329 ? -12.742 -16.781 6.434 1 87.88 329 THR B CA 1
ATOM 5965 C C . THR B 1 329 ? -11.797 -15.727 7 1 87.88 329 THR B C 1
ATOM 5967 O O . THR B 1 329 ? -12.078 -15.125 8.039 1 87.88 329 THR B O 1
ATOM 5970 N N . THR B 1 330 ? -10.703 -15.547 6.355 1 92 330 THR B N 1
ATOM 5971 C CA . THR B 1 330 ? -9.711 -14.594 6.836 1 92 330 THR B CA 1
ATOM 5972 C C . THR B 1 330 ? -9.336 -13.609 5.734 1 92 330 THR B C 1
ATOM 5974 O O . THR B 1 330 ? -9.195 -13.992 4.57 1 92 330 THR B O 1
ATOM 5977 N N . PRO B 1 331 ? -9.234 -12.336 6.133 1 96.19 331 PRO B N 1
ATOM 5978 C CA . PRO B 1 331 ? -8.766 -11.375 5.137 1 96.19 331 PRO B CA 1
ATOM 5979 C C . PRO B 1 331 ? -7.266 -11.492 4.863 1 96.19 331 PRO B C 1
ATOM 5981 O O . PRO B 1 331 ? -6.57 -12.25 5.543 1 96.19 331 PRO B O 1
ATOM 5984 N N . ASN B 1 332 ? -6.816 -10.852 3.887 1 93.62 332 ASN B N 1
ATOM 5985 C CA . ASN B 1 332 ? -5.395 -10.852 3.553 1 93.62 332 ASN B CA 1
ATOM 5986 C C . ASN B 1 332 ? -4.566 -10.148 4.625 1 93.62 332 ASN B C 1
ATOM 5988 O O . ASN B 1 332 ? -5.062 -9.25 5.309 1 93.62 332 ASN B O 1
ATOM 5992 N N . TYR B 1 333 ? -3.383 -10.633 4.711 1 91.94 333 TYR B N 1
ATOM 5993 C CA . TYR B 1 333 ? -2.432 -10.008 5.621 1 91.94 333 TYR B CA 1
ATOM 5994 C C . TYR B 1 333 ? -1.976 -8.656 5.094 1 91.94 333 TYR B C 1
ATOM 5996 O O . TYR B 1 333 ? -2.041 -8.398 3.891 1 91.94 333 TYR B O 1
ATOM 6004 N N . SER B 1 334 ? -1.451 -7.789 5.961 1 93.81 334 SER B N 1
ATOM 6005 C CA . SER B 1 334 ? -1.052 -6.422 5.645 1 93.81 334 SER B CA 1
ATOM 6006 C C . SER B 1 334 ? -0.064 -6.391 4.48 1 93.81 334 SER B C 1
ATOM 6008 O O . SER B 1 334 ? -0.177 -5.551 3.586 1 93.81 334 SER B O 1
ATOM 6010 N N . THR B 1 335 ? 0.867 -7.328 4.473 1 90.38 335 THR B N 1
ATOM 6011 C CA . THR B 1 335 ? 1.893 -7.324 3.436 1 90.38 335 THR B CA 1
ATOM 6012 C C . THR B 1 335 ? 1.275 -7.574 2.062 1 90.38 335 THR B C 1
ATOM 6014 O O . THR B 1 335 ? 1.739 -7.031 1.059 1 90.38 335 THR B O 1
ATOM 6017 N N . THR B 1 336 ? 0.291 -8.383 2.029 1 90.06 336 THR B N 1
ATOM 6018 C CA . THR B 1 336 ? -0.411 -8.633 0.775 1 90.06 336 THR B CA 1
ATOM 6019 C C . THR B 1 336 ? -1.098 -7.367 0.275 1 90.06 336 THR B C 1
ATOM 6021 O O . THR B 1 336 ? -1.091 -7.082 -0.924 1 90.06 336 THR B O 1
ATOM 6024 N N . VAL B 1 337 ? -1.698 -6.621 1.21 1 94.62 337 VAL B N 1
ATOM 6025 C CA . VAL B 1 337 ? -2.336 -5.355 0.849 1 94.62 337 VAL B CA 1
ATOM 6026 C C . VAL B 1 337 ? -1.295 -4.402 0.271 1 94.62 337 VAL B C 1
ATOM 6028 O O . VAL B 1 337 ? -1.509 -3.807 -0.788 1 94.62 337 VAL B O 1
ATOM 6031 N N . MET B 1 338 ? -0.216 -4.32 0.934 1 94 338 MET B N 1
ATOM 6032 C CA . MET B 1 338 ? 0.856 -3.426 0.505 1 94 338 MET B CA 1
ATOM 6033 C C . MET B 1 338 ? 1.396 -3.838 -0.861 1 94 338 MET B C 1
ATOM 6035 O O . MET B 1 338 ? 1.59 -2.994 -1.737 1 94 338 MET B O 1
ATOM 6039 N N . ASP B 1 339 ? 1.595 -5.121 -1.052 1 91.12 339 ASP B N 1
ATOM 6040 C CA . ASP B 1 339 ? 2.072 -5.641 -2.33 1 91.12 339 ASP B CA 1
ATOM 6041 C C . ASP B 1 339 ? 1.102 -5.297 -3.457 1 91.12 339 ASP B C 1
ATOM 6043 O O . ASP B 1 339 ? 1.522 -4.93 -4.555 1 91.12 339 ASP B O 1
ATOM 6047 N N . THR B 1 340 ? -0.128 -5.516 -3.158 1 93.38 340 THR B N 1
ATOM 6048 C CA . THR B 1 340 ? -1.162 -5.219 -4.145 1 93.38 340 THR B CA 1
ATOM 6049 C C . THR B 1 340 ? -1.153 -3.738 -4.508 1 93.38 340 THR B C 1
ATOM 6051 O O . THR B 1 340 ? -1.259 -3.383 -5.684 1 93.38 340 THR B O 1
ATOM 6054 N N . LEU B 1 341 ? -0.979 -2.912 -3.543 1 94.81 341 LEU B N 1
ATOM 6055 C CA . LEU B 1 341 ? -0.978 -1.473 -3.775 1 94.81 341 LEU B CA 1
ATOM 6056 C C . LEU B 1 341 ? 0.274 -1.045 -4.535 1 94.81 341 LEU B C 1
ATOM 6058 O O . LEU B 1 341 ? 0.221 -0.139 -5.367 1 94.81 341 LEU B O 1
ATOM 6062 N N . GLU B 1 342 ? 1.433 -1.638 -4.242 1 94 342 GLU B N 1
ATOM 6063 C CA . GLU B 1 342 ? 2.635 -1.384 -5.035 1 94 342 GLU B CA 1
ATOM 6064 C C . GLU B 1 342 ? 2.408 -1.721 -6.504 1 94 342 GLU B C 1
ATOM 6066 O O . GLU B 1 342 ? 2.752 -0.932 -7.387 1 94 342 GLU B O 1
ATOM 6071 N N . SER B 1 343 ? 1.843 -2.877 -6.664 1 93.88 343 SER B N 1
ATOM 6072 C CA . SER B 1 343 ? 1.54 -3.311 -8.023 1 93.88 343 SER B CA 1
ATOM 6073 C C . SER B 1 343 ? 0.58 -2.346 -8.711 1 93.88 343 SER B C 1
ATOM 6075 O O . SER B 1 343 ? 0.746 -2.033 -9.891 1 93.88 343 SER B O 1
ATOM 6077 N N . THR B 1 344 ? -0.39 -1.919 -7.992 1 94.12 344 THR B N 1
ATOM 6078 C CA . THR B 1 344 ? -1.36 -0.967 -8.516 1 94.12 344 THR B CA 1
ATOM 6079 C C . THR B 1 344 ? -0.688 0.362 -8.852 1 94.12 344 THR B C 1
ATOM 6081 O O . THR B 1 344 ? -1.007 0.985 -9.867 1 94.12 344 THR B O 1
ATOM 6084 N N . ALA B 1 345 ? 0.214 0.76 -8.031 1 93.62 345 ALA B N 1
ATOM 6085 C CA . ALA B 1 345 ? 0.948 2 -8.266 1 93.62 345 ALA B CA 1
ATOM 6086 C C . ALA B 1 345 ? 1.782 1.912 -9.539 1 93.62 345 ALA B C 1
ATOM 6088 O O . ALA B 1 345 ? 1.863 2.875 -10.305 1 93.62 345 ALA B O 1
ATOM 6089 N N . GLU B 1 346 ? 2.393 0.803 -9.742 1 94.06 346 GLU B N 1
ATOM 6090 C CA . GLU B 1 346 ? 3.221 0.607 -10.93 1 94.06 346 GLU B CA 1
ATOM 6091 C C . GLU B 1 346 ? 2.369 0.515 -12.188 1 94.06 346 GLU B C 1
ATOM 6093 O O . GLU B 1 346 ? 2.748 1.032 -13.242 1 94.06 346 GLU B O 1
ATOM 6098 N N . SER B 1 347 ? 1.265 -0.153 -12.062 1 92.12 347 SER B N 1
ATOM 6099 C CA . SER B 1 347 ? 0.306 -0.3 -13.148 1 92.12 347 SER B CA 1
ATOM 6100 C C . SER B 1 347 ? 1 -0.718 -14.445 1 92.12 347 SER B C 1
ATOM 6102 O O . SER B 1 347 ? 0.86 -0.053 -15.469 1 92.12 347 SER B O 1
ATOM 6104 N N . ILE B 1 348 ? 1.699 -1.83 -14.367 1 94.31 348 ILE B N 1
ATOM 6105 C CA . ILE B 1 348 ? 2.385 -2.34 -15.555 1 94.31 348 ILE B CA 1
ATOM 6106 C C . ILE B 1 348 ? 1.359 -2.84 -16.562 1 94.31 348 ILE B C 1
ATOM 6108 O O . ILE B 1 348 ? 0.543 -3.711 -16.266 1 94.31 348 ILE B O 1
ATOM 6112 N N . THR B 1 349 ? 1.466 -2.328 -17.766 1 93.56 349 THR B N 1
ATOM 6113 C CA . THR B 1 349 ? 0.491 -2.68 -18.797 1 93.56 349 THR B CA 1
ATOM 6114 C C . THR B 1 349 ? 1.013 -3.816 -19.672 1 93.56 349 THR B C 1
ATOM 6116 O O . THR B 1 349 ? 2.213 -4.098 -19.688 1 93.56 349 THR B O 1
ATOM 6119 N N . ARG B 1 350 ? 0.058 -4.41 -20.328 1 94 350 ARG B N 1
ATOM 6120 C CA . ARG B 1 350 ? 0.398 -5.418 -21.328 1 94 350 ARG B CA 1
ATOM 6121 C C . ARG B 1 350 ? 1.388 -4.867 -22.344 1 94 350 ARG B C 1
ATOM 6123 O O . ARG B 1 350 ? 2.369 -5.531 -22.688 1 94 350 ARG B O 1
ATOM 6130 N N . GLU B 1 351 ? 1.146 -3.678 -22.844 1 94.94 351 GLU B N 1
ATOM 6131 C CA . GLU B 1 351 ? 1.979 -3.029 -23.844 1 94.94 351 GLU B CA 1
ATOM 6132 C C . GLU B 1 351 ? 3.393 -2.791 -23.328 1 94.94 351 GLU B C 1
ATOM 6134 O O . GLU B 1 351 ? 4.371 -3.016 -24.031 1 94.94 351 GLU B O 1
ATOM 6139 N N . GLU B 1 352 ? 3.43 -2.393 -22.094 1 94.69 352 GLU B N 1
ATOM 6140 C CA . GLU B 1 352 ? 4.738 -2.166 -21.5 1 94.69 352 GLU B CA 1
ATOM 6141 C C . GLU B 1 352 ? 5.539 -3.463 -21.406 1 94.69 352 GLU B C 1
ATOM 6143 O O . GLU B 1 352 ? 6.742 -3.477 -21.688 1 94.69 352 GLU B O 1
ATOM 6148 N N . LEU B 1 353 ? 4.883 -4.562 -21 1 95.69 353 LEU B N 1
ATOM 6149 C CA . LEU B 1 353 ? 5.547 -5.859 -20.891 1 95.69 353 LEU B CA 1
ATOM 6150 C C . LEU B 1 353 ? 6.074 -6.316 -22.25 1 95.69 353 LEU B C 1
ATOM 6152 O O . LEU B 1 353 ? 7.23 -6.734 -22.359 1 95.69 353 LEU B O 1
ATOM 6156 N N . ILE B 1 354 ? 5.238 -6.246 -23.281 1 96.31 354 ILE B N 1
ATOM 6157 C CA . ILE B 1 354 ? 5.621 -6.664 -24.625 1 96.31 354 ILE B CA 1
ATOM 6158 C C . ILE B 1 354 ? 6.824 -5.852 -25.094 1 96.31 354 ILE B C 1
ATOM 6160 O O . ILE B 1 354 ? 7.82 -6.414 -25.547 1 96.31 354 ILE B O 1
ATOM 6164 N N . ASP B 1 355 ? 6.75 -4.547 -24.891 1 95.44 355 ASP B N 1
ATOM 6165 C CA . ASP B 1 355 ? 7.797 -3.645 -25.359 1 95.44 355 ASP B CA 1
ATOM 6166 C C . ASP B 1 355 ? 9.117 -3.916 -24.641 1 95.44 355 ASP B C 1
ATOM 6168 O O . ASP B 1 355 ? 10.164 -4.039 -25.266 1 95.44 355 ASP B O 1
ATOM 6172 N N . ARG B 1 356 ? 9.062 -4.086 -23.391 1 94.38 356 ARG B N 1
ATOM 6173 C CA . ARG B 1 356 ? 10.281 -4.211 -22.594 1 94.38 356 ARG B CA 1
ATOM 6174 C C . ARG B 1 356 ? 10.898 -5.594 -22.75 1 94.38 356 ARG B C 1
ATOM 6176 O O . ARG B 1 356 ? 12.125 -5.734 -22.797 1 94.38 356 ARG B O 1
ATOM 6183 N N . ILE B 1 357 ? 10.102 -6.582 -22.828 1 94.5 357 ILE B N 1
ATOM 6184 C CA . ILE B 1 357 ? 10.617 -7.941 -22.906 1 94.5 357 ILE B CA 1
ATOM 6185 C C . ILE B 1 357 ? 11.094 -8.234 -24.328 1 94.5 357 ILE B C 1
ATOM 6187 O O . ILE B 1 357 ? 12.148 -8.844 -24.516 1 94.5 357 ILE B O 1
ATOM 6191 N N . LYS B 1 358 ? 10.391 -7.82 -25.297 1 90.44 358 LYS B N 1
ATOM 6192 C CA . LYS B 1 358 ? 10.789 -8.055 -26.688 1 90.44 358 LYS B CA 1
ATOM 6193 C C . LYS B 1 358 ? 11.992 -7.203 -27.078 1 90.44 358 LYS B C 1
ATOM 6195 O O . LYS B 1 358 ? 12.883 -7.668 -27.781 1 90.44 358 LYS B O 1
ATOM 6200 N N . LYS B 1 359 ? 12.047 -5.957 -26.688 1 83.69 359 LYS B N 1
ATOM 6201 C CA . LYS B 1 359 ? 13.125 -5.039 -27.047 1 83.69 359 LYS B CA 1
ATOM 6202 C C . LYS B 1 359 ? 14.43 -5.426 -26.359 1 83.69 359 LYS B C 1
ATOM 6204 O O . LYS B 1 359 ? 15.516 -5.258 -26.938 1 83.69 359 LYS B O 1
ATOM 6209 N N . ASN B 1 360 ? 14.375 -5.891 -25.266 1 76.06 360 ASN B N 1
ATOM 6210 C CA . ASN B 1 360 ? 15.586 -6.074 -24.469 1 76.06 360 ASN B CA 1
ATOM 6211 C C . ASN B 1 360 ? 16.062 -7.527 -24.484 1 76.06 360 ASN B C 1
ATOM 6213 O O . ASN B 1 360 ? 17.062 -7.863 -23.875 1 76.06 360 ASN B O 1
ATOM 6217 N N . THR B 1 361 ? 15.312 -8.359 -25.016 1 74.12 361 THR B N 1
ATOM 6218 C CA . THR B 1 361 ? 15.734 -9.75 -25.094 1 74.12 361 THR B CA 1
ATOM 6219 C C . THR B 1 361 ? 16.641 -9.977 -26.297 1 74.12 361 THR B C 1
ATOM 6221 O O . THR B 1 361 ? 16.25 -9.727 -27.438 1 74.12 361 THR B O 1
ATOM 6224 N N . LYS B 1 362 ? 18.078 -9.641 -26.219 1 59.53 362 LYS B N 1
ATOM 6225 C CA . LYS B 1 362 ? 19.031 -9.992 -27.266 1 59.53 362 LYS B CA 1
ATOM 6226 C C . LYS B 1 362 ? 18.875 -11.453 -27.688 1 59.53 362 LYS B C 1
ATOM 6228 O O . LYS B 1 362 ? 18.75 -12.336 -26.844 1 59.53 362 LYS B O 1
ATOM 6233 N N . ALA B 1 363 ? 18.5 -11.656 -28.969 1 48.28 363 ALA B N 1
ATOM 6234 C CA . ALA B 1 363 ? 18.391 -13 -29.516 1 48.28 363 ALA B CA 1
ATOM 6235 C C . ALA B 1 363 ? 19.516 -13.898 -29.031 1 48.28 363 ALA B C 1
ATOM 6237 O O . ALA B 1 363 ? 20.688 -13.688 -29.391 1 48.28 363 ALA B O 1
ATOM 6238 N N . THR B 1 364 ? 19.703 -14.273 -27.922 1 43.31 364 THR B N 1
ATOM 6239 C CA . THR B 1 364 ? 20.656 -15.352 -27.672 1 43.31 364 THR B CA 1
ATOM 6240 C C . THR B 1 364 ? 20.484 -16.453 -28.719 1 43.31 364 THR B C 1
ATOM 6242 O O . THR B 1 364 ? 19.391 -16.984 -28.891 1 43.31 364 THR B O 1
ATOM 6245 N N . LYS B 1 365 ? 21.328 -16.547 -29.719 1 37.09 365 LYS B N 1
ATOM 6246 C CA . LYS B 1 365 ? 21.438 -17.719 -30.578 1 37.09 365 LYS B CA 1
ATOM 6247 C C . LYS B 1 365 ? 21.375 -19 -29.766 1 37.09 365 LYS B C 1
ATOM 6249 O O . LYS B 1 365 ? 22.141 -19.172 -28.812 1 37.09 365 LYS B O 1
ATOM 6254 N N . PRO B 1 366 ? 20.359 -19.766 -29.875 1 35.72 366 PRO B N 1
ATOM 6255 C CA . PRO B 1 366 ? 20.422 -21.125 -29.344 1 35.72 366 PRO B CA 1
ATOM 6256 C C . PRO B 1 366 ? 21.719 -21.859 -29.734 1 35.72 366 PRO B C 1
ATOM 6258 O O . PRO B 1 366 ? 22 -22 -30.922 1 35.72 366 PRO B O 1
ATOM 6261 N N . THR B 1 367 ? 22.953 -21.516 -29.281 1 31.89 367 THR B N 1
ATOM 6262 C CA . THR B 1 367 ? 24 -22.453 -29.625 1 31.89 367 THR B CA 1
ATOM 6263 C C . THR B 1 367 ? 23.578 -23.891 -29.312 1 31.89 367 THR B C 1
ATOM 6265 O O . THR B 1 367 ? 23.359 -24.234 -28.141 1 31.89 367 THR B O 1
ATOM 6268 N N . LEU B 1 368 ? 22.938 -24.5 -30.188 1 31.06 368 LEU B N 1
ATOM 6269 C CA . LEU B 1 368 ? 22.703 -25.938 -30.281 1 31.06 368 LEU B CA 1
ATOM 6270 C C . LEU B 1 368 ? 24.016 -26.703 -30.141 1 31.06 368 LEU B C 1
ATOM 6272 O O . LEU B 1 368 ? 24.078 -27.891 -30.469 1 31.06 368 LEU B O 1
ATOM 6276 N N . SER B 1 369 ? 25.312 -26.219 -30.062 1 30.12 369 SER B N 1
ATOM 6277 C CA . SER B 1 369 ? 26.328 -27.234 -29.922 1 30.12 369 SER B CA 1
ATOM 6278 C C . SER B 1 369 ? 26.078 -28.109 -28.688 1 30.12 369 SER B C 1
ATOM 6280 O O . SER B 1 369 ? 26.234 -27.641 -27.562 1 30.12 369 SER B O 1
ATOM 6282 N N . GLN B 1 370 ? 25.078 -28.891 -28.672 1 25.75 370 GLN B N 1
ATOM 6283 C CA . GLN B 1 370 ? 24.984 -30.016 -27.766 1 25.75 370 GLN B CA 1
ATOM 6284 C C . GLN B 1 370 ? 26.203 -30.938 -27.906 1 25.75 370 GLN B C 1
ATOM 6286 O O . GLN B 1 370 ? 26.328 -31.672 -28.891 1 25.75 370 GLN B O 1
ATOM 6291 N N . ARG B 1 371 ? 27.422 -30.531 -27.578 1 27.33 371 ARG B N 1
ATOM 6292 C CA . ARG B 1 371 ? 28.281 -31.688 -27.312 1 27.33 371 ARG B CA 1
ATOM 6293 C C . ARG B 1 371 ? 27.562 -32.719 -26.438 1 27.33 371 ARG B C 1
ATOM 6295 O O . ARG B 1 371 ? 26.891 -32.344 -25.484 1 27.33 371 ARG B O 1
ATOM 6302 N N . ARG B 1 372 ? 27.328 -33.875 -26.984 1 26.33 372 ARG B N 1
ATOM 6303 C CA . ARG B 1 372 ? 26.906 -35.094 -26.344 1 26.33 372 ARG B CA 1
ATOM 6304 C C . ARG B 1 372 ? 27.578 -35.281 -24.984 1 26.33 372 ARG B C 1
ATOM 6306 O O . ARG B 1 372 ? 28.797 -35.125 -24.859 1 26.33 372 ARG B O 1
ATOM 6313 N N . PRO B 1 373 ? 26.922 -35.125 -23.875 1 26.64 373 PRO B N 1
ATOM 6314 C CA . PRO B 1 373 ? 27.609 -35.625 -22.672 1 26.64 373 PRO B CA 1
ATOM 6315 C C . PRO B 1 373 ? 28.312 -36.969 -22.891 1 26.64 373 PRO B C 1
ATOM 6317 O O . PRO B 1 373 ? 27.688 -37.906 -23.375 1 26.64 373 PRO B O 1
ATOM 6320 N N . SER B 1 374 ? 29.469 -37.031 -23.359 1 24.53 374 SER B N 1
ATOM 6321 C CA . SER B 1 374 ? 30.156 -38.219 -22.891 1 24.53 374 SER B CA 1
ATOM 6322 C C . SER B 1 374 ? 30 -38.375 -21.375 1 24.53 374 SER B C 1
ATOM 6324 O O . SER B 1 374 ? 29.828 -37.406 -20.656 1 24.53 374 SER B O 1
ATOM 6326 N N . TRP B 1 375 ? 29.656 -39.531 -20.672 1 22.22 375 TRP B N 1
ATOM 6327 C CA . TRP B 1 375 ? 29.469 -39.969 -19.297 1 22.22 375 TRP B CA 1
ATOM 6328 C C . TRP B 1 375 ? 30.594 -39.438 -18.406 1 22.22 375 TRP B C 1
ATOM 6330 O O . TRP B 1 375 ? 30.562 -39.594 -17.188 1 22.22 375 TRP B O 1
ATOM 6340 N N . LYS B 1 376 ? 31.797 -39.219 -18.938 1 24.31 376 LYS B N 1
ATOM 6341 C CA . LYS B 1 376 ? 32.875 -39.094 -17.969 1 24.31 376 LYS B CA 1
ATOM 6342 C C . LYS B 1 376 ? 32.75 -37.812 -17.141 1 24.31 376 LYS B C 1
ATOM 6344 O O . LYS B 1 376 ? 33.594 -37.531 -16.297 1 24.31 376 LYS B O 1
ATOM 6349 N N . VAL B 1 377 ? 32.25 -36.812 -17.609 1 22.3 377 VAL B N 1
ATOM 6350 C CA . VAL B 1 377 ? 32.562 -35.562 -16.922 1 22.3 377 VAL B CA 1
ATOM 6351 C C . VAL B 1 377 ? 31.844 -35.531 -15.586 1 22.3 377 VAL B C 1
ATOM 6353 O O . VAL B 1 377 ? 30.797 -34.906 -15.469 1 22.3 377 VAL B O 1
ATOM 6356 N N . PHE B 1 378 ? 31.453 -36.625 -14.82 1 22.77 378 PHE B N 1
ATOM 6357 C CA . PHE B 1 378 ? 31.031 -36.781 -13.438 1 22.77 378 PHE B CA 1
ATOM 6358 C C . PHE B 1 378 ? 32 -36.094 -12.492 1 22.77 378 PHE B C 1
ATOM 6360 O O . PHE B 1 378 ? 31.625 -35.719 -11.383 1 22.77 378 PHE B O 1
ATOM 6367 N N . GLU B 1 379 ? 33.312 -36.281 -12.602 1 23.41 379 GLU B N 1
ATOM 6368 C CA . GLU B 1 379 ? 34.219 -36.219 -11.445 1 23.41 379 GLU B CA 1
ATOM 6369 C C . GLU B 1 379 ? 34.438 -34.781 -11 1 23.41 379 GLU B C 1
ATOM 6371 O O . GLU B 1 379 ? 34.531 -34.5 -9.805 1 23.41 379 GLU B O 1
ATOM 6376 N N . LEU B 1 380 ? 34.844 -33.906 -11.805 1 22.94 380 LEU B N 1
ATOM 6377 C CA . LEU B 1 380 ? 35.688 -32.844 -11.234 1 22.94 380 LEU B CA 1
ATOM 6378 C C . LEU B 1 380 ? 34.812 -31.797 -10.562 1 22.94 380 LEU B C 1
ATOM 6380 O O . LEU B 1 380 ? 35.281 -31.125 -9.633 1 22.94 380 LEU B O 1
ATOM 6384 N N . PHE B 1 381 ? 33.781 -31.281 -11.18 1 22.31 381 PHE B N 1
ATOM 6385 C CA . PHE B 1 381 ? 33.438 -29.922 -10.773 1 22.31 381 PHE B CA 1
ATOM 6386 C C . PHE B 1 381 ? 32.688 -29.938 -9.445 1 22.31 381 PHE B C 1
ATOM 6388 O O . PHE B 1 381 ? 31.562 -29.422 -9.359 1 22.31 381 PHE B O 1
ATOM 6395 N N . VAL B 1 382 ? 32.719 -31.047 -8.648 1 22.59 382 VAL B N 1
ATOM 6396 C CA . VAL B 1 382 ? 32.156 -31.359 -7.328 1 22.59 382 VAL B CA 1
ATOM 6397 C C . VAL B 1 382 ? 32.781 -30.438 -6.281 1 22.59 382 VAL B C 1
ATOM 6399 O O . VAL B 1 382 ? 32.531 -30.609 -5.082 1 22.59 382 VAL B O 1
ATOM 6402 N N . GLU B 1 383 ? 33.844 -29.766 -6.539 1 22.91 383 GLU B N 1
ATOM 6403 C CA . GLU B 1 383 ? 34.344 -29.219 -5.285 1 22.91 383 GLU B CA 1
ATOM 6404 C C . GLU B 1 383 ? 33.531 -28.031 -4.82 1 22.91 383 GLU B C 1
ATOM 6406 O O . GLU B 1 383 ? 33.781 -26.891 -5.203 1 22.91 383 GLU B O 1
ATOM 6411 N N . LEU B 1 384 ? 32.188 -28.125 -4.883 1 21.77 384 LEU B N 1
ATOM 6412 C CA . LEU B 1 384 ? 31.438 -26.984 -4.371 1 21.77 384 LEU B CA 1
ATOM 6413 C C . LEU B 1 384 ? 31.75 -26.75 -2.898 1 21.77 384 LEU B C 1
ATOM 6415 O O . LEU B 1 384 ? 31.734 -27.672 -2.092 1 21.77 384 LEU B O 1
ATOM 6419 N N . PRO B 1 385 ? 32.469 -25.766 -2.438 1 24.08 385 PRO B N 1
ATOM 6420 C CA . PRO B 1 385 ? 32.719 -25.625 -1.002 1 24.08 385 PRO B CA 1
ATOM 6421 C C . PRO B 1 385 ? 31.438 -25.75 -0.166 1 24.08 385 PRO B C 1
ATOM 6423 O O . PRO B 1 385 ? 30.344 -25.484 -0.665 1 24.08 385 PRO B O 1
ATOM 6426 N N . TYR B 1 386 ? 31.375 -26.594 0.931 1 21.5 386 TYR B N 1
ATOM 6427 C CA . TYR B 1 386 ? 30.516 -26.953 2.057 1 21.5 386 TYR B CA 1
ATOM 6428 C C . TYR B 1 386 ? 29.906 -25.703 2.689 1 21.5 386 TYR B C 1
ATOM 6430 O O . TYR B 1 386 ? 30.609 -24.906 3.311 1 21.5 386 TYR B O 1
ATOM 6438 N N . MET B 1 387 ? 29.109 -25.016 1.986 1 21.75 387 MET B N 1
ATOM 6439 C CA . MET B 1 387 ? 28.453 -23.891 2.652 1 21.75 387 MET B CA 1
ATOM 6440 C C . MET B 1 387 ? 27.766 -24.344 3.932 1 21.75 387 MET B C 1
ATOM 6442 O O . MET B 1 387 ? 27.016 -25.328 3.924 1 21.75 387 MET B O 1
ATOM 6446 N N . ASN B 1 388 ? 28.312 -24.109 5.191 1 20.66 388 ASN B N 1
ATOM 6447 C CA . ASN B 1 388 ? 27.875 -24.344 6.566 1 20.66 388 ASN B CA 1
ATOM 6448 C C . ASN B 1 388 ? 26.406 -23.969 6.762 1 20.66 388 ASN B C 1
ATOM 6450 O O . ASN B 1 388 ? 26 -22.859 6.453 1 20.66 388 ASN B O 1
ATOM 6454 N N . SER B 1 389 ? 25.422 -24.922 6.738 1 21.92 389 SER B N 1
ATOM 6455 C CA . SER B 1 389 ? 24 -25.156 6.996 1 21.92 389 SER B CA 1
ATOM 6456 C C . SER B 1 389 ? 23.609 -24.672 8.391 1 21.92 389 SER B C 1
ATOM 6458 O O . SER B 1 389 ? 22.812 -25.312 9.07 1 21.92 389 SER B O 1
ATOM 6460 N N . ASN B 1 390 ? 24.172 -23.703 9.078 1 22.25 390 ASN B N 1
ATOM 6461 C CA . ASN B 1 390 ? 23.656 -23.484 10.43 1 22.25 390 ASN B CA 1
ATOM 6462 C C . ASN B 1 390 ? 22.188 -23.078 10.414 1 22.25 390 ASN B C 1
ATOM 6464 O O . ASN B 1 390 ? 21.859 -21.984 9.969 1 22.25 390 ASN B O 1
ATOM 6468 N N . CYS B 1 391 ? 21.312 -24 10.047 1 22.22 391 CYS B N 1
ATOM 6469 C CA . CYS B 1 391 ? 19.875 -24 10.344 1 22.22 391 CYS B CA 1
ATOM 6470 C C . CYS B 1 391 ? 19.625 -23.734 11.82 1 22.22 391 CYS B C 1
ATOM 6472 O O . CYS B 1 391 ? 20.016 -24.516 12.68 1 22.22 391 CYS B O 1
ATOM 6474 N N . PHE B 1 392 ? 19.75 -22.5 12.367 1 19.97 392 PHE B N 1
ATOM 6475 C CA . PHE B 1 392 ? 19.422 -22.141 13.742 1 19.97 392 PHE B CA 1
ATOM 6476 C C . PHE B 1 392 ? 18.047 -22.672 14.125 1 19.97 392 PHE B C 1
ATOM 6478 O O . PHE B 1 392 ? 17.031 -22.141 13.656 1 19.97 392 PHE B O 1
ATOM 6485 N N . LEU B 1 393 ? 17.891 -24 14.352 1 20.03 393 LEU B N 1
ATOM 6486 C CA . LEU B 1 393 ? 16.875 -24.703 15.133 1 20.03 393 LEU B CA 1
ATOM 6487 C C . LEU B 1 393 ? 16.859 -24.203 16.578 1 20.03 393 LEU B C 1
ATOM 6489 O O . LEU B 1 393 ? 17.781 -24.484 17.344 1 20.03 393 LEU B O 1
ATOM 6493 N N . ASP B 1 394 ? 16.875 -22.953 16.953 1 17.02 394 ASP B N 1
ATOM 6494 C CA . ASP B 1 394 ? 16.781 -22.672 18.391 1 17.02 394 ASP B CA 1
ATOM 6495 C C . ASP B 1 394 ? 15.672 -23.484 19.031 1 17.02 394 ASP B C 1
ATOM 6497 O O . ASP B 1 394 ? 14.625 -23.719 18.422 1 17.02 394 ASP B O 1
ATOM 6501 N N . ARG B 1 395 ? 16.078 -24.344 20.203 1 19.98 395 ARG B N 1
ATOM 6502 C CA . ARG B 1 395 ? 15.547 -25.016 21.375 1 19.98 395 ARG B CA 1
ATOM 6503 C C . ARG B 1 395 ? 14.461 -24.172 22.047 1 19.98 395 ARG B C 1
ATOM 6505 O O . ARG B 1 395 ? 13.422 -24.688 22.438 1 19.98 395 ARG B O 1
ATOM 6512 N N . ARG B 1 396 ? 14.742 -22.953 22.531 1 18.62 396 ARG B N 1
ATOM 6513 C CA . ARG B 1 396 ? 13.859 -22.516 23.609 1 18.62 396 ARG B CA 1
ATOM 6514 C C . ARG B 1 396 ? 12.477 -22.172 23.078 1 18.62 396 ARG B C 1
ATOM 6516 O O . ARG B 1 396 ? 12.352 -21.609 21.984 1 18.62 396 ARG B O 1
#

Sequence (792 aa):
MTEIGLKELDKDSSQPFIRLVSKLCCEAAGVAEVHGFPGTLPLTLSRRHIDMICHNDYVLLEKSDGTRYFLLILENHAFLIDRKYSFYPIVPKPPFPLPNEAMNSTVQEHHETLLDGELCVNLATDTWEYLVYDVVAIQGDHRIGQKNYRSRMLAVEDWVVRPRLLAASTAGSLRIRIKDVYEKTEIDRLFSRIYKNEDRDYVYENGHRFDGCVCNRNDGLIFTPVQLAYPLKSCSALLKWKYPLYNSVDFMLFIEVDGGNEEDPRNIHTYLGYKGDRGVVRYREVFFPSSLKKKWAESRLEHHEKIIECSYDRMAGEWRYLRHRTDKTTPNYSTTVMDTLESTAESITREELIDRIKKNTKATKPTLSQRRPSWKVFELFVELPYMNSNCFLDRRMTEIGLKELDKDSSQPFIRLVSKLCCEAAGVAEVHGFPGTLPLTLSRRHIDMICHNDYVLLEKSDGTRYFLLILENHAFLIDRKYSFYPIVPKPPFPLPNEAMNSTVQEHHETLLDGELCVNLATDTWEYLVYDVVAIQGDHRIGQKNYRSRMLAVEDWVVRPRLLAASTAGSLRIRIKDVYEKTEIDRLFSRIYKNEDRDYVYENGHRFDGCVCNRNDGLIFTPVQLAYPLKSCSALLKWKYPLYNSVDFMLFIEVDGGNEEDPRNIHTYLGYKGDRGVVRYREVFFPSSLKKKWAESRLEHHEKIIECSYDRMAGEWRYLRHRTDKTTPNYSTTVMDTLESTAESITREELIDRIKKNTKATKPTLSQRRPSWKVFELFVELPYMNSNCFLDRR